Protein 4LTY (pdb70)

Solvent-accessible surface area: 54282 Å² total; per-residue (Å²): 170,92,44,3,29,0,0,0,0,0,0,2,5,1,16,19,80,7,97,58,48,58,1,61,84,10,1,50,36,5,4,73,38,0,30,108,8,0,59,76,48,44,0,11,0,0,0,0,1,0,0,0,6,29,70,26,88,8,50,34,65,0,29,31,1,7,16,82,5,0,21,64,0,46,91,10,38,1,18,1,0,1,1,0,0,21,20,5,33,40,57,11,2,40,13,15,105,64,3,0,68,100,1,52,4,22,4,2,3,41,24,54,66,63,16,37,52,0,41,47,74,114,52,58,52,1,0,0,0,2,0,2,1,16,4,58,45,92,77,24,39,76,106,128,116,71,57,60,82,4,51,58,15,0,29,72,17,3,87,98,18,42,56,60,0,42,163,73,56,50,112,72,107,11,4,1,0,2,0,1,3,4,15,2,88,77,22,56,107,10,122,30,14,128,89,21,19,141,77,44,18,145,25,0,34,9,167,45,18,4,97,4,38,0,0,0,0,0,2,0,3,88,27,36,75,6,63,72,54,117,48,1,20,0,0,1,0,2,9,6,4,10,11,52,1,24,91,84,67,5,51,0,2,6,0,11,2,17,94,17,130,40,99,41,30,73,75,28,98,5,75,93,62,19,55,25,31,51,14,141,36,67,88,77,49,14,56,78,91,55,83,151,139,103,52,56,42,13,10,9,6,86,73,136,103,64,82,51,49,31,23,63,66,22,63,77,75,39,72,118,51,116,33,50,56,30,69,87,90,89,3,72,0,0,0,0,0,0,2,3,1,16,20,115,6,101,99,51,57,2,69,84,10,1,74,37,3,5,67,40,0,32,101,13,0,39,24,20,123,0,9,0,0,0,0,1,0,0,0,6,29,72,24,94,8,53,86,68,0,80,64,8,10,69,96,5,1,84,64,2,72,88,5,44,1,20,3,0,2,1,0,0,19,20,4,33,36,72,16,2,48,116,23,105,89,114,6,70,176,44,74,3,23,5,2,3,37,24,56,68,64,15,39,55,0,37,69,89,108,53,57,54,2,0,0,0,2,0,3,1,16,5,27,43,180,71,31,24,85,61,93,100,62,48,112,78,176,85,80,84,71,114,2,54,38,3,0,31,74,25,2,92,104,20,33,46,59,0,40,83,76,59,45,151,76,102,11,4,0,0,1,0,1,3,4,20,2,90,78,21,56,107,10,119,29,12,132,86,22,22,140,90,59,19,146,18,0,24,14,148,38,21,7,96,4,21,0,0,0,0,0,1,0,2,62,21,36,74,7,70,68,59,98,52,0,17,0,1,1,1,1,10,7,5,10,11,65,7,25,89,64,59,5,48,0,3,6,0,6,1,32,102,10,139,48,95,37,27,74,75,24,86,5,74,95,61,16,35,28,20,64,8,60,28,50,68,78,44,11,85,70,60,28,68,123,17,161,85,53,92,66,158,60,42,4,13,0,17,5,31,21,66,72,119,103,72,39,90,45,23,36,65,72,20,75,80,54,23,69,110,21,26,17,57,48,30,48,36,46,114,145,133,99,98,69,4,60,0,0,0,0,0,0,3,4,1,9,16,33,5,66,13,26,54,1,62,83,11,0,45,38,6,5,78,44,0,22,117,11,0,78,89,55,111,0,11,0,0,0,0,1,0,0,0,5,5,10,3,40,10,46,37,60,0,31,34,1,9,19,87,3,0,27,45,1,40,157,14,46,2,25,1,0,2,0,0,0,1,1,0,25,44,53,12,3,38,12,16,101,62,2,0,71,100,0,74,4,20,7,3,3,45,24,52,67,64,16,39,58,0,42,47,85,108,53,54,60,4,0,0,0,1,0,2,2,2,3,12,36,96,72,32,36,85,69,70,73,25,91,49,64,71,80,33,30,117,60,4,45,49,18,0,30,90,25,2,90,103,20,30,39,50,0,42,129,75,55,51,147,68,102,15,3,0,0,1,0,0,2,5,13,2,87,76,21,49,101,10,87,10,12,55,41,19,18,16,56,38,19,97,28,2,20,6,147,42,20,8,95,4,28,0,0,0,0,0,2,0,2,71,28,38,81,4,63,72,51,76,51,0,25,0,0,1,0,1,8,6,2,8,11,61,2,33,88,104,70,6,48,0,2,9,0,12,1,20,74,8,138,52,104,50,30,82,69,18,97,6,75,90,64,15,41,27,20,51,9,134,23,67,70,71,40,0,52,70,61,2,76,135,20,116,90,64,105,55,98,59,50,4,12,0,3,0,30,3,100,50,162,55,78,66,77,45,7,67,67,37,2,63,70,60,16,85,87,18,22,14,54,49,25,7,14,84,93,147,66,65,75,40,3,33,0,0,0,0,0,0,4,5,0,13,16,110,6,101,92,52,58,2,64,55,8,0,41,23,6,4,53,22,0,2,31,10,0,4,8,12,14,0,12,0,0,0,0,1,0,0,0,6,31,71,24,93,9,51,88,67,0,85,58,1,10,73,95,4,0,90,14,1,66,76,8,48,0,30,1,0,2,1,0,0,32,37,1,30,42,75,15,2,43,113,22,103,93,109,6,70,180,46,73,3,24,7,3,4,40,23,55,67,63,17,34,57,0,40,50,60,51,53,34,56,4,0,0,0,2,1,2,2,14,4,27,40,182,72,31,60,80,101,48,109,90,48,67,59,84,46,40,29,111,61,3,24,45,17,0,29,91,26,3,89,103,21,32,43,50,0,39,129,74,70,46,147,62,103,22,3,1,0,2,0,1,3,4,12,2,46,64,20,51,111,11,104,13,14,130,99,21,21,138,86,51,15,92,28,0,25,6,148,45,19,7,94,5,34,0,0,0,0,0,2,0,2,64,17,21,47,4,60,73,51,124,52,0,16,0,0,1,0,1,8,5,2,8,11,57,2,27,85,83,59,7,49,0,3,8,0,14,1,19,73,8,136,51,102,45,32,61,64,16,95,6,50,88,48,23,39,26,19,46,1,136,20,46,72,76,50,0,54,69,71,4,54,127,20,157,57,94,103,46,74,49,52,4,12,0,6,0,13,8,94,65,105,54,91,91,71,52,8,40,66,40,2,46,70,54,19,146,86,17,29,17,61,47,22,46,33,93,100

B-factor: mean 34.87, std 19.03, range [9.54, 110.17]

Nearest PDB structures (foldseek):
  4m0v-assembly2_B  TM=9.772E-01  e=1.289E-63  Escherichia coli KO11FL
  4lu9-assembly1_C  TM=9.868E-01  e=5.102E-62  Escherichia coli KO11FL
  4lty-assembly1_C  TM=9.935E-01  e=1.156E-60  Escherichia coli KO11FL
  7z03-assembly1_B  TM=9.940E-01  e=5.836E-57  Escherichia coli
  6s6v-assembly1_A  TM=9.808E-01  e=9.115E-57  Escherichia coli

Sequence (1360 aa):
IEFMRILHTSDWHLGQNFYSKSREAEHQAFLDWLLETAQTHQVDAIIVAGDVFDTGSPPSYARTLYNRFVVNLQQTGCHLVVLAGNHDSVATLNESRDIMAFLNNTTVVASAGHAPQILPRRDGTPGAVLCPIPFLRPRDIITSQEKQQHLLAAITDYYQQHYADACKLRGDQPLPIIATGHLTTVGASKSDAVRDIYIGTLDAFPAQNFPPADYIALGHIHRAQIIGGMEHVRYCGSPIPLSFDECGKSKKYVHLVTFSNGKLESVENLNVPVTQPMAVLKGDLASITAQLEQQEPPVWLDIEIDEYLHDIQRKIQALTESLPVEVLLVEFMRILHTSDWHLGQNFYSKSREAEHQAFLDWLLETAQTHQVDAIIVAGDVFDTGSPPSYARTLYNRFVVNLQQTGCHLVVLAGNHDSVATLNESRDIMAFLNTTVVASAGHAPQILPRRDGTPGAVLCPIPFLRPRDIITSQAGLNGIEKQQHLLAAITDYYQQHYADACKLRGDQPLPIIATGHLTTVGASKSDAVRDIYIGTTLDAFPAQNFPPADYIALGHIHRAQIIGGMEHVRYCGSPIPLSFDECGKSKKYVVHLVTFSNGKLESVENLNVPVTQPMAVLKGDLASITAQLEQWRDVSQEPPVWLDIEITTDEYLHDIQRKIQALTESLPVEVLLVRRMDIEFMRILHTSDWHLGQNFYSKSREAEHQAFLDWLLLETAQTHQVDAIIVAGDVFDTTGSPPSYARTLYNRFVVNLQQTGCCHLVVLAGNHDSVATLLNESRDIMAFLNTTVVASAGHAPQILPRRDGTPGAVLCPIPFLRPRDIITSQAGLNGIEKQQHLLAAITDYYQQHYADACKLRGDQPLPIIATGHLTTVGASKSDAVRDIYIGTLDAFPAQNFPPADYIALGHIIHRAQIIIGGMEHVRYCGSPIPLSFDECCGKSKKYVVHLVTFSNGKLESVENLNVPVTQPMMAVLKGDLASITAQLEQWRDVSQEPPVWLDIEITTDEYLHDIQRKIQALTESLPVEVLLLVRRMDIIEFMRILHTSDWHLGQNFYSKSREAEHQAFLDWLLETAQTHQVDAIIVAGDVFDTTGSPPSYARTLYNRFVVNLQQTGCCHLVVLAGNHDSVATLLNESRDIMAFLLNTTVVASAGHHAPQILPRRDGTPGAVLCPIPFLRPRDIITSQAGLNGIEKQQQHLLAAITDYYQQHYADACKLRRGDDQPLPIIATGHLTTVGASKSDAVRDIYIGTLDAFPAQNFPPADYIALGHIIHRAQIIGGMEHVRYCGSPIPLSFDECGKSKKYVVHLVTFSNGKLESVENLNVPVTQPMMAVLKGDLASITAQLEQWRDVSQEPPVWLDIEITTDEYLHDIQRKIQALTESLPVEVLLLVRR

Structure (mmCIF, N/CA/C/O backbone):
data_4LTY
#
_entry.id   4LTY
#
_cell.length_a   62.138
_cell.length_b   69.359
_cell.length_c   95.023
_cell.angle_alpha   72.21
_cell.angle_beta   84.10
_cell.angle_gamma   83.77
#
_symmetry.space_group_name_H-M   'P 1'
#
loop_
_entity.id
_entity.type
_entity.pdbx_description
1 polymer 'Exonuclease subunit SbcD'
2 non-polymer GLYCEROL
3 water water
#
loop_
_atom_site.group_PDB
_atom_site.id
_atom_site.type_symbol
_atom_site.label_atom_id
_atom_site.label_alt_id
_atom_site.label_comp_id
_atom_site.label_asym_id
_atom_site.label_entity_id
_atom_site.label_seq_id
_atom_site.pdbx_PDB_ins_code
_atom_site.Cartn_x
_atom_site.Cartn_y
_atom_site.Cartn_z
_atom_site.occupancy
_atom_site.B_iso_or_equiv
_atom_site.auth_seq_id
_atom_site.auth_comp_id
_atom_site.auth_asym_id
_atom_site.auth_atom_id
_atom_site.pdbx_PDB_model_num
ATOM 1 N N . ILE A 1 12 ? 12.390 61.183 110.148 1.00 65.77 -2 ILE C N 1
ATOM 2 C CA . ILE A 1 12 ? 13.558 60.461 109.656 1.00 53.29 -2 ILE C CA 1
ATOM 3 C C . ILE A 1 12 ? 13.608 60.455 108.116 1.00 46.58 -2 ILE C C 1
ATOM 4 O O . ILE A 1 12 ? 14.689 60.440 107.528 1.00 59.01 -2 ILE C O 1
ATOM 9 N N . GLU A 1 13 ? 12.444 60.483 107.470 0.84 43.73 -1 GLU C N 1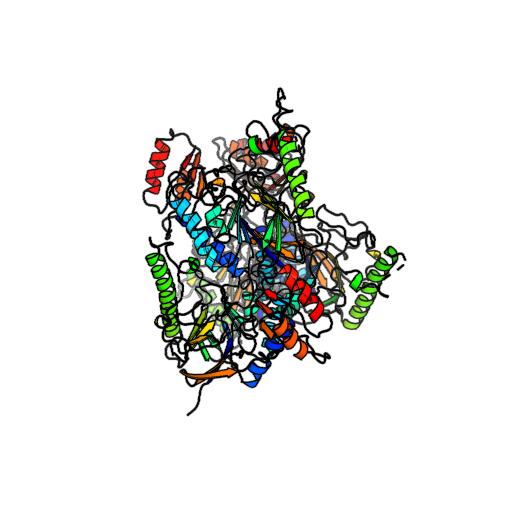
ATOM 10 C CA . GLU A 1 13 ? 12.374 60.634 106.014 0.84 40.16 -1 GLU C CA 1
ATOM 11 C C . GLU A 1 13 ? 12.057 62.078 105.645 0.84 41.71 -1 GLU C C 1
ATOM 12 O O . GLU A 1 13 ? 10.989 62.599 105.981 0.84 36.83 -1 GLU C O 1
ATOM 18 N N . PHE A 1 14 ? 12.985 62.719 104.944 1.00 36.00 0 PHE C N 1
ATOM 19 C CA . PHE A 1 14 ? 12.817 64.113 104.542 1.00 36.56 0 PHE C CA 1
ATOM 20 C C . PHE A 1 14 ? 12.566 64.249 103.052 1.00 37.47 0 PHE C C 1
ATOM 21 O O . PHE A 1 14 ? 12.965 63.400 102.258 1.00 35.99 0 PHE C O 1
ATOM 29 N N . MET A 1 15 ? 11.908 65.334 102.676 1.00 28.22 1 MET C N 1
ATOM 30 C CA . MET A 1 15 ? 11.805 65.713 101.280 1.00 25.54 1 MET C CA 1
ATOM 31 C C . MET A 1 15 ? 11.923 67.230 101.277 1.00 26.80 1 MET C C 1
ATOM 32 O O . MET A 1 15 ? 11.255 67.904 102.062 1.00 25.75 1 MET C O 1
ATOM 37 N N . ARG A 1 16 ? 12.791 67.769 100.427 1.00 23.31 2 ARG C N 1
ATOM 38 C CA . ARG A 1 16 ? 13.017 69.203 100.404 1.00 26.65 2 ARG C CA 1
ATOM 39 C C . ARG A 1 16 ? 12.822 69.696 98.986 1.00 21.93 2 ARG C C 1
ATOM 40 O O . ARG A 1 16 ? 13.366 69.122 98.033 1.00 22.02 2 ARG C O 1
ATOM 48 N N . ILE A 1 17 ? 12.024 70.741 98.842 1.00 20.27 3 ILE C N 1
ATOM 49 C CA . ILE A 1 17 ? 11.864 71.355 97.531 1.00 18.12 3 ILE C CA 1
ATOM 50 C C . ILE A 1 17 ? 12.147 72.853 97.618 1.00 19.60 3 ILE C C 1
ATOM 51 O O . ILE A 1 17 ? 11.993 73.473 98.681 1.00 21.20 3 ILE C O 1
ATOM 56 N N . LEU A 1 18 ? 12.548 73.431 96.495 1.00 17.42 4 LEU C N 1
ATOM 57 C CA . LEU A 1 18 ? 12.655 74.882 96.409 1.00 16.95 4 LEU C CA 1
ATOM 58 C C . LEU A 1 18 ? 11.496 75.367 95.556 1.00 19.64 4 LEU C C 1
ATOM 59 O O . LEU A 1 18 ? 11.226 74.799 94.492 1.00 19.13 4 LEU C O 1
ATOM 64 N N . HIS A 1 19 ? 10.862 76.439 96.016 1.00 20.77 5 HIS C N 1
ATOM 65 C CA . HIS A 1 19 ? 9.688 77.023 95.382 1.00 14.95 5 HIS C CA 1
ATOM 66 C C . HIS A 1 19 ? 10.082 78.408 94.857 1.00 20.29 5 HIS C C 1
ATOM 67 O O . HIS A 1 19 ? 10.417 79.316 95.627 1.00 20.88 5 HIS C O 1
ATOM 74 N N . THR A 1 20 ? 10.028 78.542 93.539 1.00 17.15 6 THR C N 1
ATOM 75 C CA . THR A 1 20 ? 10.309 79.816 92.889 1.00 17.85 6 THR C CA 1
ATOM 76 C C . THR A 1 20 ? 9.257 80.009 91.792 1.00 18.03 6 THR C C 1
ATOM 77 O O . THR A 1 20 ? 8.489 79.095 91.507 1.00 18.23 6 THR C O 1
ATOM 81 N N . SER A 1 21 ? 9.200 81.200 91.205 1.00 17.80 7 SER C N 1
ATOM 82 C CA . SER A 1 21 ? 8.211 81.466 90.164 1.00 20.06 7 SER C CA 1
ATOM 83 C C . SER A 1 21 ? 8.545 82.790 89.512 1.00 18.70 7 SER C C 1
ATOM 84 O O . SER A 1 21 ? 9.409 83.516 89.993 1.00 18.39 7 SER C O 1
ATOM 87 N N . ASP A 1 22 ? 7.838 83.107 88.436 1.00 16.24 8 ASP C N 1
ATOM 88 C CA . ASP A 1 22 ? 7.860 84.461 87.903 1.00 17.48 8 ASP C CA 1
ATOM 89 C C . ASP A 1 22 ? 9.278 84.949 87.611 1.00 17.25 8 ASP C C 1
ATOM 90 O O . ASP A 1 22 ? 9.691 86.046 88.011 1.00 20.37 8 ASP C O 1
ATOM 95 N N . TRP A 1 23 ? 10.016 84.115 86.886 1.00 18.28 9 TRP C N 1
ATOM 96 C CA . TRP A 1 23 ? 11.343 84.498 86.428 1.00 15.97 9 TRP C CA 1
ATOM 97 C C . TRP A 1 23 ? 11.257 85.599 85.379 1.00 20.02 9 TRP C C 1
ATOM 98 O O . TRP A 1 23 ? 12.050 86.542 85.405 1.00 22.98 9 TRP C O 1
ATOM 109 N N . HIS A 1 24 ? 10.269 85.483 84.492 1.00 17.95 10 HIS C N 1
ATOM 110 C CA . HIS A 1 24 ? 10.097 86.424 83.375 1.00 19.67 10 HIS C CA 1
ATOM 111 C C . HIS A 1 24 ? 11.402 86.594 82.612 1.00 19.94 10 HIS C C 1
ATOM 112 O O . HIS A 1 24 ? 11.827 87.718 82.300 1.00 21.21 10 HIS C O 1
ATOM 119 N N . LEU A 1 25 ? 12.038 85.467 82.316 1.00 19.18 11 LEU C N 1
ATOM 120 C CA . LEU A 1 25 ? 13.252 85.504 81.482 1.00 20.53 11 LEU C CA 1
ATOM 121 C C . LEU A 1 25 ? 12.981 86.233 80.170 1.00 22.20 11 LEU C C 1
ATOM 122 O O . LEU A 1 25 ? 11.960 86.014 79.515 1.00 23.06 11 LEU C O 1
ATOM 127 N N . GLY A 1 26 ? 13.906 87.105 79.785 1.00 23.48 12 GLY C N 1
ATOM 128 C CA . GLY A 1 26 ? 13.793 87.797 78.512 1.00 26.68 12 GLY C CA 1
ATOM 129 C C . GLY A 1 26 ? 13.050 89.119 78.624 1.00 26.82 12 GLY C C 1
ATOM 130 O O . GLY A 1 26 ? 12.847 89.804 77.624 1.00 29.08 12 GLY C O 1
ATOM 131 N N . GLN A 1 27 ? 12.645 89.477 79.840 1.00 25.57 13 GLN C N 1
ATOM 132 C CA . GLN A 1 27 ? 11.934 90.737 80.069 1.00 26.97 13 GLN C CA 1
ATOM 133 C C . GLN A 1 27 ? 12.668 91.948 79.498 1.00 32.58 13 GLN C C 1
ATOM 134 O O . GLN A 1 27 ? 13.854 92.119 79.731 1.00 30.67 13 GLN C O 1
ATOM 140 N N . ASN A 1 28 ? 11.949 92.783 78.760 1.00 31.43 14 ASN C N 1
ATOM 141 C CA . ASN A 1 28 ? 12.489 94.051 78.280 1.00 33.89 14 ASN C CA 1
ATOM 142 C C . ASN A 1 28 ? 12.122 95.104 79.305 1.00 35.02 14 ASN C C 1
ATOM 143 O O . ASN A 1 28 ? 10.960 95.494 79.406 1.00 39.60 14 ASN C O 1
ATOM 148 N N . PHE A 1 29 ? 13.106 95.540 80.076 1.00 34.55 15 PHE C N 1
ATOM 149 C CA . PHE A 1 29 ? 12.848 96.436 81.199 1.00 35.60 15 PHE C CA 1
ATOM 150 C C . PHE A 1 29 ? 13.308 97.854 80.854 1.00 38.88 15 PHE C C 1
ATOM 151 O O . PHE A 1 29 ? 14.449 98.223 81.123 1.00 40.09 15 PHE C O 1
ATOM 159 N N . TYR A 1 30 ? 12.416 98.628 80.245 1.00 41.23 16 TYR C N 1
ATOM 160 C CA . TYR A 1 30 ? 12.733 99.994 79.805 1.00 44.78 16 TYR C CA 1
ATOM 161 C C . TYR A 1 30 ? 13.978 100.034 78.915 1.00 52.16 16 TYR C C 1
ATOM 162 O O . TYR A 1 30 ? 14.821 100.924 79.058 1.00 49.38 16 TYR C O 1
ATOM 171 N N . SER A 1 31 ? 14.068 99.056 78.008 1.00 43.84 17 SER C N 1
ATOM 172 C CA . SER A 1 31 ? 15.199 98.861 77.082 1.00 44.56 17 SER C CA 1
ATOM 173 C C . SER A 1 31 ? 16.402 98.158 77.701 0.65 48.47 17 SER C C 1
ATOM 174 O O . SER A 1 31 ? 17.393 97.898 77.017 0.83 43.84 17 SER C O 1
ATOM 176 N N . LYS A 1 32 ? 16.328 97.861 78.990 1.00 40.87 18 LYS C N 1
ATOM 177 C CA . LYS A 1 32 ? 17.416 97.146 79.636 1.00 43.86 18 LYS C CA 1
ATOM 178 C C . LYS A 1 32 ? 17.160 95.649 79.572 0.65 49.09 18 LYS C C 1
ATOM 179 O O . LYS A 1 32 ? 16.010 95.210 79.580 1.00 41.78 18 LYS C O 1
ATOM 185 N N . SER A 1 33 ? 18.237 94.875 79.494 1.00 36.15 19 SER C N 1
ATOM 186 C CA . SER A 1 33 ? 18.144 93.426 79.588 1.00 39.17 19 SER C CA 1
ATOM 187 C C . SER A 1 33 ? 18.333 93.012 81.042 1.00 38.66 19 SER C C 1
ATOM 188 O O . SER A 1 33 ? 19.094 93.642 81.780 1.00 34.63 19 SER C O 1
ATOM 191 N N . ARG A 1 34 ? 17.639 91.956 81.448 1.00 29.38 20 ARG C N 1
ATOM 192 C CA . ARG A 1 34 ? 17.807 91.419 82.795 1.00 30.10 20 ARG C CA 1
ATOM 193 C C . ARG A 1 34 ? 18.753 90.231 82.777 1.00 31.54 20 ARG C C 1
ATOM 194 O O . ARG A 1 34 ? 18.883 89.535 83.777 1.00 29.52 20 ARG C O 1
ATOM 202 N N . GLU A 1 35 ? 19.411 89.994 81.645 1.00 33.28 21 GLU C N 1
ATOM 203 C CA . GLU A 1 35 ? 20.217 88.784 81.505 1.00 29.17 21 GLU C CA 1
ATOM 204 C C . GLU A 1 35 ? 21.259 88.587 82.609 1.00 33.50 21 GLU C C 1
ATOM 205 O O . GLU A 1 35 ? 21.385 87.495 83.143 1.00 32.85 21 GLU C O 1
ATOM 211 N N . ALA A 1 36 ? 22.018 89.636 82.925 1.00 32.00 22 ALA C N 1
ATOM 212 C CA . ALA A 1 36 ? 23.045 89.524 83.956 1.00 34.86 22 ALA C CA 1
ATOM 213 C C . ALA A 1 36 ? 22.433 89.124 85.310 1.00 33.26 22 ALA C C 1
ATOM 214 O O . ALA A 1 36 ? 22.952 88.246 86.001 1.00 31.82 22 ALA C O 1
ATOM 216 N N . GLU A 1 37 ? 21.322 89.760 85.672 1.00 30.59 23 GLU C N 1
ATOM 217 C CA . GLU A 1 37 ? 20.652 89.467 86.936 1.00 30.94 23 GLU C CA 1
ATOM 218 C C . GLU A 1 37 ? 20.114 88.046 86.950 1.00 30.82 23 GLU C C 1
ATOM 219 O O . GLU A 1 37 ? 20.224 87.347 87.949 1.00 27.15 23 GLU C O 1
ATOM 225 N N . HIS A 1 38 ? 19.527 87.619 85.839 1.00 27.77 24 HIS C N 1
ATOM 226 C CA . HIS A 1 38 ? 18.965 86.267 85.773 1.00 26.09 24 HIS C CA 1
ATOM 227 C C . HIS A 1 38 ? 20.089 85.229 85.790 1.00 26.67 24 HIS C C 1
ATOM 228 O O . HIS A 1 38 ? 19.981 84.206 86.459 1.00 28.06 24 HIS C O 1
ATOM 235 N N . GLN A 1 39 ? 21.188 85.508 85.090 1.00 33.18 25 GLN C N 1
ATOM 236 C CA . GLN A 1 39 ? 22.335 84.607 85.140 1.00 27.53 25 GLN C CA 1
ATOM 237 C C . GLN A 1 39 ? 22.828 84.432 86.580 1.00 31.78 25 GLN C C 1
ATOM 238 O O . GLN A 1 39 ? 23.073 83.311 87.022 1.00 30.32 25 GLN C O 1
ATOM 244 N N . ALA A 1 40 ? 22.933 85.541 87.311 1.00 29.34 26 ALA C N 1
ATOM 245 C CA . ALA A 1 40 ? 23.444 85.520 88.681 1.00 30.96 26 ALA C CA 1
ATOM 246 C C . ALA A 1 40 ? 22.471 84.765 89.565 1.00 28.41 26 ALA C C 1
ATOM 247 O O . ALA A 1 40 ? 22.865 83.963 90.403 1.00 32.30 26 ALA C O 1
ATOM 249 N N . PHE A 1 41 ? 21.193 85.034 89.369 1.00 25.78 27 PHE C N 1
ATOM 250 C CA . PHE A 1 41 ? 20.170 84.310 90.124 1.00 23.84 27 PHE C CA 1
ATOM 251 C C . PHE A 1 41 ? 20.218 82.806 89.876 1.00 24.28 27 PHE C C 1
ATOM 252 O O . PHE A 1 41 ? 20.157 82.009 90.829 1.00 26.14 27 PHE C O 1
ATOM 260 N N . LEU A 1 42 ? 20.287 82.411 88.611 1.00 26.14 28 LEU C N 1
ATOM 261 C CA . LEU A 1 42 ? 20.289 80.991 88.273 1.00 21.34 28 LEU C CA 1
ATOM 262 C C . LEU A 1 42 ? 21.541 80.287 88.807 1.00 28.35 28 LEU C C 1
ATOM 263 O O . LEU A 1 42 ? 21.464 79.144 89.256 1.00 29.32 28 LEU C O 1
ATOM 268 N N . ASP A 1 43 ? 22.684 80.969 88.766 1.00 27.67 29 ASP C N 1
ATOM 269 C CA . ASP A 1 43 ? 23.903 80.450 89.376 1.00 29.63 29 ASP C CA 1
ATOM 270 C C . ASP A 1 43 ? 23.726 80.263 90.900 1.00 34.59 29 ASP C C 1
ATOM 271 O O . ASP A 1 43 ? 24.150 79.262 91.476 1.00 34.39 29 ASP C O 1
ATOM 276 N N . TRP A 1 44 ? 23.092 81.234 91.544 1.00 35.16 30 TRP C N 1
ATOM 277 C CA . TRP A 1 44 ? 22.845 81.143 92.978 1.00 33.33 30 TRP C CA 1
ATOM 278 C C . TRP A 1 44 ? 21.839 80.040 93.278 1.00 28.66 30 TRP C C 1
ATOM 279 O O . TRP A 1 44 ? 21.933 79.363 94.304 1.00 28.94 30 TRP C O 1
ATOM 290 N N . LEU A 1 45 ? 20.876 79.863 92.382 1.00 23.80 31 LEU C N 1
ATOM 291 C CA . LEU A 1 45 ? 19.844 78.863 92.603 1.00 27.79 31 LEU C CA 1
ATOM 292 C C . LEU A 1 45 ? 20.480 77.477 92.572 1.00 24.63 31 LEU C C 1
ATOM 293 O O . LEU A 1 45 ? 20.145 76.610 93.385 1.00 23.18 31 LEU C O 1
ATOM 298 N N . LEU A 1 46 ? 21.426 77.300 91.656 1.00 27.63 32 LEU C N 1
ATOM 299 C CA . LEU A 1 46 ? 22.211 76.077 91.539 1.00 38.42 32 LEU C CA 1
ATOM 300 C C . LEU A 1 46 ? 22.993 75.753 92.820 1.00 34.31 32 LEU C C 1
ATOM 301 O O . LEU A 1 46 ? 22.932 74.632 93.338 1.00 34.96 32 LEU C O 1
ATOM 306 N N . GLU A 1 47 ? 23.731 76.726 93.337 1.00 31.08 33 GLU C N 1
ATOM 307 C CA . GLU A 1 47 ? 24.521 76.465 94.535 1.00 34.52 33 GLU C CA 1
ATOM 308 C C . GLU A 1 47 ? 23.604 76.226 95.738 1.00 33.25 33 GLU C C 1
ATOM 309 O O . GLU A 1 47 ? 23.923 75.431 96.624 1.00 36.68 33 GLU C O 1
ATOM 315 N N . THR A 1 48 ? 22.461 76.899 95.738 1.00 30.21 34 THR C N 1
ATOM 316 C CA . THR A 1 48 ? 21.473 76.770 96.805 1.00 32.06 34 THR C CA 1
ATOM 317 C C . THR A 1 48 ? 20.893 75.360 96.855 1.00 31.42 34 THR C C 1
ATOM 318 O O . THR A 1 48 ? 20.716 74.782 97.932 1.00 30.13 34 THR C O 1
ATOM 322 N N . ALA A 1 49 ? 20.622 74.805 95.680 1.00 26.09 35 ALA C N 1
ATOM 323 C CA . ALA A 1 49 ? 20.093 73.451 95.570 1.00 28.61 35 ALA C CA 1
ATOM 324 C C . ALA A 1 49 ? 21.090 72.454 96.142 1.00 30.33 35 ALA C C 1
ATOM 325 O O . ALA A 1 49 ? 20.706 71.468 96.770 1.00 29.27 35 ALA C O 1
ATOM 327 N N . GLN A 1 50 ? 22.372 72.719 95.924 1.00 30.85 36 GLN C N 1
ATOM 328 C CA . GLN A 1 50 ? 23.418 71.857 96.443 1.00 34.72 36 GLN C CA 1
ATOM 329 C C . GLN A 1 50 ? 23.586 72.019 97.952 1.00 42.62 36 GLN C C 1
ATOM 330 O O . GLN A 1 50 ? 23.748 71.041 98.682 1.00 39.13 36 GLN C O 1
ATOM 336 N N . THR A 1 51 ? 23.548 73.263 98.409 1.00 30.11 37 THR C N 1
ATOM 337 C CA . THR A 1 51 ? 23.744 73.554 99.828 1.00 32.33 37 THR C CA 1
ATOM 338 C C . THR A 1 51 ? 22.696 72.876 100.695 1.00 31.09 37 THR C C 1
ATOM 339 O O . THR A 1 51 ? 22.997 72.341 101.762 1.00 33.02 37 THR C O 1
ATOM 343 N N . HIS A 1 52 ? 21.458 72.901 100.233 1.00 28.13 38 HIS C N 1
ATOM 344 C CA . HIS A 1 52 ? 20.362 72.356 101.020 1.00 33.17 38 HIS C CA 1
ATOM 345 C C . HIS A 1 52 ? 19.943 70.954 100.586 1.00 36.98 38 HIS C C 1
ATOM 346 O O . HIS A 1 52 ? 18.937 70.430 101.063 1.00 31.19 38 HIS C O 1
ATOM 353 N N . GLN A 1 53 ? 20.732 70.348 99.700 1.00 26.88 39 GLN C N 1
ATOM 354 C CA . GLN A 1 53 ? 20.448 69.003 99.181 1.00 25.22 39 GLN C CA 1
ATOM 355 C C . GLN A 1 53 ? 18.984 68.843 98.766 1.00 25.23 39 GLN C C 1
ATOM 356 O O . GLN A 1 53 ? 18.295 67.894 99.148 1.00 25.71 39 GLN C O 1
ATOM 362 N N . VAL A 1 54 ? 18.530 69.795 97.966 1.00 23.35 40 VAL C N 1
ATOM 363 C CA . VAL A 1 54 ? 17.155 69.873 97.524 1.00 18.60 40 VAL C CA 1
ATOM 364 C C . VAL A 1 54 ? 16.807 68.720 96.569 1.00 26.64 40 VAL C C 1
ATOM 365 O O . VAL A 1 54 ? 17.595 68.368 95.701 1.00 23.70 40 VAL C O 1
ATOM 369 N N . ASP A 1 55 ? 15.635 68.124 96.754 1.00 18.55 41 ASP C N 1
ATOM 370 C CA . ASP A 1 55 ? 15.192 67.007 95.911 1.00 23.93 41 ASP C CA 1
ATOM 371 C C . ASP A 1 55 ? 14.498 67.472 94.632 1.00 26.20 41 ASP C C 1
ATOM 372 O O . ASP A 1 55 ? 14.558 66.803 93.589 1.00 21.65 41 ASP C O 1
ATOM 377 N N . ALA A 1 56 ? 13.808 68.600 94.707 1.00 21.51 42 ALA C N 1
ATOM 378 C CA . ALA A 1 56 ? 13.169 69.133 93.511 1.00 20.63 42 ALA C CA 1
ATOM 379 C C . ALA A 1 56 ? 13.056 70.641 93.593 1.00 21.17 42 ALA C C 1
ATOM 380 O O . ALA A 1 56 ? 12.893 71.210 94.673 1.00 20.79 42 ALA C O 1
ATOM 382 N N . ILE A 1 57 ? 13.175 71.282 92.442 1.00 18.17 43 ILE C N 1
ATOM 383 C CA . ILE A 1 57 ? 12.883 72.707 92.327 1.00 15.03 43 ILE C CA 1
ATOM 384 C C . ILE A 1 57 ? 11.593 72.809 91.530 1.00 18.32 43 ILE C C 1
ATOM 385 O O . ILE A 1 57 ? 11.439 72.171 90.485 1.00 17.26 43 ILE C O 1
ATOM 390 N N . ILE A 1 58 ? 10.656 73.603 92.021 1.00 16.48 44 ILE C N 1
ATOM 391 C CA . ILE A 1 58 ? 9.403 73.818 91.313 1.00 11.69 44 ILE C CA 1
ATOM 392 C C . ILE A 1 58 ? 9.360 75.264 90.874 1.00 15.89 44 ILE C C 1
ATOM 393 O O . ILE A 1 58 ? 9.518 76.159 91.711 1.00 16.72 44 ILE C O 1
ATOM 398 N N . VAL A 1 59 ? 9.153 75.493 89.577 1.00 15.92 45 VAL C N 1
ATOM 399 C CA . VAL A 1 59 ? 9.035 76.862 89.050 1.00 16.69 45 VAL C CA 1
ATOM 400 C C . VAL A 1 59 ? 7.581 77.101 88.683 1.00 14.38 45 VAL C C 1
ATOM 401 O O . VAL A 1 59 ? 7.100 76.594 87.660 1.00 16.52 45 VAL C O 1
ATOM 405 N N . ALA A 1 60 ? 6.880 77.853 89.538 1.00 15.74 46 ALA C N 1
ATOM 406 C CA . ALA A 1 60 ? 5.421 77.918 89.496 1.00 13.70 46 ALA C CA 1
ATOM 407 C C . ALA A 1 60 ? 4.886 78.935 88.490 1.00 14.24 46 ALA C C 1
ATOM 408 O O . ALA A 1 60 ? 4.051 79.773 88.814 1.00 18.26 46 ALA C O 1
ATOM 410 N N . GLY A 1 61 ? 5.375 78.850 87.257 1.00 15.34 47 GLY C N 1
ATOM 411 C CA . GLY A 1 61 ? 4.816 79.638 86.173 1.00 13.66 47 GLY C CA 1
ATOM 412 C C . GLY A 1 61 ? 5.533 80.942 85.869 1.00 18.66 47 GLY C C 1
ATOM 413 O O . GLY A 1 61 ? 6.220 81.495 86.720 1.00 20.61 47 GLY C O 1
ATOM 414 N N . ASP A 1 62 ? 5.315 81.433 84.650 1.00 17.60 48 ASP C N 1
ATOM 415 C CA . ASP A 1 62 ? 5.942 82.660 84.110 1.00 15.99 48 ASP C CA 1
ATOM 416 C C . ASP A 1 62 ? 7.443 82.486 84.042 1.00 18.76 48 ASP C C 1
ATOM 417 O O . ASP A 1 62 ? 8.218 83.272 84.585 1.00 18.28 48 ASP C O 1
ATOM 422 N N . VAL A 1 63 ? 7.852 81.426 83.351 1.00 14.46 49 VAL C N 1
ATOM 423 C CA . VAL A 1 63 ? 9.264 81.170 83.126 1.00 16.33 49 VAL C CA 1
ATOM 424 C C . VAL A 1 63 ? 9.849 82.268 82.227 1.00 17.46 49 VAL C C 1
ATOM 425 O O . VAL A 1 63 ? 10.896 82.835 82.525 1.00 17.16 49 VAL C O 1
ATOM 429 N N . PHE A 1 64 ? 9.156 82.531 81.127 1.00 16.90 50 PHE C N 1
ATOM 430 C CA . PHE A 1 64 ? 9.561 83.552 80.167 1.00 16.22 50 PHE C CA 1
ATOM 431 C C . PHE A 1 64 ? 8.588 84.709 80.210 1.00 17.70 50 PHE C C 1
ATOM 432 O O . PHE A 1 64 ? 7.413 84.513 80.485 1.00 19.57 50 PHE C O 1
ATOM 440 N N . ASP A 1 65 ? 9.066 85.905 79.869 1.00 18.67 51 ASP C N 1
ATOM 441 C CA . ASP A 1 65 ? 8.211 87.080 79.898 1.00 18.38 51 ASP C CA 1
ATOM 442 C C . ASP A 1 65 ? 7.212 87.087 78.750 1.00 19.60 51 ASP C C 1
ATOM 443 O O . ASP A 1 65 ? 6.161 87.720 78.852 1.00 20.62 51 ASP C O 1
ATOM 448 N N . THR A 1 66 ? 7.551 86.432 77.635 1.00 18.37 52 THR C N 1
ATOM 449 C CA . THR A 1 66 ? 6.603 86.303 76.523 1.00 19.25 52 THR C CA 1
ATOM 450 C C . THR A 1 66 ? 6.604 84.879 75.919 1.00 22.01 52 THR C C 1
ATOM 451 O O . THR A 1 66 ? 7.363 84.014 76.347 1.00 20.08 52 THR C O 1
ATOM 455 N N . GLY A 1 67 ? 5.753 84.654 74.921 1.00 21.52 53 GLY C N 1
ATOM 456 C CA . GLY A 1 67 ? 5.723 83.375 74.223 1.00 24.54 53 GLY C CA 1
ATOM 457 C C . GLY A 1 67 ? 6.842 83.203 73.215 1.00 24.51 53 GLY C C 1
ATOM 458 O O . GLY A 1 67 ? 7.036 82.110 72.669 1.00 23.49 53 GLY C O 1
ATOM 459 N N . SER A 1 68 ? 7.585 84.274 72.960 1.00 19.30 54 SER C N 1
ATOM 460 C CA . SER A 1 68 ? 8.698 84.199 72.015 1.00 28.31 54 SER C CA 1
ATOM 461 C C . SER A 1 68 ? 9.978 84.766 72.607 1.00 25.42 54 SER C C 1
ATOM 462 O O . SER A 1 68 ? 10.426 85.848 72.188 1.00 25.14 54 SER C O 1
ATOM 465 N N . PRO A 1 69 ? 10.586 84.045 73.557 1.00 21.62 55 PRO C N 1
ATOM 466 C CA . PRO A 1 69 ? 11.745 84.604 74.254 1.00 18.14 55 PRO C CA 1
ATOM 467 C C . PRO A 1 69 ? 12.951 84.735 73.329 1.00 21.19 55 PRO C C 1
ATOM 468 O O . PRO A 1 69 ? 13.087 83.967 72.352 1.00 22.11 55 PRO C O 1
ATOM 472 N N . PRO A 1 70 ? 13.810 85.723 73.608 1.00 23.70 56 PRO C N 1
ATOM 473 C CA . PRO A 1 70 ? 15.021 85.891 72.808 1.00 23.76 56 PRO C CA 1
ATOM 474 C C . PRO A 1 70 ? 15.952 84.722 73.063 1.00 24.75 56 PRO C C 1
ATOM 475 O O . PRO A 1 70 ? 15.827 84.018 74.073 1.00 19.98 56 PRO C O 1
ATOM 479 N N . SER A 1 71 ? 16.875 84.517 72.138 1.00 26.36 57 SER C N 1
ATOM 480 C CA . SER A 1 71 ? 17.830 83.440 72.255 1.00 23.21 57 SER C CA 1
ATOM 481 C C . SER A 1 71 ? 18.560 83.422 73.606 1.00 22.72 57 SER C C 1
ATOM 482 O O . SER A 1 71 ? 18.726 82.367 74.197 1.00 22.46 57 SER C O 1
ATOM 485 N N . TYR A 1 72 ? 18.997 84.577 74.106 1.00 24.78 58 TYR C N 1
ATOM 486 C CA . TYR A 1 72 ? 19.735 84.563 75.368 1.00 24.06 58 TYR C CA 1
ATOM 487 C C . TYR A 1 72 ? 18.889 84.040 76.540 1.00 21.34 58 TYR C C 1
ATOM 488 O O . TYR A 1 72 ? 19.421 83.439 77.469 1.00 27.79 58 TYR C O 1
ATOM 497 N N . ALA A 1 73 ? 17.576 84.253 76.487 1.00 20.00 59 ALA C N 1
ATOM 498 C CA . ALA A 1 73 ? 16.688 83.758 77.530 1.00 18.17 59 ALA C CA 1
ATOM 499 C C . ALA A 1 73 ? 16.496 82.243 77.409 1.00 19.42 59 ALA C C 1
ATOM 500 O O . ALA A 1 73 ? 16.508 81.531 78.410 1.00 19.36 59 ALA C O 1
ATOM 502 N N . ARG A 1 74 ? 16.328 81.764 76.184 1.00 19.39 60 ARG C N 1
ATOM 503 C CA . ARG A 1 74 ? 16.192 80.328 75.948 1.00 18.54 60 ARG C CA 1
ATOM 504 C C . ARG A 1 74 ? 17.473 79.636 76.406 1.00 21.92 60 ARG C C 1
ATOM 505 O O . ARG A 1 74 ? 17.440 78.531 76.947 1.00 21.69 60 ARG C O 1
ATOM 513 N N . THR A 1 75 ? 18.610 80.289 76.140 1.00 23.81 61 THR C N 1
ATOM 514 C CA . THR A 1 75 ? 19.903 79.766 76.553 1.00 22.90 61 THR C CA 1
ATOM 515 C C . THR A 1 75 ? 20.049 79.699 78.082 1.00 23.76 61 THR C C 1
ATOM 516 O O . THR A 1 75 ? 20.538 78.698 78.614 1.00 24.54 61 THR C O 1
ATOM 520 N N . LEU A 1 76 ? 19.631 80.760 78.770 1.00 21.29 62 LEU C N 1
ATOM 521 C CA . LEU A 1 76 ? 19.652 80.791 80.239 1.00 26.50 62 LEU C CA 1
ATOM 522 C C . LEU A 1 76 ? 18.878 79.606 80.792 1.00 26.61 62 LEU C C 1
ATOM 523 O O . LEU A 1 76 ? 19.330 78.913 81.707 1.00 24.41 62 LEU C O 1
ATOM 528 N N . TYR A 1 77 ? 17.702 79.382 80.221 1.00 17.59 63 TYR C N 1
ATOM 529 C CA . TYR A 1 77 ? 16.806 78.325 80.689 1.00 19.51 63 TYR C CA 1
ATOM 530 C C . TYR A 1 77 ? 17.423 76.955 80.430 1.00 18.64 63 TYR C C 1
ATOM 531 O O . TYR A 1 77 ? 17.515 76.125 81.337 1.00 21.13 63 TYR C O 1
ATOM 540 N N . ASN A 1 78 ? 17.852 76.718 79.197 1.00 20.02 64 ASN C N 1
ATOM 541 C CA . ASN A 1 78 ? 18.457 75.436 78.855 1.00 19.22 64 ASN C CA 1
ATOM 542 C C . ASN A 1 78 ? 19.700 75.140 79.679 1.00 25.91 64 ASN C C 1
ATOM 543 O O . ASN A 1 78 ? 19.886 74.018 80.133 1.00 27.55 64 ASN C O 1
ATOM 548 N N . ARG A 1 79 ? 20.548 76.143 79.856 1.00 26.03 65 ARG C N 1
ATOM 549 C CA . ARG A 1 79 ? 21.832 75.951 80.524 1.00 30.92 65 ARG C CA 1
ATOM 550 C C . ARG A 1 79 ? 21.606 75.651 82.001 1.00 32.75 65 ARG C C 1
ATOM 551 O O . ARG A 1 79 ? 22.363 74.894 82.617 1.00 27.85 65 ARG C O 1
ATOM 559 N N . PHE A 1 80 ? 20.567 76.242 82.578 1.00 26.47 66 PHE C N 1
ATOM 560 C CA . PHE A 1 80 ? 20.252 75.976 83.974 1.00 30.47 66 PHE C CA 1
ATOM 561 C C . PHE A 1 80 ? 19.852 74.522 84.142 1.00 23.53 66 PHE C C 1
ATOM 562 O O . PHE A 1 80 ? 20.337 73.836 85.032 1.00 22.26 66 PHE C O 1
ATOM 570 N N . VAL A 1 81 ? 18.961 74.058 83.276 1.00 23.61 67 VAL C N 1
ATOM 571 C CA . VAL A 1 81 ? 18.513 72.678 83.327 1.00 30.36 67 VAL C CA 1
ATOM 572 C C . VAL A 1 81 ? 19.695 71.731 83.174 1.00 40.72 67 VAL C C 1
ATOM 573 O O . VAL A 1 81 ? 19.752 70.690 83.817 1.00 29.71 67 VAL C O 1
ATOM 577 N N . VAL A 1 82 ? 20.638 72.102 82.317 1.00 28.72 68 VAL C N 1
ATOM 578 C CA . VAL A 1 82 ? 21.825 71.289 82.112 1.00 30.62 68 VAL C CA 1
ATOM 579 C C . VAL A 1 82 ? 22.694 71.275 83.364 1.00 34.20 68 VAL C C 1
ATOM 580 O O . VAL A 1 82 ? 23.122 70.221 83.816 1.00 36.68 68 VAL C O 1
ATOM 584 N N . ASN A 1 83 ? 22.950 72.453 83.916 1.00 29.58 69 ASN C N 1
ATOM 585 C CA . ASN A 1 83 ? 23.828 72.576 85.077 1.00 30.34 69 ASN C CA 1
ATOM 586 C C . ASN A 1 83 ? 23.223 71.918 86.289 1.00 31.44 69 ASN C C 1
ATOM 587 O O . ASN A 1 83 ? 23.945 71.413 87.144 1.00 33.47 69 ASN C O 1
ATOM 592 N N . LEU A 1 84 ? 21.894 71.902 86.369 1.00 29.36 70 LEU C N 1
ATOM 593 C CA . LEU A 1 84 ? 21.245 71.290 87.527 1.00 29.16 70 LEU C CA 1
ATOM 594 C C . LEU A 1 84 ? 21.484 69.771 87.550 1.00 42.04 70 LEU C C 1
ATOM 595 O O . LEU A 1 84 ? 21.328 69.129 88.582 1.00 33.67 70 LEU C O 1
ATOM 600 N N . GLN A 1 85 ? 21.918 69.204 86.428 1.00 48.02 71 GLN C N 1
ATOM 601 C CA . GLN A 1 85 ? 22.214 67.766 86.365 1.00 39.52 71 GLN C CA 1
ATOM 602 C C . GLN A 1 85 ? 23.350 67.341 87.284 1.00 47.06 71 GLN C C 1
ATOM 603 O O . GLN A 1 85 ? 23.377 66.213 87.769 0.68 59.83 71 GLN C O 1
ATOM 609 N N . GLN A 1 86 ? 24.278 68.255 87.536 0.78 38.57 72 GLN C N 1
ATOM 610 C CA . GLN A 1 86 ? 25.386 67.985 88.449 0.79 47.05 72 GLN C CA 1
ATOM 611 C C . GLN A 1 86 ? 24.931 67.831 89.898 0.65 48.55 72 GLN C C 1
ATOM 612 O O . GLN A 1 86 ? 25.754 67.620 90.788 0.55 45.75 72 GLN C O 1
ATOM 614 N N . THR A 1 87 ? 23.626 67.938 90.136 0.96 53.00 73 THR C N 1
ATOM 615 C CA . THR A 1 87 ? 23.098 67.865 91.493 0.95 52.87 73 THR C CA 1
ATOM 616 C C . THR A 1 87 ? 22.157 66.684 91.739 0.91 48.46 73 THR C C 1
ATOM 617 O O . THR A 1 87 ? 21.953 66.282 92.884 0.71 45.64 73 THR C O 1
ATOM 621 N N . GLY A 1 88 ? 21.564 66.146 90.679 1.00 40.27 74 GLY C N 1
ATOM 622 C CA . GLY A 1 88 ? 20.587 65.080 90.830 1.00 55.25 74 GLY C CA 1
ATOM 623 C C . GLY A 1 88 ? 19.232 65.595 91.292 1.00 57.05 74 GLY C C 1
ATOM 624 O O . GLY A 1 88 ? 18.295 64.825 91.514 1.00 42.98 74 GLY C O 1
ATOM 625 N N . CYS A 1 89 ? 19.132 66.910 91.440 1.00 35.77 75 CYS C N 1
ATOM 626 C CA . CYS A 1 89 ? 17.882 67.558 91.823 1.00 32.81 75 CYS C CA 1
ATOM 627 C C . CYS A 1 89 ? 16.920 67.546 90.631 1.00 38.42 75 CYS C C 1
ATOM 628 O O . CYS A 1 89 ? 17.331 67.805 89.502 1.00 36.26 75 CYS C O 1
ATOM 631 N N . HIS A 1 90 ? 15.652 67.223 90.878 1.00 27.62 76 HIS C N 1
ATOM 632 C CA . HIS A 1 90 ? 14.634 67.222 89.834 1.00 24.55 76 HIS C CA 1
ATOM 633 C C . HIS A 1 90 ? 14.105 68.637 89.617 1.00 24.23 76 HIS C C 1
ATOM 634 O O . HIS A 1 90 ? 14.103 69.445 90.533 1.00 28.05 76 HIS C O 1
ATOM 641 N N . LEU A 1 91 ? 13.647 68.920 88.405 1.00 19.60 77 LEU C N 1
ATOM 642 C CA . LEU A 1 91 ? 13.142 70.263 88.075 1.00 17.67 77 LEU C CA 1
ATOM 643 C C . LEU A 1 91 ? 11.751 70.128 87.515 1.00 21.62 77 LEU C C 1
ATOM 644 O O . LEU A 1 91 ? 11.517 69.320 86.609 1.00 22.39 77 LEU C O 1
ATOM 649 N N . VAL A 1 92 ? 10.816 70.885 88.078 1.00 15.89 78 VAL C N 1
ATOM 650 C CA . VAL A 1 92 ? 9.453 70.925 87.557 1.00 14.78 78 VAL C CA 1
ATOM 651 C C . VAL A 1 92 ? 9.175 72.327 87.055 1.00 19.55 78 VAL C C 1
ATOM 652 O O . VAL A 1 92 ? 9.237 73.272 87.832 1.00 20.13 78 VAL C O 1
ATOM 656 N N . VAL A 1 93 ? 8.886 72.460 85.759 1.00 13.98 79 VAL C N 1
ATOM 657 C CA . VAL A 1 93 ? 8.672 73.762 85.152 1.00 15.10 79 VAL C CA 1
ATOM 658 C C . VAL A 1 93 ? 7.222 73.860 84.733 1.00 20.38 79 VAL C C 1
ATOM 659 O O . VAL A 1 93 ? 6.735 73.051 83.944 1.00 20.04 79 VAL C O 1
ATOM 663 N N . LEU A 1 94 ? 6.514 74.832 85.295 1.00 14.00 80 LEU C N 1
ATOM 664 C CA . LEU A 1 94 ? 5.103 75.023 84.960 1.00 12.60 80 LEU C CA 1
ATOM 665 C C . LEU A 1 94 ? 4.899 76.297 84.161 1.00 14.51 80 LEU C C 1
ATOM 666 O O . LEU A 1 94 ? 5.602 77.277 84.383 1.00 20.37 80 LEU C O 1
ATOM 671 N N . ALA A 1 95 ? 3.930 76.284 83.245 1.00 16.99 81 ALA C N 1
ATOM 672 C CA . ALA A 1 95 ? 3.636 77.498 82.479 1.00 21.17 81 ALA C CA 1
ATOM 673 C C . ALA A 1 95 ? 2.854 78.515 83.304 1.00 20.02 81 ALA C C 1
ATOM 674 O O . ALA A 1 95 ? 1.983 78.153 84.102 1.00 20.25 81 ALA C O 1
ATOM 676 N N . GLY A 1 96 ? 3.177 79.794 83.108 1.00 16.35 82 GLY C N 1
ATOM 677 C CA . GLY A 1 96 ? 2.357 80.873 83.628 1.00 16.55 82 GLY C CA 1
ATOM 678 C C . GLY A 1 96 ? 1.510 81.472 82.523 1.00 16.49 82 GLY C C 1
ATOM 679 O O . GLY A 1 96 ? 1.458 80.948 81.413 1.00 18.98 82 GLY C O 1
ATOM 680 N N . ASN A 1 97 ? 0.828 82.570 82.827 1.00 18.79 83 ASN C N 1
ATOM 681 C CA . ASN A 1 97 ? 0.015 83.212 81.805 1.00 20.28 83 ASN C CA 1
ATOM 682 C C . ASN A 1 97 ? 0.869 83.931 80.755 1.00 20.32 83 ASN C C 1
ATOM 683 O O . ASN A 1 97 ? 0.391 84.190 79.652 1.00 22.01 83 ASN C O 1
ATOM 688 N N . HIS A 1 98 ? 2.121 84.223 81.089 1.00 19.87 84 HIS C N 1
ATOM 689 C CA . HIS A 1 98 ? 3.008 84.935 80.147 1.00 23.63 84 HIS C CA 1
ATOM 690 C C . HIS A 1 98 ? 3.639 83.958 79.171 1.00 23.11 84 HIS C C 1
ATOM 691 O O . HIS A 1 98 ? 4.105 84.336 78.090 1.00 21.17 84 HIS C O 1
ATOM 698 N N . ASP A 1 99 ? 3.685 82.701 79.577 1.00 18.67 85 ASP C N 1
ATOM 699 C CA . ASP A 1 99 ? 4.301 81.670 78.745 1.00 17.79 85 ASP C CA 1
ATOM 700 C C . ASP A 1 99 ? 3.387 81.279 77.610 1.00 24.08 85 ASP C C 1
ATOM 701 O O . ASP A 1 99 ? 2.163 81.379 77.727 1.00 25.13 85 ASP C O 1
ATOM 706 N N . SER A 1 100 ? 3.987 80.828 76.513 1.00 16.59 86 SER C N 1
ATOM 707 C CA . SER A 1 100 ? 3.252 80.138 75.484 1.00 20.47 86 SER C CA 1
ATOM 708 C C . SER A 1 100 ? 3.350 78.644 75.782 1.00 19.44 86 SER C C 1
ATOM 709 O O . SER A 1 100 ? 4.428 78.125 76.071 1.00 18.54 86 SER C O 1
ATOM 712 N N . VAL A 1 101 ? 2.216 77.969 75.713 1.00 19.02 87 VAL C N 1
ATOM 713 C CA . VAL A 1 101 ? 2.173 76.517 75.872 1.00 19.84 87 VAL C CA 1
ATOM 714 C C . VAL A 1 101 ? 3.022 75.837 74.796 1.00 20.92 87 VAL C C 1
ATOM 715 O O . VAL A 1 101 ? 3.843 74.972 75.112 1.00 20.53 87 VAL C O 1
ATOM 719 N N . ALA A 1 102 ? 2.850 76.243 73.538 1.00 21.64 88 ALA C N 1
ATOM 720 C CA . ALA A 1 102 ? 3.640 75.648 72.461 1.00 21.61 88 ALA C CA 1
ATOM 721 C C . ALA A 1 102 ? 5.130 75.861 72.718 1.00 22.19 88 ALA C C 1
ATOM 722 O O . ALA A 1 102 ? 5.940 74.960 72.486 1.00 21.20 88 ALA C O 1
ATOM 724 N N . THR A 1 103 ? 5.493 77.043 73.212 1.00 18.50 89 THR C N 1
ATOM 725 C CA . THR A 1 103 ? 6.904 77.337 73.433 1.00 20.32 89 THR C CA 1
ATOM 726 C C . THR A 1 103 ? 7.502 76.429 74.498 1.00 21.37 89 THR C C 1
ATOM 727 O O . THR A 1 103 ? 8.554 75.842 74.282 1.00 16.55 89 THR C O 1
ATOM 731 N N . LEU A 1 104 ? 6.833 76.277 75.640 1.00 17.19 90 LEU C N 1
ATOM 732 C CA . LEU A 1 104 ? 7.387 75.414 76.676 1.00 17.60 90 LEU C CA 1
ATOM 733 C C . LEU A 1 104 ? 7.318 73.949 76.243 1.00 17.04 90 LEU C C 1
ATOM 734 O O . LEU A 1 104 ? 8.175 73.141 76.607 1.00 18.43 90 LEU C O 1
ATOM 739 N N . ASN A 1 105 ? 6.313 73.597 75.457 1.00 15.15 91 ASN C N 1
ATOM 740 C CA . ASN A 1 105 ? 6.227 72.204 74.994 1.00 16.34 91 ASN C CA 1
ATOM 741 C C . ASN A 1 105 ? 7.251 71.842 73.932 1.00 23.32 91 ASN C C 1
ATOM 742 O O . ASN A 1 105 ? 7.426 70.660 73.631 1.00 23.70 91 ASN C O 1
ATOM 747 N N . GLU A 1 106 ? 7.926 72.845 73.362 1.00 16.86 92 GLU C N 1
ATOM 748 C CA . GLU A 1 106 ? 8.977 72.555 72.386 1.00 18.95 92 GLU C CA 1
ATOM 749 C C . GLU A 1 106 ? 9.987 71.575 72.926 1.00 18.89 92 GLU C C 1
ATOM 750 O O . GLU A 1 106 ? 10.454 70.703 72.202 1.00 22.29 92 GLU C O 1
ATOM 756 N N . SER A 1 107 ? 10.318 71.718 74.196 1.00 22.87 93 SER C N 1
ATOM 757 C CA . SER A 1 107 ? 11.399 70.932 74.771 1.00 23.11 93 SER C CA 1
ATOM 758 C C . SER A 1 107 ? 10.923 70.020 75.880 1.00 21.72 93 SER C C 1
ATOM 759 O O . SER A 1 107 ? 11.745 69.510 76.631 1.00 22.06 93 SER C O 1
ATOM 762 N N . ARG A 1 108 ? 9.611 69.820 75.986 1.00 19.08 94 ARG C N 1
ATOM 763 C CA . ARG A 1 108 ? 9.054 68.960 77.046 1.00 18.12 94 ARG C CA 1
ATOM 764 C C . ARG A 1 108 ? 9.702 67.575 77.027 1.00 20.13 94 ARG C C 1
ATOM 765 O O . ARG A 1 108 ? 10.189 67.076 78.043 1.00 18.98 94 ARG C O 1
ATOM 773 N N . ASP A 1 109 ? 9.708 66.940 75.871 1.00 20.29 95 ASP C N 1
ATOM 774 C CA . ASP A 1 109 ? 10.191 65.557 75.846 1.00 23.13 95 ASP C CA 1
ATOM 775 C C . ASP A 1 109 ? 11.709 65.475 75.944 1.00 31.41 95 ASP C C 1
ATOM 776 O O . ASP A 1 109 ? 12.255 64.484 76.444 1.00 25.12 95 ASP C O 1
ATOM 781 N N . ILE A 1 110 ? 12.398 66.505 75.457 1.00 22.38 96 ILE C N 1
ATOM 782 C CA . ILE A 1 110 ? 13.848 66.537 75.552 1.00 23.27 96 ILE C CA 1
ATOM 783 C C . ILE A 1 110 ? 14.251 66.718 77.016 1.00 21.50 96 ILE C C 1
ATOM 784 O O . ILE A 1 110 ? 15.195 66.085 77.502 1.00 24.96 96 ILE C O 1
ATOM 789 N N . MET A 1 111 ? 13.515 67.576 77.712 1.00 18.77 97 MET C N 1
ATOM 790 C CA . MET A 1 111 ? 13.804 67.893 79.106 1.00 17.99 97 MET C CA 1
ATOM 791 C C . MET A 1 111 ? 13.640 66.672 79.990 1.00 21.17 97 MET C C 1
ATOM 792 O O . MET A 1 111 ? 14.308 66.556 81.008 1.00 20.29 97 MET C O 1
ATOM 797 N N . ALA A 1 112 ? 12.761 65.761 79.582 1.00 20.48 98 ALA C N 1
ATOM 798 C CA . ALA A 1 112 ? 12.516 64.550 80.364 1.00 24.39 98 ALA C CA 1
ATOM 799 C C . ALA A 1 112 ? 13.773 63.696 80.510 1.00 28.84 98 ALA C C 1
ATOM 800 O O . ALA A 1 112 ? 13.909 62.971 81.490 1.00 34.73 98 ALA C O 1
ATOM 802 N N . PHE A 1 113 ? 14.680 63.768 79.534 1.00 25.36 99 PHE C N 1
ATOM 803 C CA . PHE A 1 113 ? 15.966 63.083 79.615 1.00 28.19 99 PHE C CA 1
ATOM 804 C C . PHE A 1 113 ? 16.889 63.710 80.650 1.00 31.32 99 PHE C C 1
ATOM 805 O O . PHE A 1 113 ? 17.870 63.093 81.065 1.00 36.78 99 PHE C O 1
ATOM 813 N N . LEU A 1 114 ? 16.582 64.944 81.035 1.00 27.14 100 LEU C N 1
ATOM 814 C CA . LEU A 1 114 ? 17.394 65.700 81.978 1.00 26.81 100 LEU C CA 1
ATOM 815 C C . LEU A 1 114 ? 16.664 65.895 83.313 1.00 33.52 100 LEU C C 1
ATOM 816 O O . LEU A 1 114 ? 16.790 66.952 83.949 1.00 26.36 100 LEU C O 1
ATOM 821 N N A ASN A 1 115 ? 15.880 64.900 83.715 0.49 23.62 101 ASN C N 1
ATOM 822 N N B ASN A 1 115 ? 15.905 64.885 83.733 0.51 23.68 101 ASN C N 1
ATOM 823 C CA A ASN A 1 115 ? 15.265 64.919 85.036 0.49 23.42 101 ASN C CA 1
ATOM 824 C CA B ASN A 1 115 ? 15.249 64.918 85.041 0.51 23.41 101 ASN C CA 1
ATOM 825 C C A ASN A 1 115 ? 14.415 66.171 85.237 0.49 26.86 101 ASN C C 1
ATOM 826 C C B ASN A 1 115 ? 14.413 66.174 85.236 0.51 26.97 101 ASN C C 1
ATOM 827 O O A ASN A 1 115 ? 14.359 66.729 86.331 0.49 25.75 101 ASN C O 1
ATOM 828 O O B ASN A 1 115 ? 14.365 66.738 86.327 0.51 24.43 101 ASN C O 1
ATOM 837 N N . THR A 1 116 ? 13.774 66.621 84.163 1.00 22.50 102 THR C N 1
ATOM 838 C CA . THR A 1 116 ? 12.974 67.829 84.202 1.00 18.87 102 THR C CA 1
ATOM 839 C C . THR A 1 116 ? 11.586 67.520 83.676 1.00 29.99 102 THR C C 1
ATOM 840 O O . THR A 1 116 ? 11.439 66.938 82.606 1.00 23.77 102 THR C O 1
ATOM 844 N N . THR A 1 117 ? 10.572 67.898 84.446 1.00 21.23 103 THR C N 1
ATOM 845 C CA . THR A 1 117 ? 9.188 67.739 84.029 1.00 16.30 103 THR C CA 1
ATOM 846 C C . THR A 1 117 ? 8.598 69.087 83.644 1.00 18.19 103 THR C C 1
ATOM 847 O O . THR A 1 117 ? 8.427 69.970 84.497 1.00 19.89 103 THR C O 1
ATOM 851 N N . VAL A 1 118 ? 8.243 69.223 82.370 1.00 17.33 104 VAL C N 1
ATOM 852 C CA . VAL A 1 118 ? 7.676 70.471 81.874 1.00 14.71 104 VAL C CA 1
ATOM 853 C C . VAL A 1 118 ? 6.186 70.279 81.713 1.00 21.28 104 VAL C C 1
ATOM 854 O O . VAL A 1 118 ? 5.720 69.372 81.001 1.00 18.04 104 VAL C O 1
ATOM 858 N N . VAL A 1 119 ? 5.433 71.127 82.407 1.00 16.34 105 VAL C N 1
ATOM 859 C CA . VAL A 1 119 ? 3.986 71.009 82.446 1.00 16.62 105 VAL C CA 1
ATOM 860 C C . VAL A 1 119 ? 3.385 72.339 81.992 1.00 24.24 105 VAL C C 1
ATOM 861 O O . VAL A 1 119 ? 3.345 73.306 82.755 1.00 19.08 105 VAL C O 1
ATOM 865 N N . ALA A 1 120 ? 2.901 72.383 80.758 1.00 20.55 106 ALA C N 1
ATOM 866 C CA . ALA A 1 120 ? 2.472 73.656 80.183 1.00 20.07 106 ALA C CA 1
ATOM 867 C C . ALA A 1 120 ? 0.960 73.834 80.176 1.00 17.73 106 ALA C C 1
ATOM 868 O O . ALA A 1 120 ? 0.451 74.951 80.248 1.00 26.80 106 ALA C O 1
ATOM 870 N N . SER A 1 121 ? 0.222 72.750 80.068 1.00 30.44 107 SER C N 1
ATOM 871 C CA . SER A 1 121 ? -1.215 72.912 80.055 1.00 50.41 107 SER C CA 1
ATOM 872 C C . SER A 1 121 ? -1.906 72.046 81.087 1.00 38.94 107 SER C C 1
ATOM 873 O O . SER A 1 121 ? -1.292 71.179 81.705 1.00 31.31 107 SER C O 1
ATOM 876 N N . ALA A 1 122 ? -3.192 72.310 81.276 1.00 35.32 108 ALA C N 1
ATOM 877 C CA . ALA A 1 122 ? -4.024 71.546 82.182 1.00 37.72 108 ALA C CA 1
ATOM 878 C C . ALA A 1 122 ? -4.092 70.084 81.769 1.00 37.02 108 ALA C C 1
ATOM 879 O O . ALA A 1 122 ? -3.952 69.746 80.593 1.00 35.23 108 ALA C O 1
ATOM 881 N N . GLY A 1 123 ? -4.306 69.217 82.746 1.00 26.77 109 GLY C N 1
ATOM 882 C CA . GLY A 1 123 ? -4.622 67.836 82.450 1.00 27.98 109 GLY C CA 1
ATOM 883 C C . GLY A 1 123 ? -3.554 66.840 82.837 1.00 33.38 109 GLY C C 1
ATOM 884 O O . GLY A 1 123 ? -3.760 65.636 82.728 1.00 35.90 109 GLY C O 1
ATOM 885 N N . HIS A 1 124 ? -2.412 67.336 83.295 1.00 24.84 110 HIS C N 1
ATOM 886 C CA . HIS A 1 124 ? -1.318 66.458 83.692 1.00 26.82 110 HIS C CA 1
ATOM 887 C C . HIS A 1 124 ? -1.669 65.704 84.968 1.00 27.56 110 HIS C C 1
ATOM 888 O O . HIS A 1 124 ? -2.083 66.298 85.972 1.00 28.62 110 HIS C O 1
ATOM 895 N N . ALA A 1 125 ? -1.513 64.384 84.931 1.00 22.71 111 ALA C N 1
ATOM 896 C CA . ALA A 1 125 ? -1.801 63.570 86.101 1.00 25.47 111 ALA C CA 1
ATOM 897 C C . ALA A 1 125 ? -0.805 63.842 87.231 1.00 24.31 111 ALA C C 1
ATOM 898 O O . ALA A 1 125 ? 0.324 64.278 86.984 1.00 26.23 111 ALA C O 1
ATOM 900 N N . PRO A 1 126 ? -1.222 63.584 88.482 1.00 26.51 112 PRO C N 1
ATOM 901 C CA . PRO A 1 126 ? -0.270 63.687 89.587 1.00 27.59 112 PRO C CA 1
ATOM 902 C C . PRO A 1 126 ? 0.900 62.754 89.375 1.00 27.76 112 PRO C C 1
ATOM 903 O O . PRO A 1 126 ? 0.772 61.705 88.730 1.00 32.18 112 PRO C O 1
ATOM 907 N N . GLN A 1 127 ? 2.056 63.135 89.891 1.00 21.96 113 GLN C N 1
ATOM 908 C CA . GLN A 1 127 ? 3.225 62.303 89.695 1.00 21.54 113 GLN C CA 1
ATOM 909 C C . GLN A 1 127 ? 4.043 62.195 90.967 1.00 25.84 113 GLN C C 1
ATOM 910 O O . GLN A 1 127 ? 4.036 63.088 91.812 1.00 24.08 113 GLN C O 1
ATOM 916 N N . ILE A 1 128 ? 4.727 61.073 91.121 1.00 29.12 114 ILE C N 1
ATOM 917 C CA . ILE A 1 128 ? 5.585 60.887 92.277 1.00 26.13 114 ILE C CA 1
ATOM 918 C C . ILE A 1 128 ? 6.880 61.630 92.022 1.00 29.35 114 ILE C C 1
ATOM 919 O O . ILE A 1 128 ? 7.534 61.396 91.016 1.00 32.18 114 ILE C O 1
ATOM 924 N N . LEU A 1 129 ? 7.235 62.533 92.926 1.00 25.23 115 LEU C N 1
ATOM 925 C CA . LEU A 1 129 ? 8.539 63.181 92.893 1.00 28.55 115 LEU C CA 1
ATOM 926 C C . LEU A 1 129 ? 9.488 62.330 93.696 1.00 38.47 115 LEU C C 1
ATOM 927 O O . LEU A 1 129 ? 9.248 62.069 94.879 1.00 31.20 115 LEU C O 1
ATOM 932 N N . PRO A 1 130 ? 10.578 61.892 93.069 1.00 34.10 116 PRO C N 1
ATOM 933 C CA . PRO A 1 130 ? 11.510 61.073 93.833 1.00 37.31 116 PRO C CA 1
ATOM 934 C C . PRO A 1 130 ? 12.402 61.951 94.684 1.00 39.87 116 PRO C C 1
ATOM 935 O O . PRO A 1 130 ? 12.569 63.127 94.394 1.00 33.16 116 PRO C O 1
ATOM 939 N N . ARG A 1 131 ? 12.952 61.375 95.740 1.00 35.35 117 ARG C N 1
ATOM 940 C CA . ARG A 1 131 ? 14.100 61.957 96.403 1.00 35.05 117 ARG C CA 1
ATOM 941 C C . ARG A 1 131 ? 15.303 61.693 95.493 1.00 33.87 117 ARG C C 1
ATOM 942 O O . ARG A 1 131 ? 15.184 60.987 94.498 1.00 42.91 117 ARG C O 1
ATOM 950 N N . ARG A 1 132 ? 16.450 62.272 95.817 1.00 37.84 118 ARG C N 1
ATOM 951 C CA . ARG A 1 132 ? 17.628 62.090 94.987 1.00 40.74 118 ARG C CA 1
ATOM 952 C C . ARG A 1 132 ? 17.984 60.620 94.815 0.64 42.90 118 ARG C C 1
ATOM 953 O O . ARG A 1 132 ? 18.408 60.221 93.740 0.64 39.54 118 ARG C O 1
ATOM 961 N N . ASP A 1 133 ? 17.771 59.822 95.861 0.83 50.75 119 ASP C N 1
ATOM 962 C CA . ASP A 1 133 ? 18.088 58.391 95.824 0.75 47.67 119 ASP C CA 1
ATOM 963 C C . ASP A 1 133 ? 17.065 57.562 95.031 0.80 41.12 119 ASP C C 1
ATOM 964 O O . ASP A 1 133 ? 17.178 56.337 94.932 0.83 43.11 119 ASP C O 1
ATOM 969 N N . GLY A 1 134 ? 16.059 58.236 94.482 0.88 45.19 120 GLY C N 1
ATOM 970 C CA . GLY A 1 134 ? 15.112 57.591 93.588 0.88 44.27 120 GLY C CA 1
ATOM 971 C C . GLY A 1 134 ? 13.816 57.107 94.218 0.88 44.25 120 GLY C C 1
ATOM 972 O O . GLY A 1 134 ? 12.861 56.811 93.500 0.94 36.45 120 GLY C O 1
ATOM 973 N N . THR A 1 135 ? 13.781 57.011 95.545 1.00 46.03 121 THR C N 1
ATOM 974 C CA . THR A 1 135 ? 12.586 56.545 96.259 1.00 50.31 121 THR C CA 1
ATOM 975 C C . THR A 1 135 ? 11.511 57.634 96.303 1.00 45.32 121 THR C C 1
ATOM 976 O O . THR A 1 135 ? 11.832 58.820 96.215 1.00 33.12 121 THR C O 1
ATOM 980 N N . PRO A 1 136 ? 10.230 57.234 96.420 1.00 31.51 122 PRO C N 1
ATOM 981 C CA . PRO A 1 136 ? 9.142 58.223 96.440 1.00 28.67 122 PRO C CA 1
ATOM 982 C C . PRO A 1 136 ? 9.310 59.253 97.550 1.00 27.87 122 PRO C C 1
ATOM 983 O O . PRO A 1 136 ? 9.527 58.883 98.699 1.00 34.44 122 PRO C O 1
ATOM 987 N N . GLY A 1 137 ? 9.225 60.532 97.189 1.00 25.78 123 GLY C N 1
ATOM 988 C CA . GLY A 1 137 ? 9.414 61.616 98.144 1.00 25.26 123 GLY C CA 1
ATOM 989 C C . GLY A 1 137 ? 8.168 62.449 98.390 1.00 24.73 123 GLY C C 1
ATOM 990 O O . GLY A 1 137 ? 7.941 62.926 99.511 1.00 27.46 123 GLY C O 1
ATOM 991 N N . ALA A 1 138 ? 7.371 62.647 97.347 1.00 23.89 124 ALA C N 1
ATOM 992 C CA . ALA A 1 138 ? 6.141 63.424 97.476 1.00 24.98 124 ALA C CA 1
ATOM 993 C C . ALA A 1 138 ? 5.253 63.087 96.311 1.00 23.38 124 ALA C C 1
ATOM 994 O O . ALA A 1 138 ? 5.714 62.508 95.341 1.00 23.55 124 ALA C O 1
ATOM 996 N N . VAL A 1 139 ? 3.976 63.439 96.396 1.00 19.57 125 VAL C N 1
ATOM 997 C CA . VAL A 1 139 ? 3.111 63.345 95.227 1.00 17.69 125 VAL C CA 1
ATOM 998 C C . VAL A 1 139 ? 2.820 64.767 94.801 1.00 18.25 125 VAL C C 1
ATOM 999 O O . VAL A 1 139 ? 2.372 65.570 95.604 1.00 23.30 125 VAL C O 1
ATOM 1003 N N . LEU A 1 140 ? 3.118 65.076 93.546 1.00 21.12 126 LEU C N 1
ATOM 1004 C CA . LEU A 1 140 ? 2.946 66.430 93.050 1.00 18.75 126 LEU C CA 1
ATOM 1005 C C . LEU A 1 140 ? 1.736 66.493 92.134 1.00 18.05 126 LEU C C 1
ATOM 1006 O O . LEU A 1 140 ? 1.563 65.629 91.265 1.00 21.22 126 LEU C O 1
ATOM 1011 N N . CYS A 1 141 ? 0.894 67.508 92.332 1.00 18.67 127 CYS C N 1
ATOM 1012 C CA . CYS A 1 141 ? -0.143 67.813 91.347 1.00 21.87 127 CYS C CA 1
ATOM 1013 C C . CYS A 1 141 ? 0.387 69.001 90.572 1.00 18.44 127 CYS C C 1
ATOM 1014 O O . CYS A 1 141 ? 0.365 70.120 91.100 1.00 23.36 127 CYS C O 1
ATOM 1017 N N . PRO A 1 142 ? 0.901 68.757 89.361 1.00 20.73 128 PRO C N 1
ATOM 1018 C CA . PRO A 1 142 ? 1.546 69.789 88.544 1.00 18.22 128 PRO C CA 1
ATOM 1019 C C . PRO A 1 142 ? 0.479 70.578 87.800 1.00 18.29 128 PRO C C 1
ATOM 1020 O O . PRO A 1 142 ? -0.004 70.168 86.748 1.00 23.22 128 PRO C O 1
ATOM 1024 N N . ILE A 1 143 ? 0.104 71.703 88.382 1.00 19.86 129 ILE C N 1
ATOM 1025 C CA . ILE A 1 143 ? -0.947 72.524 87.827 1.00 17.51 129 ILE C CA 1
ATOM 1026 C C . ILE A 1 143 ? -0.375 73.886 87.423 1.00 17.07 129 ILE C C 1
ATOM 1027 O O . ILE A 1 143 ? 0.035 74.673 88.289 1.00 20.15 129 ILE C O 1
ATOM 1032 N N . PRO A 1 144 ? -0.374 74.162 86.124 1.00 19.58 130 PRO C N 1
ATOM 1033 C CA . PRO A 1 144 ? 0.148 75.426 85.572 1.00 16.24 130 PRO C CA 1
ATOM 1034 C C . PRO A 1 144 ? -0.982 76.428 85.558 1.00 16.79 130 PRO C C 1
ATOM 1035 O O . PRO A 1 144 ? -2.048 76.142 86.092 1.00 16.50 130 PRO C O 1
ATOM 1039 N N . PHE A 1 145 ? -0.738 77.590 84.960 1.00 20.84 131 PHE C N 1
ATOM 1040 C CA . PHE A 1 145 ? -1.817 78.524 84.694 1.00 22.05 131 PHE C CA 1
ATOM 1041 C C . PHE A 1 145 ? -2.843 77.771 83.894 1.00 24.89 131 PHE C C 1
ATOM 1042 O O . PHE A 1 145 ? -2.496 77.118 82.899 1.00 21.18 131 PHE C O 1
ATOM 1050 N N . LEU A 1 146 ? -4.095 77.842 84.330 1.00 23.43 132 LEU C N 1
ATOM 1051 C CA . LEU A 1 146 ? -5.161 77.129 83.656 1.00 28.41 132 LEU C CA 1
ATOM 1052 C C . LEU A 1 146 ? -5.881 78.066 82.703 1.00 26.13 132 LEU C C 1
ATOM 1053 O O . LEU A 1 146 ? -6.557 79.005 83.144 1.00 29.52 132 LEU C O 1
ATOM 1058 N N . ARG A 1 147 ? -5.723 77.817 81.407 1.00 26.37 133 ARG C N 1
ATOM 1059 C CA . ARG A 1 147 ? -6.490 78.531 80.390 1.00 30.95 133 ARG C CA 1
ATOM 1060 C C . ARG A 1 147 ? -7.940 78.060 80.472 1.00 30.81 133 ARG C C 1
ATOM 1061 O O . ARG A 1 147 ? -8.204 76.858 80.525 1.00 37.04 133 ARG C O 1
ATOM 1069 N N . PRO A 1 148 ? -8.887 79.008 80.520 1.00 38.79 134 PRO C N 1
ATOM 1070 C CA . PRO A 1 148 ? -10.303 78.662 80.677 1.00 36.48 134 PRO C CA 1
ATOM 1071 C C . PRO A 1 148 ? -10.788 77.674 79.621 1.00 36.91 134 PRO C C 1
ATOM 1072 O O . PRO A 1 148 ? -11.490 76.724 79.960 1.00 43.54 134 PRO C O 1
ATOM 1076 N N . ARG A 1 149 ? -10.386 77.882 78.371 1.00 38.99 135 ARG C N 1
ATOM 1077 C CA . ARG A 1 149 ? -10.712 76.963 77.285 1.00 43.96 135 ARG C CA 1
ATOM 1078 C C . ARG A 1 149 ? -10.322 75.521 77.597 1.00 40.39 135 ARG C C 1
ATOM 1079 O O . ARG A 1 149 ? -10.947 74.579 77.108 1.00 53.20 135 ARG C O 1
ATOM 1081 N N . ASP A 1 150 ? -9.289 75.354 78.418 1.00 36.68 136 ASP C N 1
ATOM 1082 C CA . ASP A 1 150 ? -8.775 74.032 78.731 1.00 47.30 136 ASP C CA 1
ATOM 1083 C C . ASP A 1 150 ? -9.528 73.326 79.847 1.00 45.71 136 ASP C C 1
ATOM 1084 O O . ASP A 1 150 ? -9.400 72.110 80.001 1.00 45.29 136 ASP C O 1
ATOM 1089 N N . ILE A 1 151 ? -10.303 74.072 80.630 1.00 40.72 137 ILE C N 1
ATOM 1090 C CA . ILE A 1 151 ? -10.972 73.467 81.783 1.00 42.35 137 ILE C CA 1
ATOM 1091 C C . ILE A 1 151 ? -12.489 73.642 81.801 1.00 44.80 137 ILE C C 1
ATOM 1092 O O . ILE A 1 151 ? -13.179 72.916 82.516 1.00 55.75 137 ILE C O 1
ATOM 1097 N N . ILE A 1 152 ? -13.006 74.593 81.020 1.00 38.44 138 ILE C N 1
ATOM 1098 C CA . ILE A 1 152 ? -14.443 74.865 81.014 1.00 41.80 138 ILE C CA 1
ATOM 1099 C C . ILE A 1 152 ? -15.237 73.678 80.485 0.40 54.63 138 ILE C C 1
ATOM 1100 O O . ILE A 1 152 ? -15.315 73.453 79.272 0.94 60.58 138 ILE C O 1
ATOM 1105 N N . THR A 1 153 ? -15.805 72.917 81.418 0.62 72.18 139 THR C N 1
ATOM 1106 C CA . THR A 1 153 ? -16.672 71.793 81.091 0.62 64.85 139 THR C CA 1
ATOM 1107 C C . THR A 1 153 ? -17.942 72.314 80.436 0.62 61.65 139 THR C C 1
ATOM 1108 O O . THR A 1 153 ? -18.549 73.270 80.925 0.62 70.37 139 THR C O 1
ATOM 1110 N N . SER A 1 154 ? -18.329 71.670 79.336 0.63 68.30 140 SER C N 1
ATOM 1111 C CA . SER A 1 154 ? -19.407 72.129 78.457 0.63 77.65 140 SER C CA 1
ATOM 1112 C C . SER A 1 154 ? -19.012 73.415 77.731 0.63 83.25 140 SER C C 1
ATOM 1113 O O . SER A 1 154 ? -19.703 74.433 77.822 0.63 75.82 140 SER C O 1
ATOM 1115 N N . GLN A 1 155 ? -17.893 73.347 77.011 0.72 76.44 141 GLN C N 1
ATOM 1116 C CA . GLN A 1 155 ? -17.379 74.472 76.234 0.72 75.46 141 GLN C CA 1
ATOM 1117 C C . GLN A 1 155 ? -18.426 75.033 75.271 0.72 71.45 141 GLN C C 1
ATOM 1118 O O . GLN A 1 155 ? -18.223 76.081 74.655 0.72 83.85 141 GLN C O 1
ATOM 1120 N N . GLU A 1 162 ? -23.914 82.576 84.387 0.68 75.17 148 GLU C N 1
ATOM 1121 C CA . GLU A 1 162 ? -22.831 83.118 85.202 0.68 70.96 148 GLU C CA 1
ATOM 1122 C C . GLU A 1 162 ? -21.469 82.597 84.755 0.68 69.08 148 GLU C C 1
ATOM 1123 O O . GLU A 1 162 ? -21.050 81.510 85.151 0.68 63.18 148 GLU C O 1
ATOM 1125 N N . LYS A 1 163 ? -20.781 83.383 83.934 0.64 65.54 149 LYS C N 1
ATOM 1126 C CA . LYS A 1 163 ? -19.454 83.021 83.451 0.64 54.66 149 LYS C CA 1
ATOM 1127 C C . LYS A 1 163 ? -18.420 83.130 84.567 0.64 56.01 149 LYS C C 1
ATOM 1128 O O . LYS A 1 163 ? -17.466 82.346 84.628 0.64 54.44 149 LYS C O 1
ATOM 1130 N N . GLN A 1 164 ? -18.611 84.109 85.446 0.58 50.96 150 GLN C N 1
ATOM 1131 C CA . GLN A 1 164 ? -17.696 84.312 86.561 0.65 52.16 150 GLN C CA 1
ATOM 1132 C C . GLN A 1 164 ? -17.778 83.136 87.527 0.51 45.61 150 GLN C C 1
ATOM 1133 O O . GLN A 1 164 ? -16.752 82.606 87.970 0.84 55.05 150 GLN C O 1
ATOM 1135 N N . GLN A 1 165 ? -19.007 82.721 87.825 0.53 50.27 151 GLN C N 1
ATOM 1136 C CA . GLN A 1 165 ? -19.247 81.580 88.700 0.79 48.00 151 GLN C CA 1
ATOM 1137 C C . GLN A 1 165 ? -18.768 80.274 88.064 0.56 46.04 151 GLN C C 1
ATOM 1138 O O . GLN A 1 165 ? -18.326 79.356 88.758 0.70 43.84 151 GLN C O 1
ATOM 1140 N N . HIS A 1 166 ? -18.853 80.201 86.740 0.82 50.05 152 HIS C N 1
ATOM 1141 C CA . HIS A 1 166 ? -18.464 78.998 86.013 1.00 46.17 152 HIS C CA 1
ATOM 1142 C C . HIS A 1 166 ? -16.961 78.726 86.131 0.87 41.56 152 HIS C C 1
ATOM 1143 O O . HIS A 1 166 ? -16.552 77.600 86.413 0.75 39.82 152 HIS C O 1
ATOM 1150 N N . LEU A 1 167 ? -16.142 79.753 85.926 1.00 39.98 153 LEU C N 1
ATOM 1151 C CA . LEU A 1 167 ? -14.691 79.576 85.961 1.00 36.18 153 LEU C CA 1
ATOM 1152 C C . LEU A 1 167 ? -14.216 79.217 87.365 1.00 35.38 153 LEU C C 1
ATOM 1153 O O . LEU A 1 167 ? -13.389 78.320 87.542 1.00 31.21 153 LEU C O 1
ATOM 1158 N N . LEU A 1 168 ? -14.756 79.904 88.366 1.00 46.77 154 LEU C N 1
ATOM 1159 C CA . LEU A 1 168 ? -14.424 79.585 89.750 1.00 34.73 154 LEU C CA 1
ATOM 1160 C C . LEU A 1 168 ? -14.722 78.115 90.040 1.00 32.94 154 LEU C C 1
ATOM 1161 O O . LEU A 1 168 ? -13.876 77.393 90.568 1.00 31.62 154 LEU C O 1
ATOM 1166 N N . ALA A 1 169 ? -15.928 77.677 89.692 1.00 36.00 155 ALA C N 1
ATOM 1167 C CA . ALA A 1 169 ? -16.308 76.283 89.910 1.00 39.04 155 ALA C CA 1
ATOM 1168 C C . ALA A 1 169 ? -15.388 75.337 89.124 1.00 34.49 155 ALA C C 1
ATOM 1169 O O . ALA A 1 169 ? -14.950 74.308 89.637 1.00 33.18 155 ALA C O 1
ATOM 1171 N N . ALA A 1 170 ? -15.091 75.701 87.880 1.00 34.48 156 ALA C N 1
ATOM 1172 C CA . ALA A 1 170 ? -14.204 74.900 87.035 1.00 32.94 156 ALA C CA 1
ATOM 1173 C C . ALA A 1 170 ? -12.797 74.727 87.625 1.00 37.18 156 ALA C C 1
ATOM 1174 O O . ALA A 1 170 ? -12.238 73.627 87.608 1.00 28.12 156 ALA C O 1
ATOM 1176 N N . ILE A 1 171 ? -12.223 75.805 88.146 1.00 27.62 157 ILE C N 1
ATOM 1177 C CA . ILE A 1 171 ? -10.897 75.713 88.746 1.00 25.71 157 ILE C CA 1
ATOM 1178 C C . ILE A 1 171 ? -10.950 74.875 90.025 1.00 24.03 157 ILE C C 1
ATOM 1179 O O . ILE A 1 171 ? -10.104 73.998 90.236 1.00 22.40 157 ILE C O 1
ATOM 1184 N N . THR A 1 172 ? -11.952 75.149 90.857 1.00 27.21 158 THR C N 1
ATOM 1185 C CA . THR A 1 172 ? -12.137 74.428 92.117 1.00 27.70 158 THR C CA 1
ATOM 1186 C C . THR A 1 172 ? -12.292 72.932 91.874 1.00 26.98 158 THR C C 1
ATOM 1187 O O . THR A 1 172 ? -11.625 72.116 92.509 1.00 25.35 158 THR C O 1
ATOM 1191 N N . ASP A 1 173 ? -13.153 72.592 90.921 1.00 29.26 159 ASP C N 1
ATOM 1192 C CA . ASP A 1 173 ? -13.362 71.207 90.528 1.00 30.12 159 ASP C CA 1
ATOM 1193 C C . ASP A 1 173 ? -12.099 70.565 89.982 1.00 33.11 159 ASP C C 1
ATOM 1194 O O . ASP A 1 173 ? -11.852 69.390 90.224 1.00 27.72 159 ASP C O 1
ATOM 1199 N N . TYR A 1 174 ? -11.308 71.324 89.230 1.00 25.83 160 TYR C N 1
ATOM 1200 C CA . TYR A 1 174 ? -10.071 70.793 88.687 1.00 25.04 160 TYR C CA 1
ATOM 1201 C C . TYR A 1 174 ? -9.139 70.378 89.820 1.00 22.43 160 TYR C C 1
ATOM 1202 O O . TYR A 1 174 ? -8.555 69.286 89.802 1.00 21.80 160 TYR C O 1
ATOM 1211 N N . TYR A 1 175 ? -8.991 71.255 90.806 1.00 22.49 161 TYR C N 1
ATOM 1212 C CA . TYR A 1 175 ? -8.126 70.946 91.932 1.00 21.81 161 TYR C CA 1
ATOM 1213 C C . TYR A 1 175 ? -8.658 69.756 92.724 1.00 23.58 161 TYR C C 1
ATOM 1214 O O . TYR A 1 175 ? -7.880 68.949 93.215 1.00 26.30 161 TYR C O 1
ATOM 1223 N N . GLN A 1 176 ? -9.978 69.648 92.826 1.00 23.23 162 GLN C N 1
ATOM 1224 C CA . GLN A 1 176 ? -10.590 68.522 93.528 1.00 25.23 162 GLN C CA 1
ATOM 1225 C C . GLN A 1 176 ? -10.312 67.179 92.840 1.00 33.71 162 GLN C C 1
ATOM 1226 O O . GLN A 1 176 ? -9.988 66.185 93.507 1.00 29.43 162 GLN C O 1
ATOM 1232 N N . GLN A 1 177 ? -10.464 67.140 91.516 1.00 26.21 163 GLN C N 1
ATOM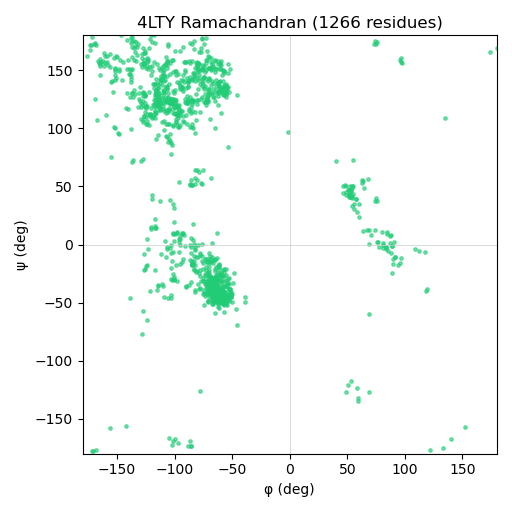 1233 C CA . GLN A 1 177 ? -10.215 65.909 90.756 1.00 29.34 163 GLN C CA 1
ATOM 1234 C C . GLN A 1 177 ? -8.756 65.495 90.911 1.00 24.89 163 GLN C C 1
ATOM 1235 O O . GLN A 1 177 ? -8.441 64.332 91.159 1.00 28.89 163 GLN C O 1
ATOM 1241 N N . HIS A 1 178 ? -7.856 66.457 90.767 1.00 25.52 164 HIS C N 1
ATOM 1242 C CA . HIS A 1 178 ? -6.440 66.137 90.830 1.00 26.12 164 HIS C CA 1
ATOM 1243 C C . HIS A 1 178 ? -5.957 65.810 92.239 1.00 27.90 164 HIS C C 1
ATOM 1244 O O . HIS A 1 178 ? -5.132 64.913 92.429 1.00 23.42 164 HIS C O 1
ATOM 1251 N N . TYR A 1 179 ? -6.484 66.514 93.232 1.00 20.43 165 TYR C N 1
ATOM 1252 C CA . TYR A 1 179 ? -6.214 66.118 94.617 1.00 24.68 165 TYR C CA 1
ATOM 1253 C C . TYR A 1 179 ? -6.689 64.684 94.905 1.00 25.75 165 TYR C C 1
ATOM 1254 O O . TYR A 1 179 ? -6.014 63.902 95.583 1.00 27.02 165 TYR C O 1
ATOM 1263 N N . ALA A 1 180 ? -7.856 64.335 94.390 1.00 24.96 166 ALA C N 1
ATOM 1264 C CA . ALA A 1 180 ? -8.372 62.982 94.582 1.00 33.11 166 ALA C CA 1
ATOM 1265 C C . ALA A 1 180 ? -7.444 61.937 93.957 1.00 27.76 166 ALA C C 1
ATOM 1266 O O . ALA A 1 180 ? -7.179 60.887 94.559 1.00 29.45 166 ALA C O 1
ATOM 1268 N N . ASP A 1 181 ? -6.956 62.230 92.752 1.00 31.66 167 ASP C N 1
ATOM 1269 C CA . ASP A 1 181 ? -6.039 61.336 92.048 1.00 29.66 167 ASP C CA 1
ATOM 1270 C C . ASP A 1 181 ? -4.691 61.244 92.749 1.00 26.73 167 ASP C C 1
ATOM 1271 O O . ASP A 1 181 ? -4.055 60.192 92.752 1.00 27.50 167 ASP C O 1
ATOM 1276 N N . ALA A 1 182 ? -4.246 62.358 93.320 1.00 23.45 168 ALA C N 1
ATOM 1277 C CA . ALA A 1 182 ? -3.014 62.375 94.101 1.00 23.99 168 ALA C CA 1
ATOM 1278 C C . ALA A 1 182 ? -3.122 61.464 95.311 1.00 24.58 168 ALA C C 1
ATOM 1279 O O . ALA A 1 182 ? -2.183 60.737 95.639 1.00 28.25 168 ALA C O 1
ATOM 1281 N N . CYS A 1 183 ? -4.260 61.520 95.991 1.00 24.08 169 CYS C N 1
ATOM 1282 C CA . CYS A 1 183 ? -4.472 60.657 97.154 1.00 26.61 169 CYS C CA 1
ATOM 1283 C C . CYS A 1 183 ? -4.463 59.176 96.769 1.00 32.31 169 CYS C C 1
ATOM 1284 O O . CYS A 1 183 ? -3.897 58.344 97.480 1.00 34.33 169 CYS C O 1
ATOM 1287 N N . LYS A 1 184 ? -5.095 58.859 95.645 1.00 31.42 170 LYS C N 1
ATOM 1288 C CA . LYS A 1 184 ? -5.132 57.489 95.144 1.00 35.80 170 LYS C CA 1
ATOM 1289 C C . LYS A 1 184 ? -3.729 57.003 94.774 1.00 35.89 170 LYS C C 1
ATOM 1290 O O . LYS A 1 184 ? -3.347 55.876 95.097 1.00 35.49 170 LYS C O 1
ATOM 1296 N N . LEU A 1 185 ? -2.971 57.860 94.097 1.00 32.92 171 LEU C N 1
ATOM 1297 C CA . LEU A 1 185 ? -1.603 57.540 93.705 1.00 38.98 171 LEU C CA 1
ATOM 1298 C C . LEU A 1 185 ? -0.722 57.321 94.926 1.00 37.36 171 LEU C C 1
ATOM 1299 O O . LEU A 1 185 ? 0.100 56.407 94.950 1.00 36.46 171 LEU C O 1
ATOM 1304 N N . ARG A 1 186 ? -0.902 58.155 95.945 1.00 29.98 172 ARG C N 1
ATOM 1305 C CA . ARG A 1 186 ? -0.141 58.006 97.170 1.00 27.30 172 ARG C CA 1
ATOM 1306 C C . ARG A 1 186 ? -0.448 56.669 97.854 1.00 38.00 172 ARG C C 1
ATOM 1307 O O . ARG A 1 186 ? 0.442 56.040 98.414 1.00 36.36 172 ARG C O 1
ATOM 1315 N N . GLY A 1 187 ? -1.707 56.242 97.806 1.00 32.28 173 GLY C N 1
ATOM 1316 C CA . GLY A 1 187 ? -2.120 55.038 98.512 1.00 42.88 173 GLY C CA 1
ATOM 1317 C C . GLY A 1 187 ? -1.853 55.169 100.001 1.00 52.82 173 GLY C C 1
ATOM 1318 O O . GLY A 1 187 ? -2.137 56.209 100.601 1.00 48.62 173 GLY C O 1
ATOM 1319 N N . ASP A 1 188 ? -1.277 54.121 100.586 1.00 44.51 174 ASP C N 1
ATOM 1320 C CA . ASP A 1 188 ? -0.953 54.097 102.009 1.00 52.79 174 ASP C CA 1
ATOM 1321 C C . ASP A 1 188 ? 0.406 54.722 102.345 1.00 56.49 174 ASP C C 1
ATOM 1322 O O . ASP A 1 188 ? 0.784 54.792 103.513 1.00 68.25 174 ASP C O 1
ATOM 1324 N N . GLN A 1 189 ? 1.140 55.172 101.330 1.00 44.01 175 GLN C N 1
ATOM 1325 C CA . GLN A 1 189 ? 2.472 55.730 101.548 1.00 46.91 175 GLN C CA 1
ATOM 1326 C C . GLN A 1 189 ? 2.414 57.037 102.331 1.00 40.35 175 GLN C C 1
ATOM 1327 O O . GLN A 1 189 ? 1.556 57.877 102.078 1.00 42.94 175 GLN C O 1
ATOM 1333 N N . PRO A 1 190 ? 3.343 57.222 103.277 1.00 47.36 176 PRO C N 1
ATOM 1334 C CA . PRO A 1 190 ? 3.417 58.469 104.052 1.00 40.67 176 PRO C CA 1
ATOM 1335 C C . PRO A 1 190 ? 4.088 59.611 103.281 1.00 33.09 176 PRO C C 1
ATOM 1336 O O . PRO A 1 190 ? 5.132 60.107 103.705 1.00 40.71 176 PRO C O 1
ATOM 1340 N N . LEU A 1 191 ? 3.493 60.021 102.166 1.00 28.95 177 LEU C N 1
ATOM 1341 C CA . LEU A 1 191 ? 4.096 61.049 101.318 1.00 25.94 177 LEU C CA 1
ATOM 1342 C C . LEU A 1 191 ? 3.309 62.343 101.436 1.00 28.60 177 LEU C C 1
ATOM 1343 O O . LEU A 1 191 ? 2.087 62.313 101.487 1.00 26.36 177 LEU C O 1
ATOM 1348 N N . PRO A 1 192 ? 4.003 63.488 101.452 1.00 26.28 178 PRO C N 1
ATOM 1349 C CA . PRO A 1 192 ? 3.238 64.742 101.368 1.00 23.60 178 PRO C CA 1
ATOM 1350 C C . PRO A 1 192 ? 2.646 64.943 99.968 1.00 26.54 178 PRO C C 1
ATOM 1351 O O . PRO A 1 192 ? 3.192 64.432 98.981 1.00 25.65 178 PRO C O 1
ATOM 1355 N N . ILE A 1 193 ? 1.524 65.655 99.887 1.00 19.32 179 ILE C N 1
ATOM 1356 C CA . ILE A 1 193 ? 0.965 66.040 98.606 1.00 17.45 179 ILE C CA 1
ATOM 1357 C C . ILE A 1 193 ? 1.235 67.527 98.408 1.00 24.17 179 ILE C C 1
ATOM 1358 O O . ILE A 1 193 ? 0.957 68.346 99.286 1.00 22.31 179 ILE C O 1
ATOM 1363 N N . ILE A 1 194 ? 1.828 67.855 97.272 1.00 19.04 180 ILE C N 1
ATOM 1364 C CA . ILE A 1 194 ? 2.131 69.244 96.940 1.00 21.16 180 ILE C CA 1
ATOM 1365 C C . ILE A 1 194 ? 1.320 69.605 95.699 1.00 20.53 180 ILE C C 1
ATOM 1366 O O . ILE A 1 194 ? 1.325 68.867 94.726 1.00 23.22 180 ILE C O 1
ATOM 1371 N N . ALA A 1 195 ? 0.597 70.720 95.740 1.00 18.18 181 ALA C N 1
ATOM 1372 C CA . ALA A 1 195 ? -0.083 71.188 94.537 1.00 17.45 181 ALA C CA 1
ATOM 1373 C C . ALA A 1 195 ? 0.538 72.523 94.145 1.00 19.60 181 ALA C C 1
ATOM 1374 O O . ALA A 1 195 ? 1.102 73.218 94.982 1.00 21.55 181 ALA C O 1
ATOM 1376 N N . THR A 1 196 ? 0.451 72.867 92.871 1.00 19.77 182 THR C N 1
ATOM 1377 C CA . THR A 1 196 ? 0.947 74.171 92.419 1.00 16.77 182 THR C CA 1
ATOM 1378 C C . THR A 1 196 ? -0.201 74.995 91.853 1.00 20.60 182 THR C C 1
ATOM 1379 O O . THR A 1 196 ? -1.330 74.538 91.783 1.00 19.89 182 THR C O 1
ATOM 1383 N N . GLY A 1 197 ? 0.084 76.210 91.399 1.00 18.06 183 GLY C N 1
ATOM 1384 C CA . GLY A 1 197 ? -0.983 77.003 90.839 1.00 18.42 183 GLY C CA 1
ATOM 1385 C C . GLY A 1 197 ? -0.348 78.265 90.328 1.00 18.10 183 GLY C C 1
ATOM 1386 O O . GLY A 1 197 ? 0.793 78.576 90.690 1.00 19.62 183 GLY C O 1
ATOM 1387 N N . HIS A 1 198 ? -1.067 78.966 89.463 1.00 22.19 184 HIS C N 1
ATOM 1388 C CA . HIS A 1 198 ? -0.557 80.216 88.923 1.00 16.51 184 HIS C CA 1
ATOM 1389 C C . HIS A 1 198 ? -1.780 81.074 88.677 1.00 17.73 184 HIS C C 1
ATOM 1390 O O . HIS A 1 198 ? -2.434 80.958 87.653 1.00 23.28 184 HIS C O 1
ATOM 1397 N N . LEU A 1 199 ? -2.108 81.914 89.645 1.00 18.32 185 LEU C N 1
ATOM 1398 C CA . LEU A 1 199 ? -3.278 82.761 89.523 1.00 21.65 185 LEU C CA 1
ATOM 1399 C C . LEU A 1 199 ? -3.222 83.791 90.620 1.00 21.86 185 LEU C C 1
ATOM 1400 O O . LEU A 1 199 ? -2.250 83.841 91.375 1.00 23.16 185 LEU C O 1
ATOM 1405 N N . THR A 1 200 ? -4.259 84.608 90.697 1.00 22.58 186 THR C N 1
ATOM 1406 C CA . THR A 1 200 ? -4.339 85.628 91.730 1.00 24.15 186 THR C CA 1
ATOM 1407 C C . THR A 1 200 ? -5.383 85.228 92.759 1.00 25.58 186 THR C C 1
ATOM 1408 O O . THR A 1 200 ? -6.540 84.990 92.421 1.00 25.81 186 THR C O 1
ATOM 1412 N N . THR A 1 201 ? -4.963 85.150 94.015 1.00 24.37 187 THR C N 1
ATOM 1413 C CA . THR A 1 201 ? -5.890 84.803 95.097 1.00 28.93 187 THR C CA 1
ATOM 1414 C C . THR A 1 201 ? -6.568 86.020 95.738 1.00 30.20 187 THR C C 1
ATOM 1415 O O . THR A 1 201 ? -6.067 87.154 95.678 1.00 30.87 187 THR C O 1
ATOM 1419 N N . VAL A 1 202 ? -7.722 85.786 96.361 1.00 29.51 188 VAL C N 1
ATOM 1420 C CA . VAL A 1 202 ? -8.408 86.865 97.058 1.00 32.78 188 VAL C CA 1
ATOM 1421 C C . VAL A 1 202 ? -7.520 87.365 98.186 1.00 33.83 188 VAL C C 1
ATOM 1422 O O . VAL A 1 202 ? -6.968 86.570 98.946 1.00 37.29 188 VAL C O 1
ATOM 1426 N N . GLY A 1 203 ? -7.353 88.682 98.265 1.00 36.28 189 GLY C N 1
ATOM 1427 C CA . GLY A 1 203 ? -6.549 89.277 99.311 1.00 46.59 189 GLY C CA 1
ATOM 1428 C C . GLY A 1 203 ? -5.085 89.479 98.973 1.00 46.60 189 GLY C C 1
ATOM 1429 O O . GLY A 1 203 ? -4.374 90.146 99.723 1.00 48.05 189 GLY C O 1
ATOM 1430 N N . ALA A 1 204 ? -4.629 88.910 97.856 1.00 39.08 190 ALA C N 1
ATOM 1431 C CA . ALA A 1 204 ? -3.222 89.005 97.468 1.00 33.32 190 ALA C CA 1
ATOM 1432 C C . ALA A 1 204 ? -2.781 90.454 97.263 1.00 35.95 190 ALA C C 1
ATOM 1433 O O . ALA A 1 204 ? -3.540 91.271 96.742 1.00 41.78 190 ALA C O 1
ATOM 1435 N N . SER A 1 205 ? -1.567 90.778 97.697 1.00 36.97 191 SER C N 1
ATOM 1436 C CA . SER A 1 205 ? -1.012 92.105 97.425 1.00 40.22 191 SER C CA 1
ATOM 1437 C C . SER A 1 205 ? -0.239 92.054 96.114 0.61 43.92 191 SER C C 1
ATOM 1438 O O . SER A 1 205 ? 0.647 91.219 95.949 1.00 45.33 191 SER C O 1
ATOM 1441 N N . LYS A 1 206 ? -0.584 92.943 95.187 1.00 40.18 192 LYS C N 1
ATOM 1442 C CA . LYS A 1 206 ? -0.028 92.894 93.838 0.96 49.86 192 LYS C CA 1
ATOM 1443 C C . LYS A 1 206 ? 0.858 94.098 93.517 0.98 42.76 192 LYS C C 1
ATOM 1444 O O . LYS A 1 206 ? 0.664 95.182 94.063 0.54 46.11 192 LYS C O 1
ATOM 1450 N N . SER A 1 207 ? 1.825 93.898 92.623 0.64 42.31 193 SER C N 1
ATOM 1451 C CA . SER A 1 207 ? 2.689 94.979 92.141 1.00 45.85 193 SER C CA 1
ATOM 1452 C C . SER A 1 207 ? 2.294 95.381 90.724 0.66 46.63 193 SER C C 1
ATOM 1453 O O . SER A 1 207 ? 1.487 94.710 90.081 0.87 44.47 193 SER C O 1
ATOM 1456 N N . ASP A 1 208 ? 2.872 96.477 90.242 1.00 50.43 194 ASP C N 1
ATOM 1457 C CA . ASP A 1 208 ? 2.586 96.986 88.903 0.53 52.08 194 ASP C CA 1
ATOM 1458 C C . ASP A 1 208 ? 2.825 95.962 87.795 0.60 53.42 194 ASP C C 1
ATOM 1459 O O . ASP A 1 208 ? 2.096 95.929 86.806 0.90 49.47 194 ASP C O 1
ATOM 1464 N N . ALA A 1 209 ? 3.847 95.130 87.960 1.00 47.76 195 ALA C N 1
ATOM 1465 C CA . ALA A 1 209 ? 4.248 94.214 86.897 1.00 46.08 195 ALA C CA 1
ATOM 1466 C C . ALA A 1 209 ? 3.365 92.978 86.835 0.61 51.17 195 ALA C C 1
ATOM 1467 O O . ALA A 1 209 ? 3.567 92.105 85.992 0.98 43.37 195 ALA C O 1
ATOM 1469 N N . VAL A 1 210 ? 2.387 92.902 87.730 1.00 41.52 196 VAL C N 1
ATOM 1470 C CA . VAL A 1 210 ? 1.458 91.781 87.715 1.00 37.18 196 VAL C CA 1
ATOM 1471 C C . VAL A 1 210 ? 0.234 92.056 86.846 1.00 50.73 196 VAL C C 1
ATOM 1472 O O . VAL A 1 210 ? -0.624 92.876 87.187 1.00 41.90 196 VAL C O 1
ATOM 1476 N N . ARG A 1 211 ? 0.153 91.340 85.731 1.00 37.12 197 ARG C N 1
ATOM 1477 C CA . ARG A 1 211 ? -0.882 91.560 84.731 0.73 44.08 197 ARG C CA 1
ATOM 1478 C C . ARG A 1 211 ? -2.199 90.912 85.152 1.00 39.53 197 ARG C C 1
ATOM 1479 O O . ARG A 1 211 ? -2.219 89.825 85.753 1.00 35.19 197 ARG C O 1
ATOM 1487 N N . ASP A 1 212 ? -3.303 91.594 84.860 1.00 40.49 198 ASP C N 1
ATOM 1488 C CA . ASP A 1 212 ? -4.627 91.039 85.130 1.00 49.93 198 ASP C CA 1
ATOM 1489 C C . ASP A 1 212 ? -4.827 89.773 84.310 1.00 36.08 198 ASP C C 1
ATOM 1490 O O . ASP A 1 212 ? -4.429 89.709 83.151 1.00 39.38 198 ASP C O 1
ATOM 1495 N N . ILE A 1 213 ? -5.431 88.762 84.923 1.00 33.82 199 ILE C N 1
ATOM 1496 C CA . ILE A 1 213 ? -5.759 87.517 84.236 1.00 36.98 199 ILE C CA 1
ATOM 1497 C C . ILE A 1 213 ? -7.229 87.199 84.463 1.00 41.07 199 ILE C C 1
ATOM 1498 O O . ILE A 1 213 ? -7.838 87.720 85.401 1.00 39.19 199 ILE C O 1
ATOM 1503 N N . TYR A 1 214 ? -7.789 86.344 83.608 1.00 36.76 200 TYR C N 1
ATOM 1504 C CA . TYR A 1 214 ? -9.214 86.013 83.648 1.00 37.93 200 TYR C CA 1
ATOM 1505 C C . TYR A 1 214 ? -10.028 87.292 83.625 1.00 57.10 200 TYR C C 1
ATOM 1506 O O . TYR A 1 214 ? -10.978 87.446 84.398 1.00 49.53 200 TYR C O 1
ATOM 1515 N N . ILE A 1 215 ? -9.635 88.220 82.761 1.00 40.04 201 ILE C N 1
ATOM 1516 C CA . ILE A 1 215 ? -10.278 89.529 82.723 1.00 43.39 201 ILE C CA 1
ATOM 1517 C C . ILE A 1 215 ? -11.770 89.400 82.424 1.00 46.74 201 ILE C C 1
ATOM 1518 O O . ILE A 1 215 ? -12.163 88.949 81.351 1.00 49.86 201 ILE C O 1
ATOM 1523 N N . GLY A 1 216 ? -12.590 89.755 83.410 0.82 49.10 202 GLY C N 1
ATOM 1524 C CA . GLY A 1 216 ? -14.034 89.692 83.276 1.00 50.86 202 GLY C CA 1
ATOM 1525 C C . GLY A 1 216 ? -14.652 88.349 83.627 0.67 60.27 202 GLY C C 1
ATOM 1526 O O . GLY A 1 216 ? -15.868 88.188 83.534 0.62 61.58 202 GLY C O 1
ATOM 1527 N N . THR A 1 217 ? -13.829 87.387 84.036 0.90 51.75 203 THR C N 1
ATOM 1528 C CA . THR A 1 217 ? -14.328 86.037 84.316 0.90 51.72 203 THR C CA 1
ATOM 1529 C C . THR A 1 217 ? -14.007 85.521 85.720 0.90 46.95 203 THR C C 1
ATOM 1530 O O . THR A 1 217 ? -14.627 84.565 86.189 0.90 58.38 203 THR C O 1
ATOM 1534 N N . LEU A 1 218 ? -13.030 86.136 86.378 1.00 52.81 204 LEU C N 1
ATOM 1535 C CA . LEU A 1 218 ? -12.690 85.797 87.761 1.00 42.52 204 LEU C CA 1
ATOM 1536 C C . LEU A 1 218 ? -11.768 86.863 88.330 1.00 46.35 204 LEU C C 1
ATOM 1537 O O . LEU A 1 218 ? -10.596 86.939 87.961 1.00 40.37 204 LEU C O 1
ATOM 1542 N N . ASP A 1 219 ? -12.297 87.691 89.225 1.00 43.93 205 ASP C N 1
ATOM 1543 C CA . ASP A 1 219 ? -11.508 88.763 89.817 1.00 40.16 205 ASP C CA 1
ATOM 1544 C C . ASP A 1 219 ? -10.364 88.176 90.642 1.00 40.42 205 ASP C C 1
ATOM 1545 O O . ASP A 1 219 ? -9.223 88.642 90.575 1.00 49.95 205 ASP C O 1
ATOM 1550 N N . ALA A 1 220 ? -10.670 87.138 91.413 1.00 34.51 206 ALA C N 1
ATOM 1551 C CA . ALA A 1 220 ? -9.670 86.518 92.267 1.00 31.14 206 ALA C CA 1
ATOM 1552 C C . ALA A 1 220 ? -10.165 85.159 92.753 1.00 30.41 206 ALA C C 1
ATOM 1553 O O . ALA A 1 220 ? -11.362 84.921 92.832 1.00 33.84 206 ALA C O 1
ATOM 1555 N N . PHE A 1 221 ? -9.231 84.277 93.066 1.00 27.02 207 PHE C N 1
ATOM 1556 C CA . PHE A 1 221 ? -9.569 82.927 93.501 1.00 26.54 207 PHE C CA 1
ATOM 1557 C C . PHE A 1 221 ? -9.508 82.807 95.023 1.00 25.67 207 PHE C C 1
ATOM 1558 O O . PHE A 1 221 ? -8.490 83.113 95.629 1.00 26.86 207 PHE C O 1
ATOM 1566 N N . PRO A 1 222 ? -10.611 82.366 95.650 1.00 27.42 208 PRO C N 1
ATOM 1567 C CA . PRO A 1 222 ? -10.574 82.244 97.115 1.00 27.57 208 PRO C CA 1
ATOM 1568 C C . PRO A 1 222 ? -9.711 81.061 97.519 1.00 27.48 208 PRO C C 1
ATOM 1569 O O . PRO A 1 222 ? -10.013 79.943 97.124 1.00 28.86 208 PRO C O 1
ATOM 1573 N N . ALA A 1 223 ? -8.652 81.297 98.282 1.00 27.93 209 ALA C N 1
ATOM 1574 C CA . ALA A 1 223 ? -7.730 80.207 98.641 1.00 27.58 209 ALA C CA 1
ATOM 1575 C C . ALA A 1 223 ? -8.384 79.129 99.503 1.00 23.28 209 ALA C C 1
ATOM 1576 O O . ALA A 1 223 ? -7.880 78.007 99.568 1.00 25.60 209 ALA C O 1
ATOM 1578 N N . GLN A 1 224 ? -9.499 79.456 100.148 1.00 25.24 210 GLN C N 1
ATOM 1579 C CA . GLN A 1 224 ? -10.249 78.429 100.881 1.00 26.69 210 GLN C CA 1
ATOM 1580 C C . GLN A 1 224 ? -10.756 77.297 99.969 1.00 33.32 210 GLN C C 1
ATOM 1581 O O . GLN A 1 224 ? -11.111 76.218 100.451 1.00 27.57 210 GLN C O 1
ATOM 1587 N N . ASN A 1 225 ? -10.779 77.543 98.656 1.00 29.23 211 ASN C N 1
ATOM 1588 C CA . ASN A 1 225 ? -11.239 76.547 97.686 1.00 27.04 211 ASN C CA 1
ATOM 1589 C C . ASN A 1 225 ? -10.130 75.576 97.256 1.00 23.84 211 ASN C C 1
ATOM 1590 O O . ASN A 1 225 ? -10.390 74.627 96.525 1.00 30.01 211 ASN C O 1
ATOM 1595 N N . PHE A 1 226 ? -8.896 75.837 97.676 1.00 21.34 212 PHE C N 1
ATOM 1596 C CA . PHE A 1 226 ? -7.790 74.918 97.403 1.00 19.41 212 PHE C CA 1
ATOM 1597 C C . PHE A 1 226 ? -7.990 73.662 98.231 1.00 24.08 212 PHE C C 1
ATOM 1598 O O . PHE A 1 226 ? -8.445 73.730 99.388 1.00 23.04 212 PHE C O 1
ATOM 1606 N N . PRO A 1 227 ? -7.638 72.505 97.661 1.00 20.41 213 PRO C N 1
ATOM 1607 C CA . PRO A 1 227 ? -7.743 71.256 98.425 1.00 24.25 213 PRO C CA 1
ATOM 1608 C C . PRO A 1 227 ? -6.654 71.222 99.490 1.00 19.97 213 PRO C C 1
ATOM 1609 O O . PRO A 1 227 ? -5.718 72.035 99.456 1.00 19.96 213 PRO C O 1
ATOM 1613 N N . PRO A 1 228 ? -6.767 70.293 100.443 1.00 21.41 214 PRO C N 1
ATOM 1614 C CA . PRO A 1 228 ? -5.856 70.300 101.594 1.00 21.35 214 PRO C CA 1
ATOM 1615 C C . PRO A 1 228 ? -4.540 69.566 101.344 1.00 23.72 214 PRO C C 1
ATOM 1616 O O . PRO A 1 228 ? -4.171 68.649 102.073 1.00 25.70 214 PRO C O 1
ATOM 1620 N N . ALA A 1 229 ? -3.846 69.990 100.299 1.00 21.71 215 ALA C N 1
ATOM 1621 C CA . ALA A 1 229 ? -2.481 69.578 100.063 1.00 17.21 215 ALA C CA 1
ATOM 1622 C C . ALA A 1 229 ? -1.611 70.058 101.230 1.00 22.88 215 ALA C C 1
ATOM 1623 O O . ALA A 1 229 ? -1.961 71.014 101.937 1.00 21.81 215 ALA C O 1
ATOM 1625 N N . ASP A 1 230 ? -0.493 69.380 101.452 1.00 18.43 216 ASP C N 1
ATOM 1626 C CA . ASP A 1 230 ? 0.453 69.792 102.480 1.00 18.50 216 ASP C CA 1
ATOM 1627 C C . ASP A 1 230 ? 1.205 71.078 102.137 1.00 17.68 216 ASP C C 1
ATOM 1628 O O . ASP A 1 230 ? 1.733 71.761 103.016 1.00 20.74 216 ASP C O 1
ATOM 1633 N N . TYR A 1 231 ? 1.265 71.384 100.854 1.00 18.77 217 TYR C N 1
ATOM 1634 C CA . TYR A 1 231 ? 1.838 72.652 100.429 1.00 18.34 217 TYR C CA 1
ATOM 1635 C C . TYR A 1 231 ? 1.244 73.018 99.105 1.00 20.84 217 TYR C C 1
ATOM 1636 O O . TYR A 1 231 ? 1.029 72.164 98.247 1.00 19.19 217 TYR C O 1
ATOM 1645 N N . ILE A 1 232 ? 0.963 74.305 98.947 1.00 16.51 218 ILE C N 1
ATOM 1646 C CA . ILE A 1 232 ? 0.479 74.824 97.692 1.00 14.44 218 ILE C CA 1
ATOM 1647 C C . ILE A 1 232 ? 1.444 75.895 97.215 1.00 18.41 218 ILE C C 1
ATOM 1648 O O . ILE A 1 232 ? 1.574 76.942 97.835 1.00 18.38 218 ILE C O 1
ATOM 1653 N N . ALA A 1 233 ? 2.141 75.599 96.126 1.00 17.49 219 ALA C N 1
ATOM 1654 C CA . ALA A 1 233 ? 3.182 76.479 95.618 1.00 22.14 219 ALA C CA 1
ATOM 1655 C C . ALA A 1 233 ? 2.591 77.303 94.488 1.00 16.64 219 ALA C C 1
ATOM 1656 O O . ALA A 1 233 ? 2.350 76.777 93.400 1.00 16.29 219 ALA C O 1
ATOM 1658 N N . LEU A 1 234 ? 2.371 78.596 94.730 1.00 15.72 220 LEU C N 1
ATOM 1659 C CA . LEU A 1 234 ? 1.735 79.428 93.723 1.00 17.55 220 LEU C CA 1
ATOM 1660 C C . LEU A 1 234 ? 2.742 80.356 93.079 1.00 12.95 220 LEU C C 1
ATOM 1661 O O . LEU A 1 234 ? 3.788 80.659 93.660 1.00 19.33 220 LEU C O 1
ATOM 1666 N N . GLY A 1 235 ? 2.386 80.792 91.882 1.00 13.89 221 GLY C N 1
ATOM 1667 C CA . GLY A 1 235 ? 3.089 81.852 91.161 1.00 17.02 221 GLY C CA 1
ATOM 1668 C C . GLY A 1 235 ? 2.076 82.851 90.637 1.00 17.70 221 GLY C C 1
ATOM 1669 O O . GLY A 1 235 ? 0.864 82.622 90.769 1.00 19.58 221 GLY C O 1
ATOM 1670 N N . HIS A 1 236 ? 2.608 83.955 90.092 1.00 18.53 222 HIS C N 1
ATOM 1671 C CA . HIS A 1 236 ? 1.936 85.050 89.367 1.00 22.07 222 HIS C CA 1
ATOM 1672 C C . HIS A 1 236 ? 2.130 86.375 90.096 1.00 21.82 222 HIS C C 1
ATOM 1673 O O . HIS A 1 236 ? 2.368 87.411 89.473 1.00 22.05 222 HIS C O 1
ATOM 1680 N N . ILE A 1 237 ? 2.048 86.318 91.418 1.00 21.86 223 ILE C N 1
ATOM 1681 C CA . ILE A 1 237 ? 2.245 87.496 92.254 1.00 20.80 223 ILE C CA 1
ATOM 1682 C C . ILE A 1 237 ? 3.733 87.642 92.576 1.00 22.87 223 ILE C C 1
ATOM 1683 O O . ILE A 1 237 ? 4.418 86.656 92.806 1.00 24.08 223 ILE C O 1
ATOM 1688 N N . HIS A 1 238 ? 4.246 88.869 92.563 1.00 23.47 224 HIS C N 1
ATOM 1689 C CA . HIS A 1 238 ? 5.692 89.060 92.615 1.00 24.39 224 HIS C CA 1
ATOM 1690 C C . HIS A 1 238 ? 6.261 89.256 94.022 1.00 25.43 224 HIS C C 1
ATOM 1691 O O . HIS A 1 238 ? 7.475 89.214 94.210 1.00 28.09 224 HIS C O 1
ATOM 1698 N N . ARG A 1 239 ? 5.392 89.487 95.000 1.00 26.43 225 ARG C N 1
ATOM 1699 C CA . ARG A 1 239 ? 5.842 89.654 96.379 1.00 27.35 225 ARG C CA 1
ATOM 1700 C C . ARG A 1 239 ? 5.505 88.407 97.190 1.00 28.80 225 ARG C C 1
ATOM 1701 O O . ARG A 1 239 ? 4.351 87.975 97.218 1.00 30.45 225 ARG C O 1
ATOM 1709 N N . ALA A 1 240 ? 6.516 87.832 97.836 1.00 26.26 226 ALA C N 1
ATOM 1710 C CA . ALA A 1 240 ? 6.323 86.624 98.627 1.00 24.08 226 ALA C CA 1
ATOM 1711 C C . ALA A 1 240 ? 5.323 86.958 99.711 1.00 25.32 226 ALA C C 1
ATOM 1712 O O . ALA A 1 240 ? 5.407 88.018 100.328 1.00 28.18 226 ALA C O 1
ATOM 1714 N N . GLN A 1 241 ? 4.353 86.078 99.906 1.00 24.38 227 GLN C N 1
ATOM 1715 C CA . GLN A 1 241 ? 3.385 86.288 100.976 1.00 30.78 227 GLN C CA 1
ATOM 1716 C C . GLN A 1 241 ? 2.671 84.992 101.285 1.00 23.21 227 GLN C C 1
ATOM 1717 O O . GLN A 1 241 ? 2.629 84.068 100.465 1.00 24.59 227 GLN C O 1
ATOM 1723 N N . ILE A 1 242 ? 2.132 84.937 102.492 1.00 25.93 228 ILE C N 1
ATOM 1724 C CA . ILE A 1 242 ? 1.317 83.831 102.936 1.00 31.77 228 ILE C CA 1
ATOM 1725 C C . ILE A 1 242 ? -0.112 84.161 102.540 1.00 31.31 228 ILE C C 1
ATOM 1726 O O . ILE A 1 242 ? -0.543 85.313 102.631 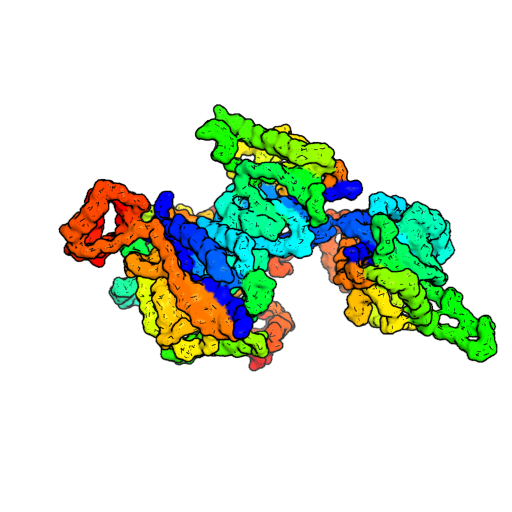1.00 30.82 228 ILE C O 1
ATOM 1731 N N . ILE A 1 243 ? -0.849 83.155 102.098 1.00 25.62 229 ILE C N 1
ATOM 1732 C CA . ILE A 1 243 ? -2.184 83.382 101.573 1.00 23.53 229 ILE C CA 1
ATOM 1733 C C . ILE A 1 243 ? -3.275 82.861 102.497 1.00 32.42 229 ILE C C 1
ATOM 1734 O O . ILE A 1 243 ? -3.230 81.717 102.946 1.00 26.19 229 ILE C O 1
ATOM 1739 N N . GLY A 1 244 ? -4.253 83.715 102.776 1.00 32.43 230 GLY C N 1
ATOM 1740 C CA . GLY A 1 244 ? -5.391 83.356 103.610 1.00 29.35 230 GLY C CA 1
ATOM 1741 C C . GLY A 1 244 ? -5.018 82.903 105.004 1.00 32.83 230 GLY C C 1
ATOM 1742 O O . GLY A 1 244 ? -5.731 82.120 105.636 1.00 35.94 230 GLY C O 1
ATOM 1743 N N . GLY A 1 245 ? -3.893 83.405 105.491 1.00 32.17 231 GLY C N 1
ATOM 1744 C CA . GLY A 1 245 ? -3.414 83.068 106.814 1.00 32.08 231 GLY C CA 1
ATOM 1745 C C . GLY A 1 245 ? -2.941 81.634 106.948 1.00 30.41 231 GLY C C 1
ATOM 1746 O O . GLY A 1 245 ? -2.722 81.174 108.065 1.00 37.40 231 GLY C O 1
ATOM 1747 N N . MET A 1 246 ? -2.780 80.940 105.821 1.00 27.15 232 MET C N 1
ATOM 1748 C CA . MET A 1 246 ? -2.310 79.561 105.812 1.00 26.76 232 MET C CA 1
ATOM 1749 C C . MET A 1 246 ? -0.822 79.473 105.440 1.00 29.60 232 MET C C 1
ATOM 1750 O O . MET A 1 246 ? -0.446 79.772 104.306 1.00 27.47 232 MET C O 1
ATOM 1755 N N . GLU A 1 247 ? 0.014 79.057 106.392 1.00 31.32 233 GLU C N 1
ATOM 1756 C CA . GLU A 1 247 ? 1.462 78.999 106.159 1.00 28.73 233 GLU C CA 1
ATOM 1757 C C . GLU A 1 247 ? 1.860 78.037 105.033 1.00 28.65 233 GLU C C 1
ATOM 1758 O O . GLU A 1 247 ? 2.962 78.131 104.483 1.00 28.53 233 GLU C O 1
ATOM 1764 N N . HIS A 1 248 ? 0.951 77.141 104.663 1.00 22.37 234 HIS C N 1
ATOM 1765 C CA . HIS A 1 248 ? 1.249 76.137 103.629 1.00 18.95 234 HIS C CA 1
ATOM 1766 C C . HIS A 1 248 ? 0.797 76.552 102.231 1.00 19.44 234 HIS C C 1
ATOM 1767 O O . HIS A 1 248 ? 0.995 75.821 101.264 1.00 20.31 234 HIS C O 1
ATOM 1774 N N . VAL A 1 249 ? 0.197 77.737 102.126 1.00 20.18 235 VAL C N 1
ATOM 1775 C CA . VAL A 1 249 ? -0.232 78.261 100.839 1.00 18.35 235 VAL C CA 1
ATOM 1776 C C . VAL A 1 249 ? 0.515 79.558 100.591 1.00 23.21 235 VAL C C 1
ATOM 1777 O O . VAL A 1 249 ? 0.257 80.547 101.269 1.00 19.81 235 VAL C O 1
ATOM 1781 N N . ARG A 1 250 ? 1.448 79.558 99.634 1.00 19.55 236 ARG C N 1
ATOM 1782 C CA . ARG A 1 250 ? 2.359 80.697 99.499 1.00 21.38 236 ARG C CA 1
ATOM 1783 C C . ARG A 1 250 ? 2.660 81.129 98.069 1.00 21.20 236 ARG C C 1
ATOM 1784 O O . ARG A 1 250 ? 2.719 80.307 97.154 1.00 20.24 236 ARG C O 1
ATOM 1792 N N . TYR A 1 251 ? 2.856 82.434 97.882 1.00 19.34 237 TYR C N 1
ATOM 1793 C CA . TYR A 1 251 ? 3.570 82.903 96.693 1.00 17.70 237 TYR C CA 1
ATOM 1794 C C . TYR A 1 251 ? 4.996 83.081 97.136 1.00 17.58 237 TYR C C 1
ATOM 1795 O O . TYR A 1 251 ? 5.247 83.642 98.208 1.00 22.21 237 TYR C O 1
ATOM 1804 N N . CYS A 1 252 ? 5.940 82.645 96.311 1.00 19.55 238 CYS C N 1
ATOM 1805 C CA . CYS A 1 252 ? 7.350 82.881 96.600 1.00 19.30 238 CYS C CA 1
ATOM 1806 C C . CYS A 1 252 ? 7.787 84.253 96.120 1.00 19.54 238 CYS C C 1
ATOM 1807 O O . CYS A 1 252 ? 8.842 84.740 96.506 1.00 21.69 238 CYS C O 1
ATOM 1810 N N . GLY A 1 253 ? 6.981 84.843 95.241 1.00 21.97 239 GLY C N 1
ATOM 1811 C CA . GLY A 1 253 ? 7.334 86.080 94.586 1.00 20.76 239 GLY C CA 1
ATOM 1812 C C . GLY A 1 253 ? 8.417 85.863 93.532 1.00 24.46 239 GLY C C 1
ATOM 1813 O O . GLY A 1 253 ? 8.975 84.776 93.410 1.00 25.04 239 GLY C O 1
ATOM 1814 N N . SER A 1 254 ? 8.707 86.905 92.768 1.00 23.63 240 SER C N 1
ATOM 1815 C CA . SER A 1 254 ? 9.720 86.823 91.729 1.00 23.53 240 SER C CA 1
ATOM 1816 C C . SER A 1 254 ? 11.111 86.876 92.353 1.00 25.94 240 SER C C 1
ATOM 1817 O O . SER A 1 254 ? 11.291 87.500 93.397 1.00 28.60 240 SER C O 1
ATOM 1820 N N . PRO A 1 255 ? 12.106 86.244 91.708 1.00 23.97 241 PRO C N 1
ATOM 1821 C CA . PRO A 1 255 ? 13.474 86.211 92.241 1.00 29.52 241 PRO C CA 1
ATOM 1822 C C . PRO A 1 255 ? 14.266 87.501 92.020 1.00 29.32 241 PRO C C 1
ATOM 1823 O O . PRO A 1 255 ? 15.164 87.786 92.808 1.00 30.66 241 PRO C O 1
ATOM 1827 N N . ILE A 1 256 ? 13.947 88.261 90.978 1.00 27.54 242 ILE C N 1
ATOM 1828 C CA . ILE A 1 256 ? 14.543 89.582 90.796 1.00 29.65 242 ILE C CA 1
ATOM 1829 C C . ILE A 1 256 ? 13.404 90.599 90.714 1.00 33.50 242 ILE C C 1
ATOM 1830 O O . ILE A 1 256 ? 12.262 90.224 90.422 1.00 30.92 242 ILE C O 1
ATOM 1835 N N . PRO A 1 257 ? 13.691 91.883 90.998 1.00 33.14 243 PRO C N 1
ATOM 1836 C CA . PRO A 1 257 ? 12.614 92.877 90.897 1.00 34.59 243 PRO C CA 1
ATOM 1837 C C . PRO A 1 257 ? 12.183 93.059 89.440 1.00 37.24 243 PRO C C 1
ATOM 1838 O O . PRO A 1 257 ? 13.026 93.237 88.559 1.00 42.86 243 PRO C O 1
ATOM 1842 N N . LEU A 1 258 ? 10.880 92.997 89.197 1.00 30.75 244 LEU C N 1
ATOM 1843 C CA . LEU A 1 258 ? 10.341 93.084 87.847 1.00 30.67 244 LEU C CA 1
ATOM 1844 C C . LEU A 1 258 ? 9.675 94.422 87.589 1.00 32.07 244 LEU C C 1
ATOM 1845 O O . LEU A 1 258 ? 9.217 94.690 86.483 1.00 32.52 244 LEU C O 1
ATOM 1850 N N . SER A 1 259 ? 9.614 95.251 88.622 1.00 33.01 245 SER C N 1
ATOM 1851 C CA . SER A 1 259 ? 9.075 96.596 88.501 1.00 34.67 245 SER C CA 1
ATOM 1852 C C . SER A 1 259 ? 9.728 97.484 89.547 1.00 36.26 245 SER C C 1
ATOM 1853 O O . SER A 1 259 ? 10.290 96.994 90.518 1.00 42.49 245 SER C O 1
ATOM 1856 N N . PHE A 1 260 ? 9.671 98.791 89.338 1.00 38.09 246 PHE C N 1
ATOM 1857 C CA . PHE A 1 260 ? 10.344 99.715 90.239 0.75 40.08 246 PHE C CA 1
ATOM 1858 C C . PHE A 1 260 ? 9.706 99.749 91.619 0.83 40.75 246 PHE C C 1
ATOM 1859 O O . PHE A 1 260 ? 10.376 100.015 92.611 0.85 42.08 246 PHE C O 1
ATOM 1867 N N . ASP A 1 261 ? 8.412 99.466 91.677 0.73 42.92 247 ASP C N 1
ATOM 1868 C CA . ASP A 1 261 ? 7.696 99.477 92.942 0.80 45.46 247 ASP C CA 1
ATOM 1869 C C . ASP A 1 261 ? 8.105 98.322 93.854 0.65 39.84 247 ASP C C 1
ATOM 1870 O O . ASP A 1 261 ? 7.701 98.274 95.014 0.55 41.08 247 ASP C O 1
ATOM 1875 N N . GLU A 1 262 ? 8.913 97.400 93.336 0.87 47.03 248 GLU C N 1
ATOM 1876 C CA . GLU A 1 262 ? 9.396 96.275 94.140 1.00 40.83 248 GLU C CA 1
ATOM 1877 C C . GLU A 1 262 ? 10.876 96.353 94.515 0.68 40.01 248 GLU C C 1
ATOM 1878 O O . GLU A 1 262 ? 11.406 95.424 95.123 0.59 42.49 248 GLU C O 1
ATOM 1884 N N . CYS A 1 263 ? 11.557 97.435 94.148 0.67 54.16 249 CYS C N 1
ATOM 1885 C CA . CYS A 1 263 ? 12.952 97.573 94.561 0.70 54.97 249 CYS C CA 1
ATOM 1886 C C . CYS A 1 263 ? 13.043 98.045 96.016 0.73 45.32 249 CYS C C 1
ATOM 1887 O O . CYS A 1 263 ? 12.163 98.752 96.518 0.85 54.83 249 CYS C O 1
ATOM 1890 N N . GLY A 1 264 ? 14.104 97.631 96.699 0.88 51.97 250 GLY C N 1
ATOM 1891 C CA . GLY A 1 264 ? 14.203 97.830 98.129 0.88 51.29 250 GLY C CA 1
ATOM 1892 C C . GLY A 1 264 ? 13.586 96.668 98.893 0.88 60.16 250 GLY C C 1
ATOM 1893 O O . GLY A 1 264 ? 13.953 96.405 100.036 0.88 63.66 250 GLY C O 1
ATOM 1894 N N . LYS A 1 265 ? 12.658 95.961 98.251 1.00 47.19 251 LYS C N 1
ATOM 1895 C CA . LYS A 1 265 ? 11.937 94.866 98.901 1.00 42.63 251 LYS C CA 1
ATOM 1896 C C . LYS A 1 265 ? 12.628 93.529 98.670 0.72 40.59 251 LYS C C 1
ATOM 1897 O O . LYS A 1 265 ? 13.121 93.261 97.580 0.73 47.08 251 LYS C O 1
ATOM 1903 N N . SER A 1 266 ? 12.660 92.699 99.707 1.00 47.08 252 SER C N 1
ATOM 1904 C CA . SER A 1 266 ? 13.390 91.439 99.664 1.00 48.44 252 SER C CA 1
ATOM 1905 C C . SER A 1 266 ? 12.851 90.484 98.610 1.00 36.05 252 SER C C 1
ATOM 1906 O O . SER A 1 266 ? 11.657 90.453 98.326 1.00 40.92 252 SER C O 1
ATOM 1909 N N A LYS A 1 267 ? 13.755 89.713 98.020 0.46 34.82 253 LYS C N 1
ATOM 1910 N N B LYS A 1 267 ? 13.757 89.710 98.027 0.54 34.83 253 LYS C N 1
ATOM 1911 C CA A LYS A 1 267 ? 13.386 88.718 97.027 0.46 31.83 253 LYS C CA 1
ATOM 1912 C CA B LYS A 1 267 ? 13.402 88.718 97.025 0.54 31.84 253 LYS C CA 1
ATOM 1913 C C A LYS A 1 267 ? 13.730 87.350 97.592 0.46 32.39 253 LYS C C 1
ATOM 1914 C C B LYS A 1 267 ? 13.719 87.354 97.616 0.54 35.12 253 LYS C C 1
ATOM 1915 O O A LYS A 1 267 ? 14.762 87.192 98.253 0.46 32.62 253 LYS C O 1
ATOM 1916 O O B LYS A 1 267 ? 14.725 87.201 98.317 0.54 33.92 253 LYS C O 1
ATOM 1927 N N . TYR A 1 268 ? 12.865 86.370 97.342 1.00 29.75 254 TYR C N 1
ATOM 1928 C CA . TYR A 1 268 ? 12.995 85.057 97.964 1.00 27.95 254 TYR C CA 1
ATOM 1929 C C . TYR A 1 268 ? 12.776 83.899 97.031 1.00 25.32 254 TYR C C 1
ATOM 1930 O O . TYR A 1 268 ? 12.093 84.025 96.018 1.00 24.01 254 TYR C O 1
ATOM 1939 N N . VAL A 1 269 ? 13.361 82.762 97.392 1.00 24.83 255 VAL C N 1
ATOM 1940 C CA . VAL A 1 269 ? 12.829 81.465 96.988 1.00 22.59 255 VAL C CA 1
ATOM 1941 C C . VAL A 1 269 ? 12.506 80.755 98.302 1.00 24.64 255 VAL C C 1
ATOM 1942 O O . VAL A 1 269 ? 13.112 81.054 99.332 1.00 29.91 255 VAL C O 1
ATOM 1946 N N . HIS A 1 270 ? 11.549 79.834 98.286 1.00 24.58 256 HIS C N 1
ATOM 1947 C CA . HIS A 1 270 ? 11.192 79.163 99.535 1.00 23.79 256 HIS C CA 1
ATOM 1948 C C . HIS A 1 270 ? 11.844 77.794 99.579 1.00 21.15 256 HIS C C 1
ATOM 1949 O O . HIS A 1 270 ? 11.747 77.030 98.630 1.00 19.19 256 HIS C O 1
ATOM 1956 N N . LEU A 1 271 ? 12.507 77.488 100.687 1.00 23.12 257 LEU C N 1
ATOM 1957 C CA . LEU A 1 271 ? 12.992 76.142 100.937 1.00 22.07 257 LEU C CA 1
ATOM 1958 C C . LEU A 1 271 ? 11.923 75.471 101.805 1.00 22.12 257 LEU C C 1
ATOM 1959 O O . LEU A 1 271 ? 11.677 75.897 102.929 1.00 24.66 257 LEU C O 1
ATOM 1964 N N . VAL A 1 272 ? 11.303 74.427 101.275 1.00 20.01 258 VAL C N 1
ATOM 1965 C CA . VAL A 1 272 ? 10.163 73.794 101.937 1.00 20.08 258 VAL C CA 1
ATOM 1966 C C . VAL A 1 272 ? 10.564 72.376 102.288 1.00 19.94 258 VAL C C 1
ATOM 1967 O O . VAL A 1 272 ? 10.945 71.596 101.406 1.00 20.23 258 VAL C O 1
ATOM 1971 N N . THR A 1 273 ? 10.480 72.043 103.572 1.00 23.63 259 THR C N 1
ATOM 1972 C CA . THR A 1 273 ? 10.913 70.745 104.048 1.00 26.06 259 THR C CA 1
ATOM 1973 C C . THR A 1 273 ? 9.728 69.955 104.558 1.00 30.12 259 THR C C 1
ATOM 1974 O O . THR A 1 273 ? 8.882 70.490 105.275 1.00 25.77 259 THR C O 1
ATOM 1978 N N . PHE A 1 274 ? 9.668 68.684 104.168 1.00 23.28 260 PHE C N 1
ATOM 1979 C CA . PHE A 1 274 ? 8.636 67.773 104.646 1.00 24.33 260 PHE C CA 1
ATOM 1980 C C . PHE A 1 274 ? 9.300 66.671 105.459 1.00 30.11 260 PHE C C 1
ATOM 1981 O O . PHE A 1 274 ? 10.368 66.186 105.091 1.00 27.49 260 PHE C O 1
ATOM 1989 N N . SER A 1 275 ? 8.668 66.295 106.569 1.00 29.70 261 SER C N 1
ATOM 1990 C CA . SER A 1 275 ? 9.165 65.227 107.422 1.00 24.91 261 SER C CA 1
ATOM 1991 C C . SER A 1 275 ? 8.004 64.278 107.695 1.00 26.87 261 SER C C 1
ATOM 1992 O O . SER A 1 275 ? 6.911 64.716 108.054 1.00 31.28 261 SER C O 1
ATOM 1995 N N . ASN A 1 276 ? 8.247 62.986 107.493 1.00 44.99 262 ASN C N 1
ATOM 1996 C CA . ASN A 1 276 ? 7.224 61.955 107.661 1.00 47.54 262 ASN C CA 1
ATOM 1997 C C . ASN A 1 276 ? 5.886 62.286 107.010 1.00 49.65 262 ASN C C 1
ATOM 1998 O O . ASN A 1 276 ? 4.831 62.097 107.604 1.00 51.62 262 ASN C O 1
ATOM 2003 N N . GLY A 1 277 ? 5.946 62.798 105.785 1.00 53.16 263 GLY C N 1
ATOM 2004 C CA . GLY A 1 277 ? 4.748 63.013 104.999 1.00 36.50 263 GLY C CA 1
ATOM 2005 C C . GLY A 1 277 ? 3.981 64.269 105.343 1.00 53.31 263 GLY C C 1
ATOM 2006 O O . GLY A 1 277 ? 2.851 64.447 104.895 1.00 39.60 263 GLY C O 1
ATOM 2007 N N . LYS A 1 278 ? 4.578 65.142 106.145 1.00 28.36 264 LYS C N 1
ATOM 2008 C CA . LYS A 1 278 ? 3.894 66.381 106.493 1.00 25.63 264 LYS C CA 1
ATOM 2009 C C . LYS A 1 278 ? 4.834 67.565 106.389 1.00 27.16 264 LYS C C 1
ATOM 2010 O O . LYS A 1 278 ? 6.050 67.419 106.465 1.00 29.44 264 LYS C O 1
ATOM 2016 N N . LEU A 1 279 ? 4.249 68.743 106.242 1.00 24.96 265 LEU C N 1
ATOM 2017 C CA . LEU A 1 279 ? 5.032 69.958 106.136 1.00 23.02 265 LEU C CA 1
ATOM 2018 C C . LEU A 1 279 ? 5.742 70.222 107.452 1.00 24.41 265 LEU C C 1
ATOM 2019 O O . LEU A 1 279 ? 5.123 70.234 108.527 1.00 26.11 265 LEU C O 1
ATOM 2024 N N . GLU A 1 280 ? 7.050 70.414 107.382 1.00 25.81 266 GLU C N 1
ATOM 2025 C CA . GLU A 1 280 ? 7.812 70.697 108.590 1.00 28.32 266 GLU C CA 1
ATOM 2026 C C . GLU A 1 280 ? 8.180 72.176 108.731 1.00 31.91 266 GLU C C 1
ATOM 2027 O O . GLU A 1 280 ? 8.082 72.754 109.826 1.00 30.33 266 GLU C O 1
ATOM 2033 N N . SER A 1 281 ? 8.623 72.777 107.631 1.00 28.61 267 SER C N 1
ATOM 2034 C CA . SER A 1 281 ? 9.043 74.168 107.650 1.00 29.50 267 SER C CA 1
ATOM 2035 C C . SER A 1 281 ? 9.077 74.762 106.257 1.00 35.30 267 SER C C 1
ATOM 2036 O O . SER A 1 281 ? 9.247 74.053 105.254 1.00 27.51 267 SER C O 1
ATOM 2039 N N . VAL A 1 282 ? 8.901 76.077 106.219 1.00 28.05 268 VAL C N 1
ATOM 2040 C CA . VAL A 1 282 ? 9.096 76.854 105.004 1.00 27.42 268 VAL C CA 1
ATOM 2041 C C . VAL A 1 282 ? 10.076 77.947 105.373 1.00 29.68 268 VAL C C 1
ATOM 2042 O O . VAL A 1 282 ? 9.794 78.766 106.246 1.00 31.77 268 VAL C O 1
ATOM 2046 N N . GLU A 1 283 ? 11.236 77.965 104.721 1.00 30.70 269 GLU C N 1
ATOM 2047 C CA . GLU A 1 283 ? 12.233 78.984 105.016 1.00 32.94 269 GLU C CA 1
ATOM 2048 C C . GLU A 1 283 ? 12.343 79.938 103.846 1.00 32.13 269 GLU C C 1
ATOM 2049 O O . GLU A 1 283 ? 12.207 79.539 102.701 1.00 31.26 269 GLU C O 1
ATOM 2055 N N . ASN A 1 284 ? 12.593 81.206 104.147 1.00 33.59 270 ASN C N 1
ATOM 2056 C CA . ASN A 1 284 ? 12.728 82.201 103.102 1.00 35.73 270 ASN C CA 1
ATOM 2057 C C . ASN A 1 284 ? 14.198 82.445 102.812 1.00 39.50 270 ASN C C 1
ATOM 2058 O O . ASN A 1 284 ? 14.924 82.983 103.650 1.00 44.89 270 ASN C O 1
ATOM 2063 N N . LEU A 1 285 ? 14.635 82.041 101.626 1.00 33.67 271 LEU C N 1
ATOM 2064 C CA . LEU A 1 285 ? 16.026 82.224 101.229 1.00 35.13 271 LEU C CA 1
ATOM 2065 C C . LEU A 1 285 ? 16.184 83.509 100.422 1.00 34.95 271 LEU C C 1
ATOM 2066 O O . LEU A 1 285 ? 15.652 83.628 99.320 1.00 40.51 271 LEU C O 1
ATOM 2071 N N . ASN A 1 286 ? 16.914 84.471 100.978 1.00 39.46 272 ASN C N 1
ATOM 2072 C CA . ASN A 1 286 ? 17.152 85.736 100.288 1.00 37.26 272 ASN C CA 1
ATOM 2073 C C . ASN A 1 286 ? 17.968 85.588 99.022 1.00 37.24 272 ASN C C 1
ATOM 2074 O O . ASN A 1 286 ? 19.098 85.093 99.049 1.00 42.51 272 ASN C O 1
ATOM 2079 N N . VAL A 1 287 ? 17.402 86.050 97.914 1.00 38.20 273 VAL C N 1
ATOM 2080 C CA . VAL A 1 287 ? 18.101 86.049 96.645 1.00 36.07 273 VAL C CA 1
ATOM 2081 C C . VAL A 1 287 ? 18.959 87.306 96.567 1.00 49.12 273 VAL C C 1
ATOM 2082 O O . VAL A 1 287 ? 18.429 88.419 96.647 1.00 36.30 273 VAL C O 1
ATOM 2086 N N . PRO A 1 288 ? 20.284 87.136 96.418 1.00 39.74 274 PRO C N 1
ATOM 2087 C CA . PRO A 1 288 ? 21.176 88.300 96.355 1.00 49.58 274 PRO C CA 1
ATOM 2088 C C . PRO A 1 288 ? 20.742 89.256 95.251 1.00 46.01 274 PRO C C 1
ATOM 2089 O O . PRO A 1 288 ? 20.366 88.809 94.171 1.00 45.41 274 PRO C O 1
ATOM 2093 N N . VAL A 1 289 ? 20.774 90.554 95.526 1.00 41.49 275 VAL C N 1
ATOM 2094 C CA . VAL A 1 289 ? 20.348 91.535 94.538 1.00 44.00 275 VAL C CA 1
ATOM 2095 C C . VAL A 1 289 ? 21.594 92.105 93.877 1.00 52.45 275 VAL C C 1
ATOM 2096 O O . VAL A 1 289 ? 22.490 92.598 94.554 1.00 45.74 275 VAL C O 1
ATOM 2100 N N . THR A 1 290 ? 21.661 92.010 92.554 1.00 39.48 276 THR C N 1
ATOM 2101 C CA . THR A 1 290 ? 22.906 92.310 91.851 1.00 46.96 276 THR C CA 1
ATOM 2102 C C . THR A 1 290 ? 22.869 93.576 90.992 1.00 58.48 276 THR C C 1
ATOM 2103 O O . THR A 1 290 ? 23.898 94.015 90.476 1.00 48.27 276 THR C O 1
ATOM 2107 N N . GLN A 1 291 ? 21.688 94.157 90.839 1.00 42.59 277 GLN C N 1
ATOM 2108 C CA . GLN A 1 291 ? 21.533 95.372 90.051 1.00 41.85 277 GLN C CA 1
ATOM 2109 C C . GLN A 1 291 ? 20.818 96.452 90.857 1.00 50.10 277 GLN C C 1
ATOM 2110 O O . GLN A 1 291 ? 19.612 96.377 91.071 1.00 43.99 277 GLN C O 1
ATOM 2116 N N . PRO A 1 292 ? 21.568 97.461 91.314 0.97 59.61 278 PRO C N 1
ATOM 2117 C CA . PRO A 1 292 ? 20.970 98.543 92.102 0.97 54.07 278 PRO C CA 1
ATOM 2118 C C . PRO A 1 292 ? 19.907 99.312 91.326 0.97 47.53 278 PRO C C 1
ATOM 2119 O O . PRO A 1 292 ? 20.122 99.720 90.181 0.97 50.22 278 PRO C O 1
ATOM 2123 N N . MET A 1 293 ? 18.752 99.483 91.956 1.00 63.90 279 MET C N 1
ATOM 2124 C CA . MET A 1 293 ? 17.674 100.289 91.402 1.00 58.04 279 MET C CA 1
ATOM 2125 C C . MET A 1 293 ? 17.251 101.325 92.438 1.00 64.90 279 MET C C 1
ATOM 2126 O O . MET A 1 293 ? 17.459 101.133 93.632 1.00 56.23 279 MET C O 1
ATOM 2131 N N . ALA A 1 294 ? 16.663 102.424 91.983 0.84 65.10 280 ALA C N 1
ATOM 2132 C CA . ALA A 1 294 ? 16.131 103.415 92.908 0.84 68.28 280 ALA C CA 1
ATOM 2133 C C . ALA A 1 294 ? 14.971 104.190 92.304 0.84 63.64 280 ALA C C 1
ATOM 2134 O O . ALA A 1 294 ? 14.901 104.387 91.086 0.84 62.95 280 ALA C O 1
ATOM 2136 N N . VAL A 1 295 ? 14.054 104.604 93.171 0.91 64.69 281 VAL C N 1
ATOM 2137 C CA . VAL A 1 295 ? 12.935 105.447 92.783 0.91 65.25 281 VAL C CA 1
ATOM 2138 C C . VAL A 1 295 ? 13.062 106.783 93.508 0.91 67.38 281 VAL C C 1
ATOM 2139 O O . VAL A 1 295 ? 13.245 106.818 94.721 0.91 68.52 281 VAL C O 1
ATOM 2143 N N . LEU A 1 296 ? 12.985 107.877 92.758 1.00 68.07 282 LEU C N 1
ATOM 2144 C CA . LEU A 1 296 ? 13.088 109.212 93.346 1.00 70.20 282 LEU C CA 1
ATOM 2145 C C . LEU A 1 296 ? 11.780 109.977 93.201 1.00 71.05 282 LEU C C 1
ATOM 2146 O O . LEU A 1 296 ? 11.243 110.101 92.101 1.00 70.46 282 LEU C O 1
ATOM 2151 N N . LYS A 1 297 ? 11.271 110.493 94.313 0.94 79.62 283 LYS C N 1
ATOM 2152 C CA . LYS A 1 297 ? 10.078 111.330 94.291 0.94 77.79 283 LYS C CA 1
ATOM 2153 C C . LYS A 1 297 ? 10.394 112.738 94.798 0.94 76.11 283 LYS C C 1
ATOM 2154 O O . LYS A 1 297 ? 11.137 112.901 95.766 0.94 77.14 283 LYS C O 1
ATOM 2160 N N . GLY A 1 298 ? 9.839 113.750 94.132 0.78 82.94 284 GLY C N 1
ATOM 2161 C CA . GLY A 1 298 ? 10.030 115.134 94.542 0.78 79.31 284 GLY C CA 1
ATOM 2162 C C . GLY A 1 298 ? 9.946 116.146 93.411 0.78 91.84 284 GLY C C 1
ATOM 2163 O O . GLY A 1 298 ? 9.332 115.885 92.375 0.78 79.03 284 GLY C O 1
ATOM 2164 N N . ASP A 1 299 ? 10.554 117.312 93.624 1.00 81.87 285 ASP C N 1
ATOM 2165 C CA . ASP A 1 299 ? 10.655 118.356 92.607 1.00 82.88 285 ASP C CA 1
ATOM 2166 C C . ASP A 1 299 ? 12.129 118.593 92.281 1.00 83.12 285 ASP C C 1
ATOM 2167 O O . ASP A 1 299 ? 12.998 118.043 92.951 1.00 82.72 285 ASP C O 1
ATOM 2169 N N . LEU A 1 300 ? 12.396 119.420 91.269 1.00 84.04 286 LEU C N 1
ATOM 2170 C CA . LEU A 1 300 ? 13.751 119.642 90.745 1.00 84.45 286 LEU C CA 1
ATOM 2171 C C . LEU A 1 300 ? 14.863 119.711 91.795 1.00 96.08 286 LEU C C 1
ATOM 2172 O O . LEU A 1 300 ? 15.917 119.104 91.618 1.00 84.68 286 LEU C O 1
ATOM 2174 N N . ALA A 1 301 ? 14.622 120.442 92.882 0.98 87.19 287 ALA C N 1
ATOM 2175 C CA . ALA A 1 301 ? 15.587 120.529 93.975 0.98 97.46 287 ALA C CA 1
ATOM 2176 C C . ALA A 1 301 ? 15.480 119.329 94.915 0.98 86.97 287 ALA C C 1
ATOM 2177 O O . ALA A 1 301 ? 16.498 118.811 95.380 0.98 86.94 287 ALA C O 1
ATOM 2179 N N . SER A 1 302 ? 14.252 118.902 95.204 1.00 86.04 288 SER C N 1
ATOM 2180 C CA . SER A 1 302 ? 14.046 117.663 95.950 1.00 86.24 288 SER C CA 1
ATOM 2181 C C . SER A 1 302 ? 14.729 116.542 95.181 1.00 82.37 288 SER C C 1
ATOM 2182 O O . SER A 1 302 ? 15.483 115.752 95.746 1.00 81.91 288 SER C O 1
ATOM 2184 N N . ILE A 1 303 ? 14.474 116.503 93.877 1.00 84.40 289 ILE C N 1
ATOM 2185 C CA . ILE A 1 303 ? 15.178 115.596 92.981 1.00 79.37 289 ILE C CA 1
ATOM 2186 C C . ILE A 1 303 ? 16.688 115.817 93.066 1.00 101.13 289 ILE C C 1
ATOM 2187 O O . ILE A 1 303 ? 17.420 114.884 93.395 1.00 81.59 289 ILE C O 1
ATOM 2189 N N . THR A 1 304 ? 17.136 117.048 92.793 0.96 90.19 290 THR C N 1
ATOM 2190 C CA . THR A 1 304 ? 18.568 117.381 92.744 0.96 83.84 290 THR C CA 1
ATOM 2191 C C . THR A 1 304 ? 19.327 116.940 93.992 0.96 89.60 290 THR C C 1
ATOM 2192 O O . THR A 1 304 ? 20.451 116.438 93.906 0.96 84.48 290 THR C O 1
ATOM 2194 N N . ALA A 1 305 ? 18.703 117.126 95.148 1.00 98.89 291 ALA C N 1
ATOM 2195 C CA . ALA A 1 305 ? 19.316 116.734 96.405 1.00 86.19 291 ALA C CA 1
ATOM 2196 C C . ALA A 1 305 ? 19.315 115.220 96.519 1.00 83.91 291 ALA C C 1
ATOM 2197 O O . ALA A 1 305 ? 20.310 114.625 96.933 1.00 93.11 291 ALA C O 1
ATOM 2199 N N . GLN A 1 306 ? 18.199 114.606 96.130 1.00 81.85 292 GLN C N 1
ATOM 2200 C CA . GLN A 1 306 ? 18.028 113.154 96.217 1.00 79.68 292 GLN C CA 1
ATOM 2201 C C . GLN A 1 306 ? 19.161 112.376 95.538 1.00 82.15 292 GLN C C 1
ATOM 2202 O O . GLN A 1 306 ? 19.672 111.402 96.099 1.00 97.69 292 GLN C O 1
ATOM 2208 N N . LEU A 1 307 ? 19.560 112.818 94.345 1.00 78.43 293 LEU C N 1
ATOM 2209 C CA . LEU A 1 307 ? 20.493 112.051 93.510 1.00 82.37 293 LEU C CA 1
ATOM 2210 C C . LEU A 1 307 ? 21.920 112.594 93.526 1.00 87.20 293 LEU C C 1
ATOM 2211 O O . LEU A 1 307 ? 22.371 113.255 92.588 1.00 93.28 293 LEU C O 1
ATOM 2216 N N . GLU A 1 308 ? 22.641 112.292 94.599 1.00 102.37 294 GLU C N 1
ATOM 2217 C CA . GLU A 1 308 ? 23.959 112.885 94.793 1.00 91.29 294 GLU C CA 1
ATOM 2218 C C . GLU A 1 308 ? 25.158 111.996 95.093 1.00 106.21 294 GLU C C 1
ATOM 2219 O O . GLU A 1 308 ? 25.988 111.732 94.216 1.00 96.80 294 GLU C O 1
ATOM 2221 N N . GLN A 1 309 ? 25.244 111.543 96.338 0.72 92.27 295 GLN C N 1
ATOM 2222 C CA . GLN A 1 309 ? 26.211 110.527 96.726 0.72 98.04 295 GLN C CA 1
ATOM 2223 C C . GLN A 1 309 ? 25.657 109.600 97.802 0.72 96.45 295 GLN C C 1
ATOM 2224 O O . GLN A 1 309 ? 24.471 109.662 98.150 0.72 89.04 295 GLN C O 1
ATOM 2226 N N . GLN A 1 315 ? 30.516 101.774 93.111 0.93 81.46 301 GLN C N 1
ATOM 2227 C CA . GLN A 1 315 ? 29.398 100.944 92.668 0.93 73.26 301 GLN C CA 1
ATOM 2228 C C . GLN A 1 315 ? 29.584 100.476 91.224 0.93 85.12 301 GLN C C 1
ATOM 2229 O O . GLN A 1 315 ? 29.468 101.270 90.289 0.93 78.79 301 GLN C O 1
ATOM 2231 N N . GLU A 1 316 ? 29.858 99.184 91.049 0.61 69.07 302 GLU C N 1
ATOM 2232 C CA . GLU A 1 316 ? 30.218 98.646 89.736 0.61 67.99 302 GLU C CA 1
ATOM 2233 C C . GLU A 1 316 ? 29.100 98.731 88.677 0.61 81.07 302 GLU C C 1
ATOM 2234 O O . GLU A 1 316 ? 29.304 99.340 87.625 0.61 82.92 302 GLU C O 1
ATOM 2236 N N . PRO A 1 317 ? 27.924 98.117 88.929 0.79 76.65 303 PRO C N 1
ATOM 2237 C CA . PRO A 1 317 ? 26.887 98.459 87.951 0.79 73.45 303 PRO C CA 1
ATOM 2238 C C . PRO A 1 317 ? 26.240 99.790 88.315 0.79 71.30 303 PRO C C 1
ATOM 2239 O O . PRO A 1 317 ? 26.032 100.061 89.496 0.79 79.91 303 PRO C O 1
ATOM 2243 N N . PRO A 1 318 ? 25.943 100.621 87.308 0.86 63.31 304 PRO C N 1
ATOM 2244 C CA . PRO A 1 318 ? 25.286 101.913 87.525 0.86 67.69 304 PRO C CA 1
ATOM 2245 C C . PRO A 1 318 ? 23.816 101.744 87.910 0.86 66.98 304 PRO C C 1
ATOM 2246 O O . PRO A 1 318 ? 23.055 101.117 87.172 0.86 85.97 304 PRO C O 1
ATOM 2250 N N . VAL A 1 319 ? 23.436 102.294 89.060 1.00 63.71 305 VAL C N 1
ATOM 2251 C CA . VAL A 1 319 ? 22.061 102.221 89.542 1.00 64.34 305 VAL C CA 1
ATOM 2252 C C . VAL A 1 319 ? 21.053 102.720 88.496 1.00 76.60 305 VAL C C 1
ATOM 2253 O O . VAL A 1 319 ? 21.277 103.731 87.819 1.00 70.36 305 VAL C O 1
ATOM 2257 N N . TRP A 1 320 ? 19.966 101.966 88.353 0.97 60.40 306 TRP C N 1
ATOM 2258 C CA . TRP A 1 320 ? 18.889 102.283 87.424 0.97 60.11 306 TRP C CA 1
ATOM 2259 C C . TRP A 1 320 ? 17.859 103.140 88.145 0.97 60.64 306 TRP C C 1
ATOM 2260 O O . TRP A 1 320 ? 17.467 102.828 89.273 0.97 60.72 306 TRP C O 1
ATOM 2271 N N . LEU A 1 321 ? 17.401 104.206 87.494 0.95 70.35 307 LEU C N 1
ATOM 2272 C CA . LEU A 1 321 ? 16.566 105.194 88.175 0.95 64.48 307 LEU C CA 1
ATOM 2273 C C . LEU A 1 321 ? 15.164 105.384 87.602 0.95 62.31 307 LEU C C 1
ATOM 2274 O O . LEU A 1 321 ? 14.970 105.444 86.386 0.95 61.96 307 LEU C O 1
ATOM 2279 N N . ASP A 1 322 ? 14.202 105.500 88.509 0.96 62.70 308 ASP C N 1
ATOM 2280 C CA . ASP A 1 322 ? 12.822 105.838 88.193 0.92 62.93 308 ASP C CA 1
ATOM 2281 C C . ASP A 1 322 ? 12.534 107.195 88.820 0.93 64.87 308 ASP C C 1
ATOM 2282 O O . ASP A 1 322 ? 12.197 107.285 90.000 1.00 65.57 308 ASP C O 1
ATOM 2287 N N . ILE A 1 323 ? 12.691 108.254 88.036 0.89 65.89 309 ILE C N 1
ATOM 2288 C CA . ILE A 1 323 ? 12.483 109.601 88.562 0.89 72.56 309 ILE C CA 1
ATOM 2289 C C . ILE A 1 323 ? 11.007 109.980 88.507 0.89 68.48 309 ILE C C 1
ATOM 2290 O O . ILE A 1 323 ? 10.467 110.291 87.443 0.89 69.75 309 ILE C O 1
ATOM 2295 N N . GLU A 1 324 ? 10.360 109.932 89.665 0.89 75.55 310 GLU C N 1
ATOM 2296 C CA . GLU A 1 324 ? 8.950 110.265 89.785 0.89 74.90 310 GLU C CA 1
ATOM 2297 C C . GLU A 1 324 ? 8.804 111.720 90.224 0.89 90.37 310 GLU C C 1
ATOM 2298 O O . GLU A 1 324 ? 8.144 112.021 91.223 0.89 73.16 310 GLU C O 1
ATOM 2304 N N . ILE A 1 325 ? 9.439 112.620 89.479 0.79 78.54 311 ILE C N 1
ATOM 2305 C CA . ILE A 1 325 ? 9.398 114.041 89.804 0.79 78.22 311 ILE C CA 1
ATOM 2306 C C . ILE A 1 325 ? 8.079 114.664 89.365 0.79 77.93 311 ILE C C 1
ATOM 2307 O O . ILE A 1 325 ? 7.809 114.791 88.172 0.79 72.39 311 ILE C O 1
ATOM 2309 N N . ASP A 1 328 ? 7.824 122.863 83.300 1.00 74.68 314 ASP C N 1
ATOM 2310 C CA . ASP A 1 328 ? 7.724 122.472 84.701 1.00 84.34 314 ASP C CA 1
ATOM 2311 C C . ASP A 1 328 ? 6.398 121.771 84.981 1.00 93.70 314 ASP C C 1
ATOM 2312 O O . ASP A 1 328 ? 6.213 121.168 86.043 1.00 85.52 314 ASP C O 1
ATOM 2314 N N . GLU A 1 329 ? 5.478 121.861 84.025 0.81 84.21 315 GLU C N 1
ATOM 2315 C CA . GLU A 1 329 ? 4.186 121.193 84.133 0.81 80.25 315 GLU C CA 1
ATOM 2316 C C . GLU A 1 329 ? 3.993 120.240 82.963 0.81 78.34 315 GLU C C 1
ATOM 2317 O O . GLU A 1 329 ? 3.474 119.137 83.130 0.81 79.38 315 GLU C O 1
ATOM 2319 N N . TYR A 1 330 ? 4.412 120.671 81.778 0.84 76.84 316 TYR C N 1
ATOM 2320 C CA . TYR A 1 330 ? 4.385 119.805 80.609 0.84 92.60 316 TYR C CA 1
ATOM 2321 C C . TYR A 1 330 ? 5.426 118.703 80.774 0.84 85.05 316 TYR C C 1
ATOM 2322 O O . TYR A 1 330 ? 6.629 118.956 80.683 0.84 86.22 316 TYR C O 1
ATOM 2324 N N . LEU A 1 331 ? 4.949 117.485 81.021 0.80 83.39 317 LEU C N 1
ATOM 2325 C CA . LEU A 1 331 ? 5.805 116.317 81.240 0.80 80.57 317 LEU C CA 1
ATOM 2326 C C . LEU A 1 331 ? 6.912 116.152 80.190 0.80 81.92 317 LEU C C 1
ATOM 2327 O O . LEU A 1 331 ? 7.939 115.526 80.456 0.80 80.98 317 LEU C O 1
ATOM 2329 N N . HIS A 1 332 ? 6.696 116.712 79.002 0.94 79.47 318 HIS C N 1
ATOM 2330 C CA . HIS A 1 332 ? 7.725 116.753 77.967 0.94 89.37 318 HIS C CA 1
ATOM 2331 C C . HIS A 1 332 ? 8.881 117.664 78.385 0.94 86.67 318 HIS C C 1
ATOM 2332 O O . HIS A 1 332 ? 10.049 117.293 78.260 0.94 85.14 318 HIS C O 1
ATOM 2334 N N . ASP A 1 333 ? 8.546 118.856 78.879 0.89 89.76 319 ASP C N 1
ATOM 2335 C CA . ASP A 1 333 ? 9.546 119.804 79.371 0.89 84.83 319 ASP C CA 1
ATOM 2336 C C . ASP A 1 333 ? 10.274 119.265 80.603 0.89 77.23 319 ASP C C 1
ATOM 2337 O O . ASP A 1 333 ? 11.484 119.441 80.747 0.89 77.56 319 ASP C O 1
ATOM 2339 N N . ILE A 1 334 ? 9.524 118.614 81.488 0.76 76.19 320 ILE C N 1
ATOM 2340 C CA . ILE A 1 334 ? 10.099 117.975 82.668 0.76 83.67 320 ILE C CA 1
ATOM 2341 C C . ILE A 1 334 ? 11.186 116.969 82.284 0.76 86.88 320 ILE C C 1
ATOM 2342 O O . ILE A 1 334 ? 12.230 116.891 82.935 0.76 76.65 320 ILE C O 1
ATOM 2344 N N . GLN A 1 335 ? 10.934 116.206 81.223 0.96 77.76 321 GLN C N 1
ATOM 2345 C CA . GLN A 1 335 ? 11.894 115.215 80.743 0.96 95.22 321 GLN C CA 1
ATOM 2346 C C . GLN A 1 335 ? 13.207 115.879 80.326 0.96 80.01 321 GLN C C 1
ATOM 2347 O O . GLN A 1 335 ? 14.280 115.507 80.806 0.96 80.33 321 GLN C O 1
ATOM 2349 N N . ARG A 1 336 ? 13.112 116.863 79.439 1.00 80.63 322 ARG C N 1
ATOM 2350 C CA . ARG A 1 336 ? 14.284 117.608 78.994 1.00 88.68 322 ARG C CA 1
ATOM 2351 C C . ARG A 1 336 ? 14.997 118.246 80.185 1.00 83.33 322 ARG C C 1
ATOM 2352 O O . ARG A 1 336 ? 16.226 118.241 80.264 1.00 82.63 322 ARG C O 1
ATOM 2354 N N . LYS A 1 337 ? 14.213 118.785 81.113 0.83 78.94 323 LYS C N 1
ATOM 2355 C CA . LYS A 1 337 ? 14.765 119.368 82.330 0.83 92.66 323 LYS C CA 1
ATOM 2356 C C . LYS A 1 337 ? 15.578 118.337 83.111 0.83 78.14 323 LYS C C 1
ATOM 2357 O O . LYS A 1 337 ? 16.729 118.588 83.472 0.83 78.75 323 LYS C O 1
ATOM 2359 N N . ILE A 1 338 ? 14.984 117.173 83.356 1.00 77.79 324 ILE C N 1
ATOM 2360 C CA . ILE A 1 338 ? 15.666 116.129 84.112 1.00 83.37 324 ILE C CA 1
ATOM 2361 C C . ILE A 1 338 ? 16.850 115.572 83.327 1.00 96.33 324 ILE C C 1
ATOM 2362 O O . ILE A 1 338 ? 17.870 115.208 83.912 1.00 92.63 324 ILE C O 1
ATOM 2364 N N . GLN A 1 339 ? 16.711 115.518 82.004 0.95 91.24 325 GLN C N 1
ATOM 2365 C CA . GLN A 1 339 ? 17.776 115.016 81.138 0.95 83.12 325 GLN C CA 1
ATOM 2366 C C . GLN A 1 339 ? 19.025 115.892 81.231 0.95 92.55 325 GLN C C 1
ATOM 2367 O O . GLN A 1 339 ? 20.143 115.424 81.014 0.95 101.70 325 GLN C O 1
ATOM 2369 N N . ALA A 1 340 ? 18.827 117.164 81.559 0.84 83.06 326 ALA C N 1
ATOM 2370 C CA . ALA A 1 340 ? 19.944 118.065 81.808 0.84 92.52 326 ALA C CA 1
ATOM 2371 C C . ALA A 1 340 ? 20.584 117.773 83.164 0.84 95.92 326 ALA C C 1
ATOM 2372 O O . ALA A 1 340 ? 21.797 117.567 83.257 0.84 88.83 326 ALA C O 1
ATOM 2374 N N . LEU A 1 341 ? 19.760 117.743 84.210 1.00 81.53 327 LEU C N 1
ATOM 2375 C CA . LEU A 1 341 ? 20.247 117.522 85.571 1.00 91.20 327 LEU C CA 1
ATOM 2376 C C . LEU A 1 341 ? 20.849 116.134 85.724 1.00 95.24 327 LEU C C 1
ATOM 2377 O O . LEU A 1 341 ? 21.662 115.892 86.618 1.00 91.91 327 LEU C O 1
ATOM 2379 N N . THR A 1 342 ? 20.435 115.227 84.844 0.96 82.68 328 THR C N 1
ATOM 2380 C CA . THR A 1 342 ? 20.995 113.890 84.790 0.96 83.98 328 THR C CA 1
ATOM 2381 C C . THR A 1 342 ? 21.920 113.769 83.585 0.96 98.02 328 THR C C 1
ATOM 2382 O O . THR A 1 342 ? 21.487 113.423 82.486 0.96 104.52 328 THR C O 1
ATOM 2386 N N . GLU A 1 343 ? 23.195 114.072 83.796 0.87 93.29 329 GLU C N 1
ATOM 2387 C CA . GLU A 1 343 ? 24.200 113.921 82.754 0.87 91.33 329 GLU C CA 1
ATOM 2388 C C . GLU A 1 343 ? 25.569 113.695 83.383 0.87 94.64 329 GLU C C 1
ATOM 2389 O O . GLU A 1 343 ? 25.968 114.424 84.292 0.87 100.38 329 GLU C O 1
ATOM 2391 N N . SER A 1 344 ? 26.271 112.672 82.900 0.66 78.81 330 SER C N 1
ATOM 2392 C CA . SER A 1 344 ? 27.577 112.278 83.434 0.66 81.10 330 SER C CA 1
ATOM 2393 C C . SER A 1 344 ? 27.525 111.889 84.912 0.66 80.03 330 SER C C 1
ATOM 2394 O O . SER A 1 344 ? 28.532 111.949 85.618 0.66 79.15 330 SER C O 1
ATOM 2396 N N . LEU A 1 345 ? 26.345 111.490 85.374 0.78 77.24 331 LEU C N 1
ATOM 2397 C CA . LEU A 1 345 ? 26.181 110.992 86.734 0.78 68.60 331 LEU C CA 1
ATOM 2398 C C . LEU A 1 345 ? 26.213 109.460 86.718 0.78 68.05 331 LEU C C 1
ATOM 2399 O O . LEU A 1 345 ? 25.768 108.842 85.749 0.78 67.34 331 LEU C O 1
ATOM 2401 N N . PRO A 1 346 ? 26.744 108.839 87.788 0.89 72.75 332 PRO C N 1
ATOM 2402 C CA . PRO A 1 346 ? 26.901 107.377 87.860 0.89 81.67 332 PRO C CA 1
ATOM 2403 C C . PRO A 1 346 ? 25.586 106.583 87.820 0.89 82.54 332 PRO C C 1
ATOM 2404 O O . PRO A 1 346 ? 25.588 105.370 88.049 0.89 66.78 332 PRO C O 1
ATOM 2408 N N . VAL A 1 347 ? 24.480 107.258 87.531 0.86 83.77 333 VAL C N 1
ATOM 2409 C CA . VAL A 1 347 ? 23.182 106.607 87.485 0.86 72.71 333 VAL C CA 1
ATOM 2410 C C . VAL A 1 347 ? 22.763 106.295 86.049 0.86 89.39 333 VAL C C 1
ATOM 2411 O O . VAL A 1 347 ? 23.573 106.371 85.122 0.86 79.27 333 VAL C O 1
ATOM 2413 N N . GLU A 1 348 ? 21.492 105.937 85.882 0.91 81.59 334 GLU C N 1
ATOM 2414 C CA . GLU A 1 348 ? 20.908 105.676 84.572 0.91 60.25 334 GLU C CA 1
ATOM 2415 C C . GLU A 1 348 ? 19.389 105.799 84.667 0.91 69.08 334 GLU C C 1
ATOM 2416 O O . GLU A 1 348 ? 18.739 104.971 85.301 0.91 69.01 334 GLU C O 1
ATOM 2422 N N . VAL A 1 349 ? 18.818 106.819 84.034 1.00 60.93 335 VAL C N 1
ATOM 2423 C CA . VAL A 1 349 ? 17.379 107.076 84.152 0.67 69.28 335 VAL C CA 1
ATOM 2424 C C . VAL A 1 349 ? 16.557 106.274 83.144 0.80 56.44 335 VAL C C 1
ATOM 2425 O O . VAL A 1 349 ? 16.796 106.357 81.934 0.81 56.84 335 VAL C O 1
ATOM 2427 N N . LEU A 1 350 ? 15.586 105.504 83.640 1.00 55.41 336 LEU C N 1
ATOM 2428 C CA . LEU A 1 350 ? 14.799 104.605 82.784 0.99 54.51 336 LEU C CA 1
ATOM 2429 C C . LEU A 1 350 ? 13.340 105.050 82.603 0.71 55.89 336 LEU C C 1
ATOM 2430 O O . LEU A 1 350 ? 12.764 104.858 81.531 0.83 55.65 336 LEU C O 1
ATOM 2435 N N . LEU A 1 351 ? 12.746 105.613 83.657 0.83 62.82 337 LEU C N 1
ATOM 2436 C CA . LEU A 1 351 ? 11.324 105.986 83.665 0.83 53.95 337 LEU C CA 1
ATOM 2437 C C . LEU A 1 351 ? 11.093 107.357 84.315 0.83 66.66 337 LEU C C 1
ATOM 2438 O O . LEU A 1 351 ? 11.719 107.678 85.320 0.83 55.63 337 LEU C O 1
ATOM 2443 N N . VAL A 1 352 ? 10.195 108.159 83.737 0.96 58.08 338 VAL C N 1
ATOM 2444 C CA . VAL A 1 352 ? 9.907 109.508 84.241 0.96 77.71 338 VAL C CA 1
ATOM 2445 C C . VAL A 1 352 ? 8.418 109.859 84.192 0.96 57.65 338 VAL C C 1
ATOM 2446 O O . VAL A 1 352 ? 7.745 109.926 85.228 0.96 58.34 338 VAL C O 1
ATOM 2450 N N . GLU B 1 13 ? 29.725 52.703 97.747 1.00 47.97 -1 GLU B N 1
ATOM 2451 C CA . GLU B 1 13 ? 30.151 52.722 99.149 1.00 42.98 -1 GLU B CA 1
ATOM 2452 C C . GLU B 1 13 ? 30.755 54.070 99.567 1.00 62.44 -1 GLU B C 1
ATOM 2453 O O . GLU B 1 13 ? 31.941 54.323 99.341 1.00 40.82 -1 GLU B O 1
ATOM 2455 N N . PHE B 1 14 ? 29.936 54.917 100.192 1.00 42.65 0 PHE B N 1
ATOM 2456 C CA . PHE B 1 14 ? 30.347 56.267 100.594 1.00 39.60 0 PHE B CA 1
ATOM 2457 C C . PHE B 1 14 ? 30.563 56.389 102.092 1.00 44.30 0 PHE B C 1
ATOM 2458 O O . PHE B 1 14 ? 29.944 55.675 102.879 1.00 40.93 0 PHE B O 1
ATOM 2466 N N . MET B 1 15 ? 31.445 57.301 102.486 1.00 29.22 1 MET B N 1
ATOM 2467 C CA . MET B 1 15 ? 31.590 57.678 103.882 1.00 26.54 1 MET B CA 1
ATOM 2468 C C . MET B 1 15 ? 31.712 59.192 103.873 1.00 33.37 1 MET B C 1
ATOM 2469 O O . MET B 1 15 ? 32.495 59.732 103.097 1.00 29.83 1 MET B O 1
ATOM 2474 N N . ARG B 1 16 ? 30.933 59.880 104.703 1.00 23.67 2 ARG B N 1
ATOM 2475 C CA . ARG B 1 16 ? 30.956 61.338 104.709 1.00 27.40 2 ARG B CA 1
ATOM 2476 C C . ARG B 1 16 ? 31.176 61.820 106.116 1.00 43.06 2 ARG B C 1
ATOM 2477 O O . ARG B 1 16 ? 30.509 61.366 107.043 1.00 24.71 2 ARG B O 1
ATOM 2485 N N . ILE B 1 17 ? 32.117 62.737 106.283 1.00 19.22 3 ILE B N 1
ATOM 2486 C CA . ILE B 1 17 ? 32.373 63.291 107.609 1.00 17.75 3 ILE B CA 1
ATOM 2487 C C . ILE B 1 17 ? 32.338 64.821 107.551 1.00 20.06 3 ILE B C 1
ATOM 2488 O O . ILE B 1 17 ? 32.578 65.419 106.511 1.00 20.32 3 ILE B O 1
ATOM 2493 N N . LEU B 1 18 ? 32.002 65.457 108.663 1.00 19.70 4 LEU B N 1
ATOM 2494 C CA . LEU B 1 18 ? 32.169 66.902 108.746 1.00 16.79 4 LEU B CA 1
ATOM 2495 C C . LEU B 1 18 ? 33.389 67.158 109.620 1.00 20.13 4 LEU B C 1
ATOM 2496 O O . LEU B 1 18 ? 33.582 66.499 110.641 1.00 20.81 4 LEU B O 1
ATOM 2501 N N . HIS B 1 19 ? 34.206 68.115 109.198 1.00 18.42 5 HIS B N 1
ATOM 2502 C CA . HIS B 1 19 ? 35.468 68.428 109.850 1.00 17.69 5 HIS B CA 1
ATOM 2503 C C . HIS B 1 19 ? 35.359 69.862 110.364 1.00 18.20 5 HIS B C 1
ATOM 2504 O O . HIS B 1 19 ? 35.227 70.814 109.588 1.00 16.55 5 HIS B O 1
ATOM 2511 N N . THR B 1 20 ? 35.394 70.000 111.687 1.00 15.96 6 THR B N 1
ATOM 2512 C CA . THR B 1 20 ? 35.332 71.322 112.321 1.00 16.49 6 THR B CA 1
ATOM 2513 C C . THR B 1 20 ? 36.401 71.316 113.416 1.00 20.38 6 THR B C 1
ATOM 2514 O O . THR B 1 20 ? 37.004 70.267 113.682 1.00 16.44 6 THR B O 1
ATOM 2518 N N . SER B 1 21 ? 36.698 72.481 113.989 1.00 17.17 7 SER B N 1
ATOM 2519 C CA . SER B 1 21 ? 37.708 72.588 115.046 1.00 21.30 7 SER B CA 1
ATOM 2520 C C . SER B 1 21 ? 37.603 73.970 115.676 1.00 21.08 7 SER B C 1
ATOM 2521 O O . SER B 1 21 ? 36.873 74.816 115.173 1.00 15.80 7 SER B O 1
ATOM 2524 N N . ASP B 1 22 ? 38.336 74.185 116.765 1.00 14.54 8 ASP B N 1
ATOM 2525 C CA . ASP B 1 22 ? 38.535 75.532 117.311 1.00 13.73 8 ASP B CA 1
ATOM 2526 C C . ASP B 1 22 ? 37.225 76.264 117.582 1.00 16.95 8 ASP B C 1
ATOM 2527 O O . ASP B 1 22 ? 37.030 77.421 117.164 1.00 18.14 8 ASP B O 1
ATOM 2532 N N . TRP B 1 23 ? 36.337 75.580 118.297 1.00 16.90 9 TRP B N 1
ATOM 2533 C CA . TRP B 1 23 ? 35.098 76.196 118.735 1.00 13.80 9 TRP B CA 1
ATOM 2534 C C . TRP B 1 23 ? 35.411 77.271 119.774 1.00 12.83 9 TRP B C 1
ATOM 2535 O O . TRP B 1 23 ? 34.817 78.358 119.764 1.00 18.74 9 TRP B O 1
ATOM 2546 N N . HIS B 1 24 ? 36.339 76.943 120.673 1.00 16.40 10 HIS B N 1
ATOM 2547 C CA . HIS B 1 24 ? 36.631 77.801 121.825 1.00 15.59 10 HIS B CA 1
ATOM 2548 C C . HIS B 1 24 ? 35.374 78.220 122.555 1.00 19.60 10 HIS B C 1
ATOM 2549 O O . HIS B 1 24 ? 35.160 79.412 122.821 1.00 17.88 10 HIS B O 1
ATOM 2556 N N . LEU B 1 25 ? 34.537 77.242 122.880 1.00 14.78 11 LEU B N 1
ATOM 2557 C CA . LEU B 1 25 ? 33.330 77.529 123.662 1.00 14.72 11 LEU B CA 1
ATOM 2558 C C . LEU B 1 25 ? 33.704 78.224 124.958 1.00 14.42 11 LEU B C 1
ATOM 2559 O O . LEU B 1 25 ? 34.665 77.812 125.635 1.00 16.96 11 LEU B O 1
ATOM 2564 N N . GLY B 1 26 ? 32.937 79.254 125.305 1.00 16.80 12 GLY B N 1
ATOM 2565 C CA . GLY B 1 26 ? 33.152 80.002 126.534 1.00 20.16 12 GLY B CA 1
ATOM 2566 C C . GLY B 1 26 ? 34.191 81.109 126.416 1.00 25.90 12 GLY B C 1
ATOM 2567 O O . GLY B 1 26 ? 34.596 81.695 127.423 1.00 20.95 12 GLY B O 1
ATOM 2568 N N . GLN B 1 27 ? 34.633 81.397 125.195 1.00 17.58 13 GLN B N 1
ATOM 2569 C CA . GLN B 1 27 ? 35.598 82.481 124.995 1.00 18.27 13 GLN B CA 1
ATOM 2570 C C . GLN B 1 27 ? 35.085 83.810 125.587 1.00 22.63 13 GLN B C 1
ATOM 2571 O O . GLN B 1 27 ? 33.944 84.202 125.356 1.00 24.25 13 GLN B O 1
ATOM 2577 N N . ASN B 1 28 ? 35.934 84.502 126.340 1.00 22.66 14 ASN B N 1
ATOM 2578 C CA . ASN B 1 28 ? 35.626 85.866 126.763 1.00 23.32 14 ASN B CA 1
ATOM 2579 C C . ASN B 1 28 ? 36.205 86.811 125.717 1.00 30.68 14 ASN B C 1
ATOM 2580 O O . ASN B 1 28 ? 37.420 87.003 125.643 1.00 33.29 14 ASN B O 1
ATOM 2585 N N . PHE B 1 29 ? 35.329 87.374 124.893 1.00 30.73 15 PHE B N 1
ATOM 2586 C CA . PHE B 1 29 ? 35.740 88.220 123.777 1.00 27.72 15 PHE B CA 1
ATOM 2587 C C . PHE B 1 29 ? 35.518 89.696 124.130 1.00 33.75 15 PHE B C 1
ATOM 2588 O O . PHE B 1 29 ? 34.461 90.256 123.839 1.00 37.12 15 PHE B O 1
ATOM 2596 N N . TYR B 1 30 ? 36.512 90.311 124.764 1.00 32.13 16 TYR B N 1
ATOM 2597 C CA . TYR B 1 30 ? 36.421 91.717 125.190 1.00 35.37 16 TYR B CA 1
ATOM 2598 C C . TYR B 1 30 ? 35.184 92.012 126.039 1.00 44.77 16 TYR B C 1
ATOM 2599 O O . TYR B 1 30 ? 34.485 93.011 125.804 1.00 43.57 16 TYR B O 1
ATOM 2608 N N . SER B 1 31 ? 34.957 91.137 127.020 1.00 41.19 17 SER B N 1
ATOM 2609 C CA . SER B 1 31 ? 33.801 91.132 127.928 1.00 39.03 17 SER B CA 1
ATOM 2610 C C . SER B 1 31 ? 32.526 90.581 127.300 1.00 33.88 17 SER B C 1
ATOM 2611 O O . SER B 1 31 ? 31.504 90.489 127.971 1.00 47.24 17 SER B O 1
ATOM 2614 N N . LYS B 1 32 ? 32.579 90.213 126.025 1.00 32.04 18 LYS B N 1
ATOM 2615 C CA . LYS B 1 32 ? 31.389 89.698 125.362 1.00 36.19 18 LYS B CA 1
ATOM 2616 C C . LYS B 1 32 ? 31.364 88.179 125.361 1.00 39.80 18 LYS B C 1
ATOM 2617 O O . LYS B 1 32 ? 32.389 87.531 125.133 1.00 32.75 18 LYS B O 1
ATOM 2623 N N . SER B 1 33 ? 30.183 87.621 125.599 1.00 27.88 19 SER B N 1
ATOM 2624 C CA . SER B 1 33 ? 29.975 86.182 125.458 1.00 25.23 19 SER B CA 1
ATOM 2625 C C . SER B 1 33 ? 29.706 85.836 124.003 1.00 24.77 19 SER B C 1
ATOM 2626 O O . SER B 1 33 ? 29.147 86.643 123.259 1.00 33.64 19 SER B O 1
ATOM 2629 N N . ARG B 1 34 ? 30.137 84.653 123.596 1.00 22.59 20 ARG B N 1
ATOM 2630 C CA . ARG B 1 34 ? 29.891 84.161 122.245 1.00 24.54 20 ARG B CA 1
ATOM 2631 C C . ARG B 1 34 ? 28.733 83.160 122.246 1.00 24.73 20 ARG B C 1
ATOM 2632 O O . ARG B 1 34 ? 28.500 82.480 121.248 1.00 23.22 20 ARG B O 1
ATOM 2640 N N . GLU B 1 35 ? 28.014 83.054 123.366 1.00 25.18 21 GLU B N 1
ATOM 2641 C CA . GLU B 1 35 ? 27.018 81.990 123.488 1.00 25.71 21 GLU B CA 1
ATOM 2642 C C . GLU B 1 35 ? 25.999 81.979 122.349 1.00 22.34 21 GLU B C 1
ATOM 2643 O O . GLU B 1 35 ? 25.730 80.932 121.774 1.00 25.82 21 GLU B O 1
ATOM 2649 N N . ALA B 1 36 ? 25.422 83.143 122.035 1.00 24.55 22 ALA B N 1
ATOM 2650 C CA . ALA B 1 36 ? 24.405 83.196 121.001 1.00 25.99 22 ALA B CA 1
ATOM 2651 C C . ALA B 1 36 ? 24.950 82.705 119.658 1.00 28.86 22 ALA B C 1
ATOM 2652 O O . ALA B 1 36 ? 24.259 82.001 118.919 1.00 26.51 22 ALA B O 1
ATOM 2654 N N . GLU B 1 37 ? 26.191 83.076 119.358 1.00 26.95 23 GLU B N 1
ATOM 2655 C CA . GLU B 1 37 ? 26.833 82.691 118.097 1.00 27.65 23 GLU B CA 1
ATOM 2656 C C . GLU B 1 37 ? 27.098 81.202 118.064 1.00 22.13 23 GLU B C 1
ATOM 2657 O O . GLU B 1 37 ? 26.900 80.554 117.038 1.00 23.56 23 GLU B O 1
ATOM 2663 N N . HIS B 1 38 ? 27.577 80.671 119.184 1.00 22.50 24 HIS B N 1
ATOM 2664 C CA . HIS B 1 38 ? 27.882 79.252 119.260 1.00 20.28 24 HIS B CA 1
ATOM 2665 C C . HIS B 1 38 ? 26.605 78.431 119.227 1.00 18.33 24 HIS B C 1
ATOM 2666 O O . HIS B 1 38 ? 26.558 77.375 118.593 1.00 22.46 24 HIS B O 1
ATOM 2673 N N . GLN B 1 39 ? 25.575 78.917 119.915 1.00 20.70 25 GLN B N 1
ATOM 2674 C CA . GLN B 1 39 ? 24.285 78.258 119.866 1.00 32.71 25 GLN B CA 1
ATOM 2675 C C . GLN B 1 39 ? 23.784 78.188 118.423 1.00 29.44 25 GLN B C 1
ATOM 2676 O O . GLN B 1 39 ? 23.389 77.118 117.961 1.00 24.68 25 GLN B O 1
ATOM 2682 N N . ALA B 1 40 ? 23.811 79.320 117.712 1.00 23.75 26 ALA B N 1
ATOM 2683 C CA . ALA B 1 40 ? 23.394 79.329 116.318 1.00 25.50 26 ALA B CA 1
ATOM 2684 C C . ALA B 1 40 ? 24.249 78.391 115.471 1.00 22.24 26 ALA B C 1
ATOM 2685 O O . ALA B 1 40 ? 23.731 77.660 114.632 1.00 24.92 26 ALA B O 1
ATOM 2687 N N . PHE B 1 41 ? 25.561 78.408 115.698 1.00 20.81 27 PHE B N 1
ATOM 2688 C CA . PHE B 1 41 ? 26.457 77.521 114.970 1.00 22.10 27 PHE B CA 1
ATOM 2689 C C . PHE B 1 41 ? 26.164 76.053 115.224 1.00 24.05 27 PHE B C 1
ATOM 2690 O O . PHE B 1 41 ? 26.068 75.263 114.287 1.00 20.17 27 PHE B O 1
ATOM 2698 N N . LEU B 1 42 ? 26.011 75.676 116.488 1.00 18.88 28 LEU B N 1
ATOM 2699 C CA . LEU B 1 42 ? 25.761 74.280 116.792 1.00 21.34 28 LEU B CA 1
ATOM 2700 C C . LEU B 1 42 ? 24.412 73.785 116.225 1.00 21.74 28 LEU B C 1
ATOM 2701 O O . LEU B 1 42 ? 24.315 72.650 115.751 1.00 25.45 28 LEU B O 1
ATOM 2706 N N . ASP B 1 43 ? 23.386 74.629 116.262 1.00 21.64 29 ASP B N 1
ATOM 2707 C CA . ASP B 1 43 ? 22.108 74.276 115.639 1.00 23.82 29 ASP B CA 1
ATOM 2708 C C . ASP B 1 43 ? 22.272 74.103 114.130 1.00 25.12 29 ASP B C 1
ATOM 2709 O O . ASP B 1 43 ? 21.711 73.172 113.534 1.00 27.17 29 ASP B O 1
ATOM 2714 N N . TRP B 1 44 ? 23.044 74.999 113.520 1.00 25.30 30 TRP B N 1
ATOM 2715 C CA . TRP B 1 44 ? 23.327 74.905 112.086 1.00 28.73 30 TRP B CA 1
ATOM 2716 C C . TRP B 1 44 ? 24.108 73.623 111.758 1.00 23.33 30 TRP B C 1
ATOM 2717 O O . TRP B 1 44 ? 23.838 72.954 110.748 1.00 25.22 30 TRP B O 1
ATOM 2728 N N . LEU B 1 45 ? 25.066 73.282 112.613 1.00 19.71 31 LEU B N 1
ATOM 2729 C CA . LEU B 1 45 ? 25.915 72.112 112.376 1.00 22.03 31 LEU B CA 1
ATOM 2730 C C . LEU B 1 45 ? 25.063 70.846 112.407 1.00 22.66 31 LEU B C 1
ATOM 2731 O O . LEU B 1 45 ? 25.228 69.951 111.585 1.00 22.89 31 LEU B O 1
ATOM 2736 N N . LEU B 1 46 ? 24.143 70.785 113.364 1.00 23.33 32 LEU B N 1
ATOM 2737 C CA . LEU B 1 46 ? 23.199 69.668 113.448 1.00 27.75 32 LEU B CA 1
ATOM 2738 C C . LEU B 1 46 ? 22.331 69.541 112.207 1.00 25.75 32 LEU B C 1
ATOM 2739 O O . LEU B 1 46 ? 22.146 68.436 111.670 1.00 27.39 32 LEU B O 1
ATOM 2744 N N . GLU B 1 47 ? 21.760 70.651 111.754 1.00 26.37 33 GLU B N 1
ATOM 2745 C CA . GLU B 1 47 ? 20.905 70.554 110.574 1.00 29.10 33 GLU B CA 1
ATOM 2746 C C . GLU B 1 47 ? 21.726 70.177 109.349 1.00 25.47 33 GLU B C 1
ATOM 2747 O O . GLU B 1 47 ? 21.240 69.477 108.465 1.00 27.71 33 GLU B O 1
ATOM 2753 N N . THR B 1 48 ? 22.976 70.623 109.321 1.00 23.54 34 THR B N 1
ATOM 2754 C CA . THR B 1 48 ? 23.858 70.367 108.180 1.00 23.06 34 THR B CA 1
ATOM 2755 C C . THR B 1 48 ? 24.237 68.888 108.140 1.00 26.74 34 THR B C 1
ATOM 2756 O O . THR B 1 48 ? 24.243 68.260 107.083 1.00 23.78 34 THR B O 1
ATOM 2760 N N . ALA B 1 49 ? 24.532 68.325 109.310 1.00 22.39 35 ALA B N 1
ATOM 2761 C CA . ALA B 1 49 ? 24.807 66.894 109.415 1.00 27.99 35 ALA B CA 1
ATOM 2762 C C . ALA B 1 49 ? 23.613 66.080 108.919 1.00 30.20 35 ALA B C 1
ATOM 2763 O O . ALA B 1 49 ? 23.774 65.059 108.253 1.00 27.35 35 ALA B O 1
ATOM 2765 N N . GLN B 1 50 ? 22.413 66.539 109.255 1.00 25.72 36 GLN B N 1
ATOM 2766 C CA . GLN B 1 50 ? 21.192 65.906 108.800 1.00 35.18 36 GLN B CA 1
ATOM 2767 C C . GLN B 1 50 ? 21.009 66.058 107.294 1.00 50.36 36 GLN B C 1
ATOM 2768 O O . GLN B 1 50 ? 20.758 65.089 106.578 1.00 31.43 36 GLN B O 1
ATOM 2774 N N . THR B 1 51 ? 21.115 67.295 106.829 1.00 28.71 37 THR B N 1
ATOM 2775 C CA . THR B 1 51 ? 20.950 67.618 105.417 1.00 31.28 37 THR B CA 1
ATOM 2776 C C . THR B 1 51 ? 21.836 66.774 104.511 1.00 29.61 37 THR B C 1
ATOM 2777 O O . THR B 1 51 ? 21.385 66.281 103.479 1.00 32.10 37 THR B O 1
ATOM 2781 N N . HIS B 1 52 ? 23.093 66.606 104.907 1.00 27.30 38 HIS B N 1
ATOM 2782 C CA . HIS B 1 52 ? 24.059 65.891 104.079 1.00 29.17 38 HIS B CA 1
ATOM 2783 C C . HIS B 1 52 ? 24.200 64.413 104.446 1.00 34.40 38 HIS B C 1
ATOM 2784 O O . HIS B 1 52 ? 25.070 63.726 103.907 1.00 31.69 38 HIS B O 1
ATOM 2791 N N . GLN B 1 53 ? 23.329 63.937 105.341 1.00 29.71 39 GLN B N 1
ATOM 2792 C CA . GLN B 1 53 ? 23.325 62.537 105.787 1.00 38.32 39 GLN B CA 1
ATOM 2793 C C . GLN B 1 53 ? 24.735 62.096 106.158 1.00 26.54 39 GLN B C 1
ATOM 2794 O O . GLN B 1 53 ? 25.249 61.079 105.690 1.00 34.89 39 GLN B O 1
ATOM 2800 N N . VAL B 1 54 ? 25.356 62.901 106.997 1.00 24.46 40 VAL B N 1
ATOM 2801 C CA . VAL B 1 54 ? 26.742 62.722 107.373 1.00 24.04 40 VAL B CA 1
ATOM 2802 C C . VAL B 1 54 ? 26.870 61.546 108.346 1.00 27.95 40 VAL B C 1
ATOM 2803 O O . VAL B 1 54 ? 25.976 61.319 109.162 1.00 25.34 40 VAL B O 1
ATOM 2807 N N . ASP B 1 55 ? 27.966 60.796 108.233 1.00 25.07 41 ASP B N 1
ATOM 2808 C CA . ASP B 1 55 ? 28.220 59.635 109.096 1.00 24.14 41 ASP B CA 1
ATOM 2809 C C . ASP B 1 55 ? 28.923 59.992 110.393 1.00 26.74 41 ASP B C 1
ATOM 2810 O O . ASP B 1 55 ? 28.679 59.371 111.434 1.00 24.67 41 ASP B O 1
ATOM 2815 N N . ALA B 1 56 ? 29.807 60.986 110.338 1.00 22.44 42 ALA B N 1
ATOM 2816 C CA . ALA B 1 56 ? 30.504 61.419 111.538 1.00 21.85 42 ALA B CA 1
ATOM 2817 C C . ALA B 1 56 ? 30.901 62.878 111.489 1.00 24.99 42 ALA B C 1
ATOM 2818 O O . ALA B 1 56 ? 31.140 63.450 110.423 1.00 19.97 42 ALA B O 1
ATOM 2820 N N . ILE B 1 57 ? 30.972 63.472 112.668 1.00 18.65 43 ILE B N 1
ATOM 2821 C CA . ILE B 1 57 ? 31.497 64.821 112.830 1.00 18.41 43 ILE B CA 1
ATOM 2822 C C . ILE B 1 57 ? 32.774 64.689 113.634 1.00 19.71 43 ILE B C 1
ATOM 2823 O O . ILE B 1 57 ? 32.796 64.031 114.670 1.00 19.51 43 ILE B O 1
ATOM 2828 N N . ILE B 1 58 ? 33.844 65.302 113.152 1.00 14.53 44 ILE B N 1
ATOM 2829 C CA . ILE B 1 58 ? 35.108 65.278 113.865 1.00 17.17 44 ILE B CA 1
ATOM 2830 C C . ILE B 1 58 ? 35.428 66.688 114.322 1.00 19.57 44 ILE B C 1
ATOM 2831 O O . ILE B 1 58 ? 35.474 67.609 113.497 1.00 20.51 44 ILE B O 1
ATOM 2836 N N . VAL B 1 59 ? 35.634 66.863 115.625 1.00 15.40 45 VAL B N 1
ATOM 2837 C CA . VAL B 1 59 ? 36.017 68.167 116.165 1.00 17.63 45 VAL B CA 1
ATOM 2838 C C . VAL B 1 59 ? 37.499 68.130 116.548 1.00 18.54 45 VAL B C 1
ATOM 2839 O O . VAL B 1 59 ? 37.867 67.536 117.564 1.00 17.50 45 VAL B O 1
ATOM 2843 N N . ALA B 1 60 ? 38.351 68.741 115.716 1.00 15.75 46 ALA B N 1
ATOM 2844 C CA . ALA B 1 60 ? 39.794 68.524 115.817 1.00 12.54 46 ALA B CA 1
ATOM 2845 C C . ALA B 1 60 ? 40.467 69.473 116.819 1.00 19.25 46 ALA B C 1
ATOM 2846 O O . ALA B 1 60 ? 41.443 70.151 116.491 1.00 17.92 46 ALA B O 1
ATOM 2848 N N . GLY B 1 61 ? 39.934 69.514 118.034 1.00 15.85 47 GLY B N 1
ATOM 2849 C CA . GLY B 1 61 ? 40.584 70.187 119.151 1.00 15.54 47 GLY B CA 1
ATOM 2850 C C . GLY B 1 61 ? 40.111 71.608 119.425 1.00 20.28 47 GLY B C 1
ATOM 2851 O O . GLY B 1 61 ? 39.548 72.262 118.550 1.00 20.39 47 GLY B O 1
ATOM 2852 N N . ASP B 1 62 ? 40.383 72.066 120.642 1.00 17.38 48 ASP B N 1
ATOM 2853 C CA . ASP B 1 62 ? 39.998 73.388 121.152 1.00 15.40 48 ASP B CA 1
ATOM 2854 C C . ASP B 1 62 ? 38.493 73.500 121.207 1.00 16.87 48 ASP B C 1
ATOM 2855 O O . ASP B 1 62 ? 37.878 74.413 120.649 1.00 15.83 48 ASP B O 1
ATOM 2860 N N . VAL B 1 63 ? 37.889 72.537 121.895 1.00 12.24 49 VAL B N 1
ATOM 2861 C CA . VAL B 1 63 ? 36.458 72.544 122.102 1.00 14.75 49 VAL B CA 1
ATOM 2862 C C . VAL B 1 63 ? 36.088 73.733 122.993 1.00 16.55 49 VAL B C 1
ATOM 2863 O O . VAL B 1 63 ? 35.191 74.506 122.660 1.00 16.18 49 VAL B O 1
ATOM 2867 N N . PHE B 1 64 ? 36.804 73.865 124.108 1.00 15.79 50 PHE B N 1
ATOM 2868 C CA . PHE B 1 64 ? 36.592 74.943 125.072 1.00 17.98 50 PHE B CA 1
ATOM 2869 C C . PHE B 1 64 ? 37.739 75.918 125.020 1.00 16.88 50 PHE B C 1
ATOM 2870 O O . PHE B 1 64 ? 38.861 75.530 124.705 1.00 20.31 50 PHE B O 1
ATOM 2878 N N . ASP B 1 65 ? 37.475 77.185 125.322 1.00 14.99 51 ASP B N 1
ATOM 2879 C CA . ASP B 1 65 ? 38.540 78.176 125.274 1.00 15.85 51 ASP B CA 1
ATOM 2880 C C . ASP B 1 65 ? 39.530 77.997 126.417 1.00 18.39 51 ASP B C 1
ATOM 2881 O O . ASP B 1 65 ? 40.673 78.438 126.323 1.00 20.69 51 ASP B O 1
ATOM 2886 N N . THR B 1 66 ? 39.074 77.394 127.524 1.00 16.86 52 THR B N 1
ATOM 2887 C CA . THR B 1 66 ? 39.959 77.119 128.657 1.00 14.66 52 THR B CA 1
ATOM 2888 C C . THR B 1 66 ? 39.656 75.752 129.303 1.00 19.95 52 THR B C 1
ATOM 2889 O O . THR B 1 66 ? 38.738 75.044 128.892 1.00 18.80 52 THR B O 1
ATOM 2893 N N . GLY B 1 67 ? 40.472 75.395 130.288 1.00 19.21 53 GLY B N 1
ATOM 2894 C CA . GLY B 1 67 ? 40.329 74.139 131.006 1.00 17.67 53 GLY B CA 1
ATOM 2895 C C . GLY B 1 67 ? 39.186 74.156 131.999 1.00 22.59 53 GLY B C 1
ATOM 2896 O O . GLY B 1 67 ? 38.771 73.104 132.495 1.00 24.98 53 GLY B O 1
ATOM 2897 N N . SER B 1 68 ? 38.668 75.341 132.304 1.00 18.08 54 SER B N 1
ATOM 2898 C CA . SER B 1 68 ? 37.538 75.427 133.234 1.00 19.57 54 SER B CA 1
ATOM 2899 C C . SER B 1 68 ? 36.381 76.231 132.633 1.00 23.16 54 SER B C 1
ATOM 2900 O O . SER B 1 68 ? 36.156 77.383 133.016 1.00 24.91 54 SER B O 1
ATOM 2903 N N . PRO B 1 69 ? 35.657 75.640 131.675 1.00 19.90 55 PRO B N 1
ATOM 2904 C CA . PRO B 1 69 ? 34.640 76.429 130.967 1.00 17.19 55 PRO B CA 1
ATOM 2905 C C . PRO B 1 69 ? 33.455 76.759 131.862 1.00 19.48 55 PRO B C 1
ATOM 2906 O O . PRO B 1 69 ? 33.147 75.996 132.796 1.00 20.96 55 PRO B O 1
ATOM 2910 N N . PRO B 1 70 ? 32.786 77.881 131.573 1.00 19.93 56 PRO B N 1
ATOM 2911 C CA . PRO B 1 70 ? 31.610 78.289 132.338 1.00 20.98 56 PRO B CA 1
ATOM 2912 C C . PRO B 1 70 ? 30.487 77.305 132.063 1.00 17.79 56 PRO B C 1
ATOM 2913 O O . PRO B 1 70 ? 30.506 76.603 131.041 1.00 19.91 56 PRO B O 1
ATOM 2917 N N . SER B 1 71 ? 29.552 77.238 132.999 1.00 18.51 57 SER B N 1
ATOM 2918 C CA . SER B 1 71 ? 28.387 76.397 132.867 1.00 18.42 57 SER B CA 1
ATOM 2919 C C . SER B 1 71 ? 27.644 76.554 131.532 1.00 22.55 57 SER B C 1
ATOM 2920 O O . SER B 1 71 ? 27.227 75.570 130.939 1.00 19.22 57 SER B O 1
ATOM 2923 N N . TYR B 1 72 ? 27.468 77.775 131.037 1.00 19.81 58 TYR B N 1
ATOM 2924 C CA . TYR B 1 72 ? 26.737 77.886 129.776 1.00 18.93 58 TYR B CA 1
ATOM 2925 C C . TYR B 1 72 ? 27.473 77.218 128.606 1.00 17.30 58 TYR B C 1
ATOM 2926 O O . TYR B 1 72 ? 26.840 76.739 127.668 1.00 20.17 58 TYR B O 1
ATOM 2935 N N . ALA B 1 73 ? 28.800 77.208 128.652 1.00 17.74 59 ALA B N 1
ATOM 2936 C CA . ALA B 1 73 ? 29.603 76.562 127.604 1.00 19.48 59 ALA B CA 1
ATOM 2937 C C . ALA B 1 73 ? 29.519 75.034 127.721 1.00 16.85 59 ALA B C 1
ATOM 2938 O O . ALA B 1 73 ? 29.402 74.318 126.709 1.00 16.27 59 ALA B O 1
ATOM 2940 N N . ARG B 1 74 ? 29.634 74.547 128.947 1.00 16.19 60 ARG B N 1
ATOM 2941 C CA . ARG B 1 74 ? 29.462 73.123 129.203 1.00 17.14 60 ARG B CA 1
ATOM 2942 C C . ARG B 1 74 ? 28.084 72.688 128.726 1.00 20.20 60 ARG B C 1
ATOM 2943 O O . ARG B 1 74 ? 27.940 71.622 128.150 1.00 19.39 60 ARG B O 1
ATOM 2951 N N . THR B 1 75 ? 27.066 73.509 128.989 1.00 16.86 61 THR B N 1
ATOM 2952 C CA . THR B 1 75 ? 25.710 73.185 128.562 1.00 21.78 61 THR B CA 1
ATOM 2953 C C . THR B 1 75 ? 25.577 73.159 127.033 1.00 24.15 61 THR B C 1
ATOM 2954 O O . THR B 1 75 ? 24.911 72.277 126.500 1.00 20.96 61 THR B O 1
ATOM 2958 N N . LEU B 1 76 ? 26.202 74.110 126.332 1.00 18.18 62 LEU B N 1
ATOM 2959 C CA . LEU B 1 76 ? 26.184 74.103 124.866 1.00 21.09 62 LEU B CA 1
ATOM 2960 C C . LEU B 1 76 ? 26.723 72.780 124.313 1.00 19.17 62 LEU B C 1
ATOM 2961 O O . LEU B 1 76 ? 26.146 72.158 123.420 1.00 22.54 62 LEU B O 1
ATOM 2966 N N . TYR B 1 77 ? 27.847 72.376 124.869 1.00 14.44 63 TYR B N 1
ATOM 2967 C CA . TYR B 1 77 ? 28.517 71.145 124.454 1.00 17.04 63 TYR B CA 1
ATOM 2968 C C . TYR B 1 77 ? 27.621 69.934 124.716 1.00 19.42 63 TYR B C 1
ATOM 2969 O O . TYR B 1 77 ? 27.356 69.139 123.812 1.00 20.58 63 TYR B O 1
ATOM 2978 N N . ASN B 1 78 ? 27.147 69.804 125.952 1.00 18.23 64 ASN B N 1
ATOM 2979 C CA . ASN B 1 78 ? 26.328 68.651 126.336 1.00 20.29 64 ASN B CA 1
ATOM 2980 C C . ASN B 1 78 ? 25.053 68.566 125.507 1.00 25.57 64 ASN B C 1
ATOM 2981 O O . ASN B 1 78 ? 24.667 67.497 125.059 1.00 23.04 64 ASN B O 1
ATOM 2986 N N . ARG B 1 79 ? 24.408 69.701 125.274 1.00 21.64 65 ARG B N 1
ATOM 2987 C CA . ARG B 1 79 ? 23.149 69.684 124.537 1.00 28.92 65 ARG B CA 1
ATOM 2988 C C . ARG B 1 79 ? 23.344 69.391 123.047 1.00 24.60 65 ARG B C 1
ATOM 2989 O O . ARG B 1 79 ? 22.474 68.805 122.406 1.00 25.44 65 ARG B O 1
ATOM 2994 N N . PHE B 1 80 ? 24.478 69.808 122.511 1.00 25.29 66 PHE B N 1
ATOM 2995 C CA . PHE B 1 80 ? 24.796 69.461 121.137 1.00 20.88 66 PHE B CA 1
ATOM 2996 C C . PHE B 1 80 ? 24.878 67.949 121.013 1.00 26.52 66 PHE B C 1
ATOM 2997 O O . PHE B 1 80 ? 24.281 67.353 120.122 1.00 25.28 66 PHE B O 1
ATOM 3005 N N . VAL B 1 81 ? 25.602 67.327 121.935 1.00 23.17 67 VAL B N 1
ATOM 3006 C CA . VAL B 1 81 ? 25.738 65.877 121.917 1.00 26.88 67 VAL B CA 1
ATOM 3007 C C . VAL B 1 81 ? 24.391 65.151 122.034 1.00 29.28 67 VAL B C 1
ATOM 3008 O O . VAL B 1 81 ? 24.158 64.149 121.355 1.00 28.97 67 VAL B O 1
ATOM 3010 N N . VAL B 1 82 ? 23.501 65.677 122.874 1.00 22.77 68 VAL B N 1
ATOM 3011 C CA . VAL B 1 82 ? 22.166 65.133 123.047 1.00 25.54 68 VAL B CA 1
ATOM 3012 C C . VAL B 1 82 ? 21.384 65.313 121.753 1.00 35.42 68 VAL B C 1
ATOM 3013 O O . VAL B 1 82 ? 20.695 64.398 121.282 1.00 28.50 68 VAL B O 1
ATOM 3017 N N . ASN B 1 83 ? 21.477 66.511 121.192 1.00 23.27 69 ASN B N 1
ATOM 3018 C CA . ASN B 1 83 ? 20.665 66.850 120.018 1.00 26.40 69 ASN B CA 1
ATOM 3019 C C . ASN B 1 83 ? 21.118 66.051 118.796 1.00 25.19 69 ASN B C 1
ATOM 3020 O O . ASN B 1 83 ? 20.319 65.750 117.912 1.00 32.54 69 ASN B O 1
ATOM 3025 N N . LEU B 1 84 ? 22.393 65.681 118.778 1.00 24.51 70 LEU B N 1
ATOM 3026 C CA . LEU B 1 84 ? 22.947 64.934 117.650 1.00 27.19 70 LEU B CA 1
ATOM 3027 C C . LEU B 1 84 ? 22.451 63.489 117.614 1.00 41.16 70 LEU B C 1
ATOM 3028 O O . LEU B 1 84 ? 22.558 62.811 116.595 1.00 33.19 70 LEU B O 1
ATOM 3033 N N . GLN B 1 85 ? 21.871 63.030 118.717 1.00 30.09 71 GLN B N 1
ATOM 3034 C CA . GLN B 1 85 ? 21.300 61.678 118.758 1.00 29.02 71 GLN B CA 1
ATOM 3035 C C . GLN B 1 85 ? 20.211 61.479 117.709 1.00 46.53 71 GLN B C 1
ATOM 3036 O O . GLN B 1 85 ? 20.083 60.399 117.129 1.00 53.41 71 GLN B O 1
ATOM 3042 N N . GLN B 1 86 ? 19.443 62.535 117.457 1.00 47.63 72 GLN B N 1
ATOM 3043 C CA . GLN B 1 86 ? 18.324 62.473 116.521 1.00 50.74 72 GLN B CA 1
ATOM 3044 C C . GLN B 1 86 ? 18.784 62.202 115.091 1.00 54.15 72 GLN B C 1
ATOM 3045 O O . GLN B 1 86 ? 17.976 61.883 114.218 1.00 55.58 72 GLN B O 1
ATOM 3047 N N . THR B 1 87 ? 20.088 62.311 114.861 1.00 43.66 73 THR B N 1
ATOM 3048 C CA . THR B 1 87 ? 20.628 62.236 113.510 1.00 52.49 73 THR B CA 1
ATOM 3049 C C . THR B 1 87 ? 21.290 60.900 113.161 1.00 50.55 73 THR B C 1
ATOM 3050 O O . THR B 1 87 ? 21.448 60.578 111.984 1.00 52.89 73 THR B O 1
ATOM 3054 N N . GLY B 1 88 ? 21.683 60.129 114.170 1.00 44.10 74 GLY B N 1
ATOM 3055 C CA . GLY B 1 88 ? 22.410 58.888 113.938 1.00 51.05 74 GLY B CA 1
ATOM 3056 C C . GLY B 1 88 ? 23.873 59.109 113.561 1.00 49.33 74 GLY B C 1
ATOM 3057 O O . GLY B 1 88 ? 24.621 58.170 113.297 1.00 40.64 74 GLY B O 1
ATOM 3058 N N . CYS B 1 89 ? 24.280 60.369 113.536 1.00 28.39 75 CYS B N 1
ATOM 3059 C CA . CYS B 1 89 ? 25.651 60.741 113.216 1.00 24.00 75 CYS B CA 1
ATOM 3060 C C . CYS B 1 89 ? 26.579 60.468 114.409 1.00 34.69 75 CYS B C 1
ATOM 3061 O O . CYS B 1 89 ? 26.228 60.765 115.548 1.00 33.28 75 CYS B O 1
ATOM 3064 N N . HIS B 1 90 ? 27.756 59.896 114.156 1.00 26.50 76 HIS B N 1
ATOM 3065 C CA . HIS B 1 90 ? 28.748 59.707 115.216 1.00 22.11 76 HIS B CA 1
ATOM 3066 C C . HIS B 1 90 ? 29.534 60.994 115.479 1.00 23.95 76 HIS B C 1
ATOM 3067 O O . HIS B 1 90 ? 29.746 61.796 114.571 1.00 25.56 76 HIS B O 1
ATOM 3074 N N . LEU B 1 91 ? 29.953 61.209 116.721 1.00 19.73 77 LEU B N 1
ATOM 3075 C CA . LEU B 1 91 ? 30.712 62.408 117.042 1.00 16.29 77 LEU B CA 1
ATOM 3076 C C . LEU B 1 91 ? 32.064 62.036 117.639 1.00 18.75 77 LEU B C 1
ATOM 3077 O O . LEU B 1 91 ? 32.141 61.222 118.559 1.00 22.09 77 LEU B O 1
ATOM 3082 N N . VAL B 1 92 ? 33.120 62.652 117.112 1.00 17.46 78 VAL B N 1
ATOM 3083 C CA . VAL B 1 92 ? 34.476 62.455 117.623 1.00 16.33 78 VAL B CA 1
ATOM 3084 C C . VAL B 1 92 ? 34.986 63.791 118.150 1.00 15.63 78 VAL B C 1
ATOM 3085 O O . VAL B 1 92 ? 35.071 64.761 117.403 1.00 19.25 78 VAL B O 1
ATOM 3089 N N . VAL B 1 93 ? 35.289 63.840 119.450 1.00 14.95 79 VAL B N 1
ATOM 3090 C CA . VAL B 1 93 ? 35.717 65.078 120.063 1.00 16.93 79 VAL B CA 1
ATOM 3091 C C . VAL B 1 93 ? 37.159 64.914 120.499 1.00 18.14 79 VAL B C 1
ATOM 3092 O O . VAL B 1 93 ? 37.459 64.035 121.302 1.00 20.61 79 VAL B O 1
ATOM 3096 N N . LEU B 1 94 ? 38.050 65.748 119.955 1.00 13.44 80 LEU B N 1
ATOM 3097 C CA . LEU B 1 94 ? 39.467 65.695 120.322 1.00 14.78 80 LEU B CA 1
ATOM 3098 C C . LEU B 1 94 ? 39.851 66.919 121.148 1.00 20.04 80 LEU B C 1
ATOM 3099 O O . LEU B 1 94 ? 39.334 68.004 120.916 1.00 18.25 80 LEU B O 1
ATOM 3104 N N . ALA B 1 95 ? 40.758 66.747 122.107 1.00 17.20 81 ALA B N 1
ATOM 3105 C CA . ALA B 1 95 ? 41.244 67.887 122.892 1.00 17.65 81 ALA B CA 1
ATOM 3106 C C . ALA B 1 95 ? 42.217 68.726 122.078 1.00 21.64 81 ALA B C 1
ATOM 3107 O O . ALA B 1 95 ? 42.997 68.184 121.303 1.00 18.25 81 ALA B O 1
ATOM 3109 N N . GLY B 1 96 ? 42.173 70.042 122.255 1.00 18.12 82 GLY B N 1
ATOM 3110 C CA . GLY B 1 96 ? 43.218 70.895 121.700 1.00 16.13 82 GLY B CA 1
ATOM 3111 C C . GLY B 1 96 ? 44.140 71.348 122.816 1.00 19.65 82 GLY B C 1
ATOM 3112 O O . GLY B 1 96 ? 44.075 70.821 123.924 1.00 18.26 82 GLY B O 1
ATOM 3113 N N . ASN B 1 97 ? 44.989 72.337 122.557 1.00 16.50 83 ASN B N 1
ATOM 3114 C CA . ASN B 1 97 ? 45.876 72.828 123.602 1.00 16.46 83 ASN B CA 1
ATOM 3115 C C . ASN B 1 97 ? 45.150 73.710 124.626 1.00 17.76 83 ASN B C 1
ATOM 3116 O O . ASN B 1 97 ? 45.630 73.907 125.753 1.00 20.38 83 ASN B O 1
ATOM 3121 N N . HIS B 1 98 ? 44.004 74.254 124.239 1.00 15.00 84 HIS B N 1
ATOM 3122 C CA . HIS B 1 98 ? 43.259 75.131 125.145 1.00 16.06 84 HIS B CA 1
ATOM 3123 C C . HIS B 1 98 ? 42.469 74.287 126.136 1.00 18.50 84 HIS B C 1
ATOM 3124 O O . HIS B 1 98 ? 42.117 74.756 127.206 1.00 18.15 84 HIS B O 1
ATOM 3131 N N . ASP B 1 99 ? 42.192 73.044 125.758 1.00 15.25 85 ASP B N 1
ATOM 3132 C CA . ASP B 1 99 ? 41.328 72.181 126.570 1.00 13.61 85 ASP B CA 1
ATOM 3133 C C . ASP B 1 99 ? 42.144 71.607 127.703 1.00 22.47 85 ASP B C 1
ATOM 3134 O O . ASP B 1 99 ? 43.370 71.470 127.594 1.00 20.72 85 ASP B O 1
ATOM 3139 N N . SER B 1 100 ? 41.465 71.258 128.788 1.00 17.35 86 SER B N 1
ATOM 3140 C CA . SER B 1 100 ? 42.063 70.421 129.812 1.00 17.43 86 SER B CA 1
ATOM 3141 C C . SER B 1 100 ? 41.690 68.960 129.514 1.00 25.25 86 SER B C 1
ATOM 3142 O O . SER B 1 100 ? 40.539 68.648 129.191 1.00 18.05 86 SER B O 1
ATOM 3145 N N . VAL B 1 101 ? 42.672 68.078 129.614 1.00 17.13 87 VAL B N 1
ATOM 3146 C CA . VAL B 1 101 ? 42.463 66.650 129.416 1.00 23.73 87 VAL B CA 1
ATOM 3147 C C . VAL B 1 101 ? 41.476 66.143 130.467 1.00 21.03 87 VAL B C 1
ATOM 3148 O O . VAL B 1 101 ? 40.532 65.411 130.158 1.00 20.97 87 VAL B O 1
ATOM 3152 N N . ALA B 1 102 ? 41.688 66.565 131.704 1.00 20.38 88 ALA B N 1
ATOM 3153 C CA . ALA B 1 102 ? 40.819 66.156 132.804 1.00 21.67 88 ALA B CA 1
ATOM 3154 C C . ALA B 1 102 ? 39.392 66.629 132.540 1.00 21.90 88 ALA B C 1
ATOM 3155 O O . ALA B 1 102 ? 38.425 65.907 132.798 1.00 19.99 88 ALA B O 1
ATOM 3157 N N . THR B 1 103 ? 39.250 67.855 132.057 1.00 17.50 89 THR B N 1
ATOM 3158 C CA . THR B 1 103 ? 37.903 68.376 131.815 1.00 16.81 89 THR B CA 1
ATOM 3159 C C . THR B 1 103 ? 37.172 67.602 130.736 1.00 20.47 89 THR B C 1
ATOM 3160 O O . THR B 1 103 ? 36.013 67.263 130.897 1.00 17.83 89 THR B O 1
ATOM 3164 N N . LEU B 1 104 ? 37.846 67.290 129.636 1.00 15.61 90 LEU B N 1
ATOM 3165 C CA . LEU B 1 104 ? 37.168 66.548 128.575 1.00 15.55 90 LEU B CA 1
ATOM 3166 C C . LEU B 1 104 ? 36.892 65.116 128.996 1.00 15.72 90 LEU B C 1
ATOM 3167 O O . LEU B 1 104 ? 35.890 64.521 128.587 1.00 19.45 90 LEU B O 1
ATOM 3172 N N . ASN B 1 105 ? 37.794 64.551 129.789 1.00 15.68 91 ASN B N 1
ATOM 3173 C CA . ASN B 1 105 ? 37.605 63.175 130.232 1.00 17.29 91 ASN B CA 1
ATOM 3174 C C . ASN B 1 105 ? 36.485 63.013 131.256 1.00 18.97 91 ASN B C 1
ATOM 3175 O O . ASN B 1 105 ? 36.049 61.891 131.526 1.00 22.13 91 ASN B O 1
ATOM 3180 N N . GLU B 1 106 ? 36.035 64.117 131.851 1.00 20.76 92 GLU B N 1
ATOM 3181 C CA . GLU B 1 106 ? 34.936 64.042 132.818 1.00 23.01 92 GLU B CA 1
ATOM 3182 C C . GLU B 1 106 ? 33.743 63.290 132.241 1.00 18.20 92 GLU B C 1
ATOM 3183 O O . GLU B 1 106 ? 33.061 62.549 132.947 1.00 19.96 92 GLU B O 1
ATOM 3189 N N . SER B 1 107 ? 33.480 63.510 130.965 1.00 21.60 93 SER B N 1
ATOM 3190 C CA . SER B 1 107 ? 32.301 62.921 130.347 1.00 26.45 93 SER B CA 1
ATOM 3191 C C . SER B 1 107 ? 32.618 61.940 129.231 1.00 23.89 93 SER B C 1
ATOM 3192 O O . SER B 1 107 ? 31.735 61.608 128.460 1.00 22.27 93 SER B O 1
ATOM 3195 N N . ARG B 1 108 ? 33.861 61.473 129.145 1.00 19.15 94 ARG B N 1
ATOM 3196 C CA . ARG B 1 108 ? 34.233 60.508 128.112 1.00 16.90 94 ARG B CA 1
ATOM 3197 C C . ARG B 1 108 ? 33.328 59.282 128.172 1.00 21.95 94 ARG B C 1
ATOM 3198 O O . ARG B 1 108 ? 32.782 58.828 127.163 1.00 20.57 94 ARG B O 1
ATOM 3206 N N . ASP B 1 109 ? 33.199 58.711 129.360 1.00 18.29 95 ASP B N 1
ATOM 3207 C CA . ASP B 1 109 ? 32.418 57.479 129.460 1.00 16.91 95 ASP B CA 1
ATOM 3208 C C . ASP B 1 109 ? 30.913 57.688 129.328 1.00 19.15 95 ASP B C 1
ATOM 3209 O O . ASP B 1 109 ? 30.214 56.819 128.782 1.00 25.40 95 ASP B O 1
ATOM 3214 N N . ILE B 1 110 ? 30.415 58.818 129.814 1.00 17.13 96 ILE B N 1
ATOM 3215 C CA . ILE B 1 110 ? 29.016 59.175 129.598 1.00 17.13 96 ILE B CA 1
ATOM 3216 C C . ILE B 1 110 ? 28.735 59.383 128.118 1.00 25.00 96 ILE B C 1
ATOM 3217 O O . ILE B 1 110 ? 27.719 58.939 127.597 1.00 21.41 96 ILE B O 1
ATOM 3222 N N . MET B 1 111 ? 29.646 60.061 127.433 1.00 21.39 97 MET B N 1
ATOM 3223 C CA . MET B 1 111 ? 29.446 60.336 126.004 1.00 19.03 97 MET B CA 1
ATOM 3224 C C . MET B 1 111 ? 29.431 59.081 125.139 1.00 17.54 97 MET B C 1
ATOM 3225 O O . MET B 1 111 ? 28.796 59.054 124.087 1.00 18.56 97 MET B O 1
ATOM 3230 N N . ALA B 1 112 ? 30.118 58.035 125.580 1.00 16.72 98 ALA B N 1
ATOM 3231 C CA . ALA B 1 112 ? 30.130 56.792 124.830 1.00 17.28 98 ALA B CA 1
ATOM 3232 C C . ALA B 1 112 ? 28.726 56.189 124.688 1.00 29.42 98 ALA B C 1
ATOM 3233 O O . ALA B 1 112 ? 28.479 55.427 123.759 1.00 26.40 98 ALA B O 1
ATOM 3235 N N . PHE B 1 113 ? 27.820 56.511 125.611 1.00 23.99 99 PHE B N 1
ATOM 3236 C CA . PHE B 1 113 ? 26.425 56.080 125.497 1.00 23.42 99 PHE B CA 1
ATOM 3237 C C . PHE B 1 113 ? 25.653 56.884 124.458 1.00 36.15 99 PHE B C 1
ATOM 3238 O O . PHE B 1 113 ? 24.578 56.477 124.032 1.00 27.48 99 PHE B O 1
ATOM 3246 N N . LEU B 1 114 ? 26.208 58.024 124.058 1.00 21.65 100 LEU B N 1
ATOM 3247 C CA . LEU B 1 114 ? 25.568 58.922 123.109 1.00 25.11 100 LEU B CA 1
ATOM 3248 C C . LEU B 1 114 ? 26.318 59.004 121.773 1.00 30.10 100 LEU B C 1
ATOM 3249 O O . LEU B 1 114 ? 26.410 60.076 121.163 1.00 23.94 100 LEU B O 1
ATOM 3254 N N . ASN B 1 115 ? 26.859 57.876 121.324 1.00 22.78 101 ASN B N 1
ATOM 3255 C CA . ASN B 1 115 ? 27.486 57.808 120.013 1.00 23.84 101 ASN B CA 1
ATOM 3256 C C . ASN B 1 115 ? 28.583 58.845 119.837 1.00 25.27 101 ASN B C 1
ATOM 3257 O O . ASN B 1 115 ? 28.770 59.380 118.735 1.00 23.20 101 ASN B O 1
ATOM 3262 N N . THR B 1 116 ? 29.291 59.124 120.932 1.00 23.08 102 THR B N 1
ATOM 3263 C CA . THR B 1 116 ? 30.343 60.132 120.957 1.00 22.62 102 THR B CA 1
ATOM 3264 C C . THR B 1 116 ? 31.624 59.540 121.516 1.00 29.53 102 THR B C 1
ATOM 3265 O O . THR B 1 116 ? 31.627 58.925 122.578 1.00 23.96 102 THR B O 1
ATOM 3269 N N . THR B 1 117 ? 32.708 59.702 120.771 1.00 20.11 103 THR B N 1
ATOM 3270 C CA . THR B 1 117 ? 34.027 59.279 121.200 1.00 16.28 103 THR B CA 1
ATOM 3271 C C . THR B 1 117 ? 34.829 60.497 121.598 1.00 22.26 103 THR B C 1
ATOM 3272 O O . THR B 1 117 ? 35.103 61.355 120.773 1.00 20.75 103 THR B O 1
ATOM 3276 N N . VAL B 1 118 ? 35.197 60.575 122.874 1.00 19.86 104 VAL B N 1
ATOM 3277 C CA . VAL B 1 118 ? 35.991 61.673 123.385 1.00 17.74 104 VAL B CA 1
ATOM 3278 C C . VAL B 1 118 ? 37.428 61.209 123.530 1.00 20.87 104 VAL B C 1
ATOM 3279 O O . VAL B 1 118 ? 37.718 60.228 124.227 1.00 17.31 104 VAL B O 1
ATOM 3283 N N . VAL B 1 119 ? 38.326 61.902 122.835 1.00 17.51 105 VAL B N 1
ATOM 3284 C CA . VAL B 1 119 ? 39.737 61.561 122.850 1.00 15.54 105 VAL B CA 1
ATOM 3285 C C . VAL B 1 119 ? 40.560 62.768 123.294 1.00 18.92 105 VAL B C 1
ATOM 3286 O O . VAL B 1 119 ? 40.799 63.687 122.510 1.00 21.39 105 VAL B O 1
ATOM 3290 N N . ALA B 1 120 ? 41.021 62.751 124.540 1.00 17.88 106 ALA B N 1
ATOM 3291 C CA . ALA B 1 120 ? 41.643 63.918 125.136 1.00 19.57 106 ALA B CA 1
ATOM 3292 C C . ALA B 1 120 ? 43.160 63.799 125.180 1.00 21.75 106 ALA B C 1
ATOM 3293 O O . ALA B 1 120 ? 43.868 64.797 125.149 1.00 27.55 106 ALA B O 1
ATOM 3295 N N . SER B 1 121 ? 43.658 62.581 125.282 1.00 33.26 107 SER B N 1
ATOM 3296 C CA . SER B 1 121 ? 45.095 62.392 125.398 1.00 49.14 107 SER B CA 1
ATOM 3297 C C . SER B 1 121 ? 45.632 61.455 124.357 1.00 48.51 107 SER B C 1
ATOM 3298 O O . SER B 1 121 ? 44.886 60.710 123.726 1.00 28.78 107 SER B O 1
ATOM 3301 N N . ALA B 1 122 ? 46.948 61.496 124.212 1.00 48.69 108 ALA B N 1
ATOM 3302 C CA . ALA B 1 122 ? 47.662 60.602 123.331 1.00 34.63 108 ALA B CA 1
ATOM 3303 C C . ALA B 1 122 ? 47.468 59.152 123.768 1.00 27.31 108 ALA B C 1
ATOM 3304 O O . ALA B 1 122 ? 47.292 58.852 124.962 1.00 30.74 108 ALA B O 1
ATOM 3306 N N . GLY B 1 123 ? 47.524 58.251 122.797 1.00 37.69 109 GLY B N 1
ATOM 3307 C CA . GLY B 1 123 ? 47.597 56.837 123.107 1.00 32.13 109 GLY B CA 1
ATOM 3308 C C . GLY B 1 123 ? 46.413 56.046 122.600 1.00 30.69 109 GLY B C 1
ATOM 3309 O O . GLY B 1 123 ? 46.392 54.829 122.686 1.00 37.81 109 GLY B O 1
ATOM 3310 N N . HIS B 1 124 ? 45.418 56.739 122.073 1.00 29.40 110 HIS B N 1
ATOM 3311 C CA . HIS B 1 124 ? 44.215 56.070 121.614 1.00 32.65 110 HIS B CA 1
ATOM 3312 C C . HIS B 1 124 ? 44.498 55.277 120.338 1.00 26.60 110 HIS B C 1
ATOM 3313 O O . HIS B 1 124 ? 44.988 55.816 119.348 1.00 26.39 110 HIS B O 1
ATOM 3320 N N . ALA B 1 125 ? 44.178 53.994 120.376 1.00 29.94 111 ALA B N 1
ATOM 3321 C CA . ALA B 1 125 ? 44.361 53.119 119.233 1.00 39.64 111 ALA B CA 1
ATOM 3322 C C . ALA B 1 125 ? 43.417 53.526 118.112 1.00 28.02 111 ALA B C 1
ATOM 3323 O O . ALA B 1 125 ? 42.357 54.112 118.364 1.00 30.40 111 ALA B O 1
ATOM 3325 N N . PRO B 1 126 ? 43.805 53.229 116.863 1.00 37.09 112 PRO B N 1
ATOM 3326 C CA . PRO B 1 126 ? 42.891 53.480 115.750 1.00 23.20 112 PRO B CA 1
ATOM 3327 C C . PRO B 1 126 ? 41.583 52.734 115.966 1.00 24.55 112 PRO B C 1
ATOM 3328 O O . PRO B 1 126 ? 41.550 51.677 116.622 1.00 28.05 112 PRO B O 1
ATOM 3332 N N . GLN B 1 127 ? 40.497 53.298 115.460 1.00 28.59 113 GLN B N 1
ATOM 3333 C CA . GLN B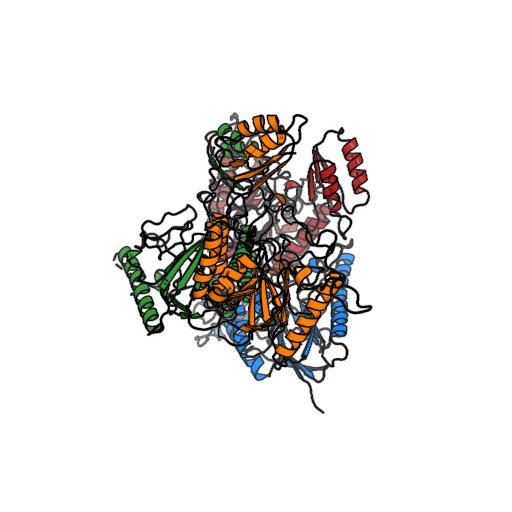 1 127 ? 39.206 52.662 115.639 1.00 31.02 113 GLN B CA 1
ATOM 3334 C C . GLN B 1 127 ? 38.365 52.761 114.383 1.00 32.52 113 GLN B C 1
ATOM 3335 O O . GLN B 1 127 ? 38.505 53.698 113.604 1.00 25.96 113 GLN B O 1
ATOM 3341 N N . ILE B 1 128 ? 37.498 51.778 114.186 1.00 31.44 114 ILE B N 1
ATOM 3342 C CA . ILE B 1 128 ? 36.573 51.798 113.066 1.00 34.74 114 ILE B CA 1
ATOM 3343 C C . ILE B 1 128 ? 35.481 52.830 113.328 1.00 29.57 114 ILE B C 1
ATOM 3344 O O . ILE B 1 128 ? 34.801 52.782 114.349 1.00 29.75 114 ILE B O 1
ATOM 3349 N N . LEU B 1 129 ? 35.334 53.784 112.419 1.00 30.89 115 LEU B N 1
ATOM 3350 C CA . LEU B 1 129 ? 34.205 54.708 112.474 1.00 30.32 115 LEU B CA 1
ATOM 3351 C C . LEU B 1 129 ? 33.098 54.064 111.676 1.00 34.27 115 LEU B C 1
ATOM 3352 O O . LEU B 1 129 ? 33.311 53.675 110.527 1.00 31.27 115 LEU B O 1
ATOM 3357 N N . PRO B 1 130 ? 31.910 53.950 112.264 1.00 30.84 116 PRO B N 1
ATOM 3358 C CA . PRO B 1 130 ? 30.858 53.287 111.501 1.00 26.41 116 PRO B CA 1
ATOM 3359 C C . PRO B 1 130 ? 30.161 54.280 110.584 1.00 34.95 116 PRO B C 1
ATOM 3360 O O . PRO B 1 130 ? 30.192 55.482 110.824 1.00 30.26 116 PRO B O 1
ATOM 3364 N N . ARG B 1 131 ? 29.533 53.770 109.540 1.00 25.77 117 ARG B N 1
ATOM 3365 C CA . ARG B 1 131 ? 28.560 54.552 108.807 1.00 28.32 117 ARG B CA 1
ATOM 3366 C C . ARG B 1 131 ? 27.283 54.601 109.626 1.00 28.44 117 ARG B C 1
ATOM 3367 O O . ARG B 1 131 ? 27.196 53.968 110.683 1.00 33.58 117 ARG B O 1
ATOM 3375 N N . ARG B 1 132 ? 26.289 55.333 109.135 1.00 36.00 118 ARG B N 1
ATOM 3376 C CA . ARG B 1 132 ? 25.038 55.491 109.865 1.00 32.44 118 ARG B CA 1
ATOM 3377 C C . ARG B 1 132 ? 24.357 54.147 110.090 0.77 42.30 118 ARG B C 1
ATOM 3378 O O . ARG B 1 132 ? 23.692 53.950 111.102 1.00 41.93 118 ARG B O 1
ATOM 3386 N N . ASP B 1 133 ? 24.539 53.218 109.156 1.00 36.64 119 ASP B N 1
ATOM 3387 C CA . ASP B 1 133 ? 23.890 51.912 109.264 1.00 42.18 119 ASP B CA 1
ATOM 3388 C C . ASP B 1 133 ? 24.674 50.937 110.148 1.00 41.54 119 ASP B C 1
ATOM 3389 O O . ASP B 1 133 ? 24.309 49.769 110.275 1.00 45.64 119 ASP B O 1
ATOM 3394 N N . GLY B 1 134 ? 25.758 51.423 110.744 1.00 34.94 120 GLY B N 1
ATOM 3395 C CA . GLY B 1 134 ? 26.539 50.622 111.671 1.00 36.77 120 GLY B CA 1
ATOM 3396 C C . GLY B 1 134 ? 27.720 49.888 111.067 1.00 53.72 120 GLY B C 1
ATOM 3397 O O . GLY B 1 134 ? 28.612 49.455 111.795 1.00 41.44 120 GLY B O 1
ATOM 3398 N N . THR B 1 135 ? 27.732 49.743 109.743 1.00 31.96 121 THR B N 1
ATOM 3399 C CA . THR B 1 135 ? 28.819 49.049 109.056 1.00 32.57 121 THR B CA 1
ATOM 3400 C C . THR B 1 135 ? 30.103 49.896 109.042 1.00 31.62 121 THR B C 1
ATOM 3401 O O . THR B 1 135 ? 30.041 51.113 109.184 1.00 33.14 121 THR B O 1
ATOM 3405 N N . PRO B 1 136 ? 31.274 49.249 108.906 1.00 33.56 122 PRO B N 1
ATOM 3406 C CA . PRO B 1 136 ? 32.529 50.015 108.910 1.00 28.56 122 PRO B CA 1
ATOM 3407 C C . PRO B 1 136 ? 32.588 51.058 107.795 1.00 30.57 122 PRO B C 1
ATOM 3408 O O . PRO B 1 136 ? 32.319 50.726 106.630 1.00 29.88 122 PRO B O 1
ATOM 3412 N N . GLY B 1 137 ? 32.953 52.287 108.153 1.00 26.63 123 GLY B N 1
ATOM 3413 C CA . GLY B 1 137 ? 33.024 53.369 107.190 1.00 30.26 123 GLY B CA 1
ATOM 3414 C C . GLY B 1 137 ? 34.423 53.910 106.975 1.00 25.46 123 GLY B C 1
ATOM 3415 O O . GLY B 1 137 ? 34.792 54.261 105.856 1.00 31.36 123 GLY B O 1
ATOM 3416 N N . ALA B 1 138 ? 35.198 54.007 108.047 1.00 29.35 124 ALA B N 1
ATOM 3417 C CA . ALA B 1 138 ? 36.574 54.473 107.937 1.00 27.49 124 ALA B CA 1
ATOM 3418 C C . ALA B 1 138 ? 37.373 53.955 109.114 1.00 30.42 124 ALA B C 1
ATOM 3419 O O . ALA B 1 138 ? 36.809 53.488 110.106 1.00 27.47 124 ALA B O 1
ATOM 3421 N N . VAL B 1 139 ? 38.692 54.015 108.993 1.00 28.65 125 VAL B N 1
ATOM 3422 C CA . VAL B 1 139 ? 39.546 53.806 110.149 1.00 23.58 125 VAL B CA 1
ATOM 3423 C C . VAL B 1 139 ? 40.040 55.171 110.611 1.00 29.36 125 VAL B C 1
ATOM 3424 O O . VAL B 1 139 ? 40.667 55.903 109.847 1.00 27.46 125 VAL B O 1
ATOM 3428 N N . LEU B 1 140 ? 39.743 55.520 111.855 1.00 24.82 126 LEU B N 1
ATOM 3429 C CA . LEU B 1 140 ? 40.172 56.806 112.387 1.00 25.75 126 LEU B CA 1
ATOM 3430 C C . LEU B 1 140 ? 41.396 56.661 113.277 1.00 27.20 126 LEU B C 1
ATOM 3431 O O . LEU B 1 140 ? 41.428 55.804 114.145 1.00 23.53 126 LEU B O 1
ATOM 3436 N N . CYS B 1 141 ? 42.403 57.499 113.057 1.00 25.75 127 CYS B N 1
ATOM 3437 C CA . CYS B 1 141 ? 43.474 57.649 114.030 1.00 26.54 127 CYS B CA 1
ATOM 3438 C C . CYS B 1 141 ? 43.125 58.887 114.843 1.00 23.23 127 CYS B C 1
ATOM 3439 O O . CYS B 1 141 ? 43.297 60.004 114.352 1.00 24.71 127 CYS B O 1
ATOM 3442 N N . PRO B 1 142 ? 42.613 58.703 116.070 1.00 23.32 128 PRO B N 1
ATOM 3443 C CA . PRO B 1 142 ? 42.127 59.842 116.851 1.00 22.93 128 PRO B CA 1
ATOM 3444 C C . PRO B 1 142 ? 43.299 60.467 117.586 1.00 27.58 128 PRO B C 1
ATOM 3445 O O . PRO B 1 142 ? 43.767 59.931 118.585 1.00 25.68 128 PRO B O 1
ATOM 3449 N N . ILE B 1 143 ? 43.802 61.573 117.041 1.00 20.88 129 ILE B N 1
ATOM 3450 C CA . ILE B 1 143 ? 45.011 62.176 117.549 1.00 19.88 129 ILE B CA 1
ATOM 3451 C C . ILE B 1 143 ? 44.656 63.596 117.957 1.00 20.41 129 ILE B C 1
ATOM 3452 O O . ILE B 1 143 ? 44.387 64.444 117.091 1.00 21.57 129 ILE B O 1
ATOM 3457 N N . PRO B 1 144 ? 44.666 63.856 119.265 1.00 20.24 130 PRO B N 1
ATOM 3458 C CA . PRO B 1 144 ? 44.359 65.176 119.814 1.00 15.62 130 PRO B CA 1
ATOM 3459 C C . PRO B 1 144 ? 45.644 66.000 119.814 1.00 16.16 130 PRO B C 1
ATOM 3460 O O . PRO B 1 144 ? 46.650 65.550 119.276 1.00 17.27 130 PRO B O 1
ATOM 3464 N N . PHE B 1 145 ? 45.598 67.187 120.407 1.00 17.67 131 PHE B N 1
ATOM 3465 C CA . PHE B 1 145 ? 46.828 67.903 120.716 1.00 16.33 131 PHE B CA 1
ATOM 3466 C C . PHE B 1 145 ? 47.721 66.996 121.554 1.00 21.28 131 PHE B C 1
ATOM 3467 O O . PHE B 1 145 ? 47.265 66.394 122.535 1.00 20.06 131 PHE B O 1
ATOM 3475 N N . LEU B 1 146 ? 48.984 66.853 121.157 1.00 15.94 132 LEU B N 1
ATOM 3476 C CA . LEU B 1 146 ? 49.868 65.925 121.839 1.00 20.58 132 LEU B CA 1
ATOM 3477 C C . LEU B 1 146 ? 50.712 66.684 122.831 1.00 22.19 132 LEU B C 1
ATOM 3478 O O . LEU B 1 146 ? 51.554 67.510 122.450 1.00 26.50 132 LEU B O 1
ATOM 3483 N N . ARG B 1 147 ? 50.462 66.440 124.110 1.00 20.72 133 ARG B N 1
ATOM 3484 C CA . ARG B 1 147 ? 51.279 67.021 125.159 1.00 22.75 133 ARG B CA 1
ATOM 3485 C C . ARG B 1 147 ? 52.636 66.325 125.125 1.00 26.41 133 ARG B C 1
ATOM 3486 O O . ARG B 1 147 ? 52.696 65.100 125.131 1.00 26.03 133 ARG B O 1
ATOM 3494 N N . PRO B 1 148 ? 53.734 67.100 125.081 1.00 25.26 134 PRO B N 1
ATOM 3495 C CA . PRO B 1 148 ? 55.065 66.484 124.973 1.00 37.49 134 PRO B CA 1
ATOM 3496 C C . PRO B 1 148 ? 55.315 65.392 126.018 1.00 43.43 134 PRO B C 1
ATOM 3497 O O . PRO B 1 148 ? 55.805 64.305 125.681 1.00 34.21 134 PRO B O 1
ATOM 3501 N N . ARG B 1 149 ? 54.951 65.657 127.268 1.00 31.45 135 ARG B N 1
ATOM 3502 C CA . ARG B 1 149 ? 55.184 64.673 128.327 1.00 36.22 135 ARG B CA 1
ATOM 3503 C C . ARG B 1 149 ? 54.441 63.347 128.122 1.00 37.15 135 ARG B C 1
ATOM 3504 O O . ARG B 1 149 ? 54.798 62.334 128.730 1.00 41.43 135 ARG B O 1
ATOM 3512 N N . ASP B 1 150 ? 53.414 63.348 127.277 1.00 30.63 136 ASP B N 1
ATOM 3513 C CA . ASP B 1 150 ? 52.650 62.130 127.002 1.00 42.58 136 ASP B CA 1
ATOM 3514 C C . ASP B 1 150 ? 53.284 61.276 125.905 1.00 33.24 136 ASP B C 1
ATOM 3515 O O . ASP B 1 150 ? 52.950 60.101 125.754 1.00 33.86 136 ASP B O 1
ATOM 3520 N N . ILE B 1 151 ? 54.192 61.856 125.134 1.00 32.19 137 ILE B N 1
ATOM 3521 C CA . ILE B 1 151 ? 54.756 61.128 123.999 1.00 30.50 137 ILE B CA 1
ATOM 3522 C C . ILE B 1 151 ? 56.282 61.080 124.000 1.00 38.09 137 ILE B C 1
ATOM 3523 O O . ILE B 1 151 ? 56.893 60.384 123.191 1.00 36.20 137 ILE B O 1
ATOM 3528 N N . ILE B 1 152 ? 56.893 61.826 124.910 1.00 33.03 138 ILE B N 1
ATOM 3529 C CA . ILE B 1 152 ? 58.336 61.773 125.094 1.00 31.62 138 ILE B CA 1
ATOM 3530 C C . ILE B 1 152 ? 58.626 61.268 126.492 1.00 45.63 138 ILE B C 1
ATOM 3531 O O . ILE B 1 152 ? 58.075 61.779 127.464 1.00 42.49 138 ILE B O 1
ATOM 3536 N N . THR B 1 153 ? 59.487 60.269 126.607 0.79 45.15 139 THR B N 1
ATOM 3537 C CA . THR B 1 153 ? 60.001 59.912 127.921 1.00 41.63 139 THR B CA 1
ATOM 3538 C C . THR B 1 153 ? 61.288 60.701 128.159 1.00 44.53 139 THR B C 1
ATOM 3539 O O . THR B 1 153 ? 62.230 60.627 127.364 0.44 38.30 139 THR B O 1
ATOM 3543 N N . SER B 1 154 ? 61.310 61.480 129.239 0.62 40.90 140 SER B N 1
ATOM 3544 C CA . SER B 1 154 ? 62.420 62.395 129.508 0.62 41.58 140 SER B CA 1
ATOM 3545 C C . SER B 1 154 ? 63.756 61.675 129.657 0.62 51.55 140 SER B C 1
ATOM 3546 O O . SER B 1 154 ? 63.794 60.492 130.001 0.62 44.80 140 SER B O 1
ATOM 3549 N N . GLN B 1 155 ? 64.843 62.407 129.408 0.73 53.70 141 GLN B N 1
ATOM 3550 C CA . GLN B 1 155 ? 66.204 61.871 129.476 0.73 47.12 141 GLN B CA 1
ATOM 3551 C C . GLN B 1 155 ? 66.452 61.256 130.840 0.73 50.25 141 GLN B C 1
ATOM 3552 O O . GLN B 1 155 ? 67.221 60.301 130.982 0.73 58.86 141 GLN B O 1
ATOM 3558 N N . ALA B 1 156 ? 65.778 61.818 131.836 0.59 57.61 142 ALA B N 1
ATOM 3559 C CA . ALA B 1 156 ? 65.860 61.345 133.206 0.59 60.88 142 ALA B CA 1
ATOM 3560 C C . ALA B 1 156 ? 65.538 59.855 133.344 0.59 55.29 142 ALA B C 1
ATOM 3561 O O . ALA B 1 156 ? 66.274 59.118 133.996 0.59 63.80 142 ALA B O 1
ATOM 3563 N N . GLY B 1 157 ? 64.453 59.411 132.718 0.77 53.42 143 GLY B N 1
ATOM 3564 C CA . GLY B 1 157 ? 64.002 58.038 132.869 0.60 67.94 143 GLY B CA 1
ATOM 3565 C C . GLY B 1 157 ? 64.352 57.103 131.724 0.59 62.89 143 GLY B C 1
ATOM 3566 O O . GLY B 1 157 ? 63.583 56.201 131.394 0.87 59.46 143 GLY B O 1
ATOM 3567 N N . LEU B 1 158 ? 65.516 57.304 131.118 0.73 74.24 144 LEU B N 1
ATOM 3568 C CA . LEU B 1 158 ? 65.955 56.428 130.038 0.73 59.35 144 LEU B CA 1
ATOM 3569 C C . LEU B 1 158 ? 67.060 55.475 130.490 0.73 68.99 144 LEU B C 1
ATOM 3570 O O . LEU B 1 158 ? 67.579 55.593 131.601 0.73 61.91 144 LEU B O 1
ATOM 3575 N N . ASN B 1 159 ? 67.413 54.534 129.618 0.72 53.74 145 ASN B N 1
ATOM 3576 C CA . ASN B 1 159 ? 68.385 53.501 129.947 0.72 56.13 145 ASN B CA 1
ATOM 3577 C C . ASN B 1 159 ? 69.701 53.667 129.188 0.72 65.01 145 ASN B C 1
ATOM 3578 O O . ASN B 1 159 ? 69.704 53.886 127.979 0.72 56.33 145 ASN B O 1
ATOM 3583 N N . GLY B 1 160 ? 70.813 53.565 129.913 0.80 65.74 146 GLY B N 1
ATOM 3584 C CA . GLY B 1 160 ? 72.142 53.576 129.322 0.80 62.14 146 GLY B CA 1
ATOM 3585 C C . GLY B 1 160 ? 72.426 54.757 128.413 0.80 64.98 146 GLY B C 1
ATOM 3586 O O . GLY B 1 160 ? 72.424 55.909 128.848 0.80 72.54 146 GLY B O 1
ATOM 3587 N N . ILE B 1 161 ? 72.669 54.465 127.140 0.92 60.03 147 ILE B N 1
ATOM 3588 C CA . ILE B 1 161 ? 72.989 55.503 126.163 0.92 65.37 147 ILE B CA 1
ATOM 3589 C C . ILE B 1 161 ? 71.763 56.044 125.424 0.92 71.03 147 ILE B C 1
ATOM 3590 O O . ILE B 1 161 ? 71.901 56.808 124.467 0.92 68.14 147 ILE B O 1
ATOM 3595 N N . GLU B 1 162 ? 70.569 55.649 125.855 0.69 54.12 148 GLU B N 1
ATOM 3596 C CA . GLU B 1 162 ? 69.351 56.109 125.191 0.69 60.60 148 GLU B CA 1
ATOM 3597 C C . GLU B 1 162 ? 69.169 57.620 125.312 0.69 61.02 148 GLU B C 1
ATOM 3598 O O . GLU B 1 162 ? 69.464 58.211 126.351 0.69 50.31 148 GLU B O 1
ATOM 3604 N N . LYS B 1 163 ? 68.681 58.232 124.237 0.71 47.92 149 LYS B N 1
ATOM 3605 C CA . LYS B 1 163 ? 68.503 59.678 124.177 0.71 51.60 149 LYS B CA 1
ATOM 3606 C C . LYS B 1 163 ? 67.033 60.068 124.087 0.71 56.21 149 LYS B C 1
ATOM 3607 O O . LYS B 1 163 ? 66.261 59.452 123.352 0.71 47.28 149 LYS B O 1
ATOM 3609 N N . GLN B 1 164 ? 66.657 61.090 124.848 0.91 42.52 150 GLN B N 1
ATOM 3610 C CA . GLN B 1 164 ? 65.323 61.674 124.772 0.80 39.56 150 GLN B CA 1
ATOM 3611 C C . GLN B 1 164 ? 65.038 62.144 123.352 0.81 40.49 150 GLN B C 1
ATOM 3612 O O . GLN B 1 164 ? 65.899 62.748 122.709 0.95 48.16 150 GLN B O 1
ATOM 3618 N N . GLN B 1 165 ? 63.837 61.854 122.856 1.00 39.05 151 GLN B N 1
ATOM 3619 C CA . GLN B 1 165 ? 63.474 62.233 121.500 0.72 45.43 151 GLN B CA 1
ATOM 3620 C C . GLN B 1 165 ? 63.194 63.721 121.443 1.00 46.38 151 GLN B C 1
ATOM 3621 O O . GLN B 1 165 ? 62.580 64.272 122.352 1.00 42.35 151 GLN B O 1
ATOM 3627 N N . HIS B 1 166 ? 63.661 64.371 120.384 1.00 34.61 152 HIS B N 1
ATOM 3628 C CA . HIS B 1 166 ? 63.242 65.730 120.098 1.00 33.72 152 HIS B CA 1
ATOM 3629 C C . HIS B 1 166 ? 61.749 65.654 119.818 1.00 30.20 152 HIS B C 1
ATOM 3630 O O . HIS B 1 166 ? 61.257 64.629 119.349 1.00 33.66 152 HIS B O 1
ATOM 3637 N N . LEU B 1 167 ? 61.021 66.728 120.108 1.00 31.79 153 LEU B N 1
ATOM 3638 C CA . LEU B 1 167 ? 59.575 66.722 119.917 1.00 31.14 153 LEU B CA 1
ATOM 3639 C C . LEU B 1 167 ? 59.177 66.394 118.477 1.00 39.89 153 LEU B C 1
ATOM 3640 O O . LEU B 1 167 ? 58.217 65.664 118.249 1.00 28.21 153 LEU B O 1
ATOM 3645 N N . LEU B 1 168 ? 59.913 66.922 117.505 1.00 31.34 154 LEU B N 1
ATOM 3646 C CA . LEU B 1 168 ? 59.577 66.658 116.114 1.00 25.31 154 LEU B CA 1
ATOM 3647 C C . LEU B 1 168 ? 59.560 65.145 115.850 1.00 25.51 154 LEU B C 1
ATOM 3648 O O . LEU B 1 168 ? 58.595 64.612 115.295 1.00 31.61 154 LEU B O 1
ATOM 3653 N N . ALA B 1 169 ? 60.624 64.467 116.263 1.00 27.46 155 ALA B N 1
ATOM 3654 C CA . ALA B 1 169 ? 60.725 63.026 116.083 1.00 33.34 155 ALA B CA 1
ATOM 3655 C C . ALA B 1 169 ? 59.598 62.310 116.814 1.00 29.02 155 ALA B C 1
ATOM 3656 O O . ALA B 1 169 ? 58.993 61.382 116.280 1.00 32.56 155 ALA B O 1
ATOM 3658 N N . ALA B 1 170 ? 59.313 62.741 118.038 1.00 35.47 156 ALA B N 1
ATOM 3659 C CA . ALA B 1 170 ? 58.273 62.078 118.826 1.00 29.56 156 ALA B CA 1
ATOM 3660 C C . ALA B 1 170 ? 56.913 62.164 118.142 1.00 26.61 156 ALA B C 1
ATOM 3661 O O . ALA B 1 170 ? 56.162 61.185 118.083 1.00 26.00 156 ALA B O 1
ATOM 3663 N N . ILE B 1 171 ? 56.573 63.336 117.624 1.00 24.82 157 ILE B N 1
ATOM 3664 C CA . ILE B 1 171 ? 55.289 63.477 116.951 1.00 25.04 157 ILE B CA 1
ATOM 3665 C C . ILE B 1 171 ? 55.283 62.642 115.678 1.00 27.47 157 ILE B C 1
ATOM 3666 O O . ILE B 1 171 ? 54.325 61.905 115.405 1.00 24.39 157 ILE B O 1
ATOM 3671 N N . THR B 1 172 ? 56.369 62.739 114.915 1.00 25.16 158 THR B N 1
ATOM 3672 C CA . THR B 1 172 ? 56.474 62.028 113.650 1.00 24.81 158 THR B CA 1
ATOM 3673 C C . THR B 1 172 ? 56.321 60.514 113.867 1.00 30.48 158 THR B C 1
ATOM 3674 O O . THR B 1 172 ? 55.567 59.836 113.160 1.00 30.54 158 THR B O 1
ATOM 3678 N N . ASP B 1 173 ? 57.028 59.992 114.859 1.00 29.19 159 ASP B N 1
ATOM 3679 C CA . ASP B 1 173 ? 56.992 58.560 115.132 1.00 32.25 159 ASP B CA 1
ATOM 3680 C C . ASP B 1 173 ? 55.611 58.151 115.642 1.00 29.97 159 ASP B C 1
ATOM 3681 O O . ASP B 1 173 ? 55.137 57.044 115.372 1.00 34.66 159 ASP B O 1
ATOM 3686 N N . TYR B 1 174 ? 54.971 59.037 116.397 1.00 27.32 160 TYR B N 1
ATOM 3687 C CA . TYR B 1 174 ? 53.626 58.755 116.907 1.00 28.39 160 TYR B CA 1
ATOM 3688 C C . TYR B 1 174 ? 52.666 58.534 115.739 1.00 30.53 160 TYR B C 1
ATOM 3689 O O . TYR B 1 174 ? 51.922 57.543 115.686 1.00 25.22 160 TYR B O 1
ATOM 3698 N N . TYR B 1 175 ? 52.701 59.454 114.787 1.00 24.78 161 TYR B N 1
ATOM 3699 C CA . TYR B 1 175 ? 51.832 59.385 113.631 1.00 29.20 161 TYR B CA 1
ATOM 3700 C C . TYR B 1 175 ? 52.133 58.146 112.806 1.00 27.28 161 TYR B C 1
ATOM 3701 O O . TYR B 1 175 ? 51.217 57.478 112.328 1.00 30.64 161 TYR B O 1
ATOM 3710 N N . GLN B 1 176 ? 53.418 57.840 112.623 1.00 28.78 162 GLN B N 1
ATOM 3711 C CA . GLN B 1 176 ? 53.788 56.704 111.795 1.00 31.91 162 GLN B CA 1
ATOM 3712 C C . GLN B 1 176 ? 53.310 55.397 112.430 1.00 53.92 162 GLN B C 1
ATOM 3713 O O . GLN B 1 176 ? 52.787 54.518 111.745 1.00 35.49 162 GLN B O 1
ATOM 3719 N N . GLN B 1 177 ? 53.485 55.285 113.742 1.00 33.63 163 GLN B N 1
ATOM 3720 C CA . GLN B 1 177 ? 53.076 54.091 114.477 1.00 39.74 163 GLN B CA 1
ATOM 3721 C C . GLN B 1 177 ? 51.570 53.884 114.403 1.00 33.12 163 GLN B C 1
ATOM 3722 O O . GLN B 1 177 ? 51.085 52.780 114.150 1.00 35.30 163 GLN B O 1
ATOM 3728 N N . HIS B 1 178 ? 50.821 54.955 114.619 1.00 29.08 164 HIS B N 1
ATOM 3729 C CA . HIS B 1 178 ? 49.374 54.848 114.569 1.00 30.21 164 HIS B CA 1
ATOM 3730 C C . HIS B 1 178 ? 48.834 54.588 113.170 1.00 37.30 164 HIS B C 1
ATOM 3731 O O . HIS B 1 178 ? 47.881 53.823 112.996 1.00 32.46 164 HIS B O 1
ATOM 3738 N N . TYR B 1 179 ? 49.476 55.176 112.169 1.00 29.36 165 TYR B N 1
ATOM 3739 C CA . TYR B 1 179 ? 49.105 54.869 110.797 1.00 35.03 165 TYR B CA 1
ATOM 3740 C C . TYR B 1 179 ? 49.319 53.388 110.499 1.00 28.67 165 TYR B C 1
ATOM 3741 O O . TYR B 1 179 ? 48.478 52.755 109.869 1.00 31.98 165 TYR B O 1
ATOM 3750 N N . ALA B 1 180 ? 50.441 52.840 110.960 1.00 33.17 166 ALA B N 1
ATOM 3751 C CA . ALA B 1 180 ? 50.745 51.431 110.757 1.00 36.02 166 ALA B CA 1
ATOM 3752 C C . ALA B 1 180 ? 49.700 50.551 111.434 1.00 37.97 166 ALA B C 1
ATOM 3753 O O . ALA B 1 180 ? 49.261 49.547 110.870 1.00 38.26 166 ALA B O 1
ATOM 3755 N N . ASP B 1 181 ? 49.307 50.933 112.646 1.00 37.07 167 ASP B N 1
ATOM 3756 C CA . ASP B 1 181 ? 48.283 50.195 113.377 1.00 44.02 167 ASP B CA 1
ATOM 3757 C C . ASP B 1 181 ? 46.947 50.316 112.635 1.00 33.69 167 ASP B C 1
ATOM 3758 O O . ASP B 1 181 ? 46.189 49.353 112.536 1.00 35.71 167 ASP B O 1
ATOM 3763 N N . ALA B 1 182 ? 46.676 51.503 112.105 1.00 32.63 168 ALA B N 1
ATOM 3764 C CA . ALA B 1 182 ? 45.474 51.738 111.311 1.00 34.27 168 ALA B CA 1
ATOM 3765 C C . ALA B 1 182 ? 45.435 50.836 110.084 1.00 40.57 168 ALA B C 1
ATOM 3766 O O . ALA B 1 182 ? 44.384 50.295 109.742 1.00 35.52 168 ALA B O 1
ATOM 3768 N N . CYS B 1 183 ? 46.577 50.681 109.418 1.00 31.74 169 CYS B N 1
ATOM 3769 C CA . CYS B 1 183 ? 46.647 49.809 108.247 1.00 34.27 169 CYS B CA 1
ATOM 3770 C C . CYS B 1 183 ? 46.367 48.360 108.605 1.00 46.21 169 CYS B C 1
ATOM 3771 O O . CYS B 1 183 ? 45.692 47.651 107.862 1.00 44.25 169 CYS B O 1
ATOM 3774 N N . LYS B 1 184 ? 46.898 47.928 109.743 1.00 39.58 170 LYS B N 1
ATOM 3775 C CA . LYS B 1 184 ? 46.666 46.584 110.234 1.00 43.34 170 LYS B CA 1
ATOM 3776 C C . LYS B 1 184 ? 45.185 46.375 110.549 1.00 45.56 170 LYS B C 1
ATOM 3777 O O . LYS B 1 184 ? 44.616 45.327 110.245 1.00 45.25 170 LYS B O 1
ATOM 3779 N N . LEU B 1 185 ? 44.562 47.380 111.153 1.00 43.53 171 LEU B N 1
ATOM 3780 C CA . LEU B 1 185 ? 43.145 47.305 111.488 1.00 42.97 171 LEU B CA 1
ATOM 3781 C C . LEU B 1 185 ? 42.286 47.289 110.231 1.00 45.94 171 LEU B C 1
ATOM 3782 O O . LEU B 1 185 ? 41.308 46.551 110.150 1.00 43.02 171 LEU B O 1
ATOM 3787 N N . ARG B 1 186 ? 42.651 48.115 109.256 1.00 38.17 172 ARG B N 1
ATOM 3788 C CA . ARG B 1 186 ? 41.952 48.129 107.982 1.00 36.08 172 ARG B CA 1
ATOM 3789 C C . ARG B 1 186 ? 42.009 46.739 107.334 1.00 47.80 172 ARG B C 1
ATOM 3790 O O . ARG B 1 186 ? 40.983 46.179 106.941 1.00 47.72 172 ARG B O 1
ATOM 3798 N N . GLY B 1 187 ? 43.210 46.178 107.254 1.00 41.81 173 GLY B N 1
ATOM 3799 C CA . GLY B 1 187 ? 43.408 44.897 106.596 0.65 46.58 173 GLY B CA 1
ATOM 3800 C C . GLY B 1 187 ? 43.186 45.035 105.103 0.89 50.32 173 GLY B C 1
ATOM 3801 O O . GLY B 1 187 ? 43.771 45.905 104.461 0.97 54.71 173 GLY B O 1
ATOM 3802 N N . ASP B 1 188 ? 42.324 44.188 104.549 0.90 59.48 174 ASP B N 1
ATOM 3803 C CA . ASP B 1 188 ? 42.007 44.255 103.126 0.97 54.95 174 ASP B CA 1
ATOM 3804 C C . ASP B 1 188 ? 40.685 44.968 102.838 0.85 64.88 174 ASP B C 1
ATOM 3805 O O . ASP B 1 188 ? 40.263 45.052 101.685 0.95 63.19 174 ASP B O 1
ATOM 3810 N N . GLN B 1 189 ? 40.037 45.478 103.885 1.00 50.02 175 GLN B N 1
ATOM 3811 C CA . GLN B 1 189 ? 38.823 46.277 103.727 0.95 43.45 175 GLN B CA 1
ATOM 3812 C C . GLN B 1 189 ? 39.112 47.582 102.974 0.98 50.60 175 GLN B C 1
ATOM 3813 O O . GLN B 1 189 ? 40.073 48.284 103.285 1.00 47.88 175 GLN B O 1
ATOM 3819 N N . PRO B 1 190 ? 38.274 47.912 101.979 1.00 49.98 176 PRO B N 1
ATOM 3820 C CA . PRO B 1 190 ? 38.383 49.166 101.223 1.00 40.22 176 PRO B CA 1
ATOM 3821 C C . PRO B 1 190 ? 37.881 50.354 102.042 1.00 38.42 176 PRO B C 1
ATOM 3822 O O . PRO B 1 190 ? 36.879 50.979 101.685 1.00 47.05 176 PRO B O 1
ATOM 3826 N N . LEU B 1 191 ? 38.564 50.643 103.144 1.00 34.38 177 LEU B N 1
ATOM 3827 C CA . LEU B 1 191 ? 38.171 51.738 104.021 1.00 31.53 177 LEU B CA 1
ATOM 3828 C C . LEU B 1 191 ? 39.189 52.858 103.941 1.00 33.79 177 LEU B C 1
ATOM 3829 O O . LEU B 1 191 ? 40.380 52.599 103.870 1.00 36.35 177 LEU B O 1
ATOM 3834 N N . PRO B 1 192 ? 38.728 54.115 103.984 1.00 33.58 178 PRO B N 1
ATOM 3835 C CA . PRO B 1 192 ? 39.714 55.194 104.076 1.00 30.87 178 PRO B CA 1
ATOM 3836 C C . PRO B 1 192 ? 40.323 55.262 105.477 1.00 32.08 178 PRO B C 1
ATOM 3837 O O . PRO B 1 192 ? 39.652 54.941 106.462 1.00 26.43 178 PRO B O 1
ATOM 3841 N N . ILE B 1 193 ? 41.584 55.671 105.568 1.00 24.05 179 ILE B N 1
ATOM 3842 C CA . ILE B 1 193 ? 42.180 55.972 106.870 1.00 20.95 179 ILE B CA 1
ATOM 3843 C C . ILE B 1 193 ? 42.192 57.482 107.075 1.00 28.48 179 ILE B C 1
ATOM 3844 O O . ILE B 1 193 ? 42.719 58.232 106.251 1.00 23.84 179 ILE B O 1
ATOM 3849 N N . ILE B 1 194 ? 41.617 57.924 108.182 1.00 23.69 180 ILE B N 1
ATOM 3850 C CA . ILE B 1 194 ? 41.550 59.349 108.460 1.00 18.49 180 ILE B CA 1
ATOM 3851 C C . ILE B 1 194 ? 42.384 59.608 109.699 1.00 20.98 180 ILE B C 1
ATOM 3852 O O . ILE B 1 194 ? 42.239 58.917 110.705 1.00 28.29 180 ILE B O 1
ATOM 3857 N N . ALA B 1 195 ? 43.282 60.580 109.642 1.00 19.00 181 ALA B N 1
ATOM 3858 C CA . ALA B 1 195 ? 43.995 60.939 110.862 1.00 18.28 181 ALA B CA 1
ATOM 3859 C C . ALA B 1 195 ? 43.663 62.372 111.209 1.00 21.83 181 ALA B C 1
ATOM 3860 O O . ALA B 1 195 ? 43.259 63.135 110.356 1.00 25.65 181 ALA B O 1
ATOM 3862 N N . THR B 1 196 ? 43.824 62.722 112.474 1.00 25.90 182 THR B N 1
ATOM 3863 C CA . THR B 1 196 ? 43.525 64.078 112.901 1.00 16.91 182 THR B CA 1
ATOM 3864 C C . THR B 1 196 ? 44.787 64.652 113.502 1.00 26.46 182 THR B C 1
ATOM 3865 O O . THR B 1 196 ? 45.806 63.966 113.603 1.00 19.75 182 THR B O 1
ATOM 3869 N N . GLY B 1 197 ? 44.734 65.915 113.903 1.00 16.14 183 GLY B N 1
ATOM 3870 C CA . GLY B 1 197 ? 45.881 66.480 114.575 1.00 18.61 183 GLY B CA 1
ATOM 3871 C C . GLY B 1 197 ? 45.520 67.860 115.072 1.00 20.52 183 GLY B C 1
ATOM 3872 O O . GLY B 1 197 ? 44.496 68.416 114.700 1.00 20.07 183 GLY B O 1
ATOM 3873 N N . HIS B 1 198 ? 46.357 68.408 115.931 1.00 15.82 184 HIS B N 1
ATOM 3874 C CA . HIS B 1 198 ? 46.068 69.723 116.475 1.00 16.02 184 HIS B CA 1
ATOM 3875 C C . HIS B 1 198 ? 47.409 70.357 116.738 1.00 17.43 184 HIS B C 1
ATOM 3876 O O . HIS B 1 198 ? 48.030 70.121 117.759 1.00 18.83 184 HIS B O 1
ATOM 3883 N N . LEU B 1 199 ? 47.858 71.154 115.784 1.00 15.07 185 LEU B N 1
ATOM 3884 C CA . LEU B 1 199 ? 49.174 71.754 115.893 1.00 18.67 185 LEU B CA 1
ATOM 3885 C C . LEU B 1 199 ? 49.328 72.778 114.801 1.00 17.94 185 LEU B C 1
ATOM 3886 O O . LEU B 1 199 ? 48.398 73.020 114.033 1.00 20.41 185 LEU B O 1
ATOM 3891 N N . THR B 1 200 ? 50.508 73.380 114.739 1.00 14.82 186 THR B N 1
ATOM 3892 C CA . THR B 1 200 ? 50.794 74.389 113.715 1.00 16.52 186 THR B CA 1
ATOM 3893 C C . THR B 1 200 ? 51.787 73.867 112.706 1.00 20.08 186 THR B C 1
ATOM 3894 O O . THR B 1 200 ? 52.902 73.489 113.063 1.00 19.72 186 THR B O 1
ATOM 3898 N N . THR B 1 201 ? 51.384 73.854 111.437 1.00 18.97 187 THR B N 1
ATOM 3899 C CA . THR B 1 201 ? 52.270 73.357 110.386 1.00 24.08 187 THR B CA 1
ATOM 3900 C C . THR B 1 201 ? 53.175 74.448 109.834 1.00 23.96 187 THR B C 1
ATOM 3901 O O . THR B 1 201 ? 52.878 75.643 109.926 1.00 20.93 187 THR B O 1
ATOM 3905 N N . VAL B 1 202 ? 54.287 74.029 109.238 1.00 22.08 188 VAL B N 1
ATOM 3906 C CA . VAL B 1 202 ? 55.180 74.964 108.589 1.00 25.08 188 VAL B CA 1
ATOM 3907 C C . VAL B 1 202 ? 54.446 75.680 107.448 1.00 28.94 188 VAL B C 1
ATOM 3908 O O . VAL B 1 202 ? 53.779 75.044 106.634 1.00 34.89 188 VAL B O 1
ATOM 3912 N N . GLY B 1 203 ? 54.571 77.002 107.395 1.00 28.02 189 GLY B N 1
ATOM 3913 C CA . GLY B 1 203 ? 53.916 77.780 106.363 1.00 29.88 189 GLY B CA 1
ATOM 3914 C C . GLY B 1 203 ? 52.456 78.144 106.619 1.00 32.43 189 GLY B C 1
ATOM 3915 O O . GLY B 1 203 ? 51.869 78.887 105.828 1.00 34.97 189 GLY B O 1
ATOM 3916 N N . ALA B 1 204 ? 51.877 77.658 107.714 1.00 29.37 190 ALA B N 1
ATOM 3917 C CA . ALA B 1 204 ? 50.463 77.948 108.025 1.00 24.18 190 ALA B CA 1
ATOM 3918 C C . ALA B 1 204 ? 50.220 79.452 108.220 1.00 27.27 190 ALA B C 1
ATOM 3919 O O . ALA B 1 204 ? 51.027 80.146 108.841 1.00 32.26 190 ALA B O 1
ATOM 3921 N N . SER B 1 205 ? 49.131 79.969 107.658 1.00 28.05 191 SER B N 1
ATOM 3922 C CA . SER B 1 205 ? 48.750 81.359 107.937 1.00 29.97 191 SER B CA 1
ATOM 3923 C C . SER B 1 205 ? 48.020 81.440 109.276 1.00 37.51 191 SER B C 1
ATOM 3924 O O . SER B 1 205 ? 47.003 80.775 109.472 1.00 29.29 191 SER B O 1
ATOM 3927 N N . LYS B 1 206 ? 48.561 82.220 110.210 1.00 33.62 192 LYS B N 1
ATOM 3928 C CA . LYS B 1 206 ? 47.995 82.282 111.563 1.00 38.04 192 LYS B CA 1
ATOM 3929 C C . LYS B 1 206 ? 47.109 83.512 111.763 1.00 38.43 192 LYS B C 1
ATOM 3930 O O . LYS B 1 206 ? 47.105 84.408 110.938 1.00 44.11 192 LYS B O 1
ATOM 3936 N N . SER B 1 207 ? 46.330 83.523 112.842 1.00 33.41 193 SER B N 1
ATOM 3937 C CA . SER B 1 207 ? 45.482 84.665 113.182 1.00 35.75 193 SER B CA 1
ATOM 3938 C C . SER B 1 207 ? 45.889 85.131 114.560 1.00 33.47 193 SER B C 1
ATOM 3939 O O . SER B 1 207 ? 46.615 84.422 115.266 1.00 37.84 193 SER B O 1
ATOM 3942 N N . ASP B 1 208 ? 45.395 86.294 114.961 1.00 36.88 194 ASP B N 1
ATOM 3943 C CA . ASP B 1 208 ? 45.749 86.852 116.260 1.00 42.65 194 ASP B CA 1
ATOM 3944 C C . ASP B 1 208 ? 45.362 85.947 117.418 0.53 42.14 194 ASP B C 1
ATOM 3945 O O . ASP B 1 208 ? 46.051 85.914 118.435 1.00 36.34 194 ASP B O 1
ATOM 3950 N N . ALA B 1 209 ? 44.256 85.227 117.271 1.00 38.06 195 ALA B N 1
ATOM 3951 C CA . ALA B 1 209 ? 43.769 84.381 118.354 1.00 38.06 195 ALA B CA 1
ATOM 3952 C C . ALA B 1 209 ? 44.450 83.022 118.425 1.00 45.88 195 ALA B C 1
ATOM 3953 O O . ALA B 1 209 ? 44.132 82.230 119.306 1.00 33.01 195 ALA B O 1
ATOM 3955 N N . VAL B 1 210 ? 45.375 82.742 117.502 1.00 29.63 196 VAL B N 1
ATOM 3956 C CA . VAL B 1 210 ? 46.086 81.470 117.526 1.00 24.90 196 VAL B CA 1
ATOM 3957 C C . VAL B 1 210 ? 47.317 81.566 118.424 1.00 29.56 196 VAL B C 1
ATOM 3958 O O . VAL B 1 210 ? 48.267 82.304 118.136 1.00 31.01 196 VAL B O 1
ATOM 3962 N N . ARG B 1 211 ? 47.303 80.807 119.512 1.00 24.38 197 ARG B N 1
ATOM 3963 C CA . ARG B 1 211 ? 48.332 80.909 120.542 1.00 27.37 197 ARG B CA 1
ATOM 3964 C C . ARG B 1 211 ? 49.526 80.077 120.131 1.00 25.44 197 ARG B C 1
ATOM 3965 O O . ARG B 1 211 ? 49.360 79.006 119.534 1.00 32.71 197 ARG B O 1
ATOM 3973 N N . ASP B 1 212 ? 50.733 80.562 120.430 1.00 26.63 198 ASP B N 1
ATOM 3974 C CA . ASP B 1 212 ? 51.924 79.748 120.201 1.00 28.84 198 ASP B CA 1
ATOM 3975 C C . ASP B 1 212 ? 51.855 78.486 121.042 1.00 33.76 198 ASP B C 1
ATOM 3976 O O . ASP B 1 212 ? 51.425 78.525 122.193 1.00 30.07 198 ASP B O 1
ATOM 3981 N N . ILE B 1 213 ? 52.268 77.369 120.458 1.00 26.11 199 ILE B N 1
ATOM 3982 C CA . ILE B 1 213 ? 52.363 76.122 121.198 1.00 22.38 199 ILE B CA 1
ATOM 3983 C C . ILE B 1 213 ? 53.761 75.554 121.045 1.00 31.90 199 ILE B C 1
ATOM 3984 O O . ILE B 1 213 ? 54.530 76.019 120.205 1.00 31.29 199 ILE B O 1
ATOM 3989 N N . TYR B 1 214 ? 54.091 74.566 121.872 1.00 24.25 200 TYR B N 1
ATOM 3990 C CA . TYR B 1 214 ? 55.422 73.975 121.861 1.00 26.14 200 TYR B CA 1
ATOM 3991 C C . TYR B 1 214 ? 56.509 75.037 121.891 1.00 36.60 200 TYR B C 1
ATOM 3992 O O . TYR B 1 214 ? 57.498 74.942 121.170 1.00 33.38 200 TYR B O 1
ATOM 4001 N N . ILE B 1 215 ? 56.322 76.058 122.716 1.00 29.72 201 ILE B N 1
ATOM 4002 C CA . ILE B 1 215 ? 57.262 77.168 122.757 1.00 32.16 201 ILE B CA 1
ATOM 4003 C C . ILE B 1 215 ? 58.660 76.731 123.180 1.00 43.69 201 ILE B C 1
ATOM 4004 O O . ILE B 1 215 ? 58.859 76.196 124.272 1.00 40.60 201 ILE B O 1
ATOM 4009 N N . GLY B 1 216 ? 59.624 76.961 122.294 1.00 36.47 202 GLY B N 1
ATOM 4010 C CA . GLY B 1 216 ? 61.009 76.621 122.556 1.00 40.19 202 GLY B CA 1
ATOM 4011 C C . GLY B 1 216 ? 61.318 75.162 122.271 1.00 41.98 202 GLY B C 1
ATOM 4012 O O . GLY B 1 216 ? 62.452 74.723 122.448 1.00 50.08 202 GLY B O 1
ATOM 4013 N N A THR B 1 217 ? 60.314 74.428 121.802 0.19 40.82 203 THR B N 1
ATOM 4014 N N B THR B 1 217 ? 60.313 74.400 121.846 0.81 40.86 203 THR B N 1
ATOM 4015 C CA A THR B 1 217 ? 60.436 72.987 121.619 0.19 45.32 203 THR B CA 1
ATOM 4016 C CA B THR B 1 217 ? 60.503 72.970 121.575 0.81 51.05 203 THR B CA 1
ATOM 4017 C C A THR B 1 217 ? 60.148 72.552 120.178 0.19 36.54 203 THR B C 1
ATOM 4018 C C B THR B 1 217 ? 60.186 72.571 120.136 0.81 39.11 203 THR B C 1
ATOM 4019 O O A THR B 1 217 ? 60.787 71.638 119.657 0.19 41.35 203 THR B O 1
ATOM 4020 O O B THR B 1 217 ? 60.831 71.687 119.576 0.81 49.31 203 THR B O 1
ATOM 4027 N N . LEU B 1 218 ? 59.187 73.210 119.537 1.00 34.46 204 LEU B N 1
ATOM 4028 C CA . LEU B 1 218 ? 58.888 72.954 118.129 1.00 31.51 204 LEU B CA 1
ATOM 4029 C C . LEU B 1 218 ? 58.252 74.178 117.479 1.00 36.92 204 LEU B C 1
ATOM 4030 O O . LEU B 1 218 ? 57.123 74.534 117.788 1.00 30.50 204 LEU B O 1
ATOM 4035 N N . ASP B 1 219 ? 58.994 74.812 116.576 1.00 39.73 205 ASP B N 1
ATOM 4036 C CA . ASP B 1 219 ? 58.530 76.022 115.906 1.00 32.03 205 ASP B CA 1
ATOM 4037 C C . ASP B 1 219 ? 57.310 75.757 115.047 1.00 28.50 205 ASP B C 1
ATOM 4038 O O . ASP B 1 219 ? 56.323 76.489 115.098 1.00 31.86 205 ASP B O 1
ATOM 4043 N N . ALA B 1 220 ? 57.370 74.692 114.258 1.00 27.04 206 ALA B N 1
ATOM 4044 C CA . ALA B 1 220 ? 56.223 74.283 113.455 1.00 24.28 206 ALA B CA 1
ATOM 4045 C C . ALA B 1 220 ? 56.446 72.870 112.957 1.00 23.29 206 ALA B C 1
ATOM 4046 O O . ALA B 1 220 ? 57.573 72.391 112.919 1.00 25.49 206 ALA B O 1
ATOM 4048 N N . PHE B 1 221 ? 55.371 72.207 112.575 1.00 21.05 207 PHE B N 1
ATOM 4049 C CA . PHE B 1 221 ? 55.464 70.810 112.184 1.00 20.58 207 PHE B CA 1
ATOM 4050 C C . PHE B 1 221 ? 55.516 70.715 110.665 1.00 20.19 207 PHE B C 1
ATOM 4051 O O . PHE B 1 221 ? 54.615 71.195 109.992 1.00 21.77 207 PHE B O 1
ATOM 4059 N N . PRO B 1 222 ? 56.595 70.130 110.119 1.00 22.18 208 PRO B N 1
ATOM 4060 C CA . PRO B 1 222 ? 56.684 70.004 108.655 1.00 21.62 208 PRO B CA 1
ATOM 4061 C C . PRO B 1 222 ? 55.700 68.959 108.142 1.00 27.75 208 PRO B C 1
ATOM 4062 O O . PRO B 1 222 ? 55.709 67.823 108.609 1.00 25.66 208 PRO B O 1
ATOM 4066 N N . ALA B 1 223 ? 54.845 69.345 107.199 1.00 22.42 209 ALA B N 1
ATOM 4067 C CA . ALA B 1 223 ? 53.715 68.499 106.825 1.00 22.54 209 ALA B CA 1
ATOM 4068 C C . ALA B 1 223 ? 54.116 67.236 106.067 1.00 20.87 209 ALA B C 1
ATOM 4069 O O . ALA B 1 223 ? 53.316 66.300 105.935 1.00 26.29 209 ALA B O 1
ATOM 4071 N N . GLN B 1 224 ? 55.348 67.204 105.582 1.00 20.42 210 GLN B N 1
ATOM 4072 C CA . GLN B 1 224 ? 55.862 65.994 104.950 1.00 21.35 210 GLN B CA 1
ATOM 4073 C C . GLN B 1 224 ? 56.016 64.876 105.985 1.00 24.97 210 GLN B C 1
ATOM 4074 O O . GLN B 1 224 ? 56.267 63.723 105.629 1.00 30.33 210 GLN B O 1
ATOM 4080 N N . ASN B 1 225 ? 55.894 65.226 107.261 1.00 22.52 211 ASN B N 1
ATOM 4081 C CA . ASN B 1 225 ? 56.084 64.238 108.320 1.00 31.40 211 ASN B CA 1
ATOM 4082 C C . ASN B 1 225 ? 54.773 63.550 108.704 1.00 33.19 211 ASN B C 1
ATOM 4083 O O . ASN B 1 225 ? 54.763 62.665 109.560 1.00 26.52 211 ASN B O 1
ATOM 4088 N N . PHE B 1 226 ? 53.676 63.945 108.061 1.00 24.26 212 PHE B N 1
ATOM 4089 C CA . PHE B 1 226 ? 52.408 63.244 108.243 1.00 24.63 212 PHE B CA 1
ATOM 4090 C C . PHE B 1 226 ? 52.430 61.937 107.475 1.00 20.58 212 PHE B C 1
ATOM 4091 O O . PHE B 1 226 ? 53.095 61.830 106.439 1.00 26.56 212 PHE B O 1
ATOM 4099 N N . PRO B 1 227 ? 51.698 60.924 107.978 1.00 24.30 213 PRO B N 1
ATOM 4100 C CA . PRO B 1 227 ? 51.644 59.650 107.269 1.00 30.40 213 PRO B CA 1
ATOM 4101 C C . PRO B 1 227 ? 50.703 59.819 106.091 1.00 25.63 213 PRO B C 1
ATOM 4102 O O . PRO B 1 227 ? 49.952 60.797 106.057 1.00 24.73 213 PRO B O 1
ATOM 4106 N N . PRO B 1 228 ? 50.723 58.878 105.143 1.00 29.03 214 PRO B N 1
ATOM 4107 C CA . PRO B 1 228 ? 49.869 59.000 103.960 1.00 30.01 214 PRO B CA 1
ATOM 4108 C C . PRO B 1 228 ? 48.417 58.556 104.200 1.00 31.95 214 PRO B C 1
ATOM 4109 O O . PRO B 1 228 ? 47.905 57.694 103.475 1.00 34.65 214 PRO B O 1
ATOM 4113 N N . ALA B 1 229 ? 47.769 59.144 105.196 1.00 27.72 215 ALA B N 1
ATOM 4114 C CA . ALA B 1 229 ? 46.340 58.936 105.424 1.00 24.31 215 ALA B CA 1
ATOM 4115 C C . ALA B 1 229 ? 45.545 59.509 104.252 1.00 29.09 215 ALA B C 1
ATOM 4116 O O . ALA B 1 229 ? 46.029 60.378 103.526 1.00 27.31 215 ALA B O 1
ATOM 4118 N N . ASP B 1 230 ? 44.325 59.029 104.066 1.00 26.61 216 ASP B N 1
ATOM 4119 C CA . ASP B 1 230 ? 43.495 59.514 102.970 1.00 30.84 216 ASP B CA 1
ATOM 4120 C C . ASP B 1 230 ? 42.992 60.927 103.238 1.00 29.65 216 ASP B C 1
ATOM 4121 O O . ASP B 1 230 ? 42.625 61.655 102.316 1.00 24.29 216 ASP B O 1
ATOM 4126 N N . TYR B 1 231 ? 42.967 61.297 104.514 1.00 21.83 217 TYR B N 1
ATOM 4127 C CA . TYR B 1 231 ? 42.592 62.648 104.925 1.00 20.07 217 TYR B CA 1
ATOM 4128 C C . TYR B 1 231 ? 43.220 62.936 106.266 1.00 25.88 217 TYR B C 1
ATOM 4129 O O . TYR B 1 231 ? 43.253 62.070 107.152 1.00 21.11 217 TYR B O 1
ATOM 4138 N N . ILE B 1 232 ? 43.717 64.160 106.418 1.00 18.81 218 ILE B N 1
ATOM 4139 C CA . ILE B 1 232 ? 44.263 64.597 107.687 1.00 16.05 218 ILE B CA 1
ATOM 4140 C C . ILE B 1 232 ? 43.498 65.811 108.152 1.00 19.17 218 ILE B C 1
ATOM 4141 O O . ILE B 1 232 ? 43.562 66.870 107.534 1.00 19.60 218 ILE B O 1
ATOM 4146 N N . ALA B 1 233 ? 42.748 65.635 109.227 1.00 17.45 219 ALA B N 1
ATOM 4147 C CA . ALA B 1 233 ? 41.844 66.667 109.705 1.00 16.15 219 ALA B CA 1
ATOM 4148 C C . ALA B 1 233 ? 42.509 67.433 110.843 1.00 18.04 219 ALA B C 1
ATOM 4149 O O . ALA B 1 233 ? 42.604 66.932 111.954 1.00 20.01 219 ALA B O 1
ATOM 4151 N N . LEU B 1 234 ? 42.961 68.654 110.570 1.00 16.46 220 LEU B N 1
ATOM 4152 C CA . LEU B 1 234 ? 43.699 69.405 111.579 1.00 14.31 220 LEU B CA 1
ATOM 4153 C C . LEU B 1 234 ? 42.858 70.489 112.214 1.00 16.18 220 LEU B C 1
ATOM 4154 O O . LEU B 1 234 ? 41.878 70.971 111.620 1.00 17.01 220 LEU B O 1
ATOM 4159 N N . GLY B 1 235 ? 43.273 70.857 113.422 1.00 14.50 221 GLY B N 1
ATOM 4160 C CA . GLY B 1 235 ? 42.796 72.056 114.104 1.00 15.10 221 GLY B CA 1
ATOM 4161 C C . GLY B 1 235 ? 43.975 72.819 114.694 1.00 19.10 221 GLY B C 1
ATOM 4162 O O . GLY B 1 235 ? 45.118 72.341 114.648 1.00 15.63 221 GLY B O 1
ATOM 4163 N N . HIS B 1 236 ? 43.647 73.999 115.232 1.00 17.38 222 HIS B N 1
ATOM 4164 C CA . HIS B 1 236 ? 44.480 74.946 115.977 1.00 18.30 222 HIS B CA 1
ATOM 4165 C C . HIS B 1 236 ? 44.545 76.280 115.253 1.00 16.55 222 HIS B C 1
ATOM 4166 O O . HIS B 1 236 ? 44.538 77.332 115.882 1.00 16.14 222 HIS B O 1
ATOM 4173 N N . ILE B 1 237 ? 44.614 76.218 113.931 1.00 16.25 223 ILE B N 1
ATOM 4174 C CA . ILE B 1 237 ? 44.718 77.426 113.125 1.00 16.20 223 ILE B CA 1
ATOM 4175 C C . ILE B 1 237 ? 43.283 77.824 112.744 1.00 17.60 223 ILE B C 1
ATOM 4176 O O . ILE B 1 237 ? 42.442 76.968 112.483 1.00 18.94 223 ILE B O 1
ATOM 4181 N N . HIS B 1 238 ? 42.989 79.122 112.738 1.00 18.90 224 HIS B N 1
ATOM 4182 C CA . HIS B 1 238 ? 41.595 79.577 112.637 1.00 18.53 224 HIS B CA 1
ATOM 4183 C C . HIS B 1 238 ? 41.120 79.880 111.230 1.00 21.24 224 HIS B C 1
ATOM 4184 O O . HIS B 1 238 ? 39.926 80.021 110.999 1.00 20.83 224 HIS B O 1
ATOM 4191 N N . ARG B 1 239 ? 42.067 80.000 110.314 1.00 20.33 225 ARG B N 1
ATOM 4192 C CA . ARG B 1 239 ? 41.784 80.297 108.921 1.00 20.88 225 ARG B CA 1
ATOM 4193 C C . ARG B 1 239 ? 41.806 78.991 108.137 1.00 25.13 225 ARG B C 1
ATOM 4194 O O . ARG B 1 239 ? 42.827 78.306 108.106 1.00 27.01 225 ARG B O 1
ATOM 4202 N N . ALA B 1 240 ? 40.682 78.631 107.526 1.00 19.76 226 ALA B N 1
ATOM 4203 C CA . ALA B 1 240 ? 40.665 77.415 106.710 1.00 21.11 226 ALA B CA 1
ATOM 4204 C C . ALA B 1 240 ? 41.700 77.520 105.594 1.00 19.75 226 ALA B C 1
ATOM 4205 O O . ALA B 1 240 ? 41.784 78.541 104.885 1.00 22.62 226 ALA B O 1
ATOM 4207 N N . GLN B 1 241 ? 42.483 76.468 105.431 1.00 21.77 227 GLN B N 1
ATOM 4208 C CA . GLN B 1 241 ? 43.500 76.489 104.390 1.00 25.92 227 GLN B CA 1
ATOM 4209 C C . GLN B 1 241 ? 43.997 75.083 104.114 1.00 22.05 227 GLN B C 1
ATOM 4210 O O . GLN B 1 241 ? 43.853 74.175 104.931 1.00 21.67 227 GLN B O 1
ATOM 4216 N N . ILE B 1 242 ? 44.539 74.921 102.921 1.00 20.79 228 ILE B N 1
ATOM 4217 C CA . ILE B 1 242 ? 45.170 73.694 102.483 1.00 25.26 228 ILE B CA 1
ATOM 4218 C C . ILE B 1 242 ? 46.627 73.759 102.903 1.00 28.16 228 ILE B C 1
ATOM 4219 O O . ILE B 1 242 ? 47.269 74.817 102.816 1.00 26.02 228 ILE B O 1
ATOM 4224 N N . ILE B 1 243 ? 47.155 72.639 103.367 1.00 21.55 229 ILE B N 1
ATOM 4225 C CA . ILE B 1 243 ? 48.534 72.591 103.828 1.00 18.74 229 ILE B CA 1
ATOM 4226 C C . ILE B 1 243 ? 49.456 72.082 102.734 1.00 24.25 229 ILE B C 1
ATOM 4227 O O . ILE B 1 243 ? 49.333 70.947 102.284 1.00 24.31 229 ILE B O 1
ATOM 4232 N N . GLY B 1 244 ? 50.377 72.937 102.306 1.00 24.38 230 GLY B N 1
ATOM 4233 C CA . GLY B 1 244 ? 51.375 72.562 101.321 1.00 23.30 230 GLY B CA 1
ATOM 4234 C C . GLY B 1 244 ? 50.771 72.128 100.004 1.00 28.73 230 GLY B C 1
ATOM 4235 O O . GLY B 1 244 ? 51.297 71.237 99.346 1.00 25.83 230 GLY B O 1
ATOM 4236 N N . GLY B 1 245 ? 49.663 72.758 99.614 1.00 27.26 231 GLY B N 1
ATOM 4237 C CA . GLY B 1 245 ? 48.990 72.421 98.373 1.00 26.82 231 GLY B CA 1
ATOM 4238 C C . GLY B 1 245 ? 48.320 71.051 98.366 1.00 25.87 231 GLY B C 1
ATOM 4239 O O . GLY B 1 245 ? 47.725 70.655 97.365 1.00 30.37 231 GLY B O 1
ATOM 4240 N N . MET B 1 246 ? 48.412 70.324 99.474 1.00 27.71 232 MET B N 1
ATOM 4241 C CA . MET B 1 246 ? 47.906 68.951 99.531 1.00 24.92 232 MET B CA 1
ATOM 4242 C C . MET B 1 246 ? 46.408 68.930 99.859 1.00 23.63 232 MET B C 1
ATOM 4243 O O . MET B 1 246 ? 45.991 69.311 100.951 1.00 25.15 232 MET B O 1
ATOM 4248 N N . GLU B 1 247 ? 45.621 68.465 98.896 1.00 28.86 233 GLU B N 1
ATOM 4249 C CA . GLU B 1 247 ? 44.172 68.482 98.998 1.00 24.68 233 GLU B CA 1
ATOM 4250 C C . GLU B 1 247 ? 43.646 67.702 100.203 1.00 22.85 233 GLU B C 1
ATOM 4251 O O . GLU B 1 247 ? 42.580 68.016 100.726 1.00 24.14 233 GLU B O 1
ATOM 4257 N N . HIS B 1 248 ? 44.401 66.707 100.660 1.00 27.22 234 HIS B N 1
ATOM 4258 C CA . HIS B 1 248 ? 43.914 65.823 101.740 1.00 24.01 234 HIS B CA 1
ATOM 4259 C C . HIS B 1 248 ? 44.386 66.240 103.128 1.00 27.53 234 HIS B C 1
ATOM 4260 O O . HIS B 1 248 ? 44.139 65.541 104.111 1.00 24.54 234 HIS B O 1
ATOM 4267 N N . VAL B 1 249 ? 45.076 67.373 103.212 1.00 19.88 235 VAL B N 1
ATOM 4268 C CA . VAL B 1 249 ? 45.592 67.847 104.482 1.00 21.37 235 VAL B CA 1
ATOM 4269 C C . VAL B 1 249 ? 45.082 69.270 104.708 1.00 23.49 235 VAL B C 1
ATOM 4270 O O . VAL B 1 249 ? 45.487 70.192 104.005 1.00 20.70 235 VAL B O 1
ATOM 4274 N N . ARG B 1 250 ? 44.166 69.436 105.667 1.00 21.77 236 ARG B N 1
ATOM 4275 C CA . ARG B 1 250 ? 43.416 70.693 105.797 1.00 19.78 236 ARG B CA 1
ATOM 4276 C C . ARG B 1 250 ? 43.250 71.187 107.237 1.00 18.13 236 ARG B C 1
ATOM 4277 O O . ARG B 1 250 ? 43.050 70.384 108.157 1.00 17.70 236 ARG B O 1
ATOM 4285 N N . TYR B 1 251 ? 43.320 72.509 107.422 1.00 17.65 237 TYR B N 1
ATOM 4286 C CA . TYR B 1 251 ? 42.684 73.157 108.571 1.00 17.43 237 TYR B CA 1
ATOM 4287 C C . TYR B 1 251 ? 41.297 73.580 108.121 1.00 18.08 237 TYR B C 1
ATOM 4288 O O . TYR B 1 251 ? 41.151 74.183 107.061 1.00 18.08 237 TYR B O 1
ATOM 4297 N N . CYS B 1 252 ? 40.278 73.279 108.923 1.00 19.94 238 CYS B N 1
ATOM 4298 C CA . CYS B 1 252 ? 38.935 73.751 108.616 1.00 19.55 238 CYS B CA 1
ATOM 4299 C C . CYS B 1 252 ? 38.741 75.185 109.086 1.00 16.73 238 CYS B C 1
ATOM 4300 O O . CYS B 1 252 ? 37.800 75.855 108.667 1.00 18.57 238 CYS B O 1
ATOM 4303 N N . GLY B 1 253 ? 39.616 75.642 109.971 1.00 18.52 239 GLY B N 1
ATOM 4304 C CA . GLY B 1 253 ? 39.418 76.932 110.608 1.00 17.92 239 GLY B CA 1
ATOM 4305 C C . GLY B 1 253 ? 38.319 76.897 111.673 1.00 20.39 239 GLY B C 1
ATOM 4306 O O . GLY B 1 253 ? 37.611 75.902 111.830 1.00 16.24 239 GLY B O 1
ATOM 4307 N N . SER B 1 254 ? 38.177 77.998 112.405 1.00 20.92 240 SER B N 1
ATOM 4308 C CA . SER B 1 254 ? 37.155 78.105 113.438 1.00 17.72 240 SER B CA 1
ATOM 4309 C C . SER B 1 254 ? 35.818 78.411 112.780 1.00 15.61 240 SER B C 1
ATOM 4310 O O . SER B 1 254 ? 35.758 79.027 111.708 1.00 17.87 240 SER B O 1
ATOM 4313 N N . PRO B 1 255 ? 34.724 77.991 113.414 1.00 17.91 241 PRO B N 1
ATOM 4314 C CA . PRO B 1 255 ? 33.397 78.200 112.831 1.00 20.69 241 PRO B CA 1
ATOM 4315 C C . PRO B 1 255 ? 32.849 79.617 113.017 1.00 17.99 241 PRO B C 1
ATOM 4316 O O . PRO B 1 255 ? 31.988 80.013 112.235 1.00 21.73 241 PRO B O 1
ATOM 4320 N N . ILE B 1 256 ? 33.305 80.343 114.040 1.00 20.21 242 ILE B N 1
ATOM 4321 C CA . ILE B 1 256 ? 32.943 81.756 114.227 1.00 23.44 242 ILE B CA 1
ATOM 4322 C C . ILE B 1 256 ? 34.245 82.541 114.371 1.00 22.04 242 ILE B C 1
ATOM 4323 O O . ILE B 1 256 ? 35.269 81.949 114.716 1.00 23.40 242 ILE B O 1
ATOM 4328 N N . PRO B 1 257 ? 34.232 83.854 114.075 1.00 25.76 243 PRO B N 1
ATOM 4329 C CA . PRO B 1 257 ? 35.501 84.598 114.121 1.00 29.58 243 PRO B CA 1
ATOM 4330 C C . PRO B 1 257 ? 35.975 84.786 115.563 1.00 29.46 243 PRO B C 1
ATOM 4331 O O . PRO B 1 257 ? 35.223 85.298 116.394 1.00 33.28 243 PRO B O 1
ATOM 4335 N N . LEU B 1 258 ? 37.197 84.351 115.851 1.00 21.32 244 LEU B N 1
ATOM 4336 C CA . LEU B 1 258 ? 37.734 84.382 117.208 1.00 23.92 244 LEU B CA 1
ATOM 4337 C C . LEU B 1 258 ? 38.587 85.611 117.475 1.00 28.48 244 LEU B C 1
ATOM 4338 O O . LEU B 1 258 ? 39.006 85.858 118.603 1.00 26.04 244 LEU B O 1
ATOM 4343 N N . SER B 1 259 ? 38.831 86.394 116.429 1.00 33.83 245 SER B N 1
ATOM 4344 C CA . SER B 1 259 ? 39.532 87.652 116.594 1.00 34.57 245 SER B CA 1
ATOM 4345 C C . SER B 1 259 ? 39.053 88.597 115.506 1.00 36.31 245 SER B C 1
ATOM 4346 O O . SER B 1 259 ? 38.462 88.161 114.513 1.00 35.64 245 SER B O 1
ATOM 4349 N N . PHE B 1 260 ? 39.290 89.889 115.702 1.00 36.17 246 PHE B N 1
ATOM 4350 C CA . PHE B 1 260 ? 38.822 90.891 114.755 1.00 37.54 246 PHE B CA 1
ATOM 4351 C C . PHE B 1 260 ? 39.544 90.786 113.415 1.00 48.67 246 PHE B C 1
ATOM 4352 O O . PHE B 1 260 ? 38.984 91.119 112.370 1.00 42.07 246 PHE B O 1
ATOM 4360 N N . ASP B 1 261 ? 40.786 90.317 113.440 1.00 39.90 247 ASP B N 1
ATOM 4361 C CA . ASP B 1 261 ? 41.537 90.157 112.206 1.00 42.13 247 ASP B CA 1
ATOM 4362 C C . ASP B 1 261 ? 40.928 89.100 111.281 1.00 41.87 247 ASP B C 1
ATOM 4363 O O . ASP B 1 261 ? 41.281 89.021 110.104 1.00 43.95 247 ASP B O 1
ATOM 4368 N N . GLU B 1 262 ? 40.004 88.303 111.813 1.00 39.63 248 GLU B N 1
ATOM 4369 C CA . GLU B 1 262 ? 39.361 87.262 111.027 1.00 44.64 248 GLU B CA 1
ATOM 4370 C C . GLU B 1 262 ? 37.947 87.635 110.612 1.00 42.99 248 GLU B C 1
ATOM 4371 O O . GLU B 1 262 ? 37.279 86.870 109.918 1.00 48.42 248 GLU B O 1
ATOM 4377 N N . CYS B 1 263 ? 37.468 88.793 111.046 0.98 47.64 249 CYS B N 1
ATOM 4378 C CA . CYS B 1 263 ? 36.097 89.141 110.709 0.94 53.01 249 CYS B CA 1
ATOM 4379 C C . CYS B 1 263 ? 36.017 89.557 109.243 1.00 42.20 249 CYS B C 1
ATOM 4380 O O . CYS B 1 263 ? 36.950 90.149 108.697 0.86 48.06 249 CYS B O 1
ATOM 4383 N N . GLY B 1 264 ? 34.912 89.206 108.600 0.91 53.93 250 GLY B N 1
ATOM 4384 C CA . GLY B 1 264 ? 34.731 89.495 107.192 1.00 45.61 250 GLY B CA 1
ATOM 4385 C C . GLY B 1 264 ? 35.379 88.446 106.308 0.68 45.50 250 GLY B C 1
ATOM 4386 O O . GLY B 1 264 ? 35.307 88.527 105.082 0.84 47.90 250 GLY B O 1
ATOM 4387 N N . LYS B 1 265 ? 36.033 87.468 106.930 1.00 43.39 251 LYS B N 1
ATOM 4388 C CA . LYS B 1 265 ? 36.623 86.365 106.178 1.00 43.65 251 LYS B CA 1
ATOM 4389 C C . LYS B 1 265 ? 35.694 85.171 106.303 1.00 44.02 251 LYS B C 1
ATOM 4390 O O . LYS B 1 265 ? 35.027 85.013 107.324 1.00 45.35 251 LYS B O 1
ATOM 4394 N N . SER B 1 266 ? 35.643 84.328 105.280 1.00 42.42 252 SER B N 1
ATOM 4395 C CA . SER B 1 266 ? 34.726 83.186 105.313 1.00 40.84 252 SER B CA 1
ATOM 4396 C C . SER B 1 266 ? 34.995 82.200 106.452 1.00 38.49 252 SER B C 1
ATOM 4397 O O . SER B 1 266 ? 36.138 81.937 106.805 1.00 38.41 252 SER B O 1
ATOM 4400 N N A LYS B 1 267 ? 33.918 81.684 107.032 0.38 27.86 253 LYS B N 1
ATOM 4401 N N B LYS B 1 267 ? 33.924 81.666 107.029 0.62 29.40 253 LYS B N 1
ATOM 4402 C CA A LYS B 1 267 ? 34.008 80.645 108.054 0.38 28.68 253 LYS B CA 1
ATOM 4403 C CA B LYS B 1 267 ? 34.038 80.645 108.073 0.62 25.96 253 LYS B CA 1
ATOM 4404 C C A LYS B 1 267 ? 33.497 79.344 107.448 0.38 23.36 253 LYS B C 1
ATOM 4405 C C B LYS B 1 267 ? 33.435 79.339 107.556 0.62 23.26 253 LYS B C 1
ATOM 4406 O O A LYS B 1 267 ? 32.553 79.354 106.658 0.38 27.16 253 LYS B O 1
ATOM 4407 O O B LYS B 1 267 ? 32.361 79.341 106.959 0.62 24.05 253 LYS B O 1
ATOM 4418 N N . TYR B 1 268 ? 34.112 78.222 107.810 1.00 22.92 254 TYR B N 1
ATOM 4419 C CA . TYR B 1 268 ? 33.753 76.959 107.183 1.00 21.30 254 TYR B CA 1
ATOM 4420 C C . TYR B 1 268 ? 33.741 75.773 108.119 1.00 20.08 254 TYR B C 1
ATOM 4421 O O . TYR B 1 268 ? 34.398 75.770 109.152 1.00 21.29 254 TYR B O 1
ATOM 4430 N N A VAL B 1 269 ? 32.958 74.772 107.753 0.63 18.90 255 VAL B N 1
ATOM 4431 N N B VAL B 1 269 ? 32.988 74.756 107.713 0.37 20.22 255 VAL B N 1
ATOM 4432 C CA A VAL B 1 269 ? 33.262 73.415 108.158 0.63 17.35 255 VAL B CA 1
ATOM 4433 C CA B VAL B 1 269 ? 33.189 73.386 108.169 0.37 27.02 255 VAL B CA 1
ATOM 4434 C C A VAL B 1 269 ? 33.455 72.664 106.841 0.63 18.03 255 VAL B C 1
ATOM 4435 C C B VAL B 1 269 ? 33.280 72.500 106.921 0.37 34.08 255 VAL B C 1
ATOM 4436 O O A VAL B 1 269 ? 32.867 73.029 105.822 0.63 19.57 255 VAL B O 1
ATOM 4437 O O B VAL B 1 269 ? 32.440 72.603 106.027 0.37 30.04 255 VAL B O 1
ATOM 4444 N N . HIS B 1 270 ? 34.294 71.641 106.851 1.00 17.22 256 HIS B N 1
ATOM 4445 C CA . HIS B 1 270 ? 34.523 70.852 105.645 1.00 19.11 256 HIS B CA 1
ATOM 4446 C C . HIS B 1 270 ? 33.631 69.605 105.631 1.00 20.70 256 HIS B C 1
ATOM 4447 O O . HIS B 1 270 ? 33.577 68.867 106.616 1.00 19.87 256 HIS B O 1
ATOM 4454 N N . LEU B 1 271 ? 32.970 69.378 104.503 1.00 20.93 257 LEU B N 1
ATOM 4455 C CA . LEU B 1 271 ? 32.265 68.133 104.215 1.00 19.01 257 LEU B CA 1
ATOM 4456 C C . LEU B 1 271 ? 33.209 67.282 103.374 1.00 19.85 257 LEU B C 1
ATOM 4457 O O . LEU B 1 271 ? 33.534 67.641 102.240 1.00 22.03 257 LEU B O 1
ATOM 4462 N N . VAL B 1 272 ? 33.652 66.165 103.941 1.00 18.85 258 VAL B N 1
ATOM 4463 C CA . VAL B 1 272 ? 34.678 65.335 103.331 1.00 22.29 258 VAL B CA 1
ATOM 4464 C C . VAL B 1 272 ? 34.045 64.017 102.930 1.00 26.81 258 VAL B C 1
ATOM 4465 O O . VAL B 1 272 ? 33.470 63.319 103.760 1.00 22.39 258 VAL B O 1
ATOM 4469 N N . THR B 1 273 ? 34.133 63.688 101.648 1.00 24.02 259 THR B N 1
ATOM 4470 C CA . THR B 1 273 ? 33.488 62.492 101.133 1.00 25.28 259 THR B CA 1
ATOM 4471 C C . THR B 1 273 ? 34.534 61.508 100.655 1.00 31.78 259 THR B C 1
ATOM 4472 O O . THR B 1 273 ? 35.488 61.885 99.965 1.00 27.37 259 THR B O 1
ATOM 4476 N N . PHE B 1 274 ? 34.353 60.249 101.036 1.00 26.18 260 PHE B N 1
ATOM 4477 C CA . PHE B 1 274 ? 35.208 59.167 100.575 1.00 28.95 260 PHE B CA 1
ATOM 4478 C C . PHE B 1 274 ? 34.375 58.207 99.751 1.00 29.88 260 PHE B C 1
ATOM 4479 O O . PHE B 1 274 ? 33.210 57.955 100.055 1.00 30.10 260 PHE B O 1
ATOM 4487 N N . SER B 1 275 ? 34.982 57.685 98.693 1.00 31.71 261 SER B N 1
ATOM 4488 C CA . SER B 1 275 ? 34.315 56.737 97.820 1.00 31.23 261 SER B CA 1
ATOM 4489 C C . SER B 1 275 ? 35.230 55.538 97.639 1.00 39.07 261 SER B C 1
ATOM 4490 O O . SER B 1 275 ? 36.370 55.697 97.224 1.00 29.91 261 SER B O 1
ATOM 4493 N N . ASN B 1 276 ? 34.738 54.347 97.967 1.00 38.78 262 ASN B N 1
ATOM 4494 C CA . ASN B 1 276 ? 35.529 53.125 97.833 0.91 41.78 262 ASN B CA 1
ATOM 4495 C C . ASN B 1 276 ? 36.897 53.216 98.491 1.00 42.69 262 ASN B C 1
ATOM 4496 O O . ASN B 1 276 ? 37.919 52.870 97.888 1.00 40.25 262 ASN B O 1
ATOM 4501 N N . GLY B 1 277 ? 36.913 53.722 99.719 1.00 34.89 263 GLY B N 1
ATOM 4502 C CA . GLY B 1 277 ? 38.125 53.751 100.504 1.00 28.95 263 GLY B CA 1
ATOM 4503 C C . GLY B 1 277 ? 39.081 54.882 100.193 1.00 41.71 263 GLY B C 1
ATOM 4504 O O . GLY B 1 277 ? 40.153 54.973 100.792 1.00 45.83 263 GLY B O 1
ATOM 4505 N N . LYS B 1 278 ? 38.708 55.749 99.257 1.00 31.73 264 LYS B N 1
ATOM 4506 C CA . LYS B 1 278 ? 39.608 56.822 98.845 1.00 27.68 264 LYS B CA 1
ATOM 4507 C C . LYS B 1 278 ? 38.931 58.179 98.983 1.00 27.62 264 LYS B C 1
ATOM 4508 O O . LYS B 1 278 ? 37.722 58.276 98.848 1.00 26.47 264 LYS B O 1
ATOM 4514 N N . LEU B 1 279 ? 39.722 59.223 99.203 1.00 31.35 265 LEU B N 1
ATOM 4515 C CA . LEU B 1 279 ? 39.180 60.578 99.276 1.00 29.57 265 LEU B CA 1
ATOM 4516 C C . LEU B 1 279 ? 38.577 60.972 97.922 1.00 37.97 265 LEU B C 1
ATOM 4517 O O . LEU B 1 279 ? 39.214 60.797 96.894 1.00 33.61 265 LEU B O 1
ATOM 4522 N N . GLU B 1 280 ? 37.352 61.488 97.921 1.00 29.36 266 GLU B N 1
ATOM 4523 C CA . GLU B 1 280 ? 36.682 61.846 96.675 1.00 38.76 266 GLU B CA 1
ATOM 4524 C C . GLU B 1 280 ? 36.578 63.354 96.536 1.00 33.25 266 GLU B C 1
ATOM 4525 O O . GLU B 1 280 ? 36.857 63.903 95.468 1.00 36.60 266 GLU B O 1
ATOM 4531 N N . SER B 1 281 ? 36.186 64.020 97.621 1.00 32.20 267 SER B N 1
ATOM 4532 C CA . SER B 1 281 ? 36.062 65.466 97.596 1.00 31.31 267 SER B CA 1
ATOM 4533 C C . SER B 1 281 ? 36.065 66.086 98.976 1.00 28.39 267 SER B C 1
ATOM 4534 O O . SER B 1 281 ? 35.742 65.440 99.981 1.00 25.18 267 SER B O 1
ATOM 4537 N N . VAL B 1 282 ? 36.444 67.356 98.999 1.00 28.58 268 VAL B N 1
ATOM 4538 C CA . VAL B 1 282 ? 36.385 68.169 100.202 1.00 26.27 268 VAL B CA 1
ATOM 4539 C C . VAL B 1 282 ? 35.625 69.425 99.813 1.00 27.58 268 VAL B C 1
ATOM 4540 O O . VAL B 1 282 ? 36.018 70.149 98.899 1.00 30.18 268 VAL B O 1
ATOM 4544 N N . GLU B 1 283 ? 34.506 69.654 100.482 1.00 26.06 269 GLU B N 1
ATOM 4545 C CA . GLU B 1 283 ? 33.671 70.797 100.174 1.00 29.92 269 GLU B CA 1
ATOM 4546 C C . GLU B 1 283 ? 33.728 71.751 101.348 1.00 25.63 269 GLU B C 1
ATOM 4547 O O . GLU B 1 283 ? 33.961 71.336 102.472 1.00 24.85 269 GLU B O 1
ATOM 4553 N N . ASN B 1 284 ? 33.573 73.037 101.068 1.00 27.08 270 ASN B N 1
ATOM 4554 C CA . ASN B 1 284 ? 33.589 74.046 102.119 1.00 26.73 270 ASN B CA 1
ATOM 4555 C C . ASN B 1 284 ? 32.169 74.540 102.347 1.00 26.06 270 ASN B C 1
ATOM 4556 O O . ASN B 1 284 ? 31.593 75.161 101.454 1.00 28.33 270 ASN B O 1
ATOM 4561 N N . LEU B 1 285 ? 31.610 74.260 103.520 1.00 24.41 271 LEU B N 1
ATOM 4562 C CA . LEU B 1 285 ? 30.274 74.708 103.854 1.00 26.38 271 LEU B CA 1
ATOM 4563 C C . LEU B 1 285 ? 30.403 75.987 104.672 1.00 24.66 271 LEU B C 1
ATOM 4564 O O . LEU B 1 285 ? 31.024 75.986 105.736 1.00 25.75 271 LEU B O 1
ATOM 4569 N N . ASN B 1 286 ? 29.840 77.076 104.160 1.00 26.33 272 ASN B N 1
ATOM 4570 C CA . ASN B 1 286 ? 29.921 78.366 104.834 1.00 27.14 272 ASN B CA 1
ATOM 4571 C C . ASN B 1 286 ? 29.031 78.418 106.063 1.00 38.33 272 ASN B C 1
ATOM 4572 O O . ASN B 1 286 ? 27.832 78.147 105.996 1.00 32.34 272 ASN B O 1
ATOM 4577 N N . VAL B 1 287 ? 29.634 78.756 107.191 1.00 29.82 273 VAL B N 1
ATOM 4578 C CA . VAL B 1 287 ? 28.905 78.888 108.437 1.00 24.06 273 VAL B CA 1
ATOM 4579 C C . VAL B 1 287 ? 28.330 80.297 108.472 1.00 32.43 273 VAL B C 1
ATOM 4580 O O . VAL B 1 287 ? 29.077 81.277 108.367 1.00 27.64 273 VAL B O 1
ATOM 4584 N N . PRO B 1 288 ? 26.999 80.406 108.604 1.00 29.04 274 PRO B N 1
ATOM 4585 C CA . PRO B 1 288 ? 26.334 81.715 108.615 1.00 29.38 274 PRO B CA 1
ATOM 4586 C C . PRO B 1 288 ? 26.875 82.597 109.734 1.00 34.05 274 PRO B C 1
ATOM 4587 O O . PRO B 1 288 ? 27.020 82.130 110.855 1.00 33.75 274 PRO B O 1
ATOM 4591 N N . VAL B 1 289 ? 27.168 83.859 109.429 1.00 32.51 275 VAL B N 1
ATOM 4592 C CA . VAL B 1 289 ? 27.731 84.757 110.430 1.00 30.60 275 VAL B CA 1
ATOM 4593 C C . VAL B 1 289 ? 26.609 85.516 111.123 1.00 39.42 275 VAL B C 1
ATOM 4594 O O . VAL B 1 289 ? 25.957 86.359 110.518 1.00 45.38 275 VAL B O 1
ATOM 4598 N N . THR B 1 290 ? 26.382 85.213 112.397 1.00 34.08 276 THR B N 1
ATOM 4599 C CA . THR B 1 290 ? 25.223 85.769 113.095 1.00 43.95 276 THR B CA 1
ATOM 4600 C C . THR B 1 290 ? 25.494 87.035 113.910 1.00 38.01 276 THR B C 1
ATOM 4601 O O . THR B 1 290 ? 24.559 87.746 114.279 1.00 43.52 276 THR B O 1
ATOM 4605 N N . GLN B 1 291 ? 26.757 87.323 114.195 1.00 34.67 277 GLN B N 1
ATOM 4606 C CA . GLN B 1 291 ? 27.094 88.544 114.934 1.00 36.22 277 GLN B CA 1
ATOM 4607 C C . GLN B 1 291 ? 27.949 89.471 114.089 1.00 37.59 277 GLN B C 1
ATOM 4608 O O . GLN B 1 291 ? 29.107 89.171 113.824 1.00 39.80 277 GLN B O 1
ATOM 4614 N N . PRO B 1 292 ? 27.378 90.602 113.647 1.00 38.57 278 PRO B N 1
ATOM 4615 C CA . PRO B 1 292 ? 28.158 91.548 112.841 1.00 46.31 278 PRO B CA 1
ATOM 4616 C C . PRO B 1 292 ? 29.369 92.100 113.591 1.00 44.74 278 PRO B C 1
ATOM 4617 O O . PRO B 1 292 ? 29.275 92.456 114.771 1.00 40.77 278 PRO B O 1
ATOM 4621 N N . MET B 1 293 ? 30.495 92.160 112.891 1.00 39.25 279 MET B N 1
ATOM 4622 C CA . MET B 1 293 ? 31.731 92.725 113.417 1.00 44.27 279 MET B CA 1
ATOM 4623 C C . MET B 1 293 ? 32.382 93.598 112.352 1.00 45.97 279 MET B C 1
ATOM 4624 O O . MET B 1 293 ? 32.212 93.350 111.163 0.89 52.70 279 MET B O 1
ATOM 4629 N N . ALA B 1 294 ? 33.123 94.616 112.782 1.00 54.37 280 ALA B N 1
ATOM 4630 C CA . ALA B 1 294 ? 33.892 95.444 111.858 1.00 48.19 280 ALA B CA 1
ATOM 4631 C C . ALA B 1 294 ? 35.135 96.037 112.517 1.00 42.57 280 ALA B C 1
ATOM 4632 O O . ALA B 1 294 ? 35.173 96.249 113.727 1.00 44.31 280 ALA B O 1
ATOM 4634 N N . VAL B 1 295 ? 36.158 96.283 111.705 1.00 46.89 281 VAL B N 1
ATOM 4635 C CA . VAL B 1 295 ? 37.353 96.975 112.157 1.00 59.09 281 VAL B CA 1
ATOM 4636 C C . VAL B 1 295 ? 37.453 98.274 111.383 1.00 46.53 281 VAL B C 1
ATOM 4637 O O . VAL B 1 295 ? 37.364 98.273 110.161 1.00 46.80 281 VAL B O 1
ATOM 4641 N N . LEU B 1 296 ? 37.626 99.377 112.101 1.00 48.35 282 LEU B N 1
ATOM 4642 C CA . LEU B 1 296 ? 37.813 100.675 111.463 1.00 50.65 282 LEU B CA 1
ATOM 4643 C C . LEU B 1 296 ? 39.236 101.148 111.710 1.00 57.16 282 LEU B C 1
ATOM 4644 O O . LEU B 1 296 ? 39.710 101.152 112.851 1.00 52.26 282 LEU B O 1
ATOM 4649 N N . LYS B 1 297 ? 39.923 101.537 110.640 0.92 53.21 283 LYS B N 1
ATOM 4650 C CA . LYS B 1 297 ? 41.294 102.015 110.750 0.92 54.94 283 LYS B CA 1
ATOM 4651 C C . LYS B 1 297 ? 41.387 103.399 110.142 0.92 58.43 283 LYS B C 1
ATOM 4652 O O . LYS B 1 297 ? 40.523 103.794 109.360 0.92 64.23 283 LYS B O 1
ATOM 4654 N N . GLY B 1 298 ? 42.435 104.132 110.505 0.88 67.83 284 GLY B N 1
ATOM 4655 C CA . GLY B 1 298 ? 42.651 105.466 109.977 0.88 62.43 284 GLY B CA 1
ATOM 4656 C C . GLY B 1 298 ? 42.719 106.512 111.070 0.88 64.18 284 GLY B C 1
ATOM 4657 O O . GLY B 1 298 ? 42.657 106.192 112.257 0.88 74.94 284 GLY B O 1
ATOM 4658 N N . ASP B 1 299 ? 42.850 107.772 110.663 0.98 71.97 285 ASP B N 1
ATOM 4659 C CA . ASP B 1 299 ? 42.911 108.885 111.599 0.98 68.85 285 ASP B CA 1
ATOM 4660 C C . ASP B 1 299 ? 41.543 109.160 112.215 0.98 68.25 285 ASP B C 1
ATOM 4661 O O . ASP B 1 299 ? 40.554 108.516 111.863 0.98 80.20 285 ASP B O 1
ATOM 4663 N N . LEU B 1 300 ? 41.498 110.127 113.131 1.00 71.65 286 LEU B N 1
ATOM 4664 C CA . LEU B 1 300 ? 40.260 110.511 113.807 1.00 72.07 286 LEU B CA 1
ATOM 4665 C C . LEU B 1 300 ? 39.170 110.889 112.810 1.00 81.52 286 LEU B C 1
ATOM 4666 O O . LEU B 1 300 ? 38.043 110.401 112.893 1.00 69.07 286 LEU B O 1
ATOM 4668 N N . ALA B 1 301 ? 39.516 111.758 111.866 0.98 72.26 287 ALA B N 1
ATOM 4669 C CA . ALA B 1 301 ? 38.577 112.182 110.834 0.98 77.64 287 ALA B CA 1
ATOM 4670 C C . ALA B 1 301 ? 38.070 110.988 110.027 0.98 70.28 287 ALA B C 1
ATOM 4671 O O . ALA B 1 301 ? 36.871 110.859 109.779 0.98 69.83 287 ALA B O 1
ATOM 4673 N N . SER B 1 302 ? 38.993 110.116 109.631 1.00 68.94 288 SER B N 1
ATOM 4674 C CA . SER B 1 302 ? 38.653 108.916 108.873 1.00 66.71 288 SER B CA 1
ATOM 4675 C C . SER B 1 302 ? 37.637 108.033 109.600 1.00 66.72 288 SER B C 1
ATOM 4676 O O . SER B 1 302 ? 36.611 107.648 109.036 1.00 67.05 288 SER B O 1
ATOM 4679 N N . ILE B 1 303 ? 37.934 107.716 110.854 0.88 65.83 289 ILE B N 1
ATOM 4680 C CA . ILE B 1 303 ? 37.082 106.848 111.660 0.88 67.86 289 ILE B CA 1
ATOM 4681 C C . ILE B 1 303 ? 35.711 107.472 111.929 0.88 74.25 289 ILE B C 1
ATOM 4682 O O . ILE B 1 303 ? 34.694 106.773 111.949 0.88 61.55 289 ILE B O 1
ATOM 4687 N N . THR B 1 304 ? 35.694 108.789 112.121 1.00 65.43 290 THR B N 1
ATOM 4688 C CA . THR B 1 304 ? 34.450 109.543 112.225 1.00 67.12 290 THR B CA 1
ATOM 4689 C C . THR B 1 304 ? 33.611 109.338 110.970 1.00 66.88 290 THR B C 1
ATOM 4690 O O . THR B 1 304 ? 32.414 109.065 111.048 1.00 71.91 290 THR B O 1
ATOM 4694 N N . ALA B 1 305 ? 34.250 109.464 109.811 1.00 74.45 291 ALA B N 1
ATOM 4695 C CA . ALA B 1 305 ? 33.545 109.333 108.541 1.00 75.05 291 ALA B CA 1
ATOM 4696 C C . ALA B 1 305 ? 33.034 107.909 108.331 1.00 72.44 291 ALA B C 1
ATOM 4697 O O . ALA B 1 305 ? 31.926 107.712 107.831 1.00 79.87 291 ALA B O 1
ATOM 4699 N N . GLN B 1 306 ? 33.842 106.924 108.728 0.95 63.38 292 GLN B N 1
ATOM 4700 C CA . GLN B 1 306 ? 33.468 105.512 108.628 0.95 60.10 292 GLN B CA 1
ATOM 4701 C C . GLN B 1 306 ? 32.308 105.163 109.557 0.95 71.31 292 GLN B C 1
ATOM 4702 O O . GLN B 1 306 ? 31.485 104.302 109.246 0.95 66.34 292 GLN B O 1
ATOM 4708 N N . LEU B 1 307 ? 32.263 105.829 110.705 0.97 65.67 293 LEU B N 1
ATOM 4709 C CA . LEU B 1 307 ? 31.210 105.617 111.691 0.97 60.67 293 LEU B CA 1
ATOM 4710 C C . LEU B 1 307 ? 29.825 105.904 111.115 0.97 71.52 293 LEU B C 1
ATOM 4711 O O . LEU B 1 307 ? 28.834 105.290 111.515 0.97 61.89 293 LEU B O 1
ATOM 4716 N N . GLU B 1 308 ? 29.766 106.838 110.171 0.82 71.93 294 GLU B N 1
ATOM 4717 C CA . GLU B 1 308 ? 28.503 107.250 109.563 0.82 66.28 294 GLU B CA 1
ATOM 4718 C C . GLU B 1 308 ? 27.810 106.121 108.795 0.82 65.04 294 GLU B C 1
ATOM 4719 O O . GLU B 1 308 ? 26.646 106.248 108.418 0.82 76.11 294 GLU B O 1
ATOM 4721 N N . GLN B 1 309 ? 28.530 105.022 108.575 0.89 66.91 295 GLN B N 1
ATOM 4722 C CA . GLN B 1 309 ? 27.996 103.842 107.895 0.89 68.55 295 GLN B CA 1
ATOM 4723 C C . GLN B 1 309 ? 26.724 103.308 108.557 0.89 78.36 295 GLN B C 1
ATOM 4724 O O . GLN B 1 309 ? 25.891 102.672 107.908 0.89 77.13 295 GLN B O 1
ATOM 4730 N N . TRP B 1 310 ? 26.577 103.576 109.849 0.66 70.24 296 TRP B N 1
ATOM 4731 C CA . TRP B 1 310 ? 25.441 103.065 110.604 0.82 74.51 296 TRP B CA 1
ATOM 4732 C C . TRP B 1 310 ? 24.583 104.177 111.205 0.32 65.89 296 TRP B C 1
ATOM 4733 O O . TRP B 1 310 ? 24.154 104.084 112.353 0.91 92.25 296 TRP B O 1
ATOM 4744 N N . ARG B 1 311 ? 24.330 105.227 110.433 0.76 88.47 297 ARG B N 1
ATOM 4745 C CA . ARG B 1 311 ? 23.466 106.304 110.903 0.81 85.20 297 ARG B CA 1
ATOM 4746 C C . ARG B 1 311 ? 22.004 105.902 110.717 0.82 88.47 297 ARG B C 1
ATOM 4747 O O . ARG B 1 311 ? 21.500 105.857 109.594 0.60 87.03 297 ARG B O 1
ATOM 4755 N N . ASP B 1 312 ? 21.342 105.605 111.834 0.80 88.06 298 ASP B N 1
ATOM 4756 C CA . ASP B 1 312 ? 19.943 105.180 111.835 0.80 85.88 298 ASP B CA 1
ATOM 4757 C C . ASP B 1 312 ? 19.713 103.992 110.903 0.80 93.64 298 ASP B C 1
ATOM 4758 O O . ASP B 1 312 ? 18.651 103.866 110.293 0.80 94.70 298 ASP B O 1
ATOM 4760 N N . VAL B 1 313 ? 20.719 103.129 110.796 0.69 85.20 299 VAL B N 1
ATOM 4761 C CA . VAL B 1 313 ? 20.639 101.959 109.932 0.69 82.51 299 VAL B CA 1
ATOM 4762 C C . VAL B 1 313 ? 19.728 100.906 110.551 0.69 94.14 299 VAL B C 1
ATOM 4763 O O . VAL B 1 313 ? 19.152 100.078 109.843 0.69 96.36 299 VAL B O 1
ATOM 4765 N N . SER B 1 314 ? 19.611 100.950 111.876 0.82 76.60 300 SER B N 1
ATOM 4766 C CA . SER B 1 314 ? 18.710 100.073 112.623 0.82 73.35 300 SER B CA 1
ATOM 4767 C C . SER B 1 314 ? 18.964 98.600 112.331 0.82 83.35 300 SER B C 1
ATOM 4768 O O . SER B 1 314 ? 18.178 97.942 111.650 0.82 90.85 300 SER B O 1
ATOM 4770 N N . GLN B 1 315 ? 20.071 98.090 112.855 0.81 77.69 301 GLN B N 1
ATOM 4771 C CA . GLN B 1 315 ? 20.451 96.705 112.638 0.81 76.39 301 GLN B CA 1
ATOM 4772 C C . GLN B 1 315 ? 20.689 96.005 113.967 0.81 62.74 301 GLN B C 1
ATOM 4773 O O . GLN B 1 315 ? 21.421 96.504 114.821 0.81 70.68 301 GLN B O 1
ATOM 4779 N N . GLU B 1 316 ? 20.053 94.853 114.142 0.84 65.95 302 GLU B N 1
ATOM 4780 C CA . GLU B 1 316 ? 20.224 94.062 115.354 0.84 69.41 302 GLU B CA 1
ATOM 4781 C C . GLU B 1 316 ? 20.528 92.608 114.990 0.84 66.16 302 GLU B C 1
ATOM 4782 O O . GLU B 1 316 ? 19.878 92.041 114.112 0.84 62.39 302 GLU B O 1
ATOM 4788 N N . PRO B 1 317 ? 21.519 91.993 115.661 0.94 69.86 303 PRO B N 1
ATOM 4789 C CA . PRO B 1 317 ? 22.350 92.520 116.753 0.94 62.59 303 PRO B CA 1
ATOM 4790 C C . PRO B 1 317 ? 23.236 93.679 116.313 0.94 48.54 303 PRO B C 1
ATOM 4791 O O . PRO B 1 317 ? 23.635 93.721 115.151 0.94 59.49 303 PRO B O 1
ATOM 4795 N N . PRO B 1 318 ? 23.522 94.617 117.230 0.91 43.67 304 PRO B N 1
ATOM 4796 C CA . PRO B 1 318 ? 24.379 95.767 116.930 0.99 44.77 304 PRO B CA 1
ATOM 4797 C C . PRO B 1 318 ? 25.762 95.301 116.506 0.65 49.25 304 PRO B C 1
ATOM 4798 O O . PRO B 1 318 ? 26.158 94.175 116.813 0.98 42.59 304 PRO B O 1
ATOM 4802 N N . VAL B 1 319 ? 26.486 96.154 115.794 0.71 47.38 305 VAL B N 1
ATOM 4803 C CA . VAL B 1 319 ? 27.789 95.762 115.287 0.97 44.37 305 VAL B CA 1
ATOM 4804 C C . VAL B 1 319 ? 28.843 95.861 116.373 0.75 52.82 305 VAL B C 1
ATOM 4805 O O . VAL B 1 319 ? 28.903 96.853 117.102 0.99 47.58 305 VAL B O 1
ATOM 4809 N N . TRP B 1 320 ? 29.667 94.822 116.477 1.00 41.81 306 TRP B N 1
ATOM 4810 C CA . TRP B 1 320 ? 30.845 94.859 117.333 1.00 37.97 306 TRP B CA 1
ATOM 4811 C C . TRP B 1 320 ? 32.008 95.530 116.623 1.00 39.59 306 TRP B C 1
ATOM 4812 O O . TRP B 1 320 ? 32.424 95.098 115.542 1.00 43.26 306 TRP B O 1
ATOM 4823 N N . LEU B 1 321 ? 32.543 96.576 117.244 1.00 42.89 307 LEU B N 1
ATOM 4824 C CA . LEU B 1 321 ? 33.566 97.398 116.603 1.00 42.44 307 LEU B CA 1
ATOM 4825 C C . LEU B 1 321 ? 34.950 97.317 117.237 1.00 42.42 307 LEU B C 1
ATOM 4826 O O . LEU B 1 321 ? 35.101 97.235 118.465 1.00 41.50 307 LEU B O 1
ATOM 4831 N N . ASP B 1 322 ? 35.951 97.341 116.369 1.00 43.97 308 ASP B N 1
ATOM 4832 C CA . ASP B 1 322 ? 37.349 97.416 116.751 0.92 46.09 308 ASP B CA 1
ATOM 4833 C C . ASP B 1 322 ? 37.894 98.687 116.113 0.96 47.75 308 ASP B C 1
ATOM 4834 O O . ASP B 1 322 ? 37.897 98.811 114.892 1.00 49.17 308 ASP B O 1
ATOM 4839 N N . ILE B 1 323 ? 38.339 99.627 116.939 0.98 48.74 309 ILE B N 1
ATOM 4840 C CA . ILE B 1 323 ? 38.848 100.902 116.429 0.82 55.93 309 ILE B CA 1
ATOM 4841 C C . ILE B 1 323 ? 40.366 100.992 116.562 0.81 54.44 309 ILE B C 1
ATOM 4842 O O . ILE B 1 323 ? 40.903 101.029 117.672 0.79 55.00 309 ILE B O 1
ATOM 4847 N N . GLU B 1 324 ? 41.050 101.007 115.423 0.87 55.60 310 GLU B N 1
ATOM 4848 C CA . GLU B 1 324 ? 42.491 101.220 115.386 0.76 58.44 310 GLU B CA 1
ATOM 4849 C C . GLU B 1 324 ? 42.740 102.646 114.915 0.62 61.11 310 GLU B C 1
ATOM 4850 O O . GLU B 1 324 ? 42.769 102.914 113.715 0.97 62.75 310 GLU B O 1
ATOM 4852 N N . ILE B 1 325 ? 42.905 103.558 115.866 0.74 91.07 311 ILE B N 1
ATOM 4853 C CA . ILE B 1 325 ? 42.993 104.979 115.549 0.74 89.69 311 ILE B CA 1
ATOM 4854 C C . ILE B 1 325 ? 44.432 105.471 115.472 0.74 93.06 311 ILE B C 1
ATOM 4855 O O . ILE B 1 325 ? 45.277 105.085 116.279 0.74 94.60 311 ILE B O 1
ATOM 4857 N N . THR B 1 326 ? 44.697 106.329 114.491 0.88 100.32 312 THR B N 1
ATOM 4858 C CA . THR B 1 326 ? 46.017 106.921 114.309 0.88 105.95 312 THR B CA 1
ATOM 4859 C C . THR B 1 326 ? 46.027 108.380 114.768 0.88 94.81 312 THR B C 1
ATOM 4860 O O . THR B 1 326 ? 45.519 109.263 114.077 0.88 95.24 312 THR B O 1
ATOM 4862 N N . THR B 1 327 ? 46.601 108.619 115.944 1.00 97.02 313 THR B N 1
ATOM 4863 C CA . THR B 1 327 ? 46.722 109.969 116.490 1.00 102.56 313 THR B CA 1
ATOM 4864 C C . THR B 1 327 ? 48.010 110.117 117.299 1.00 97.89 313 THR B C 1
ATOM 4865 O O . THR B 1 327 ? 48.788 109.173 117.415 1.00 108.22 313 THR B O 1
ATOM 4867 N N . ASP B 1 328 ? 48.235 111.305 117.849 0.80 97.89 314 ASP B N 1
ATOM 4868 C CA . ASP B 1 328 ? 49.414 111.550 118.673 0.78 100.15 314 ASP B CA 1
ATOM 4869 C C . ASP B 1 328 ? 48.992 111.873 120.100 0.63 106.86 314 ASP B C 1
ATOM 4870 O O . ASP B 1 328 ? 49.778 112.380 120.901 0.63 110.17 314 ASP B O 1
ATOM 4872 N N . GLU B 1 329 ? 47.729 111.585 120.391 0.80 102.91 315 GLU B N 1
ATOM 4873 C CA . GLU B 1 329 ? 47.182 111.655 121.736 0.80 99.06 315 GLU B CA 1
ATOM 4874 C C . GLU B 1 329 ? 46.758 110.236 122.095 0.80 105.21 315 GLU B C 1
ATOM 4875 O O . GLU B 1 329 ? 46.022 109.604 121.336 0.80 102.88 315 GLU B O 1
ATOM 4881 N N . TYR B 1 330 ? 47.234 109.731 123.232 0.65 98.32 316 TYR B N 1
ATOM 4882 C CA . TYR B 1 330 ? 47.007 108.335 123.616 0.65 105.97 316 TYR B CA 1
ATOM 4883 C C . TYR B 1 330 ? 45.528 107.954 123.599 0.65 102.84 316 TYR B C 1
ATOM 4884 O O . TYR B 1 330 ? 44.658 108.819 123.725 0.65 93.62 316 TYR B O 1
ATOM 4886 N N . LEU B 1 331 ? 45.258 106.658 123.436 0.69 93.47 317 LEU B N 1
ATOM 4887 C CA . LEU B 1 331 ? 43.891 106.151 123.359 0.69 91.85 317 LEU B CA 1
ATOM 4888 C C . LEU B 1 331 ? 43.057 106.619 124.545 0.69 99.06 317 LEU B C 1
ATOM 4889 O O . LEU B 1 331 ? 41.866 106.877 124.403 0.69 101.59 317 LEU B O 1
ATOM 4891 N N . HIS B 1 332 ? 43.704 106.739 125.702 1.00 107.46 318 HIS B N 1
ATOM 4892 C CA . HIS B 1 332 ? 43.074 107.233 126.927 1.00 98.24 318 HIS B CA 1
ATOM 4893 C C . HIS B 1 332 ? 42.082 108.388 126.706 1.00 106.88 318 HIS B C 1
ATOM 4894 O O . HIS B 1 332 ? 40.949 108.336 127.186 1.00 109.91 318 HIS B O 1
ATOM 4896 N N . ASP B 1 333 ? 42.497 109.419 125.974 1.00 95.53 319 ASP B N 1
ATOM 4897 C CA . ASP B 1 333 ? 41.564 110.482 125.603 1.00 98.00 319 ASP B CA 1
ATOM 4898 C C . ASP B 1 333 ? 41.025 110.298 124.181 1.00 91.33 319 ASP B C 1
ATOM 4899 O O . ASP B 1 333 ? 40.008 110.887 123.820 1.00 105.09 319 ASP B O 1
ATOM 4901 N N . ILE B 1 334 ? 41.699 109.485 123.373 0.89 96.43 320 ILE B N 1
ATOM 4902 C CA . ILE B 1 334 ? 41.166 109.147 122.056 0.89 94.87 320 ILE B CA 1
ATOM 4903 C C . ILE B 1 334 ? 39.952 108.234 122.218 0.89 88.73 320 ILE B C 1
ATOM 4904 O O . ILE B 1 334 ? 39.067 108.207 121.363 0.89 91.19 320 ILE B O 1
ATOM 4906 N N . GLN B 1 335 ? 39.916 107.496 123.327 1.00 96.50 321 GLN B N 1
ATOM 4907 C CA . GLN B 1 335 ? 38.748 106.696 123.682 1.00 88.92 321 GLN B CA 1
ATOM 4908 C C . GLN B 1 335 ? 37.666 107.605 124.241 1.00 89.26 321 GLN B C 1
ATOM 4909 O O . GLN B 1 335 ? 36.478 107.343 124.073 1.00 88.98 321 GLN B O 1
ATOM 4911 N N . ARG B 1 336 ? 38.081 108.680 124.902 0.94 98.41 322 ARG B N 1
ATOM 4912 C CA . ARG B 1 336 ? 37.135 109.675 125.388 0.94 96.80 322 ARG B CA 1
ATOM 4913 C C . ARG B 1 336 ? 36.430 110.321 124.200 0.94 89.75 322 ARG B C 1
ATOM 4914 O O . ARG B 1 336 ? 35.222 110.559 124.235 0.94 89.89 322 ARG B O 1
ATOM 4916 N N . LYS B 1 337 ? 37.191 110.585 123.142 0.98 108.23 323 LYS B N 1
ATOM 4917 C CA . LYS B 1 337 ? 36.646 111.205 121.937 0.98 92.78 323 LYS B CA 1
ATOM 4918 C C . LYS B 1 337 ? 35.832 110.207 121.117 0.98 87.87 323 LYS B C 1
ATOM 4919 O O . LYS B 1 337 ? 34.864 110.582 120.454 0.98 87.87 323 LYS B O 1
ATOM 4921 N N . ILE B 1 338 ? 36.225 108.937 121.166 1.00 96.19 324 ILE B N 1
ATOM 4922 C CA . ILE B 1 338 ? 35.514 107.891 120.435 1.00 88.14 324 ILE B CA 1
ATOM 4923 C C . ILE B 1 338 ? 34.201 107.533 121.125 1.00 87.50 324 ILE B C 1
ATOM 4924 O O . ILE B 1 338 ? 33.174 107.367 120.467 1.00 87.60 324 ILE B O 1
ATOM 4926 N N . GLN B 1 339 ? 34.240 107.433 122.452 1.00 91.76 325 GLN B N 1
ATOM 4927 C CA . GLN B 1 339 ? 33.072 107.042 123.244 1.00 94.13 325 GLN B CA 1
ATOM 4928 C C . GLN B 1 339 ? 31.904 107.994 123.045 1.00 89.57 325 GLN B C 1
ATOM 4929 O O . GLN B 1 339 ? 30.741 107.614 123.205 1.00 90.41 325 GLN B O 1
ATOM 4931 N N . ALA B 1 340 ? 32.226 109.234 122.699 0.85 89.55 326 ALA B N 1
ATOM 4932 C CA . ALA B 1 340 ? 31.212 110.241 122.443 0.85 90.03 326 ALA B CA 1
ATOM 4933 C C . ALA B 1 340 ? 30.603 110.088 121.049 0.85 89.76 326 ALA B C 1
ATOM 4934 O O . ALA B 1 340 ? 29.416 110.343 120.860 0.85 90.69 326 ALA B O 1
ATOM 4936 N N . LEU B 1 341 ? 31.410 109.657 120.084 1.00 88.83 327 LEU B N 1
ATOM 4937 C CA . LEU B 1 341 ? 30.988 109.632 118.688 1.00 88.93 327 LEU B CA 1
ATOM 4938 C C . LEU B 1 341 ? 29.893 108.587 118.407 1.00 93.76 327 LEU B C 1
ATOM 4939 O O . LEU B 1 341 ? 29.024 108.814 117.573 1.00 93.42 327 LEU B O 1
ATOM 4941 N N . THR B 1 342 ? 29.926 107.453 119.104 0.97 94.28 328 THR B N 1
ATOM 4942 C CA . THR B 1 342 ? 29.126 106.287 118.708 0.97 90.01 328 THR B CA 1
ATOM 4943 C C . THR B 1 342 ? 27.621 106.261 119.040 0.97 97.25 328 THR B C 1
ATOM 4944 O O . THR B 1 342 ? 26.845 105.544 118.399 0.97 95.29 328 THR B O 1
ATOM 4948 N N . GLU B 1 343 ? 27.200 107.043 120.019 0.78 85.70 329 GLU B N 1
ATOM 4949 C CA . GLU B 1 343 ? 25.846 106.880 120.553 0.78 79.66 329 GLU B CA 1
ATOM 4950 C C . GLU B 1 343 ? 24.679 107.018 119.551 0.78 73.49 329 GLU B C 1
ATOM 4951 O O . GLU B 1 343 ? 24.779 107.725 118.540 0.78 74.54 329 GLU B O 1
ATOM 4953 N N . SER B 1 344 ? 23.595 106.305 119.854 0.64 75.00 330 SER B N 1
ATOM 4954 C CA . SER B 1 344 ? 22.404 106.226 119.012 0.64 71.26 330 SER B CA 1
ATOM 4955 C C . SER B 1 344 ? 22.664 105.589 117.647 0.64 71.71 330 SER B C 1
ATOM 4956 O O . SER B 1 344 ? 21.819 105.648 116.756 0.64 65.74 330 SER B O 1
ATOM 4959 N N . LEU B 1 345 ? 23.837 104.989 117.480 0.94 70.92 331 LEU B N 1
ATOM 4960 C CA . LEU B 1 345 ? 24.125 104.193 116.292 0.94 77.38 331 LEU B CA 1
ATOM 4961 C C . LEU B 1 345 ? 24.171 102.739 116.732 0.94 60.61 331 LEU B C 1
ATOM 4962 O O . LEU B 1 345 ? 24.677 102.442 117.813 0.94 76.29 331 LEU B O 1
ATOM 4964 N N . PRO B 1 346 ? 23.629 101.828 115.907 0.64 49.85 332 PRO B N 1
ATOM 4965 C CA . PRO B 1 346 ? 23.533 100.405 116.251 0.65 59.93 332 PRO B CA 1
ATOM 4966 C C . PRO B 1 346 ? 24.903 99.742 116.300 0.69 52.56 332 PRO B C 1
ATOM 4967 O O . PRO B 1 346 ? 25.133 98.781 115.569 0.91 50.23 332 PRO B O 1
ATOM 4971 N N . VAL B 1 347 ? 25.807 100.258 117.129 1.00 50.41 333 VAL B N 1
ATOM 4972 C CA . VAL B 1 347 ? 27.139 99.669 117.240 0.87 41.72 333 VAL B CA 1
ATOM 4973 C C . VAL B 1 347 ? 27.560 99.515 118.690 0.46 42.86 333 VAL B C 1
ATOM 4974 O O . VAL B 1 347 ? 26.959 100.103 119.593 0.58 42.65 333 VAL B O 1
ATOM 4978 N N . GLU B 1 348 ? 28.604 98.722 118.903 1.00 47.72 334 GLU B N 1
ATOM 4979 C CA . GLU B 1 348 ? 29.174 98.545 120.230 1.00 38.04 334 GLU B CA 1
ATOM 4980 C C . GLU B 1 348 ? 30.684 98.438 120.122 0.80 39.87 334 GLU B C 1
ATOM 4981 O O . GLU B 1 348 ? 31.208 97.511 119.508 0.90 49.58 334 GLU B O 1
ATOM 4987 N N . VAL B 1 349 ? 31.383 99.391 120.722 1.00 39.35 335 VAL B N 1
ATOM 4988 C CA . VAL B 1 349 ? 32.830 99.447 120.598 0.82 46.48 335 VAL B CA 1
ATOM 4989 C C . VAL B 1 349 ? 33.480 98.571 121.649 1.00 39.29 335 VAL B C 1
ATOM 4990 O O . VAL B 1 349 ? 33.316 98.801 122.848 0.63 39.05 335 VAL B O 1
ATOM 4994 N N . LEU B 1 350 ? 34.212 97.556 121.198 0.96 41.20 336 LEU B N 1
ATOM 4995 C CA . LEU B 1 350 ? 34.836 96.605 122.114 1.00 45.29 336 LEU B CA 1
ATOM 4996 C C . LEU B 1 350 ? 36.309 96.910 122.313 0.99 55.61 336 LEU B C 1
ATOM 4997 O O . LEU B 1 350 ? 36.868 96.641 123.375 0.78 47.22 336 LEU B O 1
ATOM 5002 N N . LEU B 1 351 ? 36.935 97.466 121.281 1.00 46.78 337 LEU B N 1
ATOM 5003 C CA . LEU B 1 351 ? 38.374 97.667 121.286 1.00 51.01 337 LEU B CA 1
ATOM 5004 C C . LEU B 1 351 ? 38.710 99.027 120.697 0.85 45.15 337 LEU B C 1
ATOM 5005 O O . LEU B 1 351 ? 38.302 99.343 119.581 0.85 55.68 337 LEU B O 1
ATOM 5010 N N . VAL B 1 352 ? 39.485 99.806 121.443 0.84 44.23 338 VAL B N 1
ATOM 5011 C CA . VAL B 1 352 ? 40.055 101.052 120.950 0.84 49.46 338 VAL B CA 1
ATOM 5012 C C . VAL B 1 352 ? 41.547 101.044 121.247 0.84 60.38 338 VAL B C 1
ATOM 5013 O O . VAL B 1 352 ? 41.956 101.164 122.400 0.84 49.49 338 VAL B O 1
ATOM 5017 N N . ARG B 1 353 ? 42.357 100.881 120.206 0.87 48.16 339 ARG B N 1
ATOM 5018 C CA . ARG B 1 353 ? 43.803 100.798 120.368 0.87 48.60 339 ARG B CA 1
ATOM 5019 C C . ARG B 1 353 ? 44.374 101.542 119.164 0.87 49.06 339 ARG B C 1
ATOM 5020 O O . ARG B 1 353 ? 43.713 102.401 118.585 0.87 48.96 339 ARG B O 1
ATOM 5022 N N . ARG B 1 354 ? 45.607 101.209 118.797 0.75 49.92 340 ARG B N 1
ATOM 5023 C CA . ARG B 1 354 ? 46.414 101.993 117.869 0.75 49.39 340 ARG B CA 1
ATOM 5024 C C . ARG B 1 354 ? 46.967 101.128 116.740 0.75 50.03 340 ARG B C 1
ATOM 5025 O O . ARG B 1 354 ? 47.043 101.562 115.591 0.75 49.61 340 ARG B O 1
ATOM 5027 N N . MET C 1 10 ? 38.943 38.420 55.295 0.51 40.56 -4 MET A N 1
ATOM 5028 C CA . MET C 1 10 ? 39.111 38.629 56.727 1.00 39.84 -4 MET A CA 1
ATOM 5029 C C . MET C 1 10 ? 37.965 39.467 57.307 1.00 37.19 -4 MET A C 1
ATOM 5030 O O . MET C 1 10 ? 37.013 39.809 56.604 1.00 39.65 -4 MET A O 1
ATOM 5032 N N . ASP C 1 11 ? 38.069 39.793 58.591 1.00 31.68 -3 ASP A N 1
ATOM 5033 C CA . ASP C 1 11 ? 37.031 40.548 59.272 1.00 30.48 -3 ASP A CA 1
ATOM 5034 C C . ASP C 1 11 ? 36.914 41.940 58.695 1.00 39.56 -3 ASP A C 1
ATOM 5035 O O . ASP C 1 11 ? 37.879 42.494 58.171 1.00 34.98 -3 ASP A O 1
ATOM 5040 N N . ILE C 1 12 ? 35.720 42.501 58.781 1.00 25.21 -2 ILE A N 1
ATOM 5041 C CA . ILE C 1 12 ? 35.474 43.805 58.200 1.00 22.40 -2 ILE A CA 1
ATOM 5042 C C . ILE C 1 12 ? 34.922 44.759 59.245 1.00 26.29 -2 ILE A C 1
ATOM 5043 O O . ILE C 1 12 ? 33.843 44.543 59.773 1.00 22.49 -2 ILE A O 1
ATOM 5048 N N . GLU C 1 13 ? 35.658 45.827 59.529 1.00 19.58 -1 GLU A N 1
ATOM 5049 C CA . GLU C 1 13 ? 35.149 46.853 60.429 1.00 20.49 -1 GLU A CA 1
ATOM 5050 C C . GLU C 1 13 ? 34.350 47.852 59.620 1.00 21.31 -1 GLU A C 1
ATOM 5051 O O . GLU C 1 13 ? 34.904 48.516 58.747 1.00 23.17 -1 GLU A O 1
ATOM 5057 N N . PHE C 1 14 ? 33.048 47.947 59.895 1.00 17.55 0 PHE A N 1
ATOM 5058 C CA . PHE C 1 14 ? 32.172 48.895 59.201 1.00 19.98 0 PHE A CA 1
ATOM 5059 C C . PHE C 1 14 ? 31.894 50.167 60.000 1.00 20.13 0 PHE A C 1
ATOM 5060 O O . PHE C 1 14 ? 31.838 50.154 61.227 1.00 19.77 0 PHE A O 1
ATOM 5068 N N . MET C 1 15 ? 31.683 51.260 59.283 1.00 17.00 1 MET A N 1
ATOM 5069 C CA . MET C 1 15 ? 31.103 52.470 59.866 1.00 15.67 1 MET A CA 1
ATOM 5070 C C . MET C 1 15 ? 30.116 52.926 58.808 1.00 17.42 1 MET A C 1
ATOM 5071 O O . MET C 1 15 ? 30.460 52.978 57.613 1.00 20.23 1 MET A O 1
ATOM 5076 N N . ARG C 1 16 ? 28.873 53.210 59.202 1.00 17.98 2 ARG A N 1
ATOM 5077 C CA . ARG C 1 16 ? 27.870 53.590 58.232 1.00 21.02 2 ARG A CA 1
ATOM 5078 C C . ARG C 1 16 ? 27.246 54.885 58.685 1.00 21.19 2 ARG A C 1
ATOM 5079 O O . ARG C 1 16 ? 26.866 55.018 59.846 1.00 19.60 2 ARG A O 1
ATOM 5087 N N . ILE C 1 17 ? 27.166 55.845 57.780 1.00 12.94 3 ILE A N 1
ATOM 5088 C CA . ILE C 1 17 ? 26.563 57.122 58.153 1.00 13.41 3 ILE A CA 1
ATOM 5089 C C . ILE C 1 17 ? 25.517 57.509 57.146 1.00 15.23 3 ILE A C 1
ATOM 5090 O O . ILE C 1 17 ? 25.549 57.066 55.995 1.00 17.83 3 ILE A O 1
ATOM 5095 N N . LEU C 1 18 ? 24.571 58.333 57.586 1.00 12.02 4 LEU A N 1
ATOM 5096 C CA . LEU C 1 18 ? 23.641 58.932 56.661 1.00 11.81 4 LEU A CA 1
ATOM 5097 C C . LEU C 1 18 ? 24.051 60.403 56.549 1.00 12.41 4 LEU A C 1
ATOM 5098 O O . LEU C 1 18 ? 24.315 61.042 57.560 1.00 15.67 4 LEU A O 1
ATOM 5103 N N . HIS C 1 19 ? 24.097 60.898 55.320 1.00 13.59 5 HIS A N 1
ATOM 5104 C CA . HIS C 1 19 ? 24.469 62.286 55.028 1.00 13.94 5 HIS A CA 1
ATOM 5105 C C . HIS C 1 19 ? 23.227 62.984 54.492 1.00 11.42 5 HIS A C 1
ATOM 5106 O O . HIS C 1 19 ? 22.688 62.635 53.436 1.00 12.03 5 HIS A O 1
ATOM 5113 N N . THR C 1 20 ? 22.765 63.996 55.219 1.00 13.18 6 THR A N 1
ATOM 5114 C CA . THR C 1 20 ? 21.645 64.790 54.750 1.00 12.28 6 THR A CA 1
ATOM 5115 C C . THR C 1 20 ? 22.014 66.272 54.995 1.00 16.19 6 THR A C 1
ATOM 5116 O O . THR C 1 20 ? 23.072 66.555 55.556 1.00 12.95 6 THR A O 1
ATOM 5120 N N . SER C 1 21 ? 21.177 67.197 54.545 1.00 15.36 7 SER A N 1
ATOM 5121 C CA . SER C 1 21 ? 21.477 68.630 54.701 1.00 13.24 7 SER A CA 1
ATOM 5122 C C . SER C 1 21 ? 20.265 69.419 54.261 1.00 17.31 7 SER A C 1
ATOM 5123 O O . SER C 1 21 ? 19.349 68.855 53.681 1.00 12.39 7 SER A O 1
ATOM 5126 N N . ASP C 1 22 ? 20.287 70.734 54.491 1.00 10.59 8 ASP A N 1
ATOM 5127 C CA . ASP C 1 22 ? 19.278 71.596 53.892 1.00 11.37 8 ASP A CA 1
ATOM 5128 C C . ASP C 1 22 ? 17.827 71.168 54.137 1.00 12.61 8 ASP A C 1
ATOM 5129 O O . ASP C 1 22 ? 17.022 71.087 53.204 1.00 13.59 8 ASP A O 1
ATOM 5134 N N . TRP C 1 23 ? 17.510 70.923 55.402 1.00 14.59 9 TRP A N 1
ATOM 5135 C CA . TRP C 1 23 ? 16.152 70.613 55.788 1.00 9.54 9 TRP A CA 1
ATOM 5136 C C . TRP C 1 23 ? 15.293 71.860 55.627 1.00 14.59 9 TRP A C 1
ATOM 5137 O O . TRP C 1 23 ? 14.160 71.794 55.134 1.00 14.08 9 TRP A O 1
ATOM 5148 N N . HIS C 1 24 ? 15.868 72.999 56.009 1.00 11.36 10 HIS A N 1
ATOM 5149 C CA . HIS C 1 24 ? 15.126 74.262 56.007 1.00 10.55 10 HIS A CA 1
ATOM 5150 C C . HIS C 1 24 ? 13.792 74.140 56.755 1.00 13.23 10 HIS A C 1
ATOM 5151 O O . HIS C 1 24 ? 12.742 74.572 56.247 1.00 12.46 10 HIS A O 1
ATOM 5158 N N . LEU C 1 25 ? 13.850 73.542 57.955 1.00 10.80 11 LEU A N 1
ATOM 5159 C CA . LEU C 1 25 ? 12.682 73.413 58.819 1.00 9.72 11 LEU A CA 1
ATOM 5160 C C . LEU C 1 25 ? 12.100 74.824 59.037 1.00 15.14 11 LEU A C 1
ATOM 5161 O O . LEU C 1 25 ? 12.831 75.780 59.256 1.00 15.41 11 LEU A O 1
ATOM 5166 N N . GLY C 1 26 ? 10.785 74.943 58.956 1.00 13.05 12 GLY A N 1
ATOM 5167 C CA . GLY C 1 26 ? 10.163 76.243 59.184 1.00 13.12 12 GLY A CA 1
ATOM 5168 C C . GLY C 1 26 ? 10.083 77.102 57.932 1.00 15.64 12 GLY A C 1
ATOM 5169 O O . GLY C 1 26 ? 9.691 78.276 58.016 1.00 18.25 12 GLY A O 1
ATOM 5170 N N . GLN C 1 27 ? 10.426 76.544 56.774 1.00 13.34 13 GLN A N 1
ATOM 5171 C CA . GLN C 1 27 ? 10.305 77.317 55.532 1.00 10.77 13 GLN A CA 1
ATOM 5172 C C . GLN C 1 27 ? 8.870 77.771 55.328 1.00 15.19 13 GLN A C 1
ATOM 5173 O O . GLN C 1 27 ? 7.939 76.971 55.441 1.00 19.42 13 GLN A O 1
ATOM 5179 N N . ASN C 1 28 ? 8.688 79.047 54.999 1.00 16.07 14 ASN A N 1
ATOM 5180 C CA . ASN C 1 28 ? 7.368 79.512 54.590 1.00 22.07 14 ASN A CA 1
ATOM 5181 C C . ASN C 1 28 ? 7.363 79.514 53.062 1.00 19.34 14 ASN A C 1
ATOM 5182 O O . ASN C 1 28 ? 8.052 80.318 52.428 1.00 21.41 14 ASN A O 1
ATOM 5187 N N . PHE C 1 29 ? 6.625 78.580 52.474 1.00 17.63 15 PHE A N 1
ATOM 5188 C CA . PHE C 1 29 ? 6.705 78.340 51.043 1.00 19.14 15 PHE A CA 1
ATOM 5189 C C . PHE C 1 29 ? 5.479 78.947 50.388 1.00 18.64 15 PHE A C 1
ATOM 5190 O O . PHE C 1 29 ? 4.463 78.285 50.243 1.00 16.99 15 PHE A O 1
ATOM 5198 N N . TYR C 1 30 ? 5.570 80.224 49.998 1.00 16.02 16 TYR A N 1
ATOM 5199 C CA . TYR C 1 30 ? 4.423 80.918 49.406 1.00 19.39 16 TYR A CA 1
ATOM 5200 C C . TYR C 1 30 ? 3.175 80.812 50.299 1.00 19.93 16 TYR A C 1
ATOM 5201 O O . TYR C 1 30 ? 2.074 80.594 49.807 1.00 22.35 16 TYR A O 1
ATOM 5210 N N . SER C 1 31 ? 3.411 80.953 51.601 1.00 16.85 17 SER A N 1
ATOM 5211 C CA . SER C 1 31 ? 2.415 80.956 52.676 1.00 20.29 17 SER A CA 1
ATOM 5212 C C . SER C 1 31 ? 2.129 79.568 53.229 1.00 16.82 17 SER A C 1
ATOM 5213 O O . SER C 1 31 ? 1.476 79.463 54.259 1.00 21.91 17 SER A O 1
ATOM 5216 N N . LYS C 1 32 ? 2.591 78.526 52.536 1.00 15.23 18 LYS A N 1
ATOM 5217 C CA . LYS C 1 32 ? 2.332 77.159 53.015 1.00 17.53 18 LYS A CA 1
ATOM 5218 C C . LYS C 1 32 ? 3.422 76.678 53.959 1.00 19.73 18 LYS A C 1
ATOM 5219 O O . LYS C 1 32 ? 4.601 76.963 53.765 1.00 18.48 18 LYS A O 1
ATOM 5225 N N . SER C 1 33 ? 3.017 75.914 54.971 1.00 16.46 19 SER A N 1
ATOM 5226 C CA . SER C 1 33 ? 3.964 75.241 55.856 1.00 17.90 19 SER A CA 1
ATOM 5227 C C . SER C 1 33 ? 4.404 73.926 55.228 1.00 15.17 19 SER A C 1
ATOM 5228 O O . SER C 1 33 ? 3.633 73.280 54.529 1.00 22.34 19 SER A O 1
ATOM 5231 N N . ARG C 1 34 ? 5.648 73.550 55.497 1.00 13.42 20 ARG A N 1
ATOM 5232 C CA . ARG C 1 34 ? 6.183 72.272 55.041 1.00 11.75 20 ARG A CA 1
ATOM 5233 C C . ARG C 1 34 ? 6.172 71.269 56.189 1.00 15.27 20 ARG A C 1
ATOM 5234 O O . ARG C 1 34 ? 6.778 70.187 56.071 1.00 15.90 20 ARG A O 1
ATOM 5242 N N . GLU C 1 35 ? 5.528 71.634 57.300 1.00 14.44 21 GLU A N 1
ATOM 5243 C CA . GLU C 1 35 ? 5.598 70.810 58.506 1.00 16.99 21 GLU A CA 1
ATOM 5244 C C . GLU C 1 35 ? 5.225 69.358 58.251 1.00 19.42 21 GLU A C 1
ATOM 5245 O O . GLU C 1 35 ? 5.922 68.444 58.711 1.00 16.82 21 GLU A O 1
ATOM 5251 N N . ALA C 1 36 ? 4.123 69.135 57.543 1.00 16.90 22 ALA A N 1
ATOM 5252 C CA . ALA C 1 36 ? 3.673 67.754 57.336 1.00 21.37 22 ALA A CA 1
ATOM 5253 C C . ALA C 1 36 ? 4.711 66.961 56.531 1.00 18.10 22 ALA A C 1
ATOM 5254 O O . ALA C 1 36 ? 4.961 65.782 56.812 1.00 14.70 22 ALA A O 1
ATOM 5256 N N . GLU C 1 37 ? 5.323 67.602 55.535 1.00 16.66 23 GLU A N 1
ATOM 5257 C CA . GLU C 1 37 ? 6.317 66.911 54.726 1.00 13.69 23 GLU A CA 1
ATOM 5258 C C . GLU C 1 37 ? 7.568 66.665 55.519 1.00 14.71 23 GLU A C 1
ATOM 5259 O O . GLU C 1 37 ? 8.204 65.621 55.376 1.00 14.66 23 GLU A O 1
ATOM 5265 N N . HIS C 1 38 ? 7.946 67.638 56.341 1.00 16.58 24 HIS A N 1
ATOM 5266 C CA . HIS C 1 38 ? 9.121 67.465 57.188 1.00 15.57 24 HIS A CA 1
ATOM 5267 C C . HIS C 1 38 ? 8.911 66.366 58.227 1.00 13.03 24 HIS A C 1
ATOM 5268 O O . HIS C 1 38 ? 9.822 65.586 58.490 1.00 14.36 24 HIS A O 1
ATOM 5275 N N . GLN C 1 39 ? 7.722 66.316 58.815 1.00 12.34 25 GLN A N 1
ATOM 5276 C CA . GLN C 1 39 ? 7.450 65.254 59.792 1.00 14.60 25 GLN A CA 1
ATOM 5277 C C . GLN C 1 39 ? 7.533 63.882 59.128 1.00 22.60 25 GLN A C 1
ATOM 5278 O O . GLN C 1 39 ? 8.116 62.948 59.690 1.00 16.53 25 GLN A O 1
ATOM 5284 N N . ALA C 1 40 ? 6.941 63.756 57.943 1.00 14.17 26 ALA A N 1
ATOM 5285 C CA . ALA C 1 40 ? 7.013 62.489 57.202 1.00 17.33 26 ALA A CA 1
ATOM 5286 C C . ALA C 1 40 ? 8.461 62.113 56.853 1.00 15.04 26 ALA A C 1
ATOM 5287 O O . ALA C 1 40 ? 8.848 60.953 56.963 1.00 14.46 26 ALA A O 1
ATOM 5289 N N . PHE C 1 41 ? 9.247 63.082 56.386 1.00 12.77 27 PHE A N 1
ATOM 5290 C CA . PHE C 1 41 ? 10.655 62.805 56.097 1.00 11.93 27 PHE A CA 1
ATOM 5291 C C . PHE C 1 41 ? 11.417 62.382 57.358 1.00 15.43 27 PHE A C 1
ATOM 5292 O O . PHE C 1 41 ? 12.216 61.457 57.329 1.00 14.45 27 PHE A O 1
ATOM 5300 N N . LEU C 1 42 ? 11.197 63.083 58.473 1.00 12.36 28 LEU A N 1
ATOM 5301 C CA . LEU C 1 42 ? 11.940 62.765 59.688 1.00 12.48 28 LEU A CA 1
ATOM 5302 C C . LEU C 1 42 ? 11.561 61.376 60.189 1.00 19.05 28 LEU A C 1
ATOM 5303 O O . LEU C 1 42 ? 12.425 60.638 60.665 1.00 18.04 28 LEU A O 1
ATOM 5308 N N . ASP C 1 43 ? 10.298 61.002 60.029 1.00 14.39 29 ASP A N 1
ATOM 5309 C CA . ASP C 1 43 ? 9.866 59.642 60.390 1.00 20.35 29 ASP A CA 1
ATOM 5310 C C . ASP C 1 43 ? 10.597 58.629 59.497 1.00 26.17 29 ASP A C 1
ATOM 5311 O O . ASP C 1 43 ? 11.098 57.596 59.954 1.00 19.94 29 ASP A O 1
ATOM 5316 N N . TRP C 1 44 ? 10.634 58.932 58.209 1.00 18.28 30 TRP A N 1
ATOM 5317 C CA . TRP C 1 44 ? 11.304 58.075 57.238 1.00 16.68 30 TRP A CA 1
ATOM 5318 C C . TRP C 1 44 ? 12.819 57.954 57.522 1.00 13.53 30 TRP A C 1
ATOM 5319 O O . TRP C 1 44 ? 13.409 56.866 57.356 1.00 15.37 30 TRP A O 1
ATOM 5330 N N A LEU C 1 45 ? 13.436 59.059 57.941 0.56 13.78 31 LEU A N 1
ATOM 5331 N N B LEU C 1 45 ? 13.443 59.054 57.939 0.44 14.06 31 LEU A N 1
ATOM 5332 C CA A LEU C 1 45 ? 14.877 59.103 58.200 0.56 20.44 31 LEU A CA 1
ATOM 5333 C CA B LEU C 1 45 ? 14.884 59.071 58.192 0.44 19.35 31 LEU A CA 1
ATOM 5334 C C A LEU C 1 45 ? 15.230 58.155 59.344 0.56 17.20 31 LEU A C 1
ATOM 5335 C C B LEU C 1 45 ? 15.239 58.150 59.357 0.44 16.36 31 LEU A C 1
ATOM 5336 O O A LEU C 1 45 ? 16.228 57.435 59.282 0.56 32.80 31 LEU A O 1
ATOM 5337 O O B LEU C 1 45 ? 16.246 57.443 59.324 0.44 12.31 31 LEU A O 1
ATOM 5346 N N . LEU C 1 46 ? 14.405 58.152 60.393 1.00 13.79 32 LEU A N 1
ATOM 5347 C CA . LEU C 1 46 ? 14.636 57.239 61.506 1.00 19.34 32 LEU A CA 1
ATOM 5348 C C . LEU C 1 46 ? 14.472 55.815 61.070 1.00 21.67 32 LEU A C 1
ATOM 5349 O O . LEU C 1 46 ? 15.291 54.964 61.429 1.00 16.89 32 LEU A O 1
ATOM 5354 N N . GLU C 1 47 ? 13.407 55.542 60.329 1.00 15.72 33 GLU A N 1
ATOM 5355 C CA . GLU C 1 47 ? 13.169 54.156 59.896 1.00 16.98 33 GLU A CA 1
ATOM 5356 C C . GLU C 1 47 ? 14.365 53.691 59.062 1.00 16.24 33 GLU A C 1
ATOM 5357 O O . GLU C 1 47 ? 14.853 52.559 59.195 1.00 17.00 33 GLU A O 1
ATOM 5363 N N . THR C 1 48 ? 14.849 54.596 58.218 1.00 14.92 34 THR A N 1
ATOM 5364 C CA . THR C 1 48 ? 15.953 54.292 57.311 1.00 15.55 34 THR A CA 1
ATOM 5365 C C . THR C 1 48 ? 17.251 54.056 58.066 1.00 16.48 34 THR A C 1
ATOM 5366 O O . THR C 1 48 ? 18.018 53.149 57.748 1.00 14.24 34 THR A O 1
ATOM 5370 N N . ALA C 1 49 ? 17.481 54.859 59.098 1.00 13.64 35 ALA A N 1
ATOM 5371 C CA . ALA C 1 49 ? 18.663 54.671 59.945 1.00 16.94 35 ALA A CA 1
ATOM 5372 C C . ALA C 1 49 ? 18.636 53.302 60.594 1.00 21.30 35 ALA A C 1
ATOM 5373 O O . ALA C 1 49 ? 19.661 52.651 60.732 1.00 17.97 35 ALA A O 1
ATOM 5375 N N . GLN C 1 50 ? 17.462 52.864 61.015 1.00 15.79 36 GLN A N 1
ATOM 5376 C 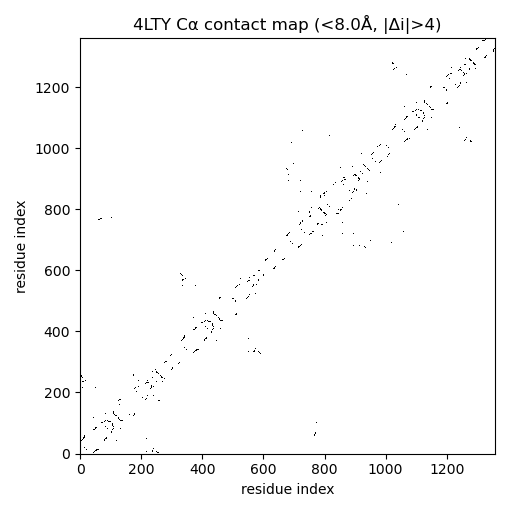CA . GLN C 1 50 ? 17.368 51.537 61.621 1.00 17.36 36 GLN A CA 1
ATOM 5377 C C . GLN C 1 50 ? 17.554 50.430 60.585 1.00 19.27 36 GLN A C 1
ATOM 5378 O O . GLN C 1 50 ? 18.309 49.473 60.802 1.00 18.83 36 GLN A O 1
ATOM 5384 N N . THR C 1 51 ? 16.833 50.555 59.483 1.00 17.69 37 THR A N 1
ATOM 5385 C CA . THR C 1 51 ? 16.886 49.563 58.406 1.00 18.39 37 THR A CA 1
ATOM 5386 C C . THR C 1 51 ? 18.328 49.285 57.998 1.00 17.64 37 THR A C 1
ATOM 5387 O O . THR C 1 51 ? 18.731 48.130 57.807 1.00 18.58 37 THR A O 1
ATOM 5391 N N . HIS C 1 52 ? 19.105 50.354 57.847 1.00 16.14 38 HIS A N 1
ATOM 5392 C CA . HIS C 1 52 ? 20.482 50.215 57.375 1.00 15.59 38 HIS A CA 1
ATOM 5393 C C . HIS C 1 52 ? 21.547 50.111 58.456 1.00 19.70 38 HIS A C 1
ATOM 5394 O O . HIS C 1 52 ? 22.731 50.160 58.153 1.00 19.04 38 HIS A O 1
ATOM 5401 N N . GLN C 1 53 ? 21.130 49.944 59.711 1.00 16.79 39 GLN A N 1
ATOM 5402 C CA . GLN C 1 53 ? 22.070 49.697 60.812 1.00 16.44 39 GLN A CA 1
ATOM 5403 C C . GLN C 1 53 ? 23.096 50.830 60.916 1.00 18.92 39 GLN A C 1
ATOM 5404 O O . GLN C 1 53 ? 24.266 50.614 61.203 1.00 18.23 39 GLN A O 1
ATOM 5410 N N . VAL C 1 54 ? 22.627 52.051 60.701 1.00 15.72 40 VAL A N 1
ATOM 5411 C CA . VAL C 1 54 ? 23.482 53.238 60.635 1.00 16.65 40 VAL A CA 1
ATOM 5412 C C . VAL C 1 54 ? 24.068 53.632 61.985 1.00 19.78 40 VAL A C 1
ATOM 5413 O O . VAL C 1 54 ? 23.414 53.494 63.023 1.00 20.82 40 VAL A O 1
ATOM 5417 N N . ASP C 1 55 ? 25.319 54.089 61.986 1.00 13.79 41 ASP A N 1
ATOM 5418 C CA . ASP C 1 55 ? 25.968 54.510 63.225 1.00 18.12 41 ASP A CA 1
ATOM 5419 C C . ASP C 1 55 ? 25.754 55.993 63.535 1.00 14.84 41 ASP A C 1
ATOM 5420 O O . ASP C 1 55 ? 25.667 56.366 64.690 1.00 18.88 41 ASP A O 1
ATOM 5425 N N . ALA C 1 56 ? 25.734 56.817 62.506 1.00 18.23 42 ALA A N 1
ATOM 5426 C CA . ALA C 1 56 ? 25.600 58.249 62.737 1.00 15.25 42 ALA A CA 1
ATOM 5427 C C . ALA C 1 56 ? 24.861 58.914 61.602 1.00 17.09 42 ALA A C 1
ATOM 5428 O O . ALA C 1 56 ? 24.916 58.483 60.457 1.00 17.66 42 ALA A O 1
ATOM 5430 N N . ILE C 1 57 ? 24.181 59.999 61.937 1.00 13.48 43 ILE A N 1
ATOM 5431 C CA . ILE C 1 57 ? 23.517 60.816 60.937 1.00 14.20 43 ILE A CA 1
ATOM 5432 C C . ILE C 1 57 ? 24.226 62.165 61.002 1.00 13.03 43 ILE A C 1
ATOM 5433 O O . ILE C 1 57 ? 24.450 62.713 62.092 1.00 16.08 43 ILE A O 1
ATOM 5438 N N . ILE C 1 58 ? 24.600 62.675 59.835 1.00 13.27 44 ILE A N 1
ATOM 5439 C CA . ILE C 1 58 ? 25.269 63.972 59.743 1.00 11.66 44 ILE A CA 1
ATOM 5440 C C . ILE C 1 58 ? 24.357 64.914 58.964 1.00 14.25 44 ILE A C 1
ATOM 5441 O O . ILE C 1 58 ? 23.937 64.598 57.861 1.00 13.71 44 ILE A O 1
ATOM 5446 N N . VAL C 1 59 ? 24.017 66.052 59.567 1.00 12.49 45 VAL A N 1
ATOM 5447 C CA . VAL C 1 59 ? 23.185 67.041 58.889 1.00 13.88 45 VAL A CA 1
ATOM 5448 C C . VAL C 1 59 ? 24.091 68.239 58.561 1.00 13.90 45 VAL A C 1
ATOM 5449 O O . VAL C 1 59 ? 24.462 69.007 59.447 1.00 13.73 45 VAL A O 1
ATOM 5453 N N . ALA C 1 60 ? 24.436 68.373 57.288 1.00 14.02 46 ALA A N 1
ATOM 5454 C CA . ALA C 1 60 ? 25.494 69.304 56.882 1.00 13.06 46 ALA A CA 1
ATOM 5455 C C . ALA C 1 60 ? 24.989 70.725 56.678 1.00 21.07 46 ALA A C 1
ATOM 5456 O O . ALA C 1 60 ? 25.261 71.356 55.644 1.00 15.75 46 ALA A O 1
ATOM 5458 N N . GLY C 1 61 ? 24.281 71.249 57.661 1.00 14.71 47 GLY A N 1
ATOM 5459 C CA . GLY C 1 61 ? 23.926 72.659 57.617 1.00 16.18 47 GLY A CA 1
ATOM 5460 C C . GLY C 1 61 ? 22.555 72.950 57.068 1.00 16.43 47 GLY A C 1
ATOM 5461 O O . GLY C 1 61 ? 21.988 72.161 56.313 1.00 15.73 47 GLY A O 1
ATOM 5462 N N . ASP C 1 62 ? 22.027 74.110 57.451 1.00 12.60 48 ASP A N 1
ATOM 5463 C CA . ASP C 1 62 ? 20.674 74.571 57.079 1.00 13.92 48 ASP A CA 1
ATOM 5464 C C . ASP C 1 62 ? 19.596 73.654 57.620 1.00 14.57 48 ASP A C 1
ATOM 5465 O O . ASP C 1 62 ? 18.702 73.195 56.889 1.00 12.74 48 ASP A O 1
ATOM 5470 N N . VAL C 1 63 ? 19.680 73.433 58.934 1.00 10.94 49 VAL A N 1
ATOM 5471 C CA . VAL C 1 63 ? 18.656 72.677 59.659 1.00 11.53 49 VAL A CA 1
ATOM 5472 C C . VAL C 1 63 ? 17.370 73.486 59.578 1.00 13.74 49 VAL A C 1
ATOM 5473 O O . VAL C 1 63 ? 16.310 72.950 59.253 1.00 12.88 49 VAL A O 1
ATOM 5477 N N . PHE C 1 64 ? 17.482 74.790 59.859 1.00 14.73 50 PHE A N 1
ATOM 5478 C CA . PHE C 1 64 ? 16.345 75.689 59.792 1.00 11.32 50 PHE A CA 1
ATOM 5479 C C . PHE C 1 64 ? 16.412 76.575 58.566 1.00 15.14 50 PHE A C 1
ATOM 5480 O O . PHE C 1 64 ? 17.489 76.821 58.047 1.00 16.57 50 PHE A O 1
ATOM 5488 N N . ASP C 1 65 ? 15.255 77.088 58.165 1.00 14.91 51 ASP A N 1
ATOM 5489 C CA . ASP C 1 65 ? 15.147 77.981 57.013 1.00 13.68 51 ASP A CA 1
ATOM 5490 C C . ASP C 1 65 ? 15.615 79.414 57.335 1.00 17.22 51 ASP A C 1
ATOM 5491 O O . ASP C 1 65 ? 16.026 80.176 56.435 1.00 14.53 51 ASP A O 1
ATOM 5496 N N A THR C 1 66 ? 15.608 79.746 58.616 0.48 12.75 52 THR A N 1
ATOM 5497 N N B THR C 1 66 ? 15.490 79.814 58.600 0.52 20.56 52 THR A N 1
ATOM 5498 C CA A THR C 1 66 ? 16.060 81.051 59.072 0.48 15.38 52 THR A CA 1
ATOM 5499 C CA B THR C 1 66 ? 16.010 81.109 59.064 0.52 16.22 52 THR A CA 1
ATOM 5500 C C A THR C 1 66 ? 16.723 80.958 60.441 0.48 18.12 52 THR A C 1
ATOM 5501 C C B THR C 1 66 ? 16.651 80.994 60.446 0.52 14.61 52 THR A C 1
ATOM 5502 O O A THR C 1 66 ? 16.698 79.911 61.095 0.48 15.26 52 THR A O 1
ATOM 5503 O O B THR C 1 66 ? 16.541 79.959 61.110 0.52 16.16 52 THR A O 1
ATOM 5510 N N . GLY C 1 67 ? 17.319 82.061 60.870 1.00 16.09 53 GLY A N 1
ATOM 5511 C CA . GLY C 1 67 ? 17.957 82.119 62.177 1.00 22.71 53 GLY A CA 1
ATOM 5512 C C . GLY C 1 67 ? 16.935 82.213 63.313 1.00 20.90 53 GLY A C 1
ATOM 5513 O O . GLY C 1 67 ? 17.303 82.161 64.471 1.00 25.15 53 GLY A O 1
ATOM 5514 N N . SER C 1 68 ? 15.655 82.348 62.983 1.00 19.69 54 SER A N 1
ATOM 5515 C CA . SER C 1 68 ? 14.633 82.514 64.022 1.00 19.10 54 SER A CA 1
ATOM 5516 C C . SER C 1 68 ? 13.433 81.671 63.700 1.00 15.44 54 SER A C 1
ATOM 5517 O O . SER C 1 68 ? 12.390 82.185 63.306 1.00 21.66 54 SER A O 1
ATOM 5520 N N . PRO C 1 69 ? 13.590 80.352 63.833 1.00 16.34 55 PRO A N 1
ATOM 5521 C CA . PRO C 1 69 ? 12.543 79.443 63.375 1.00 14.49 55 PRO A CA 1
ATOM 5522 C C . PRO C 1 69 ? 11.284 79.517 64.236 1.00 17.50 55 PRO A C 1
ATOM 5523 O O . PRO C 1 69 ? 11.343 79.855 65.427 1.00 16.99 55 PRO A O 1
ATOM 5527 N N . PRO C 1 70 ? 10.135 79.212 63.631 1.00 17.72 56 PRO A N 1
ATOM 5528 C CA . PRO C 1 70 ? 8.863 79.206 64.356 1.00 17.59 56 PRO A CA 1
ATOM 5529 C C . PRO C 1 70 ? 8.797 78.027 65.342 1.00 19.10 56 PRO A C 1
ATOM 5530 O O . PRO C 1 70 ? 9.539 77.050 65.200 1.00 17.89 56 PRO A O 1
ATOM 5534 N N . SER C 1 71 ? 7.898 78.106 66.314 1.00 18.16 57 SER A N 1
ATOM 5535 C CA . SER C 1 71 ? 7.783 77.071 67.331 1.00 19.63 57 SER A CA 1
ATOM 5536 C C . SER C 1 71 ? 7.638 75.678 66.728 1.00 17.83 57 SER A C 1
ATOM 5537 O O . SER C 1 71 ? 8.242 74.718 67.206 1.00 17.73 57 SER A O 1
ATOM 5540 N N . TYR C 1 72 ? 6.804 75.544 65.707 1.00 15.20 58 TYR A N 1
ATOM 5541 C CA . TYR C 1 72 ? 6.554 74.183 65.220 1.00 17.93 58 TYR A CA 1
ATOM 5542 C C . TYR C 1 72 ? 7.834 73.590 64.628 1.00 20.37 58 TYR A C 1
ATOM 5543 O O . TYR C 1 72 ? 8.027 72.393 64.672 1.00 16.79 58 TYR A O 1
ATOM 5552 N N . ALA C 1 73 ? 8.726 74.424 64.101 1.00 12.90 59 ALA A N 1
ATOM 5553 C CA . ALA C 1 73 ? 9.963 73.891 63.537 1.00 12.35 59 ALA A CA 1
ATOM 5554 C C . ALA C 1 73 ? 10.937 73.538 64.638 1.00 12.74 59 ALA A C 1
ATOM 5555 O O . ALA C 1 73 ? 11.647 72.535 64.542 1.00 15.01 59 ALA A O 1
ATOM 5557 N N . ARG C 1 74 ? 10.976 74.348 65.686 1.00 14.61 60 ARG A N 1
ATOM 5558 C CA . ARG C 1 74 ? 11.788 73.999 66.839 1.00 14.81 60 ARG A CA 1
ATOM 5559 C C . ARG C 1 74 ? 11.309 72.663 67.383 1.00 19.26 60 ARG A C 1
ATOM 5560 O O . ARG C 1 74 ? 12.102 71.832 67.799 1.00 16.41 60 ARG A O 1
ATOM 5568 N N . THR C 1 75 ? 9.997 72.476 67.379 1.00 15.63 61 THR A N 1
ATOM 5569 C CA . THR C 1 75 ? 9.418 71.227 67.909 1.00 17.19 61 THR A CA 1
ATOM 5570 C C . THR C 1 75 ? 9.802 70.010 67.039 1.00 15.51 61 THR A C 1
ATOM 5571 O O . THR C 1 75 ? 10.129 68.944 67.581 1.00 19.87 61 THR A O 1
ATOM 5575 N N . LEU C 1 76 ? 9.747 70.163 65.716 1.00 18.86 62 LEU A N 1
ATOM 5576 C CA . LEU C 1 76 ? 10.152 69.094 64.776 1.00 18.76 62 LEU A CA 1
ATOM 5577 C C . LEU C 1 76 ? 11.585 68.654 65.036 1.00 19.67 62 LEU A C 1
ATOM 5578 O O . LEU C 1 76 ? 11.901 67.458 65.091 1.00 18.20 62 LEU A O 1
ATOM 5583 N N . TYR C 1 77 ? 12.457 69.633 65.229 1.00 14.43 63 TYR A N 1
ATOM 5584 C CA . TYR C 1 77 ? 13.868 69.355 65.517 1.00 15.24 63 TYR A CA 1
ATOM 5585 C C . TYR C 1 77 ? 14.062 68.632 66.838 1.00 20.75 63 TYR A C 1
ATOM 5586 O O . TYR C 1 77 ? 14.760 67.602 66.904 1.00 18.73 63 TYR A O 1
ATOM 5595 N N . ASN C 1 78 ? 13.442 69.160 67.892 1.00 17.18 64 ASN A N 1
ATOM 5596 C CA . ASN C 1 78 ? 13.585 68.554 69.202 1.00 16.36 64 ASN A CA 1
ATOM 5597 C C . ASN C 1 78 ? 12.981 67.148 69.197 1.00 20.88 64 ASN A C 1
ATOM 5598 O O . ASN C 1 78 ? 13.542 66.242 69.786 1.00 18.16 64 ASN A O 1
ATOM 5603 N N . ARG C 1 79 ? 11.835 66.985 68.544 1.00 14.71 65 ARG A N 1
ATOM 5604 C CA . ARG C 1 79 ? 11.161 65.690 68.517 1.00 16.50 65 ARG A CA 1
ATOM 5605 C C . ARG C 1 79 ? 12.018 64.660 67.790 1.00 19.57 65 ARG A C 1
ATOM 5606 O O . ARG C 1 79 ? 12.077 63.491 68.178 1.00 16.15 65 ARG A O 1
ATOM 5614 N N . PHE C 1 80 ? 12.694 65.097 66.736 1.00 17.59 66 PHE A N 1
ATOM 5615 C CA . PHE C 1 80 ? 13.563 64.173 66.003 1.00 14.26 66 PHE A CA 1
ATOM 5616 C C . PHE C 1 80 ? 14.687 63.688 66.908 1.00 12.83 66 PHE A C 1
ATOM 5617 O O . PHE C 1 80 ? 15.021 62.484 66.937 1.00 15.73 66 PHE A O 1
ATOM 5625 N N . VAL C 1 81 ? 15.284 64.619 67.638 1.00 15.36 67 VAL A N 1
ATOM 5626 C CA . VAL C 1 81 ? 16.355 64.266 68.560 1.00 19.09 67 VAL A CA 1
ATOM 5627 C C . VAL C 1 81 ? 15.867 63.309 69.655 1.00 16.24 67 VAL A C 1
ATOM 5628 O O . VAL C 1 81 ? 16.555 62.360 70.022 1.00 17.34 67 VAL A O 1
ATOM 5632 N N . VAL C 1 82 ? 14.667 63.552 70.152 1.00 12.58 68 VAL A N 1
ATOM 5633 C CA . VAL C 1 82 ? 14.087 62.620 71.128 1.00 15.99 68 VAL A CA 1
ATOM 5634 C C . VAL C 1 82 ? 13.913 61.219 70.518 1.00 13.11 68 VAL A C 1
ATOM 5635 O O . VAL C 1 82 ? 14.297 60.188 71.116 1.00 15.21 68 VAL A O 1
ATOM 5639 N N . ASN C 1 83 ? 13.291 61.182 69.354 1.00 13.24 69 ASN A N 1
ATOM 5640 C CA . ASN C 1 83 ? 12.998 59.893 68.709 1.00 13.81 69 ASN A CA 1
ATOM 5641 C C . ASN C 1 83 ? 14.289 59.153 68.352 1.00 23.03 69 ASN A C 1
ATOM 5642 O O . ASN C 1 83 ? 14.358 57.933 68.413 1.00 16.16 69 ASN A O 1
ATOM 5647 N N . LEU C 1 84 ? 15.331 59.896 68.006 1.00 12.80 70 LEU A N 1
ATOM 5648 C CA . LEU C 1 84 ? 16.612 59.269 67.684 1.00 21.09 70 LEU A CA 1
ATOM 5649 C C . LEU C 1 84 ? 17.169 58.452 68.853 1.00 16.35 70 LEU A C 1
ATOM 5650 O O . LEU C 1 84 ? 17.929 57.518 68.628 1.00 18.75 70 LEU A O 1
ATOM 5655 N N . GLN C 1 85 ? 16.785 58.787 70.083 1.00 18.00 71 GLN A N 1
ATOM 5656 C CA . GLN C 1 85 ? 17.255 58.050 71.253 1.00 16.93 71 GLN A CA 1
ATOM 5657 C C . GLN C 1 85 ? 16.805 56.594 71.232 1.00 20.88 71 GLN A C 1
ATOM 5658 O O . GLN C 1 85 ? 17.428 55.748 71.881 1.00 23.47 71 GLN A O 1
ATOM 5664 N N . GLN C 1 86 ? 15.728 56.293 70.509 1.00 17.95 72 GLN A N 1
ATOM 5665 C CA . GLN C 1 86 ? 15.290 54.888 70.397 1.00 19.79 72 GLN A CA 1
ATOM 5666 C C . GLN C 1 86 ? 16.190 54.102 69.436 1.00 27.67 72 GLN A C 1
ATOM 5667 O O . GLN C 1 86 ? 16.075 52.871 69.347 1.00 23.04 72 GLN A O 1
ATOM 5673 N N . THR C 1 87 ? 17.076 54.793 68.710 1.00 19.64 73 THR A N 1
ATOM 5674 C CA . THR C 1 87 ? 17.959 54.081 67.781 1.00 23.12 73 THR A CA 1
ATOM 5675 C C . THR C 1 87 ? 19.356 53.793 68.328 1.00 29.84 73 THR A C 1
ATOM 5676 O O . THR C 1 87 ? 19.973 52.814 67.937 1.00 31.30 73 THR A O 1
ATOM 5680 N N . GLY C 1 88 ? 19.889 54.656 69.189 1.00 23.46 74 GLY A N 1
ATOM 5681 C CA . GLY C 1 88 ? 21.291 54.500 69.573 1.00 31.18 74 GLY A CA 1
ATOM 5682 C C . GLY C 1 88 ? 22.287 55.080 68.561 1.00 27.86 74 GLY A C 1
ATOM 5683 O O . GLY C 1 88 ? 23.504 54.941 68.708 1.00 30.42 74 GLY A O 1
ATOM 5684 N N A CYS C 1 89 ? 21.767 55.690 67.501 0.60 19.43 75 CYS A N 1
ATOM 5685 N N B CYS C 1 89 ? 21.759 55.760 67.550 0.40 21.74 75 CYS A N 1
ATOM 5686 C CA A CYS C 1 89 ? 22.623 56.389 66.555 0.60 23.22 75 CYS A CA 1
ATOM 5687 C CA B CYS C 1 89 ? 22.570 56.373 66.503 0.40 24.94 75 CYS A CA 1
ATOM 5688 C C A CYS C 1 89 ? 23.174 57.646 67.208 0.60 19.36 75 CYS A C 1
ATOM 5689 C C B CYS C 1 89 ? 22.987 57.807 66.878 0.40 27.94 75 CYS A C 1
ATOM 5690 O O A CYS C 1 89 ? 22.623 58.145 68.174 0.60 20.68 75 CYS A O 1
ATOM 5691 O O B CYS C 1 89 ? 22.145 58.586 67.349 0.40 16.59 75 CYS A O 1
ATOM 5696 N N . HIS C 1 90 ? 24.265 58.156 66.661 1.00 22.45 76 HIS A N 1
ATOM 5697 C CA . HIS C 1 90 ? 24.769 59.474 67.046 1.00 20.56 76 HIS A CA 1
ATOM 5698 C C . HIS C 1 90 ? 24.321 60.489 66.004 1.00 21.18 76 HIS A C 1
ATOM 5699 O O . HIS C 1 90 ? 24.279 60.173 64.814 1.00 24.19 76 HIS A O 1
ATOM 5706 N N . LEU C 1 91 ? 24.013 61.711 66.436 1.00 16.44 77 LEU A N 1
ATOM 5707 C CA . LEU C 1 91 ? 23.575 62.747 65.510 1.00 14.85 77 LEU A CA 1
ATOM 5708 C C . LEU C 1 91 ? 24.574 63.883 65.498 1.00 20.53 77 LEU A C 1
ATOM 5709 O O . LEU C 1 91 ? 24.983 64.359 66.550 1.00 19.41 77 LEU A O 1
ATOM 5714 N N . VAL C 1 92 ? 24.985 64.321 64.312 1.00 16.61 78 VAL A N 1
ATOM 5715 C CA . VAL C 1 92 ? 25.846 65.492 64.226 1.00 16.30 78 VAL A CA 1
ATOM 5716 C C . VAL C 1 92 ? 25.068 66.560 63.477 1.00 25.05 78 VAL A C 1
ATOM 5717 O O . VAL C 1 92 ? 24.585 66.306 62.381 1.00 18.57 78 VAL A O 1
ATOM 5721 N N . VAL C 1 93 ? 24.909 67.737 64.082 1.00 13.06 79 VAL A N 1
ATOM 5722 C CA . VAL C 1 93 ? 24.110 68.803 63.502 1.00 15.28 79 VAL A CA 1
ATOM 5723 C C . VAL C 1 93 ? 25.073 69.953 63.285 1.00 18.02 79 VAL A C 1
ATOM 5724 O O . VAL C 1 93 ? 25.689 70.411 64.238 1.00 18.04 79 VAL A O 1
ATOM 5728 N N . LEU C 1 94 ? 25.228 70.387 62.034 1.00 16.40 80 LEU A N 1
ATOM 5729 C CA . LEU C 1 94 ? 26.121 71.508 61.718 1.00 12.43 80 LEU A CA 1
ATOM 5730 C C . LEU C 1 94 ? 25.277 72.686 61.278 1.00 18.52 80 LEU A C 1
ATOM 5731 O O . LEU C 1 94 ? 24.241 72.498 60.645 1.00 16.50 80 LEU A O 1
ATOM 5736 N N . ALA C 1 95 ? 25.708 73.898 61.624 1.00 17.89 81 ALA A N 1
ATOM 5737 C CA . ALA C 1 95 ? 25.004 75.098 61.170 1.00 16.40 81 ALA A CA 1
ATOM 5738 C C . ALA C 1 95 ? 25.311 75.396 59.710 1.00 15.67 81 ALA A C 1
ATOM 5739 O O . ALA C 1 95 ? 26.451 75.240 59.269 1.00 20.23 81 ALA A O 1
ATOM 5741 N N . GLY C 1 96 ? 24.290 75.809 58.967 1.00 14.60 82 GLY A N 1
ATOM 5742 C CA . GLY C 1 96 ? 24.493 76.323 57.620 1.00 10.98 82 GLY A CA 1
ATOM 5743 C C . GLY C 1 96 ? 24.430 77.839 57.706 1.00 12.69 82 GLY A C 1
ATOM 5744 O O . GLY C 1 96 ? 24.469 78.412 58.797 1.00 16.53 82 GLY A O 1
ATOM 5745 N N . ASN C 1 97 ? 24.367 78.504 56.563 1.00 15.63 83 ASN A N 1
ATOM 5746 C CA . ASN C 1 97 ? 24.257 79.963 56.575 1.00 15.92 83 ASN A CA 1
ATOM 5747 C C . ASN C 1 97 ? 22.880 80.434 57.046 1.00 19.90 83 ASN A C 1
ATOM 5748 O O . ASN C 1 97 ? 22.734 81.557 57.553 1.00 15.60 83 ASN A O 1
ATOM 5753 N N . HIS C 1 98 ? 21.865 79.582 56.913 1.00 13.58 84 HIS A N 1
ATOM 5754 C CA . HIS C 1 98 ? 20.528 79.937 57.384 1.00 14.59 84 HIS A CA 1
ATOM 5755 C C . HIS C 1 98 ? 20.319 79.702 58.868 1.00 13.90 84 HIS A C 1
ATOM 5756 O O . HIS C 1 98 ? 19.354 80.206 59.440 1.00 15.14 84 HIS A O 1
ATOM 5763 N N . ASP C 1 99 ? 21.223 78.966 59.489 1.00 15.99 85 ASP A N 1
ATOM 5764 C CA . ASP C 1 99 ? 21.110 78.699 60.923 1.00 18.85 85 ASP A CA 1
ATOM 5765 C C . ASP C 1 99 ? 21.784 79.818 61.656 1.00 22.72 85 ASP A C 1
ATOM 5766 O O . ASP C 1 99 ? 22.803 80.324 61.216 1.00 25.66 85 ASP A O 1
ATOM 5771 N N . SER C 1 100 ? 21.201 80.214 62.770 1.00 19.12 86 SER A N 1
ATOM 5772 C CA . SER C 1 100 ? 21.834 81.218 63.602 1.00 22.84 86 SER A CA 1
ATOM 5773 C C . SER C 1 100 ? 22.737 80.440 64.542 1.00 29.34 86 SER A C 1
ATOM 5774 O O . SER C 1 100 ? 22.321 79.401 65.074 1.00 18.38 86 SER A O 1
ATOM 5777 N N . VAL C 1 101 ? 23.959 80.926 64.742 1.00 21.19 87 VAL A N 1
ATOM 5778 C CA . VAL C 1 101 ? 24.855 80.314 65.718 1.00 22.47 87 VAL A CA 1
ATOM 5779 C C . VAL C 1 101 ? 24.211 80.325 67.094 1.00 24.71 87 VAL A C 1
ATOM 5780 O O . VAL C 1 101 ? 24.209 79.324 67.802 1.00 20.19 87 VAL A O 1
ATOM 5784 N N . ALA C 1 102 ? 23.640 81.458 67.475 1.00 20.89 88 ALA A N 1
ATOM 5785 C CA . ALA C 1 102 ? 23.033 81.560 68.794 1.00 25.83 88 ALA A CA 1
ATOM 5786 C C . ALA C 1 102 ? 21.867 80.597 68.959 1.00 23.53 88 ALA A C 1
ATOM 5787 O O . ALA C 1 102 ? 21.732 79.970 69.991 1.00 23.65 88 ALA A O 1
ATOM 5789 N N . THR C 1 103 ? 21.064 80.445 67.914 1.00 23.43 89 THR A N 1
ATOM 5790 C CA . THR C 1 103 ? 19.908 79.551 67.972 1.00 24.45 89 THR A CA 1
ATOM 5791 C C . THR C 1 103 ? 20.296 78.089 68.155 1.00 18.88 89 THR A C 1
ATOM 5792 O O . THR C 1 103 ? 19.751 77.396 69.003 1.00 21.54 89 THR A O 1
ATOM 5796 N N A LEU C 1 104 ? 21.232 77.608 67.348 0.62 21.47 90 LEU A N 1
ATOM 5797 N N B LEU C 1 104 ? 21.258 77.631 67.372 0.38 15.83 90 LEU A N 1
ATOM 5798 C CA A LEU C 1 104 ? 21.641 76.206 67.473 0.62 15.95 90 LEU A CA 1
ATOM 5799 C CA B LEU C 1 104 ? 21.660 76.230 67.457 0.38 18.54 90 LEU A CA 1
ATOM 5800 C C A LEU C 1 104 ? 22.377 75.989 68.788 0.62 22.78 90 LEU A C 1
ATOM 5801 C C B LEU C 1 104 ? 22.427 75.973 68.746 0.38 22.68 90 LEU A C 1
ATOM 5802 O O A LEU C 1 104 ? 22.267 74.926 69.391 0.62 20.36 90 LEU A O 1
ATOM 5803 O O B LEU C 1 104 ? 22.385 74.870 69.289 0.38 25.34 90 LEU A O 1
ATOM 5812 N N . ASN C 1 105 ? 23.121 76.993 69.241 1.00 18.74 91 ASN A N 1
ATOM 5813 C CA . ASN C 1 105 ? 23.831 76.866 70.510 1.00 21.59 91 ASN A CA 1
ATOM 5814 C C . ASN C 1 105 ? 22.921 76.900 71.740 1.00 24.01 91 ASN A C 1
ATOM 5815 O O . ASN C 1 105 ? 23.335 76.492 72.825 1.00 29.45 91 ASN A O 1
ATOM 5820 N N . GLU C 1 106 ? 21.683 77.355 71.567 1.00 22.88 92 GLU A N 1
ATOM 5821 C CA . GLU C 1 106 ? 20.723 77.345 72.686 1.00 25.46 92 GLU A CA 1
ATOM 5822 C C . GLU C 1 106 ? 20.621 75.986 73.334 1.00 23.74 92 GLU A C 1
ATOM 5823 O O . GLU C 1 106 ? 20.493 75.870 74.544 1.00 28.29 92 GLU A O 1
ATOM 5829 N N . SER C 1 107 ? 20.668 74.949 72.522 1.00 21.59 93 SER A N 1
ATOM 5830 C CA . SER C 1 107 ? 20.444 73.618 73.056 1.00 22.79 93 SER A CA 1
ATOM 5831 C C . SER C 1 107 ? 21.646 72.701 72.821 1.00 19.95 93 SER A C 1
ATOM 5832 O O . SER C 1 107 ? 21.528 71.492 72.960 1.00 23.03 93 SER A O 1
ATOM 5835 N N . ARG C 1 108 ? 22.800 73.270 72.476 1.00 19.53 94 ARG A N 1
ATOM 5836 C CA . ARG C 1 108 ? 24.005 72.440 72.305 1.00 17.78 94 ARG A CA 1
ATOM 5837 C C . ARG C 1 108 ? 24.323 71.538 73.508 1.00 21.93 94 ARG A C 1
ATOM 5838 O O . ARG C 1 108 ? 24.579 70.348 73.343 1.00 19.09 94 ARG A O 1
ATOM 5846 N N . ASP C 1 109 ? 24.321 72.110 74.703 1.00 21.77 95 ASP A N 1
ATOM 5847 C CA . ASP C 1 109 ? 24.660 71.339 75.891 1.00 24.13 95 ASP A CA 1
ATOM 5848 C C . ASP C 1 109 ? 23.573 70.326 76.256 1.00 20.69 95 ASP A C 1
ATOM 5849 O O . ASP C 1 109 ? 23.866 69.272 76.806 1.00 21.53 95 ASP A O 1
ATOM 5854 N N . ILE C 1 110 ? 22.324 70.640 75.937 1.00 19.54 96 ILE A N 1
ATOM 5855 C CA . ILE C 1 110 ? 21.231 69.708 76.192 1.00 20.30 96 ILE A CA 1
ATOM 5856 C C . ILE C 1 110 ? 21.378 68.532 75.242 1.00 19.84 96 ILE A C 1
ATOM 5857 O O . ILE C 1 110 ? 21.232 67.374 75.637 1.00 23.89 96 ILE A O 1
ATOM 5862 N N . MET C 1 111 ? 21.680 68.840 73.978 1.00 17.48 97 MET A N 1
ATOM 5863 C CA . MET C 1 111 ? 21.781 67.804 72.938 1.00 21.84 97 MET A CA 1
ATOM 5864 C C . MET C 1 111 ? 22.895 66.819 73.232 1.00 22.90 97 MET A C 1
ATOM 5865 O O . MET C 1 111 ? 22.817 65.650 72.857 1.00 19.27 97 MET A O 1
ATOM 5870 N N . ALA C 1 112 ? 23.937 67.300 73.894 1.00 22.07 98 ALA A N 1
ATOM 5871 C CA . ALA C 1 112 ? 25.054 66.447 74.287 1.00 28.55 98 ALA A CA 1
ATOM 5872 C C . ALA C 1 112 ? 24.619 65.305 75.209 1.00 33.02 98 ALA A C 1
ATOM 5873 O O . ALA C 1 112 ? 25.286 64.274 75.291 1.00 34.82 98 ALA A O 1
ATOM 5875 N N . PHE C 1 113 ? 23.503 65.483 75.907 1.00 22.90 99 PHE A N 1
ATOM 5876 C CA . PHE C 1 113 ? 22.958 64.418 76.757 1.00 26.05 99 PHE A CA 1
ATOM 5877 C C . PHE C 1 113 ? 22.156 63.414 75.948 1.00 31.08 99 PHE A C 1
ATOM 5878 O O . PHE C 1 113 ? 21.755 62.368 76.453 1.00 29.94 99 PHE A O 1
ATOM 5886 N N . LEU C 1 114 ? 21.887 63.767 74.703 1.00 22.62 100 LEU A N 1
ATOM 5887 C CA . LEU C 1 114 ? 21.029 62.987 73.821 1.00 22.23 100 LEU A CA 1
ATOM 5888 C C . LEU C 1 114 ? 21.816 62.534 72.585 1.00 22.43 100 LEU A C 1
ATOM 5889 O O . LEU C 1 114 ? 21.282 62.515 71.474 1.00 21.10 100 LEU A O 1
ATOM 5894 N N . ASN C 1 115 ? 23.074 62.159 72.803 1.00 20.18 101 ASN A N 1
ATOM 5895 C CA . ASN C 1 115 ? 23.898 61.573 71.756 1.00 19.56 101 ASN A CA 1
ATOM 5896 C C . ASN C 1 115 ? 23.963 62.431 70.517 1.00 20.12 101 ASN A C 1
ATOM 5897 O O . ASN C 1 115 ? 23.931 61.913 69.390 1.00 18.89 101 ASN A O 1
ATOM 5902 N N . THR C 1 116 ? 24.053 63.740 70.714 1.00 15.35 102 THR A N 1
ATOM 5903 C CA . THR C 1 116 ? 24.006 64.659 69.586 1.00 13.84 102 THR A CA 1
ATOM 5904 C C . THR C 1 116 ? 25.092 65.701 69.749 1.00 23.15 102 THR A C 1
ATOM 5905 O O . THR C 1 116 ? 25.256 66.274 70.832 1.00 22.41 102 THR A O 1
ATOM 5909 N N . THR C 1 117 ? 25.837 65.928 68.670 1.00 19.88 103 THR A N 1
ATOM 5910 C CA . THR C 1 117 ? 26.913 66.902 68.658 1.00 18.50 103 THR A CA 1
ATOM 5911 C C . THR C 1 117 ? 26.456 68.063 67.780 1.00 18.47 103 THR A C 1
ATOM 5912 O O . THR C 1 117 ? 26.237 67.903 66.585 1.00 20.78 103 THR A O 1
ATOM 5916 N N . VAL C 1 118 ? 26.281 69.225 68.383 1.00 16.74 104 VAL A N 1
ATOM 5917 C CA . VAL C 1 118 ? 25.841 70.394 67.625 1.00 15.55 104 VAL A CA 1
ATOM 5918 C C . VAL C 1 118 ? 27.060 71.280 67.431 1.00 16.96 104 VAL A C 1
ATOM 5919 O O . VAL C 1 118 ? 27.703 71.698 68.414 1.00 19.47 104 VAL A O 1
ATOM 5923 N N . VAL C 1 119 ? 27.384 71.558 66.175 1.00 18.80 105 VAL A N 1
ATOM 5924 C CA . VAL C 1 119 ? 28.548 72.378 65.862 1.00 19.31 105 VAL A CA 1
ATOM 5925 C C . VAL C 1 119 ? 28.083 73.581 65.040 1.00 18.91 105 VAL A C 1
ATOM 5926 O O . VAL C 1 119 ? 27.790 73.444 63.854 1.00 19.97 105 VAL A O 1
ATOM 5930 N N . ALA C 1 120 ? 27.993 74.746 65.678 1.00 17.75 106 ALA A N 1
ATOM 5931 C CA . ALA C 1 120 ? 27.429 75.910 65.012 1.00 17.40 106 ALA A CA 1
ATOM 5932 C C . ALA C 1 120 ? 28.489 76.872 64.492 1.00 21.63 106 ALA A C 1
ATOM 5933 O O . ALA C 1 120 ? 28.255 77.592 63.547 1.00 24.85 106 ALA A O 1
ATOM 5935 N N . SER C 1 121 ? 29.628 76.918 65.147 1.00 30.21 107 SER A N 1
ATOM 5936 C CA . SER C 1 121 ? 30.604 77.922 64.796 1.00 54.71 107 SER A CA 1
ATOM 5937 C C . SER C 1 121 ? 31.909 77.258 64.449 1.00 46.43 107 SER A C 1
ATOM 5938 O O . SER C 1 121 ? 32.151 76.124 64.840 1.00 28.60 107 SER A O 1
ATOM 5941 N N . ALA C 1 122 ? 32.721 77.961 63.671 1.00 32.55 108 ALA A N 1
ATOM 5942 C CA . ALA C 1 122 ? 34.082 77.555 63.367 1.00 25.33 108 ALA A CA 1
ATOM 5943 C C . ALA C 1 122 ? 34.880 77.247 64.624 1.00 24.31 108 ALA A C 1
ATOM 5944 O O . ALA C 1 122 ? 34.660 77.854 65.675 1.00 29.94 108 ALA A O 1
ATOM 5946 N N . GLY C 1 123 ? 35.854 76.352 64.499 1.00 24.33 109 GLY A N 1
ATOM 5947 C CA . GLY C 1 123 ? 36.876 76.202 65.522 1.00 26.57 109 GLY A CA 1
ATOM 5948 C C . GLY C 1 123 ? 36.761 74.916 66.329 1.00 26.62 109 GLY A C 1
ATOM 5949 O O . GLY C 1 123 ? 37.601 74.642 67.178 1.00 35.36 109 GLY A O 1
ATOM 5950 N N . HIS C 1 124 ? 35.716 74.138 66.076 1.00 22.76 110 HIS A N 1
ATOM 5951 C CA . HIS C 1 124 ? 35.514 72.864 66.787 1.00 22.45 110 HIS A CA 1
ATOM 5952 C C . HIS C 1 124 ? 36.606 71.863 66.394 1.00 31.60 110 HIS A C 1
ATOM 5953 O O . HIS C 1 124 ? 36.883 71.680 65.211 1.00 29.98 110 HIS A O 1
ATOM 5960 N N . ALA C 1 125 ? 37.241 71.230 67.377 1.00 25.70 111 ALA A N 1
ATOM 5961 C CA . ALA C 1 125 ? 38.315 70.284 67.072 1.00 28.30 111 ALA A CA 1
ATOM 5962 C C . ALA C 1 125 ? 37.737 68.988 66.482 1.00 27.27 111 ALA A C 1
ATOM 5963 O O . ALA C 1 125 ? 36.550 68.701 66.648 1.00 23.58 111 ALA A O 1
ATOM 5965 N N . PRO C 1 126 ? 38.568 68.216 65.759 1.00 25.86 112 PRO A N 1
ATOM 5966 C CA . PRO C 1 126 ? 38.091 66.927 65.253 1.00 21.66 112 PRO A CA 1
ATOM 5967 C C . PRO C 1 126 ? 37.691 66.030 66.418 1.00 27.82 112 PRO A C 1
ATOM 5968 O O . PRO C 1 126 ? 38.174 66.217 67.538 1.00 31.51 112 PRO A O 1
ATOM 5972 N N . GLN C 1 127 ? 36.808 65.079 66.167 1.00 19.74 113 GLN A N 1
ATOM 5973 C CA . GLN C 1 127 ? 36.378 64.198 67.238 1.00 26.31 113 GLN A CA 1
ATOM 5974 C C . GLN C 1 127 ? 36.113 62.781 66.753 1.00 23.53 113 GLN A C 1
ATOM 5975 O O . GLN C 1 127 ? 35.854 62.538 65.581 1.00 23.54 113 GLN A O 1
ATOM 5981 N N . ILE C 1 128 ? 36.174 61.834 67.675 1.00 26.03 114 ILE A N 1
ATOM 5982 C CA . ILE C 1 128 ? 35.891 60.455 67.317 1.00 22.38 114 ILE A CA 1
ATOM 5983 C C . ILE C 1 128 ? 34.383 60.269 67.286 1.00 28.13 114 ILE A C 1
ATOM 5984 O O . ILE C 1 128 ? 33.695 60.555 68.266 1.00 31.80 114 ILE A O 1
ATOM 5989 N N . LEU C 1 129 ? 33.866 59.808 66.154 1.00 20.33 115 LEU A N 1
ATOM 5990 C CA . LEU C 1 129 ? 32.454 59.443 66.028 1.00 21.01 115 LEU A CA 1
ATOM 5991 C C . LEU C 1 129 ? 32.308 57.966 66.395 1.00 23.99 115 LEU A C 1
ATOM 5992 O O . LEU C 1 129 ? 32.940 57.119 65.760 1.00 25.73 115 LEU A O 1
ATOM 5997 N N . PRO C 1 130 ? 31.476 57.643 67.401 1.00 24.06 116 PRO A N 1
ATOM 5998 C CA . PRO C 1 130 ? 31.355 56.242 67.828 1.00 21.84 116 PRO A CA 1
ATOM 5999 C C . PRO C 1 130 ? 30.439 55.439 66.913 1.00 26.31 116 PRO A C 1
ATOM 6000 O O . PRO C 1 130 ? 29.572 55.994 66.231 1.00 24.31 116 PRO A O 1
ATOM 6004 N N . ARG C 1 131 ? 30.639 54.129 66.905 1.00 27.35 117 ARG A N 1
ATOM 6005 C CA . ARG C 1 131 ? 29.677 53.222 66.304 1.00 26.27 117 ARG A CA 1
ATOM 6006 C C . ARG C 1 131 ? 28.638 52.893 67.357 1.00 20.33 117 ARG A C 1
ATOM 6007 O O . ARG C 1 131 ? 28.805 53.278 68.510 1.00 26.56 117 ARG A O 1
ATOM 6015 N N . ARG C 1 132 ? 27.584 52.182 66.964 1.00 25.18 118 ARG A N 1
ATOM 6016 C CA . ARG C 1 132 ? 26.507 51.837 67.896 1.00 35.30 118 ARG A CA 1
ATOM 6017 C C . ARG C 1 132 ? 26.995 51.139 69.160 1.00 41.20 118 ARG A C 1
ATOM 6018 O O . ARG C 1 132 ? 26.423 51.325 70.238 1.00 34.21 118 ARG A O 1
ATOM 6026 N N . ASP C 1 133 ? 28.053 50.342 69.042 1.00 27.99 119 ASP A N 1
ATOM 6027 C CA . ASP C 1 133 ? 28.555 49.619 70.204 1.00 28.20 119 ASP A CA 1
ATOM 6028 C C . ASP C 1 133 ? 29.535 50.453 71.024 1.00 37.69 119 ASP A C 1
ATOM 6029 O O . ASP C 1 133 ? 30.159 49.942 71.953 1.00 34.36 119 ASP A O 1
ATOM 6034 N N . GLY C 1 134 ? 29.693 51.719 70.643 1.00 29.09 120 GLY A N 1
ATOM 6035 C CA . GLY C 1 134 ? 30.523 52.652 71.382 1.00 26.22 120 GLY A CA 1
ATOM 6036 C C . GLY C 1 134 ? 31.974 52.735 70.946 1.00 33.72 120 GLY A C 1
ATOM 6037 O O . GLY C 1 134 ? 32.697 53.640 71.370 1.00 30.98 120 GLY A O 1
ATOM 6038 N N . THR C 1 135 ? 32.413 51.806 70.100 1.00 27.06 121 THR A N 1
ATOM 6039 C CA . THR C 1 135 ? 33.811 51.780 69.682 1.00 24.62 121 THR A CA 1
ATOM 6040 C C . THR C 1 135 ? 34.049 52.836 68.608 1.00 24.72 121 THR A C 1
ATOM 6041 O O . THR C 1 135 ? 33.106 53.230 67.910 1.00 24.81 121 THR A O 1
ATOM 6045 N N . PRO C 1 136 ? 35.302 53.304 68.468 1.00 27.36 122 PRO A N 1
ATOM 6046 C CA . PRO C 1 136 ? 35.563 54.358 67.471 1.00 22.40 122 PRO A CA 1
ATOM 6047 C C . PRO C 1 136 ? 35.204 53.923 66.051 1.00 22.11 122 PRO A C 1
ATOM 6048 O O . PRO C 1 136 ? 35.585 52.826 65.643 1.00 25.28 122 PRO A O 1
ATOM 6052 N N . GLY C 1 137 ? 34.484 54.770 65.317 1.00 18.72 123 GLY A N 1
ATOM 6053 C CA . GLY C 1 137 ? 34.071 54.447 63.958 1.00 20.98 123 GLY A CA 1
ATOM 6054 C C . GLY C 1 137 ? 34.699 55.333 62.889 1.00 19.09 123 GLY A C 1
ATOM 6055 O O . GLY C 1 137 ? 34.958 54.879 61.769 1.00 23.82 123 GLY A O 1
ATOM 6056 N N . ALA C 1 138 ? 34.913 56.603 63.224 1.00 24.09 124 ALA A N 1
ATOM 6057 C CA . ALA C 1 138 ? 35.508 57.567 62.283 1.00 21.98 124 ALA A CA 1
ATOM 6058 C C . ALA C 1 138 ? 36.088 58.722 63.067 1.00 24.57 124 ALA A C 1
ATOM 6059 O O . ALA C 1 138 ? 35.749 58.913 64.221 1.00 22.54 124 ALA A O 1
ATOM 6061 N N . VAL C 1 139 ? 36.968 59.491 62.437 1.00 23.10 125 VAL A N 1
ATOM 6062 C CA . VAL C 1 139 ? 37.356 60.773 63.004 1.00 19.64 125 VAL A CA 1
ATOM 6063 C C . VAL C 1 139 ? 36.590 61.809 62.209 1.00 21.18 125 VAL A C 1
ATOM 6064 O O . VAL C 1 139 ? 36.705 61.860 60.981 1.00 24.92 125 VAL A O 1
ATOM 6068 N N . LEU C 1 140 ? 35.781 62.611 62.901 1.00 20.44 126 LEU A N 1
ATOM 6069 C CA . LEU C 1 140 ? 34.996 63.631 62.216 1.00 23.36 126 LEU A CA 1
ATOM 6070 C C . LEU C 1 140 ? 35.648 65.012 62.328 1.00 21.16 126 LEU A C 1
ATOM 6071 O O . LEU C 1 140 ? 36.057 65.414 63.415 1.00 23.00 126 LEU A O 1
ATOM 6076 N N . CYS C 1 141 ? 35.740 65.733 61.212 1.00 22.08 127 CYS A N 1
ATOM 6077 C CA . CYS C 1 141 ? 36.054 67.161 61.256 1.00 21.54 127 CYS A CA 1
ATOM 6078 C C . CYS C 1 141 ? 34.737 67.897 61.072 1.00 26.61 127 CYS A C 1
ATOM 6079 O O . CYS C 1 141 ? 34.241 67.997 59.951 1.00 22.52 127 CYS A O 1
ATOM 6082 N N . PRO C 1 142 ? 34.173 68.420 62.164 1.00 23.58 128 PRO A N 1
ATOM 6083 C CA . PRO C 1 142 ? 32.844 69.023 62.088 1.00 16.89 128 PRO A CA 1
ATOM 6084 C C . PRO C 1 142 ? 32.983 70.491 61.671 1.00 27.26 128 PRO A C 1
ATOM 6085 O O . PRO C 1 142 ? 33.344 71.349 62.477 1.00 23.16 128 PRO A O 1
ATOM 6089 N N . ILE C 1 143 ? 32.731 70.763 60.398 1.00 21.64 129 ILE A N 1
ATOM 6090 C CA . ILE C 1 143 ? 32.942 72.106 59.850 1.00 14.50 129 ILE A CA 1
ATOM 6091 C C . ILE C 1 143 ? 31.594 72.599 59.360 1.00 19.64 129 ILE A C 1
ATOM 6092 O O . ILE C 1 143 ? 31.045 72.048 58.418 1.00 21.93 129 ILE A O 1
ATOM 6097 N N . PRO C 1 144 ? 31.035 73.616 60.028 1.00 21.74 130 PRO A N 1
ATOM 6098 C CA . PRO C 1 144 ? 29.741 74.153 59.609 1.00 15.32 130 PRO A CA 1
ATOM 6099 C C . PRO C 1 144 ? 29.985 75.221 58.545 1.00 16.33 130 PRO A C 1
ATOM 6100 O O . PRO C 1 144 ? 31.110 75.351 58.050 1.00 18.44 130 PRO A O 1
ATOM 6104 N N . PHE C 1 145 ? 28.947 75.976 58.201 1.00 14.89 131 PHE A N 1
ATOM 6105 C CA . PHE C 1 145 ? 29.162 77.160 57.348 1.00 18.50 131 PHE A CA 1
ATOM 6106 C C . PHE C 1 145 ? 30.159 78.066 58.069 1.00 19.76 131 PHE A C 1
ATOM 6107 O O . PHE C 1 145 ? 29.974 78.366 59.254 1.00 16.77 131 PHE A O 1
ATOM 6115 N N . LEU C 1 146 ? 31.217 78.498 57.375 1.00 17.13 132 LEU A N 1
ATOM 6116 C CA . LEU C 1 146 ? 32.222 79.330 58.005 1.00 19.22 132 LEU A CA 1
ATOM 6117 C C . LEU C 1 146 ? 31.935 80.802 57.737 1.00 20.52 132 LEU A C 1
ATOM 6118 O O . LEU C 1 146 ? 32.064 81.256 56.614 1.00 20.72 132 LEU A O 1
ATOM 6123 N N . ARG C 1 147 ? 31.555 81.537 58.775 1.00 21.62 133 ARG A N 1
ATOM 6124 C CA . ARG C 1 147 ? 31.344 82.981 58.646 1.00 23.34 133 ARG A CA 1
ATOM 6125 C C . ARG C 1 147 ? 32.712 83.637 58.478 1.00 25.84 133 ARG A C 1
ATOM 6126 O O . ARG C 1 147 ? 33.625 83.334 59.245 1.00 27.15 133 ARG A O 1
ATOM 6134 N N . PRO C 1 148 ? 32.868 84.532 57.486 1.00 26.79 134 PRO A N 1
ATOM 6135 C CA . PRO C 1 148 ? 34.188 85.149 57.251 1.00 29.59 134 PRO A CA 1
ATOM 6136 C C . PRO C 1 148 ? 34.833 85.726 58.515 1.00 43.00 134 PRO A C 1
ATOM 6137 O O . PRO C 1 148 ? 35.980 85.393 58.795 1.00 40.16 134 PRO A O 1
ATOM 6141 N N . ARG C 1 149 ? 34.090 86.521 59.284 1.00 33.54 135 ARG A N 1
ATOM 6142 C CA . ARG C 1 149 ? 34.605 87.128 60.514 1.00 36.83 135 ARG A CA 1
ATOM 6143 C C . ARG C 1 149 ? 35.134 86.116 61.531 1.00 36.75 135 ARG A C 1
ATOM 6144 O O . ARG C 1 149 ? 35.933 86.467 62.397 1.00 42.66 135 ARG A O 1
ATOM 6152 N N . ASP C 1 150 ? 34.694 84.862 61.425 1.00 33.41 136 ASP A N 1
ATOM 6153 C CA . ASP C 1 150 ? 35.122 83.830 62.355 1.00 33.12 136 ASP A CA 1
ATOM 6154 C C . ASP C 1 150 ? 36.446 83.187 61.958 1.00 45.84 136 ASP A C 1
ATOM 6155 O O . ASP C 1 150 ? 37.086 82.532 62.779 1.00 40.94 136 ASP A O 1
ATOM 6160 N N . ILE C 1 151 ? 36.852 83.358 60.702 1.00 36.97 137 ILE A N 1
ATOM 6161 C CA . ILE C 1 151 ? 38.071 82.701 60.226 1.00 36.11 137 ILE A CA 1
ATOM 6162 C C . ILE C 1 151 ? 39.112 83.621 59.595 1.00 41.60 137 ILE A C 1
ATOM 6163 O O . ILE C 1 151 ? 40.271 83.237 59.499 1.00 43.85 137 ILE A O 1
ATOM 6168 N N . ILE C 1 152 ? 38.718 84.806 59.138 1.00 43.92 138 ILE A N 1
ATOM 6169 C CA . ILE C 1 152 ? 39.724 85.726 58.580 1.00 49.51 138 ILE A CA 1
ATOM 6170 C C . ILE C 1 152 ? 40.491 86.492 59.648 0.81 63.33 138 ILE A C 1
ATOM 6171 O O . ILE C 1 152 ? 39.988 86.718 60.751 0.99 58.63 138 ILE A O 1
ATOM 6176 N N . THR C 1 153 ? 41.710 86.890 59.296 0.88 69.65 139 THR A N 1
ATOM 6177 C CA . THR C 1 153 ? 42.583 87.657 60.173 0.88 79.26 139 THR A CA 1
ATOM 6178 C C . THR C 1 153 ? 43.762 88.161 59.353 0.88 77.59 139 THR A C 1
ATOM 6179 O O . THR C 1 153 ? 44.445 87.373 58.699 0.88 76.02 139 THR A O 1
ATOM 6181 N N . SER C 1 154 ? 43.995 89.471 59.374 0.78 93.32 140 SER A N 1
ATOM 6182 C CA . SER C 1 154 ? 43.162 90.398 60.131 0.78 91.32 140 SER A CA 1
ATOM 6183 C C . SER C 1 154 ? 42.329 91.276 59.202 0.78 88.89 140 SER A C 1
ATOM 6184 O O . SER C 1 154 ? 42.875 92.052 58.414 0.78 81.50 140 SER A O 1
ATOM 6186 N N . GLN C 1 155 ? 41.008 91.139 59.299 0.70 78.55 141 GLN A N 1
ATOM 6187 C CA . GLN C 1 155 ? 40.071 91.975 58.547 0.70 88.80 141 GLN A CA 1
ATOM 6188 C C . GLN C 1 155 ? 40.270 91.872 57.027 0.70 79.95 141 GLN A C 1
ATOM 6189 O O . GLN C 1 155 ? 40.235 90.779 56.463 0.70 76.82 141 GLN A O 1
ATOM 6195 N N . ALA C 1 156 ? 40.497 93.009 56.377 0.84 87.82 142 ALA A N 1
ATOM 6196 C CA . ALA C 1 156 ? 40.488 93.091 54.923 0.84 90.35 142 ALA A CA 1
ATOM 6197 C C . ALA C 1 156 ? 41.890 93.262 54.343 0.84 90.29 142 ALA A C 1
ATOM 6198 O O . ALA C 1 156 ? 42.685 94.061 54.843 0.84 88.40 142 ALA A O 1
ATOM 6200 N N . GLY C 1 157 ? 42.186 92.507 53.290 0.61 85.60 143 GLY A N 1
ATOM 6201 C CA . GLY C 1 157 ? 43.483 92.573 52.644 0.61 86.87 143 GLY A CA 1
ATOM 6202 C C . GLY C 1 157 ? 43.877 93.585 51.587 0.61 85.40 143 GLY A C 1
ATOM 6203 O O . GLY C 1 157 ? 44.808 93.359 50.814 0.61 89.20 143 GLY A O 1
ATOM 6204 N N . LEU C 1 158 ? 43.134 94.682 51.484 0.65 97.00 144 LEU A N 1
ATOM 6205 C CA . LEU C 1 158 ? 43.504 95.780 50.581 0.65 93.52 144 LEU A CA 1
ATOM 6206 C C . LEU C 1 158 ? 43.267 95.602 49.065 0.65 91.37 144 LEU A C 1
ATOM 6207 O O . LEU C 1 158 ? 44.071 96.069 48.257 0.65 102.69 144 LEU A O 1
ATOM 6209 N N . ASN C 1 159 ? 42.170 94.954 48.682 0.84 87.41 145 ASN A N 1
ATOM 6210 C CA . ASN C 1 159 ? 41.700 94.950 47.302 0.84 85.96 145 ASN A CA 1
ATOM 6211 C C . ASN C 1 159 ? 40.508 94.021 47.100 0.84 87.92 145 ASN A C 1
ATOM 6212 O O . ASN C 1 159 ? 40.209 93.186 47.953 0.84 75.34 145 ASN A O 1
ATOM 6214 N N . GLY C 1 160 ? 39.830 94.171 45.966 0.89 78.74 146 GLY A N 1
ATOM 6215 C CA . GLY C 1 160 ? 38.674 93.346 45.657 0.89 75.79 146 GLY A CA 1
ATOM 6216 C C . GLY C 1 160 ? 39.097 91.924 45.345 0.89 70.61 146 GLY A C 1
ATOM 6217 O O . GLY C 1 160 ? 38.558 90.969 45.901 0.89 63.02 146 GLY A O 1
ATOM 6218 N N . ILE C 1 161 ? 40.078 91.787 44.459 1.00 71.15 147 ILE A N 1
ATOM 6219 C CA . ILE C 1 161 ? 40.632 90.484 44.118 1.00 66.47 147 ILE A CA 1
ATOM 6220 C C . ILE C 1 161 ? 41.372 89.886 45.308 1.00 65.80 147 ILE A C 1
ATOM 6221 O O . ILE C 1 161 ? 41.319 88.676 45.535 1.00 61.33 147 ILE A O 1
ATOM 6223 N N . GLU C 1 162 ? 42.068 90.736 46.061 0.66 57.26 148 GLU A N 1
ATOM 6224 C CA . GLU C 1 162 ? 42.797 90.289 47.249 1.00 58.57 148 GLU A CA 1
ATOM 6225 C C . GLU C 1 162 ? 41.828 89.817 48.332 1.00 63.73 148 GLU A C 1
ATOM 6226 O O . GLU C 1 162 ? 42.088 88.828 49.031 1.00 52.84 148 GLU A O 1
ATOM 6232 N N . LYS C 1 163 ? 40.708 90.524 48.468 1.00 45.66 149 LYS A N 1
ATOM 6233 C CA . LYS C 1 163 ? 39.676 90.115 49.426 0.57 50.43 149 LYS A CA 1
ATOM 6234 C C . LYS C 1 163 ? 39.157 88.711 49.106 1.00 39.89 149 LYS A C 1
ATOM 6235 O O . LYS C 1 163 ? 38.932 87.887 50.015 1.00 39.48 149 LYS A O 1
ATOM 6237 N N . GLN C 1 164 ? 38.974 88.431 47.815 1.00 49.25 150 GLN A N 1
ATOM 6238 C CA . GLN C 1 164 ? 38.531 87.105 47.369 1.00 43.06 150 GLN A CA 1
ATOM 6239 C C . GLN C 1 164 ? 39.588 86.064 47.692 1.00 41.56 150 GLN A C 1
ATOM 6240 O O . GLN C 1 164 ? 39.286 84.996 48.232 1.00 38.10 150 GLN A O 1
ATOM 6242 N N . GLN C 1 165 ? 40.828 86.387 47.340 1.00 36.76 151 GLN A N 1
ATOM 6243 C CA . GLN C 1 165 ? 41.958 85.516 47.609 1.00 33.91 151 GLN A CA 1
ATOM 6244 C C . GLN C 1 165 ? 42.134 85.286 49.099 1.00 43.60 151 GLN A C 1
ATOM 6245 O O . GLN C 1 165 ? 42.456 84.177 49.517 1.00 33.33 151 GLN A O 1
ATOM 6251 N N . HIS C 1 166 ? 41.907 86.327 49.896 1.00 37.07 152 HIS A N 1
ATOM 6252 C CA . HIS C 1 166 ? 42.017 86.219 51.350 1.00 38.36 152 HIS A CA 1
ATOM 6253 C C . HIS C 1 166 ? 41.008 85.228 51.925 1.00 38.27 152 HIS A C 1
ATOM 6254 O O . HIS C 1 166 ? 41.348 84.409 52.766 1.00 34.69 152 HIS A O 1
ATOM 6261 N N . LEU C 1 167 ? 39.758 85.308 51.491 1.00 33.87 153 LEU A N 1
ATOM 6262 C CA . LEU C 1 167 ? 38.749 84.416 52.062 1.00 31.47 153 LEU A CA 1
ATOM 6263 C C . LEU C 1 167 ? 38.956 82.989 51.571 1.00 28.36 153 LEU A C 1
ATOM 6264 O O . LEU C 1 167 ? 38.812 82.027 52.335 1.00 26.92 153 LEU A O 1
ATOM 6269 N N . LEU C 1 168 ? 39.300 82.853 50.296 1.00 27.81 154 LEU A N 1
ATOM 6270 C CA . LEU C 1 168 ? 39.576 81.527 49.738 1.00 31.79 154 LEU A CA 1
ATOM 6271 C C . LEU C 1 168 ? 40.713 80.850 50.500 1.00 28.28 154 LEU A C 1
ATOM 6272 O O . LEU C 1 168 ? 40.628 79.666 50.846 1.00 27.57 154 LEU A O 1
ATOM 6277 N N . ALA C 1 169 ? 41.773 81.602 50.773 1.00 29.12 155 ALA A N 1
ATOM 6278 C CA . ALA C 1 169 ? 42.907 81.067 51.520 1.00 30.52 155 ALA A CA 1
ATOM 6279 C C . ALA C 1 169 ? 42.522 80.707 52.948 1.00 30.69 155 ALA A C 1
ATOM 6280 O O . ALA C 1 169 ? 42.992 79.718 53.497 1.00 29.82 155 ALA A O 1
ATOM 6282 N N . ALA C 1 170 ? 41.662 81.516 53.556 1.00 30.14 156 ALA A N 1
ATOM 6283 C CA . ALA C 1 170 ? 41.256 81.250 54.926 1.00 30.01 156 ALA A CA 1
ATOM 6284 C C . ALA C 1 170 ? 40.450 79.948 55.010 1.00 28.95 156 ALA A C 1
ATOM 6285 O O . ALA C 1 170 ? 40.673 79.133 55.909 1.00 26.35 156 ALA A O 1
ATOM 6287 N N . ILE C 1 171 ? 39.528 79.741 54.071 1.00 25.54 157 ILE A N 1
ATOM 6288 C CA . ILE C 1 171 ? 38.729 78.514 54.073 1.00 27.60 157 ILE A CA 1
ATOM 6289 C C . ILE C 1 171 ? 39.628 77.320 53.783 1.00 28.10 157 ILE A C 1
ATOM 6290 O O . ILE C 1 171 ? 39.545 76.289 54.438 1.00 23.47 157 ILE A O 1
ATOM 6295 N N . THR C 1 172 ? 40.499 77.471 52.799 1.00 25.54 158 THR A N 1
ATOM 6296 C CA . THR C 1 172 ? 41.419 76.398 52.439 1.00 27.15 158 THR A CA 1
ATOM 6297 C C . THR C 1 172 ? 42.326 76.014 53.603 1.00 32.42 158 THR A C 1
ATOM 6298 O O . THR C 1 172 ? 42.513 74.828 53.894 1.00 28.38 158 THR A O 1
ATOM 6302 N N . ASP C 1 173 ? 42.902 77.017 54.260 1.00 28.40 159 ASP A N 1
ATOM 6303 C CA . ASP C 1 173 ? 43.807 76.763 55.376 1.00 29.33 159 ASP A CA 1
ATOM 6304 C C . ASP C 1 173 ? 43.084 76.152 56.578 1.00 29.19 159 ASP A C 1
ATOM 6305 O O . ASP C 1 173 ? 43.672 75.341 57.307 1.00 28.71 159 ASP A O 1
ATOM 6310 N N . TYR C 1 174 ? 41.824 76.547 56.781 1.00 25.53 160 TYR A N 1
ATOM 6311 C CA . TYR C 1 174 ? 41.020 76.006 57.878 1.00 23.94 160 TYR A CA 1
ATOM 6312 C C . TYR C 1 174 ? 40.828 74.508 57.671 1.00 24.08 160 TYR A C 1
ATOM 6313 O O . TYR C 1 174 ? 41.055 73.700 58.583 1.00 24.37 160 TYR A O 1
ATOM 6322 N N . TYR C 1 175 ? 40.408 74.138 56.465 1.00 27.14 161 TYR A N 1
ATOM 6323 C CA . TYR C 1 175 ? 40.227 72.732 56.140 1.00 26.95 161 TYR A CA 1
ATOM 6324 C C . TYR C 1 175 ? 41.526 71.962 56.282 1.00 32.00 161 TYR A C 1
ATOM 6325 O O . TYR C 1 175 ? 41.549 70.865 56.845 1.00 27.21 161 TYR A O 1
ATOM 6334 N N . GLN C 1 176 ? 42.607 72.532 55.767 1.00 25.79 162 GLN A N 1
ATOM 6335 C CA . GLN C 1 176 ? 43.886 71.840 55.798 1.00 28.95 162 GLN A CA 1
ATOM 6336 C C . GLN C 1 176 ? 44.337 71.625 57.234 1.00 37.43 162 GLN A C 1
ATOM 6337 O O . GLN C 1 176 ? 44.818 70.551 57.576 1.00 32.33 162 GLN A O 1
ATOM 6343 N N . GLN C 1 177 ? 44.161 72.638 58.080 1.00 30.34 163 GLN A N 1
ATOM 6344 C CA . GLN C 1 177 ? 44.645 72.549 59.458 1.00 36.91 163 GLN A CA 1
ATOM 6345 C C . GLN C 1 177 ? 43.824 71.555 60.283 1.00 29.74 163 GLN A C 1
ATOM 6346 O O . GLN C 1 177 ? 44.359 70.830 61.122 1.00 32.72 163 GLN A O 1
ATOM 6352 N N . HIS C 1 178 ? 42.528 71.541 60.037 1.00 24.79 164 HIS A N 1
ATOM 6353 C CA . HIS C 1 178 ? 41.629 70.636 60.747 1.00 26.95 164 HIS A CA 1
ATOM 6354 C C . HIS C 1 178 ? 41.779 69.206 60.262 1.00 36.27 164 HIS A C 1
ATOM 6355 O O . HIS C 1 178 ? 41.675 68.269 61.048 1.00 30.14 164 HIS A O 1
ATOM 6362 N N . TYR C 1 179 ? 42.056 69.037 58.975 1.00 26.28 165 TYR A N 1
ATOM 6363 C CA . TYR C 1 179 ? 42.412 67.713 58.476 1.00 30.09 165 TYR A CA 1
ATOM 6364 C C . TYR C 1 179 ? 43.707 67.201 59.108 1.00 33.74 165 TYR A C 1
ATOM 6365 O O . TYR C 1 179 ? 43.818 66.018 59.449 1.00 31.50 165 TYR A O 1
ATOM 6374 N N . ALA C 1 180 ? 44.687 68.085 59.278 1.00 31.96 166 ALA A N 1
ATOM 6375 C CA . ALA C 1 180 ? 45.948 67.683 59.893 1.00 38.58 166 ALA A CA 1
ATOM 6376 C C . ALA C 1 180 ? 45.734 67.279 61.351 1.00 37.93 166 ALA A C 1
ATOM 6377 O O . ALA C 1 180 ? 46.350 66.330 61.835 1.00 34.06 166 ALA A O 1
ATOM 6379 N N . ASP C 1 181 ? 44.856 68.002 62.042 1.00 32.19 167 ASP A N 1
ATOM 6380 C CA . ASP C 1 181 ? 44.528 67.691 63.431 1.00 33.34 167 ASP A CA 1
ATOM 6381 C C . ASP C 1 181 ? 43.790 66.355 63.503 1.00 35.79 167 ASP A C 1
ATOM 6382 O O . ASP C 1 181 ? 43.971 65.581 64.434 1.00 29.09 167 ASP A O 1
ATOM 6387 N N . ALA C 1 182 ? 42.965 66.093 62.501 1.00 31.41 168 ALA A N 1
ATOM 6388 C CA . ALA C 1 182 ? 42.212 64.848 62.431 1.00 31.38 168 ALA A CA 1
ATOM 6389 C C . ALA C 1 182 ? 43.155 63.670 62.249 1.00 33.83 168 ALA A C 1
ATOM 6390 O O . ALA C 1 182 ? 42.965 62.613 62.852 1.00 30.42 168 ALA A O 1
ATOM 6392 N N . CYS C 1 183 ? 44.180 63.851 61.421 1.00 26.98 169 CYS A N 1
ATOM 6393 C CA . CYS C 1 183 ? 45.180 62.804 61.235 1.00 30.65 169 CYS A CA 1
ATOM 6394 C C . CYS C 1 183 ? 45.919 62.501 62.539 1.00 35.46 169 CYS A C 1
ATOM 6395 O O . CYS C 1 183 ? 46.192 61.341 62.850 1.00 34.30 169 CYS A O 1
ATOM 6398 N N . LYS C 1 184 ? 46.231 63.547 63.299 1.00 34.82 170 LYS A N 1
ATOM 6399 C CA . LYS C 1 184 ? 46.929 63.386 64.573 1.00 33.16 170 LYS A CA 1
ATOM 6400 C C . LYS C 1 184 ? 46.055 62.621 65.553 1.00 39.23 170 LYS A C 1
ATOM 6401 O O . LYS C 1 184 ? 46.533 61.724 66.236 1.00 36.10 170 LYS A O 1
ATOM 6405 N N . LEU C 1 185 ? 44.777 62.991 65.620 1.00 38.73 171 LEU A N 1
ATOM 6406 C CA . LEU C 1 185 ? 43.825 62.321 66.504 1.00 40.22 171 LEU A CA 1
ATOM 6407 C C . LEU C 1 185 ? 43.737 60.837 66.168 1.00 36.05 171 LEU A C 1
ATOM 6408 O O . LEU C 1 185 ? 43.792 59.977 67.051 1.00 47.79 171 LEU A O 1
ATOM 6413 N N . ARG C 1 186 ? 43.606 60.554 64.878 1.00 33.46 172 ARG A N 1
ATOM 6414 C CA . ARG C 1 186 ? 43.524 59.186 64.386 1.00 39.08 172 ARG A CA 1
ATOM 6415 C C . ARG C 1 186 ? 44.722 58.325 64.778 1.00 37.20 172 ARG A C 1
ATOM 6416 O O . ARG C 1 186 ? 44.558 57.169 65.172 1.00 36.51 172 ARG A O 1
ATOM 6424 N N . GLY C 1 187 ? 45.921 58.889 64.674 1.00 39.40 173 GLY A N 1
ATOM 6425 C CA . GLY C 1 187 ? 47.136 58.139 64.954 1.00 41.30 173 GLY A CA 1
ATOM 6426 C C . GLY C 1 187 ? 47.229 56.935 64.034 1.00 35.49 173 GLY A C 1
ATOM 6427 O O . GLY C 1 187 ? 47.005 57.059 62.828 1.00 38.65 173 GLY A O 1
ATOM 6428 N N . ASP C 1 188 ? 47.526 55.765 64.595 1.00 34.12 174 ASP A N 1
ATOM 6429 C CA . ASP C 1 188 ? 47.649 54.565 63.777 1.00 48.25 174 ASP A CA 1
ATOM 6430 C C . ASP C 1 188 ? 46.344 53.773 63.683 1.00 45.53 174 ASP A C 1
ATOM 6431 O O . ASP C 1 188 ? 46.329 52.658 63.175 1.00 48.03 174 ASP A O 1
ATOM 6436 N N . GLN C 1 189 ? 45.249 54.361 64.160 1.00 38.13 175 GLN A N 1
ATOM 6437 C CA . GLN C 1 189 ? 43.939 53.714 64.091 1.00 33.40 175 GLN A CA 1
ATOM 6438 C C . GLN C 1 189 ? 43.446 53.661 62.649 1.00 33.93 175 GLN A C 1
ATOM 6439 O O . GLN C 1 189 ? 43.495 54.663 61.932 1.00 35.56 175 GLN A O 1
ATOM 6445 N N . PRO C 1 190 ? 42.934 52.501 62.221 1.00 31.04 176 PRO A N 1
ATOM 6446 C CA . PRO C 1 190 ? 42.419 52.400 60.854 1.00 33.05 176 PRO A CA 1
ATOM 6447 C C . PRO C 1 190 ? 41.012 52.980 60.758 1.00 32.17 176 PRO A C 1
ATOM 6448 O O . PRO C 1 190 ? 40.067 52.249 60.466 1.00 26.62 176 PRO A O 1
ATOM 6452 N N . LEU C 1 191 ? 40.884 54.285 61.000 1.00 23.68 177 LEU A N 1
ATOM 6453 C CA . LEU C 1 191 ? 39.602 54.957 60.969 1.00 23.69 177 LEU A CA 1
ATOM 6454 C C . LEU C 1 191 ? 39.530 55.853 59.745 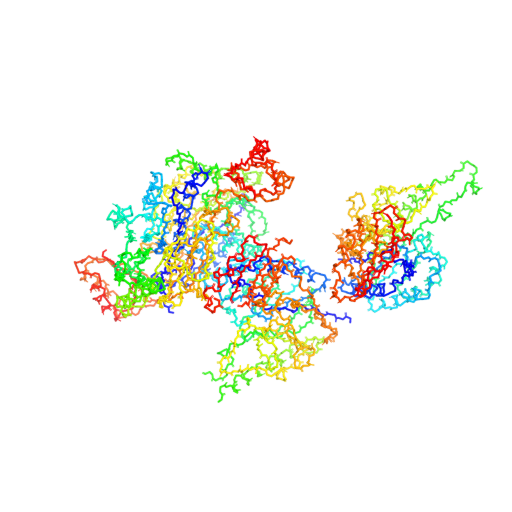1.00 24.05 177 LEU A C 1
ATOM 6455 O O . LEU C 1 191 ? 40.535 56.430 59.339 1.00 27.60 177 LEU A O 1
ATOM 6460 N N . PRO C 1 192 ? 38.343 55.976 59.151 1.00 20.36 178 PRO A N 1
ATOM 6461 C CA . PRO C 1 192 ? 38.201 56.954 58.072 1.00 19.14 178 PRO A CA 1
ATOM 6462 C C . PRO C 1 192 ? 38.140 58.350 58.663 1.00 26.16 178 PRO A C 1
ATOM 6463 O O . PRO C 1 192 ? 37.705 58.493 59.810 1.00 22.80 178 PRO A O 1
ATOM 6467 N N . ILE C 1 193 ? 38.590 59.352 57.909 1.00 22.62 179 ILE A N 1
ATOM 6468 C CA . ILE C 1 193 ? 38.378 60.750 58.289 1.00 19.51 179 ILE A CA 1
ATOM 6469 C C . ILE C 1 193 ? 37.231 61.324 57.451 1.00 22.32 179 ILE A C 1
ATOM 6470 O O . ILE C 1 193 ? 37.256 61.258 56.218 1.00 22.42 179 ILE A O 1
ATOM 6475 N N . ILE C 1 194 ? 36.222 61.867 58.131 1.00 17.57 180 ILE A N 1
ATOM 6476 C CA . ILE C 1 194 ? 35.067 62.464 57.471 1.00 20.66 180 ILE A CA 1
ATOM 6477 C C . ILE C 1 194 ? 35.120 63.946 57.759 1.00 22.99 180 ILE A C 1
ATOM 6478 O O . ILE C 1 194 ? 35.209 64.334 58.922 1.00 23.60 180 ILE A O 1
ATOM 6483 N N . ALA C 1 195 ? 35.094 64.765 56.708 1.00 18.54 181 ALA A N 1
ATOM 6484 C CA . ALA C 1 195 ? 34.982 66.222 56.863 1.00 17.29 181 ALA A CA 1
ATOM 6485 C C . ALA C 1 195 ? 33.610 66.655 56.368 1.00 24.92 181 ALA A C 1
ATOM 6486 O O . ALA C 1 195 ? 32.988 65.977 55.560 1.00 24.45 181 ALA A O 1
ATOM 6488 N N . THR C 1 196 ? 33.109 67.764 56.899 1.00 17.15 182 THR A N 1
ATOM 6489 C CA . THR C 1 196 ? 31.829 68.276 56.447 1.00 13.19 182 THR A CA 1
ATOM 6490 C C . THR C 1 196 ? 32.071 69.670 55.912 1.00 18.57 182 THR A C 1
ATOM 6491 O O . THR C 1 196 ? 33.202 70.164 55.908 1.00 20.93 182 THR A O 1
ATOM 6495 N N . GLY C 1 197 ? 31.009 70.307 55.448 1.00 17.26 183 GLY A N 1
ATOM 6496 C CA . GLY C 1 197 ? 31.146 71.685 55.008 1.00 19.48 183 GLY A CA 1
ATOM 6497 C C . GLY C 1 197 ? 29.818 72.196 54.514 1.00 16.66 183 GLY A C 1
ATOM 6498 O O . GLY C 1 197 ? 28.886 71.432 54.319 1.00 16.50 183 GLY A O 1
ATOM 6499 N N . HIS C 1 198 ? 29.740 73.505 54.296 1.00 14.86 184 HIS A N 1
ATOM 6500 C CA . HIS C 1 198 ? 28.499 74.094 53.862 1.00 12.86 184 HIS A CA 1
ATOM 6501 C C . HIS C 1 198 ? 28.898 75.321 53.077 1.00 14.36 184 HIS A C 1
ATOM 6502 O O . HIS C 1 198 ? 29.250 76.354 53.653 1.00 14.60 184 HIS A O 1
ATOM 6509 N N . LEU C 1 199 ? 28.863 75.187 51.761 1.00 14.14 185 LEU A N 1
ATOM 6510 C CA . LEU C 1 199 ? 29.243 76.294 50.869 1.00 17.46 185 LEU A CA 1
ATOM 6511 C C . LEU C 1 199 ? 28.899 75.890 49.444 1.00 17.02 185 LEU A C 1
ATOM 6512 O O . LEU C 1 199 ? 28.329 74.825 49.211 1.00 16.85 185 LEU A O 1
ATOM 6517 N N . THR C 1 200 ? 29.221 76.755 48.499 1.00 16.57 186 THR A N 1
ATOM 6518 C CA . THR C 1 200 ? 28.992 76.473 47.088 1.00 17.50 186 THR A CA 1
ATOM 6519 C C . THR C 1 200 ? 30.322 76.220 46.390 1.00 20.08 186 THR A C 1
ATOM 6520 O O . THR C 1 200 ? 31.212 77.056 46.431 1.00 20.19 186 THR A O 1
ATOM 6524 N N . THR C 1 201 ? 30.459 75.051 45.762 1.00 17.76 187 THR A N 1
ATOM 6525 C CA . THR C 1 201 ? 31.685 74.723 45.045 1.00 19.05 187 THR A CA 1
ATOM 6526 C C . THR C 1 201 ? 31.615 75.143 43.582 1.00 20.59 187 THR A C 1
ATOM 6527 O O . THR C 1 201 ? 30.524 75.303 43.028 1.00 21.88 187 THR A O 1
ATOM 6531 N N . VAL C 1 202 ? 32.790 75.336 42.981 1.00 22.09 188 VAL A N 1
ATOM 6532 C CA . VAL C 1 202 ? 32.904 75.604 41.553 1.00 23.83 188 VAL A CA 1
ATOM 6533 C C . VAL C 1 202 ? 32.209 74.479 40.792 1.00 26.76 188 VAL A C 1
ATOM 6534 O O . VAL C 1 202 ? 32.403 73.299 41.100 1.00 34.90 188 VAL A O 1
ATOM 6538 N N . GLY C 1 203 ? 31.353 74.844 39.844 1.00 30.76 189 GLY A N 1
ATOM 6539 C CA . GLY C 1 203 ? 30.649 73.853 39.044 1.00 33.89 189 GLY A CA 1
ATOM 6540 C C . GLY C 1 203 ? 29.332 73.326 39.601 1.00 41.73 189 GLY A C 1
ATOM 6541 O O . GLY C 1 203 ? 28.626 72.592 38.918 1.00 33.61 189 GLY A O 1
ATOM 6542 N N . ALA C 1 204 ? 28.982 73.690 40.828 1.00 25.86 190 ALA A N 1
ATOM 6543 C CA . ALA C 1 204 ? 27.763 73.141 41.446 1.00 26.55 190 ALA A CA 1
ATOM 6544 C C . ALA C 1 204 ? 26.513 73.648 40.722 1.00 32.65 190 ALA A C 1
ATOM 6545 O O . ALA C 1 204 ? 26.448 74.815 40.312 1.00 26.84 190 ALA A O 1
ATOM 6547 N N . SER C 1 205 ? 25.524 72.779 40.540 1.00 27.20 191 SER A N 1
ATOM 6548 C CA . SER C 1 205 ? 24.289 73.235 39.909 1.00 27.54 191 SER A CA 1
ATOM 6549 C C . SER C 1 205 ? 23.365 73.756 41.003 1.00 29.41 191 SER A C 1
ATOM 6550 O O . SER C 1 205 ? 23.080 73.076 41.981 1.00 27.42 191 SER A O 1
ATOM 6553 N N . LYS C 1 206 ? 22.946 75.001 40.860 1.00 24.60 192 LYS A N 1
ATOM 6554 C CA . LYS C 1 206 ? 22.128 75.618 41.893 1.00 26.04 192 LYS A CA 1
ATOM 6555 C C . LYS C 1 206 ? 20.654 75.494 41.550 1.00 38.67 192 LYS A C 1
ATOM 6556 O O . LYS C 1 206 ? 20.303 75.122 40.438 1.00 39.64 192 LYS A O 1
ATOM 6562 N N . SER C 1 207 ? 19.793 75.760 42.525 1.00 25.90 193 SER A N 1
ATOM 6563 C CA . SER C 1 207 ? 18.369 75.876 42.259 1.00 23.31 193 SER A CA 1
ATOM 6564 C C . SER C 1 207 ? 17.880 77.147 42.941 1.00 21.80 193 SER A C 1
ATOM 6565 O O . SER C 1 207 ? 18.616 77.755 43.712 1.00 28.27 193 SER A O 1
ATOM 6568 N N . ASP C 1 208 ? 16.642 77.541 42.653 1.00 25.61 194 ASP A N 1
ATOM 6569 C CA . ASP C 1 208 ? 16.114 78.840 43.078 1.00 29.86 194 ASP A CA 1
ATOM 6570 C C . ASP C 1 208 ? 16.172 79.139 44.572 1.00 24.87 194 ASP A C 1
ATOM 6571 O O . ASP C 1 208 ? 16.324 80.301 44.989 1.00 22.74 194 ASP A O 1
ATOM 6576 N N . ALA C 1 209 ? 15.998 78.114 45.391 1.00 18.19 195 ALA A N 1
ATOM 6577 C CA . ALA C 1 209 ? 15.985 78.324 46.834 1.00 18.04 195 ALA A CA 1
ATOM 6578 C C . ALA C 1 209 ? 17.391 78.395 47.442 1.00 17.70 195 ALA A C 1
ATOM 6579 O O . ALA C 1 209 ? 17.541 78.622 48.652 1.00 19.05 195 ALA A O 1
ATOM 6581 N N . VAL C 1 210 ? 18.422 78.171 46.620 1.00 18.01 196 VAL A N 1
ATOM 6582 C CA . VAL C 1 210 ? 19.794 78.272 47.122 1.00 15.84 196 VAL A CA 1
ATOM 6583 C C . VAL C 1 210 ? 20.222 79.734 47.127 1.00 20.71 196 VAL A C 1
ATOM 6584 O O . VAL C 1 210 ? 20.327 80.363 46.072 1.00 20.34 196 VAL A O 1
ATOM 6588 N N . ARG C 1 211 ? 20.453 80.289 48.308 1.00 17.27 197 ARG A N 1
ATOM 6589 C CA . ARG C 1 211 ? 20.752 81.715 48.410 1.00 16.25 197 ARG A CA 1
ATOM 6590 C C . ARG C 1 211 ? 22.238 81.967 48.229 1.00 17.15 197 ARG A C 1
ATOM 6591 O O . ARG C 1 211 ? 23.065 81.172 48.675 1.00 18.92 197 ARG A O 1
ATOM 6599 N N . ASP C 1 212 ? 22.584 83.082 47.584 1.00 17.70 198 ASP A N 1
ATOM 6600 C CA . ASP C 1 212 ? 23.983 83.434 47.442 1.00 19.47 198 ASP A CA 1
ATOM 6601 C C . ASP C 1 212 ? 24.613 83.672 48.816 1.00 23.76 198 ASP A C 1
ATOM 6602 O O . ASP C 1 212 ? 24.002 84.293 49.692 1.00 18.16 198 ASP A O 1
ATOM 6607 N N . ILE C 1 213 ? 25.838 83.185 48.991 1.00 21.64 199 ILE A N 1
ATOM 6608 C CA . ILE C 1 213 ? 26.614 83.387 50.207 1.00 18.40 199 ILE A CA 1
ATOM 6609 C C . ILE C 1 213 ? 27.978 83.975 49.855 1.00 19.82 199 ILE A C 1
ATOM 6610 O O . ILE C 1 213 ? 28.376 83.965 48.684 1.00 20.54 199 ILE A O 1
ATOM 6615 N N . TYR C 1 214 ? 28.674 84.512 50.858 1.00 20.46 200 TYR A N 1
ATOM 6616 C CA . TYR C 1 214 ? 29.945 85.209 50.653 1.00 22.09 200 TYR A CA 1
ATOM 6617 C C . TYR C 1 214 ? 29.800 86.260 49.572 1.00 23.38 200 TYR A C 1
ATOM 6618 O O . TYR C 1 214 ? 30.678 86.429 48.723 1.00 24.60 200 TYR A O 1
ATOM 6627 N N . ILE C 1 215 ? 28.669 86.949 49.607 1.00 23.24 201 ILE A N 1
ATOM 6628 C CA . ILE C 1 215 ? 28.325 87.929 48.585 1.00 24.44 201 ILE A CA 1
ATOM 6629 C C . ILE C 1 215 ? 29.386 88.999 48.415 1.00 29.02 201 ILE A C 1
ATOM 6630 O O . ILE C 1 215 ? 29.805 89.621 49.381 1.00 27.17 201 ILE A O 1
ATOM 6635 N N . GLY C 1 216 ? 29.820 89.174 47.170 1.00 28.67 202 GLY A N 1
ATOM 6636 C CA . GLY C 1 216 ? 30.809 90.172 46.810 1.00 36.38 202 GLY A CA 1
ATOM 6637 C C . GLY C 1 216 ? 32.207 89.803 47.251 1.00 39.10 202 GLY A C 1
ATOM 6638 O O . GLY C 1 216 ? 33.103 90.640 47.221 1.00 41.96 202 GLY A O 1
ATOM 6639 N N . THR C 1 217 ? 32.398 88.552 47.659 1.00 29.63 203 THR A N 1
ATOM 6640 C CA . THR C 1 217 ? 33.692 88.113 48.177 1.00 29.54 203 THR A CA 1
ATOM 6641 C C . THR C 1 217 ? 34.205 86.861 47.473 1.00 38.11 203 THR A C 1
ATOM 6642 O O . THR C 1 217 ? 35.294 86.856 46.900 1.00 39.43 203 THR A O 1
ATOM 6646 N N . LEU C 1 218 ? 33.406 85.807 47.514 1.00 29.82 204 LEU A N 1
ATOM 6647 C CA . LEU C 1 218 ? 33.798 84.530 46.930 1.00 26.51 204 LEU A CA 1
ATOM 6648 C C . LEU C 1 218 ? 32.596 83.899 46.254 1.00 28.47 204 LEU A C 1
ATOM 6649 O O . LEU C 1 218 ? 31.626 83.561 46.923 1.00 25.84 204 LEU A O 1
ATOM 6654 N N . ASP C 1 219 ? 32.664 83.724 44.936 1.00 29.00 205 ASP A N 1
ATOM 6655 C CA . ASP C 1 219 ? 31.527 83.192 44.184 1.00 35.40 205 ASP A CA 1
ATOM 6656 C C . ASP C 1 219 ? 31.416 81.676 44.327 1.00 27.07 205 ASP A C 1
ATOM 6657 O O . ASP C 1 219 ? 30.315 81.115 44.442 1.00 29.44 205 ASP A O 1
ATOM 6659 N N . ALA C 1 220 ? 32.557 80.999 44.336 1.00 29.33 206 ALA A N 1
ATOM 6660 C CA . ALA C 1 220 ? 32.532 79.554 44.554 1.00 24.23 206 ALA A CA 1
ATOM 6661 C C . ALA C 1 220 ? 33.880 79.044 45.038 1.00 23.36 206 ALA A C 1
ATOM 6662 O O . ALA C 1 220 ? 34.914 79.669 44.789 1.00 27.01 206 ALA A O 1
ATOM 6664 N N . PHE C 1 221 ? 33.862 77.894 45.698 1.00 22.07 207 PHE A N 1
ATOM 6665 C CA . PHE C 1 221 ? 35.058 77.320 46.297 1.00 23.44 207 PHE A CA 1
ATOM 6666 C C . PHE C 1 221 ? 35.534 76.165 45.429 1.00 25.28 207 PHE A C 1
ATOM 6667 O O . PHE C 1 221 ? 34.773 75.248 45.158 1.00 24.89 207 PHE A O 1
ATOM 6675 N N . PRO C 1 222 ? 36.796 76.208 44.989 1.00 24.57 208 PRO A N 1
ATOM 6676 C CA . PRO C 1 222 ? 37.324 75.139 44.132 1.00 25.30 208 PRO A CA 1
ATOM 6677 C C . PRO C 1 222 ? 37.539 73.881 44.948 1.00 28.04 208 PRO A C 1
ATOM 6678 O O . PRO C 1 222 ? 38.258 73.894 45.941 1.00 28.58 208 PRO A O 1
ATOM 6682 N N . ALA C 1 223 ? 36.906 72.795 44.535 1.00 26.47 209 ALA A N 1
ATOM 6683 C CA . ALA C 1 223 ? 36.958 71.581 45.328 1.00 36.47 209 ALA A CA 1
ATOM 6684 C C . ALA C 1 223 ? 38.334 70.925 45.376 1.00 24.04 209 ALA A C 1
ATOM 6685 O O . ALA C 1 223 ? 38.571 70.066 46.228 1.00 28.01 209 ALA A O 1
ATOM 6687 N N . GLN C 1 224 ? 39.240 71.316 44.497 1.00 29.14 210 GLN A N 1
ATOM 6688 C CA . GLN C 1 224 ? 40.596 70.795 44.607 1.00 41.04 210 GLN A CA 1
ATOM 6689 C C . GLN C 1 224 ? 41.282 71.354 45.862 1.00 29.60 210 GLN A C 1
ATOM 6690 O O . GLN C 1 224 ? 42.310 70.836 46.296 1.00 34.25 210 GLN A O 1
ATOM 6696 N N . ASN C 1 225 ? 40.697 72.394 46.457 1.00 26.74 211 ASN A N 1
ATOM 6697 C CA . ASN C 1 225 ? 41.229 72.950 47.698 1.00 35.33 211 ASN A CA 1
ATOM 6698 C C . ASN C 1 225 ? 40.802 72.188 48.957 1.00 32.23 211 ASN A C 1
ATOM 6699 O O . ASN C 1 225 ? 41.231 72.519 50.062 1.00 33.96 211 ASN A O 1
ATOM 6704 N N . PHE C 1 226 ? 39.958 71.178 48.791 1.00 26.50 212 PHE A N 1
ATOM 6705 C CA . PHE C 1 226 ? 39.607 70.320 49.917 1.00 23.49 212 PHE A CA 1
ATOM 6706 C C . PHE C 1 226 ? 40.780 69.403 50.269 1.00 29.90 212 PHE A C 1
ATOM 6707 O O . PHE C 1 226 ? 41.584 69.027 49.397 1.00 26.75 212 PHE A O 1
ATOM 6715 N N . PRO C 1 227 ? 40.885 69.026 51.550 1.00 25.58 213 PRO A N 1
ATOM 6716 C CA . PRO C 1 227 ? 41.909 68.077 51.991 1.00 30.96 213 PRO A CA 1
ATOM 6717 C C . PRO C 1 227 ? 41.489 66.634 51.638 1.00 25.25 213 PRO A C 1
ATOM 6718 O O . PRO C 1 227 ? 40.328 66.401 51.304 1.00 23.16 213 PRO A O 1
ATOM 6722 N N . PRO C 1 228 ? 42.431 65.682 51.698 1.00 24.29 214 PRO A N 1
ATOM 6723 C CA . PRO C 1 228 ? 42.141 64.316 51.250 1.00 25.26 214 PRO A CA 1
ATOM 6724 C C . PRO C 1 228 ? 41.429 63.476 52.301 1.00 32.28 214 PRO A C 1
ATOM 6725 O O . PRO C 1 228 ? 41.873 62.369 52.603 1.00 29.22 214 PRO A O 1
ATOM 6729 N N . ALA C 1 229 ? 40.338 63.992 52.851 1.00 25.62 215 ALA A N 1
ATOM 6730 C CA . ALA C 1 229 ? 39.500 63.195 53.741 1.00 19.85 215 ALA A CA 1
ATOM 6731 C C . ALA C 1 229 ? 38.926 62.009 52.970 1.00 22.34 215 ALA A C 1
ATOM 6732 O O . ALA C 1 229 ? 38.843 62.026 51.744 1.00 23.69 215 ALA A O 1
ATOM 6734 N N . ASP C 1 230 ? 38.537 60.960 53.682 1.00 20.67 216 ASP A N 1
ATOM 6735 C CA . ASP C 1 230 ? 37.885 59.834 53.035 1.00 22.65 216 ASP A CA 1
ATOM 6736 C C . ASP C 1 230 ? 36.493 60.122 52.509 1.00 18.80 216 ASP A C 1
ATOM 6737 O O . ASP C 1 230 ? 36.031 59.465 51.568 1.00 22.66 216 ASP A O 1
ATOM 6742 N N . TYR C 1 231 ? 35.814 61.083 53.135 1.00 18.32 217 TYR A N 1
ATOM 6743 C CA . TYR C 1 231 ? 34.522 61.531 52.646 1.00 15.60 217 TYR A CA 1
ATOM 6744 C C . TYR C 1 231 ? 34.358 62.981 53.047 1.00 17.46 217 TYR A C 1
ATOM 6745 O O . TYR C 1 231 ? 34.796 63.385 54.123 1.00 19.65 217 TYR A O 1
ATOM 6754 N N . ILE C 1 232 ? 33.747 63.768 52.172 1.00 14.51 218 ILE A N 1
ATOM 6755 C CA . ILE C 1 232 ? 33.443 65.159 52.517 1.00 14.16 218 ILE A CA 1
ATOM 6756 C C . ILE C 1 232 ? 31.951 65.399 52.269 1.00 15.69 218 ILE A C 1
ATOM 6757 O O . ILE C 1 232 ? 31.490 65.354 51.131 1.00 18.72 218 ILE A O 1
ATOM 6762 N N . ALA C 1 233 ? 31.214 65.583 53.364 1.00 17.90 219 ALA A N 1
ATOM 6763 C CA . ALA C 1 233 ? 29.746 65.659 53.371 1.00 16.32 219 ALA A CA 1
ATOM 6764 C C . ALA C 1 233 ? 29.368 67.136 53.321 1.00 14.48 219 ALA A C 1
ATOM 6765 O O . ALA C 1 233 ? 29.497 67.818 54.324 1.00 16.25 219 ALA A O 1
ATOM 6767 N N . LEU C 1 234 ? 28.949 67.630 52.155 1.00 15.78 220 LEU A N 1
ATOM 6768 C CA . LEU C 1 234 ? 28.638 69.047 52.035 1.00 16.91 220 LEU A CA 1
ATOM 6769 C C . LEU C 1 234 ? 27.142 69.308 52.076 1.00 16.33 220 LEU A C 1
ATOM 6770 O O . LEU C 1 234 ? 26.324 68.414 51.805 1.00 13.67 220 LEU A O 1
ATOM 6775 N N . GLY C 1 235 ? 26.796 70.552 52.406 1.00 15.59 221 GLY A N 1
ATOM 6776 C CA . GLY C 1 235 ? 25.436 71.019 52.255 1.00 16.05 221 GLY A CA 1
ATOM 6777 C C . GLY C 1 235 ? 25.468 72.431 51.671 1.00 17.27 221 GLY A C 1
ATOM 6778 O O . GLY C 1 235 ? 26.546 72.972 51.442 1.00 13.24 221 GLY A O 1
ATOM 6779 N N . HIS C 1 236 ? 24.274 72.967 51.441 1.00 12.73 222 HIS A N 1
ATOM 6780 C CA . HIS C 1 236 ? 23.939 74.322 50.920 1.00 12.60 222 HIS A CA 1
ATOM 6781 C C . HIS C 1 236 ? 23.248 74.218 49.572 1.00 13.91 222 HIS A C 1
ATOM 6782 O O . HIS C 1 236 ? 22.278 74.931 49.306 1.00 14.65 222 HIS A O 1
ATOM 6789 N N A ILE C 1 237 ? 23.730 73.292 48.747 0.36 15.90 223 ILE A N 1
ATOM 6790 N N B ILE C 1 237 ? 23.749 73.318 48.729 0.64 17.86 223 ILE A N 1
ATOM 6791 C CA A ILE C 1 237 ? 23.186 73.053 47.414 0.36 14.75 223 ILE A CA 1
ATOM 6792 C CA B ILE C 1 237 ? 23.188 73.070 47.406 0.64 12.83 223 ILE A CA 1
ATOM 6793 C C A ILE C 1 237 ? 22.088 72.001 47.520 0.36 13.16 223 ILE A C 1
ATOM 6794 C C B ILE C 1 237 ? 22.076 72.034 47.548 0.64 14.38 223 ILE A C 1
ATOM 6795 O O A ILE C 1 237 ? 22.237 71.020 48.242 0.36 19.97 223 ILE A O 1
ATOM 6796 O O B ILE C 1 237 ? 22.208 71.095 48.325 0.64 14.53 223 ILE A O 1
ATOM 6805 N N . HIS C 1 238 ? 20.981 72.218 46.817 1.00 13.75 224 HIS A N 1
ATOM 6806 C CA . HIS C 1 238 ? 19.781 71.396 47.026 1.00 16.19 224 HIS A CA 1
ATOM 6807 C C . HIS C 1 238 ? 19.658 70.180 46.136 1.00 20.00 224 HIS A C 1
ATOM 6808 O O . HIS C 1 238 ? 18.798 69.339 46.386 1.00 17.44 224 HIS A O 1
ATOM 6815 N N . ARG C 1 239 ? 20.489 70.108 45.097 1.00 19.05 225 ARG A N 1
ATOM 6816 C CA . ARG C 1 239 ? 20.455 68.992 44.162 1.00 22.40 225 ARG A CA 1
ATOM 6817 C C . ARG C 1 239 ? 21.649 68.089 44.450 1.00 22.35 225 ARG A C 1
ATOM 6818 O O . ARG C 1 239 ? 22.790 68.543 44.395 1.00 22.15 225 ARG A O 1
ATOM 6826 N N . ALA C 1 240 ? 21.387 66.815 44.758 1.00 19.01 226 ALA A N 1
ATOM 6827 C CA . ALA C 1 240 ? 22.467 65.861 44.996 1.00 20.20 226 ALA A CA 1
ATOM 6828 C C . ALA C 1 240 ? 23.404 65.799 43.809 1.00 18.29 226 ALA A C 1
ATOM 6829 O O . ALA C 1 240 ? 22.964 65.678 42.657 1.00 23.02 226 ALA A O 1
ATOM 6831 N N . GLN C 1 241 ? 24.705 65.843 44.085 1.00 16.88 227 GLN A N 1
ATOM 6832 C CA . GLN C 1 241 ? 25.682 65.753 43.005 1.00 18.58 227 GLN A CA 1
ATOM 6833 C C . GLN C 1 241 ? 27.068 65.492 43.540 1.00 18.49 227 GLN A C 1
ATOM 6834 O O . GLN C 1 241 ? 27.361 65.749 44.719 1.00 20.52 227 GLN A O 1
ATOM 6840 N N . ILE C 1 242 ? 27.891 64.948 42.656 1.00 21.48 228 ILE A N 1
ATOM 6841 C CA . ILE C 1 242 ? 29.284 64.683 42.909 1.00 21.06 228 ILE A CA 1
ATOM 6842 C C . ILE C 1 242 ? 30.010 65.964 42.562 1.00 34.18 228 ILE A C 1
ATOM 6843 O O . ILE C 1 242 ? 29.660 66.647 41.598 1.00 28.65 228 ILE A O 1
ATOM 6848 N N A ILE C 1 243 ? 31.021 66.294 43.351 0.53 22.31 229 ILE A N 1
ATOM 6849 N N B ILE C 1 243 ? 31.018 66.301 43.354 0.47 22.59 229 ILE A N 1
ATOM 6850 C CA A ILE C 1 243 ? 31.736 67.545 43.164 0.53 25.85 229 ILE A CA 1
ATOM 6851 C CA B ILE C 1 243 ? 31.732 67.556 43.157 0.47 25.49 229 ILE A CA 1
ATOM 6852 C C A ILE C 1 243 ? 33.120 67.328 42.570 0.53 27.98 229 ILE A C 1
ATOM 6853 C C B ILE C 1 243 ? 33.109 67.318 42.557 0.47 27.14 229 ILE A C 1
ATOM 6854 O O A ILE C 1 243 ? 33.902 66.519 43.070 0.53 28.47 229 ILE A O 1
ATOM 6855 O O B ILE C 1 243 ? 33.877 66.489 43.044 0.47 24.91 229 ILE A O 1
ATOM 6864 N N . GLY C 1 244 ? 33.412 68.050 41.489 1.00 29.09 230 GLY A N 1
ATOM 6865 C CA . GLY C 1 244 ? 34.708 67.973 40.842 1.00 31.09 230 GLY A CA 1
ATOM 6866 C C . GLY C 1 244 ? 35.121 66.588 40.395 1.00 35.33 230 GLY A C 1
ATOM 6867 O O . GLY C 1 244 ? 36.309 66.271 40.380 1.00 31.76 230 GLY A O 1
ATOM 6868 N N . GLY C 1 245 ? 34.142 65.764 40.038 1.00 34.75 231 GLY A N 1
ATOM 6869 C CA . GLY C 1 245 ? 34.404 64.403 39.606 1.00 33.26 231 GLY A CA 1
ATOM 6870 C C . GLY C 1 245 ? 34.866 63.482 40.722 1.00 37.21 231 GLY A C 1
ATOM 6871 O O . GLY C 1 245 ? 35.252 62.344 40.474 1.00 37.23 231 GLY A O 1
ATOM 6872 N N . MET C 1 246 ? 34.820 63.961 41.957 1.00 30.32 232 MET A N 1
ATOM 6873 C CA . MET C 1 246 ? 35.301 63.180 43.089 1.00 26.31 232 MET A CA 1
ATOM 6874 C C . MET C 1 246 ? 34.155 62.471 43.794 1.00 24.91 232 MET A C 1
ATOM 6875 O O . MET C 1 246 ? 33.289 63.100 44.406 1.00 25.29 232 MET A O 1
ATOM 6880 N N . GLU C 1 247 ? 34.161 61.148 43.711 1.00 24.47 233 GLU A N 1
ATOM 6881 C CA . GLU C 1 247 ? 33.102 60.354 44.313 1.00 20.73 233 GLU A CA 1
ATOM 6882 C C . GLU C 1 247 ? 33.010 60.512 45.828 1.00 22.32 233 GLU A C 1
ATOM 6883 O O . GLU C 1 247 ? 31.965 60.229 46.417 1.00 25.93 233 GLU A O 1
ATOM 6886 N N . HIS C 1 248 ? 34.086 60.977 46.460 1.00 21.97 234 HIS A N 1
ATOM 6887 C CA . HIS C 1 248 ? 34.081 61.116 47.921 1.00 18.02 234 HIS A CA 1
ATOM 6888 C C . HIS C 1 248 ? 33.721 62.512 48.381 1.00 20.65 234 HIS A C 1
ATOM 6889 O O . HIS C 1 248 ? 33.772 62.789 49.561 1.00 18.03 234 HIS A O 1
ATOM 6896 N N . VAL C 1 249 ? 33.372 63.389 47.449 1.00 20.14 235 VAL A N 1
ATOM 6897 C CA . VAL C 1 249 ? 32.979 64.764 47.814 1.00 16.40 235 VAL A CA 1
ATOM 6898 C C . VAL C 1 249 ? 31.596 65.018 47.234 1.00 16.72 235 VAL A C 1
ATOM 6899 O O . VAL C 1 249 ? 31.431 65.043 45.996 1.00 21.41 235 VAL A O 1
ATOM 6903 N N . ARG C 1 250 ? 30.599 65.162 48.110 1.00 17.10 236 ARG A N 1
ATOM 6904 C CA . ARG C 1 250 ? 29.217 65.138 47.665 1.00 15.49 236 ARG A CA 1
ATOM 6905 C C . ARG C 1 250 ? 28.335 66.181 48.322 1.00 12.93 236 ARG A C 1
ATOM 6906 O O . ARG C 1 250 ? 28.457 66.447 49.525 1.00 17.32 236 ARG A O 1
ATOM 6914 N N . TYR C 1 251 ? 27.387 66.705 47.544 1.00 13.76 237 TYR A N 1
ATOM 6915 C CA . TYR C 1 251 ? 26.199 67.307 48.147 1.00 12.28 237 TYR A CA 1
ATOM 6916 C C . TYR C 1 251 ? 25.151 66.213 48.151 1.00 15.06 237 TYR A C 1
ATOM 6917 O O . TYR C 1 251 ? 24.975 65.528 47.144 1.00 17.09 237 TYR A O 1
ATOM 6926 N N . CYS C 1 252 ? 24.451 66.067 49.260 1.00 15.48 238 CYS A N 1
ATOM 6927 C CA . CYS C 1 252 ? 23.340 65.125 49.320 1.00 15.08 238 CYS A CA 1
ATOM 6928 C C . CYS C 1 252 ? 22.057 65.771 48.782 1.00 16.35 238 CYS A C 1
ATOM 6929 O O . CYS C 1 252 ? 21.083 65.083 48.444 1.00 16.17 238 CYS A O 1
ATOM 6932 N N . GLY C 1 253 ? 22.053 67.104 48.711 1.00 15.43 239 GLY A N 1
ATOM 6933 C CA . GLY C 1 253 ? 20.849 67.821 48.331 1.00 14.70 239 GLY A CA 1
ATOM 6934 C C . GLY C 1 253 ? 19.825 67.863 49.464 1.00 16.48 239 GLY A C 1
ATOM 6935 O O . GLY C 1 253 ? 19.996 67.211 50.503 1.00 17.59 239 GLY A O 1
ATOM 6936 N N . SER C 1 254 ? 18.738 68.608 49.256 1.00 15.65 240 SER A N 1
ATOM 6937 C CA . SER C 1 254 ? 17.694 68.734 50.276 1.00 14.99 240 SER A CA 1
ATOM 6938 C C . SER C 1 254 ? 16.767 67.525 50.245 1.00 14.09 240 SER A C 1
ATOM 6939 O O . SER C 1 254 ? 16.589 66.898 49.194 1.00 16.35 240 SER A O 1
ATOM 6942 N N . PRO C 1 255 ? 16.168 67.181 51.404 1.00 13.80 241 PRO A N 1
ATOM 6943 C CA . PRO C 1 255 ? 15.358 65.949 51.429 1.00 14.18 241 PRO A CA 1
ATOM 6944 C C . PRO C 1 255 ? 13.934 66.161 50.921 1.00 16.43 241 PRO A C 1
ATOM 6945 O O . PRO C 1 255 ? 13.277 65.199 50.515 1.00 16.92 241 PRO A O 1
ATOM 6949 N N . ILE C 1 256 ? 13.451 67.404 50.933 1.00 15.98 242 ILE A N 1
ATOM 6950 C CA . ILE C 1 256 ? 12.157 67.706 50.323 1.00 17.60 242 ILE A CA 1
ATOM 6951 C C . ILE C 1 256 ? 12.374 68.857 49.342 1.00 15.91 242 ILE A C 1
ATOM 6952 O O . ILE C 1 256 ? 13.365 69.568 49.439 1.00 17.43 242 ILE A O 1
ATOM 6957 N N . PRO C 1 257 ? 11.473 69.014 48.377 1.00 16.36 243 PRO A N 1
ATOM 6958 C CA . PRO C 1 257 ? 11.767 70.019 47.352 1.00 17.62 243 PRO A CA 1
ATOM 6959 C C . PRO C 1 257 ? 11.508 71.441 47.892 1.00 19.87 243 PRO A C 1
ATOM 6960 O O . PRO C 1 257 ? 10.405 71.720 48.371 1.00 20.14 243 PRO A O 1
ATOM 6964 N N . LEU C 1 258 ? 12.511 72.309 47.810 1.00 14.96 244 LEU A N 1
ATOM 6965 C CA . LEU C 1 258 ? 12.435 73.627 48.470 1.00 14.41 244 LEU A CA 1
ATOM 6966 C C . LEU C 1 258 ? 12.096 74.746 47.520 1.00 17.13 244 LEU A C 1
ATOM 6967 O O . LEU C 1 258 ? 11.860 75.888 47.933 1.00 19.12 244 LEU A O 1
ATOM 6972 N N . SER C 1 259 ? 12.041 74.426 46.238 1.00 19.32 245 SER A N 1
ATOM 6973 C CA . SER C 1 259 ? 11.570 75.402 45.265 1.00 18.37 245 SER A CA 1
ATOM 6974 C C . SER C 1 259 ? 10.911 74.662 44.124 1.00 18.26 245 SER A C 1
ATOM 6975 O O . SER C 1 259 ? 11.154 73.476 43.928 1.00 19.91 245 SER A O 1
ATOM 6978 N N . PHE C 1 260 ? 10.099 75.374 43.358 1.00 19.60 246 PHE A N 1
ATOM 6979 C CA . PHE C 1 260 ? 9.353 74.762 42.275 1.00 23.05 246 PHE A CA 1
ATOM 6980 C C . PHE C 1 260 ? 10.227 74.187 41.164 1.00 25.12 246 PHE A C 1
ATOM 6981 O O . PHE C 1 260 ? 9.820 73.251 40.482 1.00 26.77 246 PHE A O 1
ATOM 6989 N N . ASP C 1 261 ? 11.423 74.734 40.984 1.00 21.72 247 ASP A N 1
ATOM 6990 C CA . ASP C 1 261 ? 12.309 74.234 39.938 1.00 28.08 247 ASP A CA 1
ATOM 6991 C C . ASP C 1 261 ? 12.871 72.844 40.260 1.00 21.14 247 ASP A C 1
ATOM 6992 O O . ASP C 1 261 ? 13.422 72.171 39.384 1.00 27.60 247 ASP A O 1
ATOM 6997 N N . GLU C 1 262 ? 12.698 72.413 41.501 1.00 19.71 248 GLU A N 1
ATOM 6998 C CA . GLU C 1 262 ? 13.161 71.090 41.948 1.00 22.68 248 GLU A CA 1
ATOM 6999 C C . GLU C 1 262 ? 12.070 70.029 41.992 1.00 28.66 248 GLU A C 1
ATOM 7000 O O . GLU C 1 262 ? 12.320 68.892 42.390 1.00 30.30 248 GLU A O 1
ATOM 7006 N N A CYS C 1 263 ? 10.848 70.384 41.635 0.68 28.16 249 CYS A N 1
ATOM 7007 N N B CYS C 1 263 ? 10.868 70.405 41.573 0.32 28.46 249 CYS A N 1
ATOM 7008 C CA A CYS C 1 263 ? 9.799 69.380 41.698 0.68 36.81 249 CYS A CA 1
ATOM 7009 C CA B CYS C 1 263 ? 9.756 69.466 41.502 0.32 38.03 249 CYS A CA 1
ATOM 7010 C C A CYS C 1 263 ? 9.860 68.483 40.455 0.68 31.63 249 CYS A C 1
ATOM 7011 C C B CYS C 1 263 ? 10.004 68.444 40.408 0.32 30.23 249 CYS A C 1
ATOM 7012 O O A CYS C 1 263 ? 10.105 68.948 39.339 0.68 52.19 249 CYS A O 1
ATOM 7013 O O B CYS C 1 263 ? 10.496 68.783 39.328 0.32 40.53 249 CYS A O 1
ATOM 7018 N N . GLY C 1 264 ? 9.669 67.189 40.683 1.00 36.86 250 GLY A N 1
ATOM 7019 C CA . GLY C 1 264 ? 9.866 66.161 39.683 1.00 36.23 250 GLY A CA 1
ATOM 7020 C C . GLY C 1 264 ? 11.283 65.620 39.744 1.00 41.48 250 GLY A C 1
ATOM 7021 O O . GLY C 1 264 ? 11.576 64.596 39.139 1.00 43.02 250 GLY A O 1
ATOM 7022 N N . LYS C 1 265 ? 12.162 66.305 40.475 1.00 27.04 251 LYS A N 1
ATOM 7023 C CA . LYS C 1 265 ? 13.542 65.853 40.624 1.00 23.96 251 LYS A CA 1
ATOM 7024 C C . LYS C 1 265 ? 13.700 64.945 41.838 1.00 34.96 251 LYS A C 1
ATOM 7025 O O . LYS C 1 265 ? 12.982 65.080 42.825 1.00 34.19 251 LYS A O 1
ATOM 7031 N N . SER C 1 266 ? 14.648 64.020 41.759 1.00 27.03 252 SER A N 1
ATOM 7032 C CA . SER C 1 266 ? 14.817 63.048 42.835 1.00 24.72 252 SER A CA 1
ATOM 7033 C C . SER C 1 266 ? 15.372 63.695 44.092 1.00 21.06 252 SER A C 1
ATOM 7034 O O . SER C 1 266 ? 16.150 64.648 44.025 1.00 20.59 252 SER A O 1
ATOM 7037 N N A LYS C 1 267 ? 14.962 63.152 45.235 0.33 16.19 253 LYS A N 1
ATOM 7038 N N B LYS C 1 267 ? 14.925 63.210 45.249 0.67 23.18 253 LYS A N 1
ATOM 7039 C CA A LYS C 1 267 ? 15.347 63.663 46.540 0.33 21.52 253 LYS A CA 1
ATOM 7040 C CA B LYS C 1 267 ? 15.370 63.726 46.540 0.67 14.73 253 LYS A CA 1
ATOM 7041 C C A LYS C 1 267 ? 16.070 62.549 47.285 0.33 14.28 253 LYS A C 1
ATOM 7042 C C B LYS C 1 267 ? 16.078 62.573 47.262 0.67 14.28 253 LYS A C 1
ATOM 7043 O O A LYS C 1 267 ? 15.596 61.408 47.334 0.33 19.00 253 LYS A O 1
ATOM 7044 O O B LYS C 1 267 ? 15.596 61.429 47.263 0.67 18.51 253 LYS A O 1
ATOM 7055 N N . TYR C 1 268 ? 17.222 62.872 47.850 1.00 15.72 254 TYR A N 1
ATOM 7056 C CA . TYR C 1 268 ? 18.046 61.848 48.459 1.00 19.25 254 TYR A CA 1
ATOM 7057 C C . TYR C 1 268 ? 18.571 62.147 49.819 1.00 14.13 254 TYR A C 1
ATOM 7058 O O . TYR C 1 268 ? 18.710 63.309 50.240 1.00 17.14 254 TYR A O 1
ATOM 7067 N N A VAL C 1 269 ? 18.875 61.077 50.539 0.39 16.12 255 VAL A N 1
ATOM 7068 N N B VAL C 1 269 ? 18.893 61.058 50.517 0.61 13.27 255 VAL A N 1
ATOM 7069 C CA A VAL C 1 269 ? 19.909 61.153 51.541 0.39 11.41 255 VAL A CA 1
ATOM 7070 C CA B VAL C 1 269 ? 19.848 61.085 51.605 0.61 12.01 255 VAL A CA 1
ATOM 7071 C C A VAL C 1 269 ? 20.951 60.153 51.070 0.39 20.02 255 VAL A C 1
ATOM 7072 C C B VAL C 1 269 ? 20.907 60.028 51.268 0.61 11.76 255 VAL A C 1
ATOM 7073 O O A VAL C 1 269 ? 20.653 59.267 50.279 0.39 13.14 255 VAL A O 1
ATOM 7074 O O B VAL C 1 269 ? 20.561 58.961 50.779 0.61 18.24 255 VAL A O 1
ATOM 7081 N N . HIS C 1 270 ? 22.182 60.318 51.518 1.00 11.79 256 HIS A N 1
ATOM 7082 C CA . HIS C 1 270 ? 23.244 59.391 51.136 1.00 15.15 256 HIS A CA 1
ATOM 7083 C C . HIS C 1 270 ? 23.550 58.425 52.257 1.00 14.93 256 HIS A C 1
ATOM 7084 O O . HIS C 1 270 ? 23.763 58.830 53.388 1.00 17.08 256 HIS A O 1
ATOM 7091 N N . LEU C 1 271 ? 23.615 57.149 51.917 1.00 13.18 257 LEU A N 1
ATOM 7092 C CA . LEU C 1 271 ? 24.093 56.171 52.877 1.00 12.87 257 LEU A CA 1
ATOM 7093 C C . LEU C 1 271 ? 25.555 55.898 52.521 1.00 15.67 257 LEU A C 1
ATOM 7094 O O . LEU C 1 271 ? 25.843 55.413 51.428 1.00 17.14 257 LEU A O 1
ATOM 7099 N N . VAL C 1 272 ? 26.458 56.201 53.447 1.00 13.30 258 VAL A N 1
ATOM 7100 C CA . VAL C 1 272 ? 27.884 56.181 53.198 1.00 14.62 258 VAL A CA 1
ATOM 7101 C C . VAL C 1 272 ? 28.510 55.112 54.070 1.00 15.31 258 VAL A C 1
ATOM 7102 O O . VAL C 1 272 ? 28.380 55.138 55.293 1.00 17.05 258 VAL A O 1
ATOM 7106 N N . THR C 1 273 ? 29.158 54.141 53.434 1.00 16.47 259 THR A N 1
ATOM 7107 C CA . THR C 1 273 ? 29.714 53.018 54.165 1.00 15.41 259 THR A CA 1
ATOM 7108 C C . THR C 1 273 ? 31.231 53.004 54.048 1.00 18.33 259 THR A C 1
ATOM 7109 O O . THR C 1 273 ? 31.774 53.098 52.953 1.00 18.81 259 THR A O 1
ATOM 7113 N N . PHE C 1 274 ? 31.897 52.825 55.181 1.00 18.01 260 PHE A N 1
ATOM 7114 C CA . PHE C 1 274 ? 33.345 52.674 55.218 1.00 17.14 260 PHE A CA 1
ATOM 7115 C C . PHE C 1 274 ? 33.667 51.268 55.639 1.00 21.16 260 PHE A C 1
ATOM 7116 O O . PHE C 1 274 ? 32.988 50.701 56.496 1.00 21.32 260 PHE A O 1
ATOM 7124 N N . SER C 1 275 ? 34.695 50.704 55.027 1.00 19.18 261 SER A N 1
ATOM 7125 C CA . SER C 1 275 ? 35.085 49.343 55.344 1.00 20.34 261 SER A CA 1
ATOM 7126 C C . SER C 1 275 ? 36.570 49.347 55.638 1.00 25.77 261 SER A C 1
ATOM 7127 O O . SER C 1 275 ? 37.370 49.742 54.790 1.00 23.34 261 SER A O 1
ATOM 7130 N N . ASN C 1 276 ? 36.928 48.908 56.841 1.00 22.86 262 ASN A N 1
ATOM 7131 C CA . ASN C 1 276 ? 38.322 48.847 57.278 1.00 23.10 262 ASN A CA 1
ATOM 7132 C C . ASN C 1 276 ? 39.037 50.185 57.084 1.00 22.82 262 ASN A C 1
ATOM 7133 O O . ASN C 1 276 ? 40.180 50.236 56.651 1.00 27.55 262 ASN A O 1
ATOM 7138 N N . GLY C 1 277 ? 38.335 51.261 57.398 1.00 21.59 263 GLY A N 1
ATOM 7139 C CA . GLY C 1 277 ? 38.936 52.584 57.419 1.00 30.70 263 GLY A CA 1
ATOM 7140 C C . GLY C 1 277 ? 38.903 53.351 56.113 1.00 29.64 263 GLY A C 1
ATOM 7141 O O . GLY C 1 277 ? 39.370 54.491 56.046 1.00 26.10 263 GLY A O 1
ATOM 7142 N N . LYS C 1 278 ? 38.356 52.740 55.071 1.00 24.50 264 LYS A N 1
ATOM 7143 C CA . LYS C 1 278 ? 38.321 53.397 53.766 1.00 24.58 264 LYS A CA 1
ATOM 7144 C C . LYS C 1 278 ? 36.899 53.487 53.247 1.00 21.73 264 LYS A C 1
ATOM 7145 O O . LYS C 1 278 ? 36.054 52.664 53.597 1.00 21.88 264 LYS A O 1
ATOM 7151 N N . LEU C 1 279 ? 36.627 54.476 52.405 1.00 21.53 265 LEU A N 1
ATOM 7152 C CA . LEU C 1 279 ? 35.294 54.608 51.826 1.00 18.61 265 LEU A CA 1
ATOM 7153 C C . LEU C 1 279 ? 35.018 53.417 50.927 1.00 18.81 265 LEU A C 1
ATOM 7154 O O . LEU C 1 279 ? 35.837 53.074 50.068 1.00 21.91 265 LEU A O 1
ATOM 7159 N N . GLU C 1 280 ? 33.890 52.748 51.159 1.00 23.85 266 GLU A N 1
ATOM 7160 C CA . GLU C 1 280 ? 33.512 51.602 50.338 1.00 25.02 266 GLU A CA 1
ATOM 7161 C C . GLU C 1 280 ? 32.431 51.977 49.341 1.00 25.52 266 GLU A C 1
ATOM 7162 O O . GLU C 1 280 ? 32.517 51.623 48.161 1.00 28.12 266 GLU A O 1
ATOM 7168 N N . SER C 1 281 ? 31.407 52.681 49.812 1.00 23.22 267 SER A N 1
ATOM 7169 C CA . SER C 1 281 ? 30.314 53.063 48.928 1.00 23.64 267 SER A CA 1
ATOM 7170 C C . SER C 1 281 ? 29.503 54.253 49.387 1.00 20.82 267 SER A C 1
ATOM 7171 O O . SER C 1 281 ? 29.374 54.520 50.583 1.00 18.62 267 SER A O 1
ATOM 7174 N N . VAL C 1 282 ? 28.901 54.902 48.405 1.00 21.21 268 VAL A N 1
ATOM 7175 C CA . VAL C 1 282 ? 27.907 55.939 48.642 1.00 21.12 268 VAL A CA 1
ATOM 7176 C C . VAL C 1 282 ? 26.654 55.542 47.874 1.00 20.87 268 VAL A C 1
ATOM 7177 O O . VAL C 1 282 ? 26.699 55.387 46.644 1.00 22.94 268 VAL A O 1
ATOM 7181 N N . GLU C 1 283 ? 25.559 55.340 48.599 1.00 19.88 269 GLU A N 1
ATOM 7182 C CA . GLU C 1 283 ? 24.307 54.920 48.000 1.00 21.42 269 GLU A CA 1
ATOM 7183 C C . GLU C 1 283 ? 23.310 56.056 48.105 1.00 19.65 269 GLU A C 1
ATOM 7184 O O . GLU C 1 283 ? 23.276 56.744 49.120 1.00 23.59 269 GLU A O 1
ATOM 7190 N N . ASN C 1 284 ? 22.499 56.246 47.066 1.00 21.02 270 ASN A N 1
ATOM 7191 C CA . ASN C 1 284 ? 21.466 57.297 47.089 1.00 19.67 270 ASN A CA 1
ATOM 7192 C C . ASN C 1 284 ? 20.164 56.691 47.552 1.00 20.11 270 ASN A C 1
ATOM 7193 O O . ASN C 1 284 ? 19.629 55.836 46.870 1.00 23.81 270 ASN A O 1
ATOM 7198 N N . LEU C 1 285 ? 19.658 57.100 48.711 1.00 18.07 271 LEU A N 1
ATOM 7199 C CA . LEU C 1 285 ? 18.388 56.566 49.187 1.00 18.59 271 LEU A CA 1
ATOM 7200 C C . LEU C 1 285 ? 17.300 57.577 48.858 1.00 18.10 271 LEU A C 1
ATOM 7201 O O . LEU C 1 285 ? 17.387 58.743 49.265 1.00 17.42 271 LEU A O 1
ATOM 7206 N N . ASN C 1 286 ? 16.296 57.134 48.114 1.00 20.13 272 ASN A N 1
ATOM 7207 C CA . ASN C 1 286 ? 15.240 58.027 47.643 1.00 20.12 272 ASN A CA 1
ATOM 7208 C C . ASN C 1 286 ? 14.286 58.402 48.761 1.00 18.97 272 ASN A C 1
ATOM 7209 O O . ASN C 1 286 ? 13.690 57.520 49.391 1.00 21.64 272 ASN A O 1
ATOM 7214 N N . VAL C 1 287 ? 14.142 59.695 49.012 1.00 16.97 273 VAL A N 1
ATOM 7215 C CA . VAL C 1 287 ? 13.171 60.176 50.015 1.00 15.89 273 VAL A CA 1
ATOM 7216 C C . VAL C 1 287 ? 11.792 60.292 49.355 1.00 19.86 273 VAL A C 1
ATOM 7217 O O . VAL C 1 287 ? 11.645 60.988 48.345 1.00 19.93 273 VAL A O 1
ATOM 7221 N N . PRO C 1 288 ? 10.774 59.632 49.918 1.00 23.41 274 PRO A N 1
ATOM 7222 C CA . PRO C 1 288 ? 9.421 59.732 49.346 1.00 20.03 274 PRO A CA 1
ATOM 7223 C C . PRO C 1 288 ? 8.939 61.197 49.274 1.00 18.95 274 PRO A C 1
ATOM 7224 O O . PRO C 1 288 ? 9.174 61.967 50.194 1.00 20.16 274 PRO A O 1
ATOM 7228 N N . VAL C 1 289 ? 8.311 61.578 48.170 1.00 21.61 275 VAL A N 1
ATOM 7229 C CA . VAL C 1 289 ? 7.799 62.951 48.035 1.00 21.09 275 VAL A CA 1
ATOM 7230 C C . VAL C 1 289 ? 6.329 62.926 48.428 1.00 33.36 275 VAL A C 1
ATOM 7231 O O . VAL C 1 289 ? 5.537 62.204 47.822 1.00 26.20 275 VAL A O 1
ATOM 7235 N N . THR C 1 290 ? 5.953 63.689 49.448 1.00 19.39 276 THR A N 1
ATOM 7236 C CA . THR C 1 290 ? 4.602 63.545 49.996 1.00 22.45 276 THR A CA 1
ATOM 7237 C C . THR C 1 290 ? 3.633 64.689 49.674 1.00 23.51 276 THR A C 1
ATOM 7238 O O . THR C 1 290 ? 2.437 64.561 49.914 1.00 22.84 276 THR A O 1
ATOM 7242 N N . GLN C 1 291 ? 4.134 65.797 49.139 1.00 20.12 277 GLN A N 1
ATOM 7243 C CA . GLN C 1 291 ? 3.232 66.878 48.721 1.00 20.89 277 GLN A CA 1
ATOM 7244 C C . GLN C 1 291 ? 3.303 67.096 47.214 1.00 22.49 277 GLN A C 1
ATOM 7245 O O . GLN C 1 291 ? 4.334 67.521 46.707 1.00 26.44 277 GLN A O 1
ATOM 7251 N N . PRO C 1 292 ? 2.210 66.803 46.492 1.00 27.13 278 PRO A N 1
ATOM 7252 C CA . PRO C 1 292 ? 2.195 67.016 45.039 1.00 25.88 278 PRO A CA 1
ATOM 7253 C C . PRO C 1 292 ? 2.438 68.481 44.668 1.00 27.94 278 PRO A C 1
ATOM 7254 O O . PRO C 1 292 ? 1.855 69.379 45.278 1.00 26.27 278 PRO A O 1
ATOM 7258 N N A MET C 1 293 ? 3.296 68.698 43.680 0.72 25.22 279 MET A N 1
ATOM 7259 N N B MET C 1 293 ? 3.323 68.718 43.702 0.28 30.44 279 MET A N 1
ATOM 7260 C CA A MET C 1 293 ? 3.510 70.027 43.128 0.72 31.51 279 MET A CA 1
ATOM 7261 C CA B MET C 1 293 ? 3.561 70.066 43.181 0.28 35.50 279 MET A CA 1
ATOM 7262 C C A MET C 1 293 ? 3.588 69.934 41.630 0.72 39.81 279 MET A C 1
ATOM 7263 C C B MET C 1 293 ? 3.737 69.997 41.670 0.28 34.47 279 MET A C 1
ATOM 7264 O O A MET C 1 293 ? 3.892 68.878 41.078 0.72 35.84 279 MET A O 1
ATOM 7265 O O B MET C 1 293 ? 4.241 69.002 41.149 0.28 30.81 279 MET A O 1
ATOM 7274 N N . ALA C 1 294 ? 3.325 71.049 40.965 1.00 27.91 280 ALA A N 1
ATOM 7275 C CA . ALA C 1 294 ? 3.456 71.085 39.517 1.00 29.50 280 ALA A CA 1
ATOM 7276 C C . ALA C 1 294 ? 3.745 72.499 39.044 1.00 35.57 280 ALA A C 1
ATOM 7277 O O . ALA C 1 294 ? 3.352 73.468 39.690 1.00 35.00 280 ALA A O 1
ATOM 7279 N N . VAL C 1 295 ? 4.451 72.602 37.922 1.00 33.21 281 VAL A N 1
ATOM 7280 C CA . VAL C 1 295 ? 4.686 73.878 37.273 1.00 36.23 281 VAL A CA 1
ATOM 7281 C C . VAL C 1 295 ? 3.983 73.868 35.926 1.00 38.49 281 VAL A C 1
ATOM 7282 O O . VAL C 1 295 ? 4.146 72.938 35.136 1.00 40.93 281 VAL A O 1
ATOM 7286 N N . LEU C 1 296 ? 3.176 74.890 35.672 1.00 42.05 282 LEU A N 1
ATOM 7287 C CA . LEU C 1 296 ? 2.488 75.002 34.398 1.00 39.39 282 LEU A CA 1
ATOM 7288 C C . LEU C 1 296 ? 3.027 76.214 33.659 1.00 45.87 282 LEU A C 1
ATOM 7289 O O . LEU C 1 296 ? 3.007 77.328 34.186 1.00 40.38 282 LEU A O 1
ATOM 7294 N N . LYS C 1 297 ? 3.529 75.989 32.450 1.00 43.11 283 LYS A N 1
ATOM 7295 C CA . LYS C 1 297 ? 4.077 77.068 31.637 1.00 47.21 283 LYS A CA 1
ATOM 7296 C C . LYS C 1 297 ? 3.317 77.174 30.325 0.85 53.11 283 LYS A C 1
ATOM 7297 O O . LYS C 1 297 ? 2.865 76.169 29.780 1.00 57.70 283 LYS A O 1
ATOM 7303 N N . GLY C 1 298 ? 3.175 78.398 29.826 1.00 62.07 284 GLY A N 1
ATOM 7304 C CA . GLY C 1 298 ? 2.527 78.628 28.549 1.00 62.13 284 GLY A CA 1
ATOM 7305 C C . GLY C 1 298 ? 1.633 79.848 28.563 1.00 55.77 284 GLY A C 1
ATOM 7306 O O . GLY C 1 298 ? 1.690 80.666 29.479 1.00 58.73 284 GLY A O 1
ATOM 7307 N N . ASP C 1 299 ? 0.812 79.974 27.529 1.00 60.72 285 ASP A N 1
ATOM 7308 C CA . ASP C 1 299 ? -0.162 81.048 27.448 1.00 52.81 285 ASP A CA 1
ATOM 7309 C C . ASP C 1 299 ? -1.396 80.644 28.240 0.74 53.63 285 ASP A C 1
ATOM 7310 O O . ASP C 1 299 ? -1.479 79.519 28.733 0.88 63.14 285 ASP A O 1
ATOM 7315 N N . LEU C 1 300 ? -2.349 81.565 28.348 0.94 63.58 286 LEU A N 1
ATOM 7316 C CA . LEU C 1 300 ? -3.599 81.335 29.069 0.94 62.21 286 LEU A CA 1
ATOM 7317 C C . LEU C 1 300 ? -4.325 80.081 28.584 0.94 73.81 286 LEU A C 1
ATOM 7318 O O . LEU C 1 300 ? -4.838 79.304 29.388 0.94 69.36 286 LEU A O 1
ATOM 7323 N N . ALA C 1 301 ? -4.378 79.895 27.269 1.00 63.63 287 ALA A N 1
ATOM 7324 C CA . ALA C 1 301 ? -5.078 78.750 26.704 1.00 73.47 287 ALA A CA 1
ATOM 7325 C C . ALA C 1 301 ? -4.412 77.446 27.121 1.00 60.86 287 ALA A C 1
ATOM 7326 O O . ALA C 1 301 ? -5.084 76.506 27.545 1.00 64.84 287 ALA A O 1
ATOM 7328 N N . SER C 1 302 ? -3.088 77.406 27.006 1.00 57.14 288 SER A N 1
ATOM 7329 C CA . SER C 1 302 ? -2.312 76.218 27.338 1.00 58.14 288 SER A CA 1
ATOM 7330 C C . SER C 1 302 ? -2.431 75.869 28.822 1.00 63.17 288 SER A C 1
ATOM 7331 O O . SER C 1 302 ? -2.605 74.705 29.187 1.00 61.03 288 SER A O 1
ATOM 7334 N N . ILE C 1 303 ? -2.340 76.886 29.673 1.00 63.81 289 ILE A N 1
ATOM 7335 C CA . ILE C 1 303 ? -2.473 76.701 31.116 1.00 48.66 289 ILE A CA 1
ATOM 7336 C C . ILE C 1 303 ? -3.876 76.205 31.459 1.00 54.40 289 ILE A C 1
ATOM 7337 O O . ILE C 1 303 ? -4.044 75.315 32.294 1.00 67.83 289 ILE A O 1
ATOM 7342 N N . THR C 1 304 ? -4.875 76.773 30.787 1.00 61.93 290 THR A N 1
ATOM 7343 C CA . THR C 1 304 ? -6.258 76.334 30.926 1.00 65.14 290 THR A CA 1
ATOM 7344 C C . THR C 1 304 ? -6.388 74.856 30.577 1.00 69.04 290 THR A C 1
ATOM 7345 O O . THR C 1 304 ? -7.051 74.094 31.280 1.00 61.36 290 THR A O 1
ATOM 7349 N N . ALA C 1 305 ? -5.739 74.460 29.489 1.00 63.91 291 ALA A N 1
ATOM 7350 C CA . ALA C 1 305 ? -5.778 73.078 29.028 1.00 74.22 291 ALA A CA 1
ATOM 7351 C C . ALA C 1 305 ? -5.085 72.141 30.013 1.00 64.10 291 ALA A C 1
ATOM 7352 O O . ALA C 1 305 ? -5.593 71.061 30.318 1.00 73.51 291 ALA A O 1
ATOM 7354 N N . GLN C 1 306 ? -3.925 72.559 30.511 1.00 67.30 292 GLN A N 1
ATOM 7355 C CA . GLN C 1 306 ? -3.178 71.765 31.483 1.00 61.28 292 GLN A CA 1
ATOM 7356 C C . GLN C 1 306 ? -3.953 71.595 32.789 1.00 62.42 292 GLN A C 1
ATOM 7357 O O . GLN C 1 306 ? -3.903 70.539 33.418 1.00 55.21 292 GLN A O 1
ATOM 7363 N N . LEU C 1 307 ? -4.676 72.639 33.180 1.00 64.24 293 LEU A N 1
ATOM 7364 C CA . LEU C 1 307 ? -5.468 72.630 34.407 1.00 64.71 293 LEU A CA 1
ATOM 7365 C C . LEU C 1 307 ? -6.494 71.491 34.431 1.00 65.47 293 LEU A C 1
ATOM 7366 O O . LEU C 1 307 ? -6.877 71.014 35.500 1.00 61.65 293 LEU A O 1
ATOM 7371 N N . GLU C 1 308 ? -6.925 71.051 33.252 1.00 64.97 294 GLU A N 1
ATOM 7372 C CA . GLU C 1 308 ? -7.941 70.004 33.148 1.00 62.30 294 GLU A CA 1
ATOM 7373 C C . GLU C 1 308 ? -7.456 68.627 33.586 0.80 66.82 294 GLU A C 1
ATOM 7374 O O . GLU C 1 308 ? -8.260 67.713 33.758 0.81 75.48 294 GLU A O 1
ATOM 7380 N N . GLN C 1 309 ? -6.146 68.479 33.757 1.00 67.28 295 GLN A N 1
ATOM 7381 C CA . GLN C 1 309 ? -5.579 67.223 34.232 1.00 61.17 295 GLN A CA 1
ATOM 7382 C C . GLN C 1 309 ? -6.219 66.801 35.548 1.00 71.42 295 GLN A C 1
ATOM 7383 O O . GLN C 1 309 ? -6.449 65.617 35.791 1.00 74.12 295 GLN A O 1
ATOM 7389 N N . TRP C 1 310 ? -6.519 67.781 36.391 0.80 65.30 296 TRP A N 1
ATOM 7390 C CA . TRP C 1 310 ? -7.085 67.500 37.701 0.63 48.32 296 TRP A CA 1
ATOM 7391 C C . TRP C 1 310 ? -8.596 67.709 37.723 0.52 51.90 296 TRP A C 1
ATOM 7392 O O . TRP C 1 310 ? -9.167 68.069 38.749 1.00 67.44 296 TRP A O 1
ATOM 7403 N N . ARG C 1 311 ? -9.237 67.467 36.583 1.00 60.98 297 ARG A N 1
ATOM 7404 C CA . ARG C 1 311 ? -10.691 67.552 36.485 1.00 64.70 297 ARG A CA 1
ATOM 7405 C C . ARG C 1 311 ? -11.340 66.391 37.232 0.28 60.38 297 ARG A C 1
ATOM 7406 O O . ARG C 1 311 ? -10.919 65.241 37.083 1.00 80.75 297 ARG A O 1
ATOM 7414 N N . ASP C 1 312 ? -12.362 66.712 38.026 0.50 58.58 298 ASP A N 1
ATOM 7415 C CA . ASP C 1 312 ? -13.113 65.747 38.842 0.50 59.58 298 ASP A CA 1
ATOM 7416 C C . ASP C 1 312 ? -12.356 65.249 40.079 0.50 61.05 298 ASP A C 1
ATOM 7417 O O . ASP C 1 312 ? -12.458 64.077 40.449 0.50 61.78 298 ASP A O 1
ATOM 7419 N N . VAL C 1 313 ? -11.609 66.156 40.706 0.74 71.47 299 VAL A N 1
ATOM 7420 C CA . VAL C 1 313 ? -10.954 65.915 41.998 0.76 71.75 299 VAL A CA 1
ATOM 7421 C C . VAL C 1 313 ? -10.150 64.614 42.099 0.54 75.26 299 VAL A C 1
ATOM 7422 O O . VAL C 1 313 ? -9.286 64.342 41.262 0.88 73.43 299 VAL A O 1
ATOM 7424 N N . SER C 1 314 ? -10.451 63.825 43.131 0.61 78.06 300 SER A N 1
ATOM 7425 C CA . SER C 1 314 ? -9.695 62.617 43.466 1.00 66.30 300 SER A CA 1
ATOM 7426 C C . SER C 1 314 ? -8.209 62.931 43.634 0.98 66.24 300 SER A C 1
ATOM 7427 O O . SER C 1 314 ? -7.346 62.193 43.160 0.75 75.40 300 SER A O 1
ATOM 7429 N N . GLN C 1 315 ? -7.924 64.034 44.316 1.00 71.16 301 GLN A N 1
ATOM 7430 C CA . GLN C 1 315 ? -6.552 64.489 44.506 1.00 64.04 301 GLN A CA 1
ATOM 7431 C C . GLN C 1 315 ? -6.319 64.988 45.931 0.34 49.51 301 GLN A C 1
ATOM 7432 O O . GLN C 1 315 ? -6.676 66.117 46.274 1.00 61.74 301 GLN A O 1
ATOM 7438 N N . GLU C 1 316 ? -5.723 64.134 46.756 1.00 56.99 302 GLU A N 1
ATOM 7439 C CA . GLU C 1 316 ? -5.369 64.492 48.125 1.00 59.61 302 GLU A CA 1
ATOM 7440 C C . GLU C 1 316 ? -3.921 64.095 48.402 1.00 58.57 302 GLU A C 1
ATOM 7441 O O . GLU C 1 316 ? -3.555 62.935 48.213 1.00 72.62 302 GLU A O 1
ATOM 7443 N N . PRO C 1 317 ? -3.085 65.053 48.846 1.00 53.31 303 PRO A N 1
ATOM 7444 C CA . PRO C 1 317 ? -3.396 66.470 49.081 1.00 38.28 303 PRO A CA 1
ATOM 7445 C C . PRO C 1 317 ? -3.584 67.227 47.763 1.00 48.55 303 PRO A C 1
ATOM 7446 O O . PRO C 1 317 ? -3.127 66.758 46.721 1.00 38.16 303 PRO A O 1
ATOM 7450 N N . PRO C 1 318 ? -4.271 68.375 47.799 1.00 38.93 304 PRO A N 1
ATOM 7451 C CA . PRO C 1 318 ? -4.385 69.181 46.577 1.00 38.61 304 PRO A CA 1
ATOM 7452 C C . PRO C 1 318 ? -3.002 69.587 46.061 1.00 34.09 304 PRO A C 1
ATOM 7453 O O . PRO C 1 318 ? -2.104 69.819 46.864 1.00 33.53 304 PRO A O 1
ATOM 7457 N N . VAL C 1 319 ? -2.842 69.666 44.744 1.00 30.57 305 VAL A N 1
ATOM 7458 C CA . VAL C 1 319 ? -1.549 69.978 44.140 1.00 28.77 305 VAL A CA 1
ATOM 7459 C C . VAL C 1 319 ? -1.195 71.449 44.303 1.00 33.63 305 VAL A C 1
ATOM 7460 O O . VAL C 1 319 ? -2.037 72.323 44.087 1.00 32.82 305 VAL A O 1
ATOM 7464 N N . TRP C 1 320 ? 0.050 71.725 44.677 1.00 23.86 306 TRP A N 1
ATOM 7465 C CA . TRP C 1 320 ? 0.529 73.101 44.701 1.00 25.65 306 TRP A CA 1
ATOM 7466 C C . TRP C 1 320 ? 1.068 73.479 43.327 1.00 21.92 306 TRP A C 1
ATOM 7467 O O . TRP C 1 320 ? 1.925 72.774 42.774 1.00 23.39 306 TRP A O 1
ATOM 7478 N N . LEU C 1 321 ? 0.566 74.598 42.796 1.00 24.43 307 LEU A N 1
ATOM 7479 C CA . LEU C 1 321 ? 0.870 75.027 41.434 1.00 24.56 307 LEU A CA 1
ATOM 7480 C C . LEU C 1 321 ? 1.731 76.282 41.364 1.00 27.91 307 LEU A C 1
ATOM 7481 O O . LEU C 1 321 ? 1.494 77.248 42.089 1.00 30.48 307 LEU A O 1
ATOM 7486 N N . ASP C 1 322 ? 2.712 76.248 40.464 1.00 23.96 308 ASP A N 1
ATOM 7487 C CA . ASP C 1 322 ? 3.452 77.437 40.040 1.00 28.52 308 ASP A CA 1
ATOM 7488 C C . ASP C 1 322 ? 3.084 77.662 38.578 1.00 37.01 308 ASP A C 1
ATOM 7489 O O . ASP C 1 322 ? 3.282 76.782 37.738 1.00 33.94 308 ASP A O 1
ATOM 7494 N N . ILE C 1 323 ? 2.532 78.831 38.276 1.00 32.51 309 ILE A N 1
ATOM 7495 C CA . ILE C 1 323 ? 2.092 79.130 36.925 1.00 39.14 309 ILE A CA 1
ATOM 7496 C C . ILE C 1 323 ? 2.996 80.184 36.288 1.00 38.01 309 ILE A C 1
ATOM 7497 O O . ILE C 1 323 ? 3.129 81.294 36.795 1.00 39.19 309 ILE A O 1
ATOM 7502 N N . GLU C 1 324 ? 3.643 79.811 35.192 1.00 32.55 310 GLU A N 1
ATOM 7503 C CA . GLU C 1 324 ? 4.528 80.715 34.471 1.00 46.78 310 GLU A CA 1
ATOM 7504 C C . GLU C 1 324 ? 3.855 81.083 33.166 1.00 41.81 310 GLU A C 1
ATOM 7505 O O . GLU C 1 324 ? 3.900 80.313 32.204 1.00 45.31 310 GLU A O 1
ATOM 7511 N N . ILE C 1 325 ? 3.216 82.246 33.121 1.00 42.06 311 ILE A N 1
ATOM 7512 C CA . ILE C 1 325 ? 2.511 82.634 31.907 1.00 59.00 311 ILE A CA 1
ATOM 7513 C C . ILE C 1 325 ? 3.302 83.584 31.035 1.00 40.28 311 ILE A C 1
ATOM 7514 O O . ILE C 1 325 ? 4.091 84.400 31.523 1.00 45.69 311 ILE A O 1
ATOM 7519 N N . THR C 1 326 ? 3.059 83.465 29.739 1.00 54.15 312 THR A N 1
ATOM 7520 C CA . THR C 1 326 ? 3.394 84.498 28.784 0.58 45.44 312 THR A CA 1
ATOM 7521 C C . THR C 1 326 ? 2.087 85.206 28.438 0.80 48.42 312 THR A C 1
ATOM 7522 O O . THR C 1 326 ? 1.122 84.576 27.991 1.00 52.22 312 THR A O 1
ATOM 7526 N N . THR C 1 327 ? 2.054 86.514 28.671 1.00 63.02 313 THR A N 1
ATOM 7527 C CA . THR C 1 327 ? 0.841 87.294 28.491 0.80 60.70 313 THR A CA 1
ATOM 7528 C C . THR C 1 327 ? 1.156 88.780 28.463 1.00 77.20 313 THR A C 1
ATOM 7529 O O . THR C 1 327 ? 2.078 89.242 29.141 1.00 64.09 313 THR A O 1
ATOM 7533 N N . ASP C 1 328 ? 0.391 89.519 27.665 0.80 60.30 314 ASP A N 1
ATOM 7534 C CA . ASP C 1 328 ? 0.502 90.966 27.609 0.75 64.19 314 ASP A CA 1
ATOM 7535 C C . ASP C 1 328 ? -0.338 91.572 28.717 0.59 75.75 314 ASP A C 1
ATOM 7536 O O . ASP C 1 328 ? -0.178 92.742 29.064 0.69 68.21 314 ASP A O 1
ATOM 7541 N N . GLU C 1 329 ? -1.240 90.767 29.270 1.00 72.93 315 GLU A N 1
ATOM 7542 C CA . GLU C 1 329 ? -2.135 91.249 30.311 0.91 69.44 315 GLU A CA 1
ATOM 7543 C C . GLU C 1 329 ? -1.365 91.486 31.601 1.00 68.78 315 GLU A C 1
ATOM 7544 O O . GLU C 1 329 ? -0.466 90.717 31.946 0.80 69.15 315 GLU A O 1
ATOM 7546 N N . TYR C 1 330 ? -1.712 92.571 32.292 1.00 71.75 316 TYR A N 1
ATOM 7547 C CA . TYR C 1 330 ? -1.132 92.882 33.591 1.00 66.48 316 TYR A CA 1
ATOM 7548 C C . TYR C 1 330 ? -1.302 91.673 34.496 1.00 67.97 316 TYR A C 1
ATOM 7549 O O . TYR C 1 330 ? -2.274 90.927 34.371 0.79 62.12 316 TYR A O 1
ATOM 7551 N N . LEU C 1 331 ? -0.347 91.473 35.395 0.92 70.64 317 LEU A N 1
ATOM 7552 C CA . LEU C 1 331 ? -0.318 90.267 36.209 0.79 54.23 317 LEU A CA 1
ATOM 7553 C C . LEU C 1 331 ? -1.555 90.138 37.092 0.84 73.10 317 LEU A C 1
ATOM 7554 O O . LEU C 1 331 ? -2.106 89.049 37.233 0.91 60.41 317 LEU A O 1
ATOM 7559 N N . HIS C 1 332 ? -1.994 91.254 37.667 0.99 62.38 318 HIS A N 1
ATOM 7560 C CA . HIS C 1 332 ? -3.198 91.268 38.494 0.99 75.56 318 HIS A CA 1
ATOM 7561 C C . HIS C 1 332 ? -4.409 90.745 37.722 0.99 67.93 318 HIS A C 1
ATOM 7562 O O . HIS C 1 332 ? -5.166 89.916 38.227 0.99 79.20 318 HIS A O 1
ATOM 7564 N N . ASP C 1 333 ? -4.571 91.219 36.490 0.85 70.10 319 ASP A N 1
ATOM 7565 C CA . ASP C 1 333 ? -5.690 90.809 35.646 0.82 72.54 319 ASP A CA 1
ATOM 7566 C C . ASP C 1 333 ? -5.608 89.329 35.286 0.69 69.90 319 ASP A C 1
ATOM 7567 O O . ASP C 1 333 ? -6.622 88.633 35.232 0.99 70.89 319 ASP A O 1
ATOM 7568 N N . ILE C 1 334 ? -4.397 88.848 35.041 0.97 61.37 320 ILE A N 1
ATOM 7569 C CA . ILE C 1 334 ? -4.204 87.451 34.671 0.86 73.96 320 ILE A CA 1
ATOM 7570 C C . ILE C 1 334 ? -4.421 86.511 35.859 1.00 62.48 320 ILE A C 1
ATOM 7571 O O . ILE C 1 334 ? -4.893 85.386 35.693 1.00 61.97 320 ILE A O 1
ATOM 7576 N N . GLN C 1 335 ? -4.089 86.982 37.058 1.00 69.51 321 GLN A N 1
ATOM 7577 C CA . GLN C 1 335 ? -4.310 86.201 38.269 1.00 64.78 321 GLN A CA 1
ATOM 7578 C C . GLN C 1 335 ? -5.798 86.009 38.514 1.00 74.25 321 GLN A C 1
ATOM 7579 O O . GLN C 1 335 ? -6.244 84.913 38.856 1.00 71.30 321 GLN A O 1
ATOM 7585 N N . ARG C 1 336 ? -6.561 87.086 38.344 0.93 64.99 322 ARG A N 1
ATOM 7586 C CA . ARG C 1 336 ? -8.006 87.033 38.508 0.82 72.85 322 ARG A CA 1
ATOM 7587 C C . ARG C 1 336 ? -8.596 85.972 37.586 0.97 71.74 322 ARG A C 1
ATOM 7588 O O . ARG C 1 336 ? -9.464 85.199 37.989 0.82 82.65 322 ARG A O 1
ATOM 7590 N N . LYS C 1 337 ? -8.100 85.930 36.353 1.00 65.64 323 LYS A N 1
ATOM 7591 C CA . LYS C 1 337 ? -8.571 84.963 35.368 1.00 68.11 323 LYS A CA 1
ATOM 7592 C C . LYS C 1 337 ? -8.240 83.539 35.801 1.00 73.36 323 LYS A C 1
ATOM 7593 O O . LYS C 1 337 ? -8.950 82.588 35.472 1.00 61.44 323 LYS A O 1
ATOM 7595 N N . ILE C 1 338 ? -7.158 83.397 36.552 1.00 56.45 324 ILE A N 1
ATOM 7596 C CA . ILE C 1 338 ? -6.699 82.082 36.974 1.00 61.76 324 ILE A CA 1
ATOM 7597 C C . ILE C 1 338 ? -7.451 81.591 38.201 1.00 53.41 324 ILE A C 1
ATOM 7598 O O . ILE C 1 338 ? -7.792 80.411 38.294 1.00 53.28 324 ILE A O 1
ATOM 7603 N N . GLN C 1 339 ? -7.715 82.507 39.129 1.00 59.49 325 GLN A N 1
ATOM 7604 C CA . GLN C 1 339 ? -8.508 82.212 40.322 1.00 77.11 325 GLN A CA 1
ATOM 7605 C C . GLN C 1 339 ? -9.826 81.530 39.970 1.00 64.53 325 GLN A C 1
ATOM 7606 O O . GLN C 1 339 ? -10.236 80.574 40.629 1.00 70.93 325 GLN A O 1
ATOM 7608 N N . ALA C 1 340 ? -10.484 82.028 38.928 0.92 75.96 326 ALA A N 1
ATOM 7609 C CA . ALA C 1 340 ? -11.786 81.511 38.522 0.92 74.06 326 ALA A CA 1
ATOM 7610 C C . ALA C 1 340 ? -11.681 80.091 37.978 0.92 82.41 326 ALA A C 1
ATOM 7611 O O . ALA C 1 340 ? -12.522 79.240 38.275 0.92 75.91 326 ALA A O 1
ATOM 7613 N N . LEU C 1 341 ? -10.645 79.845 37.183 1.00 62.26 327 LEU A N 1
ATOM 7614 C CA . LEU C 1 341 ? -10.416 78.529 36.594 1.00 72.02 327 LEU A CA 1
ATOM 7615 C C . LEU C 1 341 ? -10.174 77.480 37.675 1.00 73.74 327 LEU A C 1
ATOM 7616 O O . LEU C 1 341 ? -10.753 76.391 37.650 1.00 60.81 327 LEU A O 1
ATOM 7621 N N . THR C 1 342 ? -9.323 77.827 38.633 1.00 69.36 328 THR A N 1
ATOM 7622 C CA . THR C 1 342 ? -8.908 76.891 39.668 1.00 59.07 328 THR A CA 1
ATOM 7623 C C . THR C 1 342 ? -9.938 76.747 40.784 1.00 65.76 328 THR A C 1
ATOM 7624 O O . THR C 1 342 ? -9.831 75.848 41.617 1.00 67.40 328 THR A O 1
ATOM 7628 N N . GLU C 1 343 ? -10.932 77.630 40.789 1.00 65.80 329 GLU A N 1
ATOM 7629 C CA . GLU C 1 343 ? -11.955 77.640 41.833 1.00 63.55 329 GLU A CA 1
ATOM 7630 C C . GLU C 1 343 ? -12.583 76.265 42.060 1.00 69.96 329 GLU A C 1
ATOM 7631 O O . GLU C 1 343 ? -12.815 75.866 43.200 1.00 83.12 329 GLU A O 1
ATOM 7633 N N . SER C 1 344 ? -12.837 75.538 40.977 1.00 66.41 330 SER A N 1
ATOM 7634 C CA . SER C 1 344 ? -13.505 74.243 41.077 0.84 72.13 330 SER A CA 1
ATOM 7635 C C . SER C 1 344 ? -12.543 73.059 40.997 0.74 72.59 330 SER A C 1
ATOM 7636 O O . SER C 1 344 ? -12.964 71.934 40.727 1.00 67.78 330 SER A O 1
ATOM 7639 N N . LEU C 1 345 ? -11.261 73.309 41.243 1.00 59.41 331 LEU A N 1
ATOM 7640 C CA . LEU C 1 345 ? -10.235 72.284 41.055 1.00 60.76 331 LEU A CA 1
ATOM 7641 C C . LEU C 1 345 ? -9.463 71.935 42.333 1.00 54.92 331 LEU A C 1
ATOM 7642 O O . LEU C 1 345 ? -9.282 72.785 43.209 1.00 60.85 331 LEU A O 1
ATOM 7647 N N . PRO C 1 346 ? -9.002 70.675 42.441 1.00 56.00 332 PRO A N 1
ATOM 7648 C CA . PRO C 1 346 ? -8.222 70.198 43.593 1.00 64.87 332 PRO A CA 1
ATOM 7649 C C . PRO C 1 346 ? -6.771 70.672 43.542 1.00 49.59 332 PRO A C 1
ATOM 7650 O O . PRO C 1 346 ? -5.832 69.872 43.635 1.00 51.41 332 PRO A O 1
ATOM 7654 N N . VAL C 1 347 ? -6.597 71.979 43.387 1.00 46.72 333 VAL A N 1
ATOM 7655 C CA . VAL C 1 347 ? -5.271 72.568 43.301 1.00 40.25 333 VAL A CA 1
ATOM 7656 C C . VAL C 1 347 ? -5.211 73.840 44.135 1.00 42.10 333 VAL A C 1
ATOM 7657 O O . VAL C 1 347 ? -6.238 74.417 44.488 1.00 35.07 333 VAL A O 1
ATOM 7661 N N . GLU C 1 348 ? -3.999 74.264 44.467 1.00 36.72 334 GLU A N 1
ATOM 7662 C CA . GLU C 1 348 ? -3.794 75.546 45.115 1.00 31.29 334 GLU A CA 1
ATOM 7663 C C . GLU C 1 348 ? -2.728 76.288 44.334 1.00 26.25 334 GLU A C 1
ATOM 7664 O O . GLU C 1 348 ? -1.604 75.817 44.214 1.00 28.46 334 GLU A O 1
ATOM 7670 N N . VAL C 1 349 ? -3.087 77.439 43.787 1.00 28.13 335 VAL A N 1
ATOM 7671 C CA . VAL C 1 349 ? -2.119 78.230 43.054 1.00 27.88 335 VAL A CA 1
ATOM 7672 C C . VAL C 1 349 ? -1.302 79.025 44.053 1.00 27.88 335 VAL A C 1
ATOM 7673 O O . VAL C 1 349 ? -1.832 79.897 44.740 1.00 28.41 335 VAL A O 1
ATOM 7677 N N A LEU C 1 350 ? -0.011 78.721 44.129 0.11 33.86 336 LEU A N 1
ATOM 7678 N N B LEU C 1 350 ? -0.004 78.741 44.118 0.89 26.30 336 LEU A N 1
ATOM 7679 C CA A LEU C 1 350 ? 0.880 79.350 45.098 0.11 32.77 336 LEU A CA 1
ATOM 7680 C CA B LEU C 1 350 ? 0.872 79.390 45.087 0.89 25.97 336 LEU A CA 1
ATOM 7681 C C A LEU C 1 350 ? 1.622 80.543 44.509 0.11 30.13 336 LEU A C 1
ATOM 7682 C C B LEU C 1 350 ? 1.597 80.580 44.496 0.89 24.03 336 LEU A C 1
ATOM 7683 O O A LEU C 1 350 ? 1.998 81.469 45.228 0.11 27.59 336 LEU A O 1
ATOM 7684 O O B LEU C 1 350 ? 1.953 81.528 45.196 0.89 25.79 336 LEU A O 1
ATOM 7693 N N . LEU C 1 351 ? 1.836 80.516 43.198 1.00 25.51 337 LEU A N 1
ATOM 7694 C CA . LEU C 1 351 ? 2.631 81.533 42.546 1.00 24.61 337 LEU A CA 1
ATOM 7695 C C . LEU C 1 351 ? 2.180 81.695 41.102 1.00 25.80 337 LEU A C 1
ATOM 7696 O O . LEU C 1 351 ? 1.980 80.720 40.394 1.00 26.22 337 LEU A O 1
ATOM 7701 N N . VAL C 1 352 ? 1.997 82.947 40.690 1.00 30.29 338 VAL A N 1
ATOM 7702 C CA . VAL C 1 352 ? 1.739 83.284 39.296 1.00 29.63 338 VAL A CA 1
ATOM 7703 C C . VAL C 1 352 ? 2.758 84.347 38.900 1.00 30.63 338 VAL A C 1
ATOM 7704 O O . VAL C 1 352 ? 2.855 85.394 39.540 1.00 37.18 338 VAL A O 1
ATOM 7708 N N . ARG C 1 353 ? 3.532 84.067 37.861 1.00 29.07 339 ARG A N 1
ATOM 7709 C CA . ARG C 1 353 ? 4.512 85.035 37.400 1.00 51.70 339 ARG A CA 1
ATOM 7710 C C . ARG C 1 353 ? 4.589 85.050 35.878 1.00 51.18 339 ARG A C 1
ATOM 7711 O O . ARG C 1 353 ? 4.299 84.049 35.220 1.00 48.10 339 ARG A O 1
ATOM 7719 N N . ARG C 1 354 ? 4.945 86.204 35.323 0.70 34.39 340 ARG A N 1
ATOM 7720 C CA . ARG C 1 354 ? 5.015 86.360 33.877 0.70 37.10 340 ARG A CA 1
ATOM 7721 C C . ARG C 1 354 ? 6.273 85.697 33.329 0.70 39.14 340 ARG A C 1
ATOM 7722 O O . ARG C 1 354 ? 7.281 85.601 34.035 0.70 41.01 340 ARG A O 1
ATOM 7724 N N . MET D 1 10 ? -4.055 77.181 59.109 1.00 42.80 -4 MET D N 1
ATOM 7725 C CA . MET D 1 10 ? -4.222 78.178 58.054 1.00 40.33 -4 MET D CA 1
ATOM 7726 C C . MET D 1 10 ? -2.878 78.711 57.556 1.00 36.53 -4 MET D C 1
ATOM 7727 O O . MET D 1 10 ? -1.872 78.705 58.276 1.00 37.72 -4 MET D O 1
ATOM 7729 N N . ASP D 1 11 ? -2.873 79.176 56.315 1.00 30.11 -3 ASP D N 1
ATOM 7730 C CA . ASP D 1 11 ? -1.649 79.634 55.689 1.00 28.55 -3 ASP D CA 1
ATOM 7731 C C . ASP D 1 11 ? -1.228 80.962 56.291 1.00 27.48 -3 ASP D C 1
ATOM 7732 O O . ASP D 1 11 ? -2.058 81.737 56.768 1.00 31.81 -3 ASP D O 1
ATOM 7737 N N A ILE D 1 12 ? 0.072 81.220 56.268 0.28 26.28 -2 ILE D N 1
ATOM 7738 N N B ILE D 1 12 ? 0.075 81.209 56.288 0.72 26.30 -2 ILE D N 1
ATOM 7739 C CA A ILE D 1 12 ? 0.622 82.426 56.860 0.28 25.28 -2 ILE D CA 1
ATOM 7740 C CA B ILE D 1 12 ? 0.627 82.423 56.858 0.72 25.28 -2 ILE D CA 1
ATOM 7741 C C A ILE D 1 12 ? 1.341 83.264 55.815 0.28 29.14 -2 ILE D C 1
ATOM 7742 C C B ILE D 1 12 ? 1.309 83.243 55.780 0.72 29.31 -2 ILE D C 1
ATOM 7743 O O A ILE D 1 12 ? 2.352 82.839 55.263 0.28 23.29 -2 ILE D O 1
ATOM 7744 O O B ILE D 1 12 ? 2.269 82.792 55.181 0.72 23.36 -2 ILE D O 1
ATOM 7753 N N . GLU D 1 13 ? 0.817 84.454 55.540 1.00 23.52 -1 GLU D N 1
ATOM 7754 C CA . GLU D 1 13 ? 1.520 85.393 54.652 1.00 22.28 -1 GLU D CA 1
ATOM 7755 C C . GLU D 1 13 ? 2.537 86.206 55.436 1.00 21.40 -1 GLU D C 1
ATOM 7756 O O . GLU D 1 13 ? 2.175 86.983 56.322 1.00 22.62 -1 GLU D O 1
ATOM 7762 N N . PHE D 1 14 ? 3.813 86.061 55.091 1.00 20.45 0 PHE D N 1
ATOM 7763 C CA . PHE D 1 14 ? 4.882 86.742 55.802 1.00 19.59 0 PHE D CA 1
ATOM 7764 C C . PHE D 1 14 ? 5.422 87.933 55.013 1.00 21.70 0 PHE D C 1
ATOM 7765 O O . PHE D 1 14 ? 5.473 87.897 53.783 1.00 21.31 0 PHE D O 1
ATOM 7773 N N . MET D 1 15 ? 5.838 88.962 55.738 1.00 17.99 1 MET D N 1
ATOM 7774 C CA . MET D 1 15 ? 6.703 90.027 55.197 1.00 16.95 1 MET D CA 1
ATOM 7775 C C . MET D 1 15 ? 7.791 90.246 56.247 1.00 18.46 1 MET D C 1
ATOM 7776 O O . MET D 1 15 ? 7.484 90.388 57.422 1.00 20.66 1 MET D O 1
ATOM 7781 N N . ARG D 1 16 ? 9.058 90.246 55.842 1.00 16.59 2 ARG D N 1
ATOM 7782 C CA . ARG D 1 16 ? 10.151 90.392 56.792 1.00 15.36 2 ARG D CA 1
ATOM 7783 C C . ARG D 1 16 ? 11.010 91.545 56.316 1.00 14.95 2 ARG D C 1
ATOM 7784 O O . ARG D 1 16 ? 11.387 91.577 55.147 1.00 18.70 2 ARG D O 1
ATOM 7792 N N . ILE D 1 17 ? 11.293 92.494 57.200 1.00 14.19 3 ILE D N 1
ATOM 7793 C CA . ILE D 1 17 ? 12.162 93.610 56.810 1.00 13.98 3 ILE D CA 1
ATOM 7794 C C . ILE D 1 17 ? 13.277 93.743 57.819 1.00 16.45 3 ILE D C 1
ATOM 7795 O O . ILE D 1 17 ? 13.158 93.273 58.949 1.00 19.42 3 ILE D O 1
ATOM 7800 N N . LEU D 1 18 ? 14.388 94.331 57.399 1.00 12.48 4 LEU D N 1
ATOM 7801 C CA . LEU D 1 18 ? 15.417 94.725 58.341 1.00 12.35 4 LEU D CA 1
ATOM 7802 C C . LEU D 1 18 ? 15.365 96.239 58.433 1.00 14.53 4 LEU D C 1
ATOM 7803 O O . LEU D 1 18 ? 15.275 96.915 57.414 1.00 18.53 4 LEU D O 1
ATOM 7808 N N . HIS D 1 19 ? 15.426 96.740 59.661 1.00 13.32 5 HIS D N 1
ATOM 7809 C CA . HIS D 1 19 ? 15.359 98.169 59.966 1.00 14.42 5 HIS D CA 1
ATOM 7810 C C . HIS D 1 19 ? 16.722 98.587 60.500 1.00 12.95 5 HIS D C 1
ATOM 7811 O O . HIS D 1 19 ? 17.184 98.120 61.546 1.00 14.52 5 HIS D O 1
ATOM 7818 N N . THR D 1 20 ? 17.389 99.462 59.757 1.00 11.42 6 THR D N 1
ATOM 7819 C CA . THR D 1 20 ? 18.657 99.993 60.202 1.00 13.60 6 THR D CA 1
ATOM 7820 C C . THR D 1 20 ? 18.605 101.517 59.961 1.00 12.73 6 THR D C 1
ATOM 7821 O O . THR D 1 20 ? 17.644 102.013 59.373 1.00 13.37 6 THR D O 1
ATOM 7825 N N . SER D 1 21 ? 19.588 102.245 60.458 1.00 15.20 7 SER D N 1
ATOM 7826 C CA . SER D 1 21 ? 19.626 103.716 60.261 1.00 15.66 7 SER D CA 1
ATOM 7827 C C . SER D 1 21 ? 20.975 104.218 60.705 1.00 14.94 7 SER D C 1
ATOM 7828 O O . SER D 1 21 ? 21.742 103.462 61.294 1.00 12.64 7 SER D O 1
ATOM 7831 N N . ASP D 1 22 ? 21.248 105.511 60.469 1.00 11.05 8 ASP D N 1
ATOM 7832 C CA . ASP D 1 22 ? 22.401 106.151 61.081 1.00 12.05 8 ASP D CA 1
ATOM 7833 C C . ASP D 1 22 ? 23.724 105.422 60.835 1.00 14.97 8 ASP D C 1
ATOM 7834 O O . ASP D 1 22 ? 24.505 105.172 61.765 1.00 12.44 8 ASP D O 1
ATOM 7839 N N . TRP D 1 23 ? 23.964 105.089 59.576 1.00 12.50 9 TRP D N 1
ATOM 7840 C CA . TRP D 1 23 ? 25.237 104.508 59.201 1.00 11.62 9 TRP D CA 1
ATOM 7841 C C . TRP D 1 23 ? 26.355 105.544 59.344 1.00 12.58 9 TRP D C 1
ATOM 7842 O O . TRP D 1 23 ? 27.441 105.236 59.853 1.00 15.99 9 TRP D O 1
ATOM 7853 N N . HIS D 1 24 ? 26.052 106.781 58.956 1.00 12.14 10 HIS D N 1
ATOM 7854 C CA . HIS D 1 24 ? 27.064 107.841 58.989 1.00 11.34 10 HIS D CA 1
ATOM 7855 C C . HIS D 1 24 ? 28.333 107.440 58.236 1.00 10.76 10 HIS D C 1
ATOM 7856 O O . HIS D 1 24 ? 29.450 107.627 58.730 1.00 12.67 10 HIS D O 1
ATOM 7863 N N . LEU D 1 25 ? 28.152 106.875 57.033 1.00 12.53 11 LEU D N 1
ATOM 7864 C CA . LEU D 1 25 ? 29.273 106.554 56.156 1.00 12.01 11 LEU D CA 1
ATOM 7865 C C . LEU D 1 25 ? 30.118 107.811 55.923 1.00 12.91 11 LEU D C 1
ATOM 7866 O O . LEU D 1 25 ? 29.586 108.890 55.656 1.00 13.03 11 LEU D O 1
ATOM 7871 N N . GLY D 1 26 ? 31.429 107.651 56.056 1.00 11.63 12 GLY D N 1
ATOM 7872 C CA . GLY D 1 26 ? 32.370 108.721 55.830 1.00 12.10 12 GLY D CA 1
ATOM 7873 C C . GLY D 1 26 ? 32.630 109.546 57.066 1.00 14.31 12 GLY D C 1
ATOM 7874 O O . GLY D 1 26 ? 33.301 110.576 56.978 1.00 16.61 12 GLY D O 1
ATOM 7875 N N . GLN D 1 27 ? 32.119 109.099 58.215 1.00 13.15 13 GLN D N 1
ATOM 7876 C CA . GLN D 1 27 ? 32.405 109.823 59.455 1.00 12.13 13 GLN D CA 1
ATOM 7877 C C . GLN D 1 27 ? 33.917 109.901 59.637 1.00 18.89 13 GLN D C 1
ATOM 7878 O O . GLN D 1 27 ? 34.634 108.907 59.450 1.00 19.00 13 GLN D O 1
ATOM 7884 N N . ASN D 1 28 ? 34.393 111.080 60.020 1.00 15.06 14 ASN D N 1
ATOM 7885 C CA . ASN D 1 28 ? 35.774 111.229 60.438 1.00 17.87 14 ASN D CA 1
ATOM 7886 C C . ASN D 1 28 ? 35.767 111.225 61.955 1.00 18.96 14 ASN D C 1
ATOM 7887 O O . ASN D 1 28 ? 35.252 112.151 62.585 1.00 22.64 14 ASN D O 1
ATOM 7892 N N . PHE D 1 29 ? 36.326 110.174 62.545 1.00 20.10 15 PHE D N 1
ATOM 7893 C CA . PHE D 1 29 ? 36.182 109.945 63.980 1.00 19.47 15 PHE D CA 1
ATOM 7894 C C . PHE D 1 29 ? 37.506 110.238 64.641 1.00 21.33 15 PHE D C 1
ATOM 7895 O O . PHE D 1 29 ? 38.365 109.375 64.703 1.00 17.78 15 PHE D O 1
ATOM 7903 N N . TYR D 1 30 ? 37.678 111.473 65.109 1.00 19.30 16 TYR D N 1
ATOM 7904 C CA . TYR D 1 30 ? 38.955 111.924 65.665 1.00 20.04 16 TYR D CA 1
ATOM 7905 C C . TYR D 1 30 ? 40.153 111.585 64.752 1.00 23.27 16 TYR D C 1
ATOM 7906 O O . TYR D 1 30 ? 41.175 111.101 65.216 1.00 23.97 16 TYR D O 1
ATOM 7915 N N . SER D 1 31 ? 39.971 111.843 63.460 1.00 17.71 17 SER D N 1
ATOM 7916 C CA . SER D 1 31 ? 40.938 111.620 62.381 1.00 21.73 17 SER D CA 1
ATOM 7917 C C . SER D 1 31 ? 41.010 110.177 61.877 1.00 16.84 17 SER D C 1
ATOM 7918 O O . SER D 1 31 ? 41.797 109.921 60.969 1.00 18.50 17 SER D O 1
ATOM 7921 N N . LYS D 1 32 ? 40.219 109.270 62.461 1.00 16.94 18 LYS D N 1
ATOM 7922 C CA . LYS D 1 32 ? 40.140 107.876 61.985 1.00 16.59 18 LYS D CA 1
ATOM 7923 C C . LYS D 1 32 ? 38.997 107.656 61.016 1.00 18.72 18 LYS D C 1
ATOM 7924 O O . LYS D 1 32 ? 37.907 108.212 61.199 1.00 21.39 18 LYS D O 1
ATOM 7930 N N . SER D 1 33 ? 39.242 106.832 59.999 1.00 17.04 19 SER D N 1
ATOM 7931 C CA . SER D 1 33 ? 38.171 106.390 59.111 1.00 14.32 19 SER D CA 1
ATOM 7932 C C . SER D 1 33 ? 37.430 105.216 59.727 1.00 14.82 19 SER D C 1
ATOM 7933 O O . SER D 1 33 ? 38.039 104.385 60.405 1.00 18.97 19 SER D O 1
ATOM 7936 N N . ARG D 1 34 ? 36.128 105.148 59.473 1.00 14.53 20 ARG D N 1
ATOM 7937 C CA . ARG D 1 34 ? 35.315 103.997 59.892 1.00 13.84 20 ARG D CA 1
ATOM 7938 C C . ARG D 1 34 ? 35.133 103.006 58.731 1.00 12.98 20 ARG D C 1
ATOM 7939 O O . ARG D 1 34 ? 34.298 102.092 58.823 1.00 16.90 20 ARG D O 1
ATOM 7947 N N . GLU D 1 35 ? 35.880 103.196 57.639 1.00 14.23 21 GLU D N 1
ATOM 7948 C CA . GLU D 1 35 ? 35.624 102.434 56.422 1.00 12.81 21 GLU D CA 1
ATOM 7949 C C . GLU D 1 35 ? 35.635 100.907 56.650 1.00 15.80 21 GLU D C 1
ATOM 7950 O O . GLU D 1 35 ? 34.729 100.208 56.191 1.00 16.98 21 GLU D O 1
ATOM 7956 N N . ALA D 1 36 ? 36.648 100.413 57.359 1.00 15.49 22 ALA D N 1
ATOM 7957 C CA . ALA D 1 36 ? 36.785 98.974 57.603 1.00 18.13 22 ALA D CA 1
ATOM 7958 C C . ALA D 1 36 ? 35.575 98.439 58.355 1.00 16.57 22 ALA D C 1
ATOM 7959 O O . ALA D 1 36 ? 35.044 97.361 58.055 1.00 17.12 22 ALA D O 1
ATOM 7961 N N . GLU D 1 37 ? 35.128 99.209 59.342 1.00 14.82 23 GLU D N 1
ATOM 7962 C CA . GLU D 1 37 ? 34.006 98.787 60.153 1.00 13.14 23 GLU D CA 1
ATOM 7963 C C . GLU D 1 37 ? 32.743 98.831 59.338 1.00 16.87 23 GLU D C 1
ATOM 7964 O O . GLU D 1 37 ? 31.893 97.957 59.454 1.00 15.92 23 GLU D O 1
ATOM 7970 N N . HIS D 1 38 ? 32.606 99.852 58.504 1.00 12.55 24 HIS D N 1
ATOM 7971 C CA . HIS D 1 38 ? 31.403 99.939 57.695 1.00 13.60 24 HIS D CA 1
ATOM 7972 C C . HIS D 1 38 ? 31.354 98.823 56.666 1.00 12.72 24 HIS D C 1
ATOM 7973 O O . HIS D 1 38 ? 30.284 98.267 56.410 1.00 14.76 24 HIS D O 1
ATOM 7980 N N . GLN D 1 39 ? 32.502 98.494 56.092 1.00 12.86 25 GLN D N 1
ATOM 7981 C CA . GLN D 1 39 ? 32.509 97.410 55.106 1.00 13.36 25 GLN D CA 1
ATOM 7982 C C . GLN D 1 39 ? 32.112 96.091 55.743 1.00 16.29 25 GLN D C 1
ATOM 7983 O O . GLN D 1 39 ? 31.301 95.335 55.178 1.00 17.43 25 GLN D O 1
ATOM 7989 N N . ALA D 1 40 ? 32.685 95.807 56.913 1.00 15.63 26 ALA D N 1
ATOM 7990 C CA . ALA D 1 40 ? 32.347 94.601 57.649 1.00 16.15 26 ALA D CA 1
ATOM 7991 C C . ALA D 1 40 ? 30.866 94.560 58.001 1.00 17.25 26 ALA D C 1
ATOM 7992 O O . ALA D 1 40 ? 30.220 93.520 57.867 1.00 14.84 26 ALA D O 1
ATOM 7994 N N . PHE D 1 41 ? 30.333 95.684 58.471 1.00 13.22 27 PHE D N 1
ATOM 7995 C CA . PHE D 1 41 ? 28.903 95.765 58.750 1.00 14.60 27 PHE D CA 1
ATOM 7996 C C . PHE D 1 41 ? 28.045 95.517 57.506 1.00 16.72 27 PHE D C 1
ATOM 7997 O O . PHE D 1 41 ? 27.071 94.785 57.568 1.00 15.52 27 PHE D O 1
ATOM 8005 N N . LEU D 1 42 ? 28.377 96.147 56.378 1.00 14.31 28 LEU D N 1
ATOM 8006 C CA . LEU D 1 42 ? 27.530 96.025 55.212 1.00 13.08 28 LEU D CA 1
ATOM 8007 C C . LEU D 1 42 ? 27.567 94.586 54.692 1.00 13.26 28 LEU D C 1
ATOM 8008 O O . LEU D 1 42 ? 26.542 94.046 54.262 1.00 20.00 28 LEU D O 1
ATOM 8013 N N . ASP D 1 43 ? 28.727 93.946 54.798 1.00 13.63 29 ASP D N 1
ATOM 8014 C CA . ASP D 1 43 ? 28.815 92.549 54.409 1.00 17.42 29 ASP D CA 1
ATOM 8015 C C . ASP D 1 43 ? 27.960 91.677 55.352 1.00 21.27 29 ASP D C 1
ATOM 8016 O O . ASP D 1 43 ? 27.223 90.799 54.899 1.00 18.39 29 ASP D O 1
ATOM 8021 N N . TRP D 1 44 ? 28.046 91.940 56.653 1.00 18.10 30 TRP D N 1
ATOM 8022 C CA . TRP D 1 44 ? 27.214 91.229 57.638 1.00 18.50 30 TRP D CA 1
ATOM 8023 C C . TRP D 1 44 ? 25.713 91.455 57.365 1.00 13.87 30 TRP D C 1
ATOM 8024 O O . TRP D 1 44 ? 24.869 90.534 57.538 1.00 16.85 30 TRP D O 1
ATOM 8035 N N . LEU D 1 45 ? 25.366 92.677 56.959 1.00 13.93 31 LEU D N 1
ATOM 8036 C CA . LEU D 1 45 ? 23.956 93.007 56.736 1.00 18.17 31 LEU D CA 1
ATOM 8037 C C . LEU D 1 45 ? 23.355 92.188 55.595 1.00 16.95 31 LEU D C 1
ATOM 8038 O O . LEU D 1 45 ? 22.236 91.699 55.706 1.00 16.14 31 LEU D O 1
ATOM 8043 N N . LEU D 1 46 ? 24.098 92.015 54.511 1.00 16.27 32 LEU D N 1
ATOM 8044 C CA . LEU D 1 46 ? 23.604 91.201 53.414 1.00 17.93 32 LEU D CA 1
ATOM 8045 C C . LEU D 1 46 ? 23.548 89.743 53.801 1.00 15.11 32 LEU D C 1
ATOM 8046 O O . LEU D 1 46 ? 22.614 89.061 53.409 1.00 17.25 32 LEU D O 1
ATOM 8051 N N . GLU D 1 47 ? 24.562 89.257 54.517 1.00 13.31 33 GLU D N 1
ATOM 8052 C CA . GLU D 1 47 ? 24.530 87.865 54.962 1.00 16.66 33 GLU D CA 1
ATOM 8053 C C . GLU D 1 47 ? 23.291 87.649 55.814 1.00 15.19 33 GLU D C 1
ATOM 8054 O O . GLU D 1 47 ? 22.595 86.619 55.710 1.00 14.90 33 GLU D O 1
ATOM 8060 N N . THR D 1 48 ? 23.047 88.618 56.688 1.00 14.19 34 THR D N 1
ATOM 8061 C CA . THR D 1 48 ? 21.905 88.565 57.601 1.00 15.61 34 THR D CA 1
ATOM 8062 C C . THR D 1 48 ? 20.570 88.582 56.863 1.00 14.31 34 THR D C 1
ATOM 8063 O O . THR D 1 48 ? 19.658 87.830 57.206 1.00 14.89 34 THR D O 1
ATOM 8067 N N . ALA D 1 49 ? 20.458 89.439 55.847 1.00 13.82 35 ALA D N 1
ATOM 8068 C CA . ALA D 1 49 ? 19.254 89.482 55.004 1.00 19.14 35 ALA D CA 1
ATOM 8069 C C . ALA D 1 49 ? 18.967 88.122 54.344 1.00 18.51 35 ALA D C 1
ATOM 8070 O O . ALA D 1 49 ? 17.812 87.693 54.233 1.00 17.83 35 ALA D O 1
ATOM 8072 N N . GLN D 1 50 ? 20.019 87.446 53.904 1.00 14.74 36 GLN D N 1
ATOM 8073 C CA . GLN D 1 50 ? 19.850 86.133 53.301 1.00 14.93 36 GLN D CA 1
ATOM 8074 C C . GLN D 1 50 ? 19.468 85.080 54.339 1.00 16.06 36 GLN D C 1
ATOM 8075 O O . GLN D 1 50 ? 18.547 84.273 54.119 1.00 18.10 36 GLN D O 1
ATOM 8081 N N . THR D 1 51 ? 20.219 85.058 55.438 1.00 15.87 37 THR D N 1
ATOM 8082 C CA . THR D 1 51 ? 19.952 84.098 56.512 1.00 17.93 37 THR D CA 1
ATOM 8083 C C . THR D 1 51 ? 18.489 84.146 56.913 1.00 16.88 37 THR D C 1
ATOM 8084 O O . THR D 1 51 ? 17.835 83.099 57.109 1.00 17.79 37 THR D O 1
ATOM 8088 N N . HIS D 1 52 ? 17.973 85.362 57.053 1.00 16.05 38 HIS D N 1
ATOM 8089 C CA . HIS D 1 52 ? 16.617 85.544 57.568 1.00 19.40 38 HIS D CA 1
ATOM 8090 C C . HIS D 1 52 ? 15.538 85.645 56.487 1.00 19.91 38 HIS D C 1
ATOM 8091 O O . HIS D 1 52 ? 14.383 85.926 56.793 1.00 20.57 38 HIS D O 1
ATOM 8098 N N . GLN D 1 53 ? 15.904 85.383 55.230 1.00 16.72 39 GLN D N 1
ATOM 8099 C CA . GLN D 1 53 ? 14.931 85.341 54.128 1.00 16.24 39 GLN D CA 1
ATOM 8100 C C . GLN D 1 53 ? 14.180 86.684 54.034 1.00 19.67 39 GLN D C 1
ATOM 8101 O O . GLN D 1 53 ? 12.982 86.735 53.770 1.00 18.32 39 GLN D O 1
ATOM 8107 N N . VAL D 1 54 ? 14.914 87.768 54.238 1.00 14.74 40 VAL D N 1
ATOM 8108 C CA . VAL D 1 54 ? 14.324 89.109 54.343 1.00 13.99 40 VAL D CA 1
ATOM 8109 C C . VAL D 1 54 ? 13.838 89.633 52.978 1.00 15.38 40 VAL D C 1
ATOM 8110 O O . VAL D 1 54 ? 14.480 89.380 51.956 1.00 18.28 40 VAL D O 1
ATOM 8114 N N . ASP D 1 55 ? 12.709 90.348 52.962 1.00 15.60 41 ASP D N 1
ATOM 8115 C CA . ASP D 1 55 ? 12.164 90.919 51.724 1.00 15.16 41 ASP D CA 1
ATOM 8116 C C . ASP D 1 55 ? 12.687 92.327 51.432 1.00 16.28 41 ASP D C 1
ATOM 8117 O O . ASP D 1 55 ? 12.850 92.690 50.274 1.00 18.77 41 ASP D O 1
ATOM 8122 N N . ALA D 1 56 ? 12.888 93.124 52.469 1.00 16.45 42 ALA D N 1
ATOM 8123 C CA . ALA D 1 56 ? 13.323 94.507 52.256 1.00 15.07 42 ALA D CA 1
ATOM 8124 C C . ALA D 1 56 ? 14.189 94.953 53.404 1.00 20.59 42 ALA D C 1
ATOM 8125 O O . ALA D 1 56 ? 14.041 94.477 54.545 1.00 15.82 42 ALA D O 1
ATOM 8127 N N . ILE D 1 57 ? 15.116 95.851 53.084 1.00 13.34 43 ILE D N 1
ATOM 8128 C CA . ILE D 1 57 ? 15.942 96.534 54.071 1.00 12.43 43 ILE D CA 1
ATOM 8129 C C . ILE D 1 57 ? 15.567 98.010 54.012 1.00 16.25 43 ILE D C 1
ATOM 8130 O O . ILE D 1 57 ? 15.527 98.594 52.922 1.00 16.09 43 ILE D O 1
ATOM 8135 N N . ILE D 1 58 ? 15.309 98.607 55.172 1.00 12.72 44 ILE D N 1
ATOM 8136 C CA . ILE D 1 58 ? 14.895 100.006 55.222 1.00 15.00 44 ILE D CA 1
ATOM 8137 C C . ILE D 1 58 ? 15.965 100.720 56.001 1.00 13.83 44 ILE D C 1
ATOM 8138 O O . ILE D 1 58 ? 16.305 100.289 57.095 1.00 15.30 44 ILE D O 1
ATOM 8143 N N . VAL D 1 59 ? 16.551 101.766 55.413 1.00 14.52 45 VAL D N 1
ATOM 8144 C CA . VAL D 1 59 ? 17.597 102.520 56.088 1.00 13.64 45 VAL D CA 1
ATOM 8145 C C . VAL D 1 59 ? 16.995 103.879 56.395 1.00 19.23 45 VAL D C 1
ATOM 8146 O O . VAL D 1 59 ? 16.838 104.708 55.496 1.00 16.32 45 VAL D O 1
ATOM 8150 N N . ALA D 1 60 ? 16.661 104.088 57.659 1.00 13.86 46 ALA D N 1
ATOM 8151 C CA . ALA D 1 60 ? 15.819 105.222 58.072 1.00 12.82 46 ALA D CA 1
ATOM 8152 C C . ALA D 1 60 ? 16.645 106.487 58.327 1.00 17.95 46 ALA D C 1
ATOM 8153 O O . ALA D 1 60 ? 16.515 107.156 59.369 1.00 15.04 46 ALA D O 1
ATOM 8155 N N . GLY D 1 61 ? 17.469 106.834 57.352 1.00 15.51 47 GLY D N 1
ATOM 8156 C CA . GLY D 1 61 ? 18.148 108.129 57.397 1.00 15.45 47 GLY D CA 1
ATOM 8157 C C . GLY D 1 61 ? 19.569 108.132 57.930 1.00 20.50 47 GLY D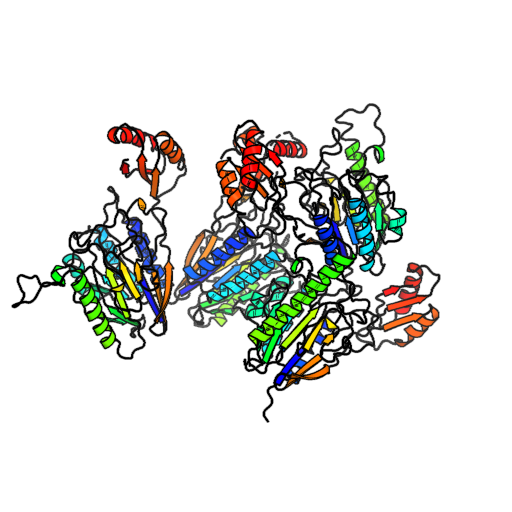 C 1
ATOM 8158 O O . GLY D 1 61 ? 19.982 107.257 58.697 1.00 16.57 47 GLY D O 1
ATOM 8159 N N . ASP D 1 62 ? 20.317 109.155 57.520 1.00 13.24 48 ASP D N 1
ATOM 8160 C CA . ASP D 1 62 ? 21.727 109.347 57.904 1.00 13.63 48 ASP D CA 1
ATOM 8161 C C . ASP D 1 62 ? 22.586 108.232 57.357 1.00 12.09 48 ASP D C 1
ATOM 8162 O O . ASP D 1 62 ? 23.397 107.627 58.063 1.00 14.60 48 ASP D O 1
ATOM 8167 N N . VAL D 1 63 ? 22.390 107.988 56.064 1.00 12.39 49 VAL D N 1
ATOM 8168 C CA . VAL D 1 63 ? 23.243 107.086 55.295 1.00 12.64 49 VAL D CA 1
ATOM 8169 C C . VAL D 1 63 ? 24.665 107.599 55.385 1.00 13.73 49 VAL D C 1
ATOM 8170 O O . VAL D 1 63 ? 25.582 106.844 55.694 1.00 12.48 49 VAL D O 1
ATOM 8174 N N . PHE D 1 64 ? 24.841 108.903 55.112 1.00 13.29 50 PHE D N 1
ATOM 8175 C CA . PHE D 1 64 ? 26.152 109.519 55.167 1.00 15.37 50 PHE D CA 1
ATOM 8176 C C . PHE D 1 64 ? 26.273 110.418 56.401 1.00 13.01 50 PHE D C 1
ATOM 8177 O O . PHE D 1 64 ? 25.285 110.900 56.931 1.00 15.78 50 PHE D O 1
ATOM 8185 N N . ASP D 1 65 ? 27.506 110.659 56.826 1.00 12.36 51 ASP D N 1
ATOM 8186 C CA . ASP D 1 65 ? 27.779 111.508 57.985 1.00 14.02 51 ASP D CA 1
ATOM 8187 C C . ASP D 1 65 ? 27.634 113.008 57.638 1.00 11.35 51 ASP D C 1
ATOM 8188 O O . ASP D 1 65 ? 27.409 113.832 58.527 1.00 14.20 51 ASP D O 1
ATOM 8193 N N A THR D 1 66 ? 27.847 113.362 56.370 0.64 19.73 52 THR D N 1
ATOM 8194 N N B THR D 1 66 ? 27.734 113.323 56.352 0.36 11.69 52 THR D N 1
ATOM 8195 C CA A THR D 1 66 ? 27.605 114.736 55.897 0.64 15.22 52 THR D CA 1
ATOM 8196 C CA B THR D 1 66 ? 27.569 114.694 55.884 0.36 17.27 52 THR D CA 1
ATOM 8197 C C A THR D 1 66 ? 26.961 114.735 54.517 0.64 16.57 52 THR D C 1
ATOM 8198 C C B THR D 1 66 ? 26.903 114.717 54.520 0.36 18.75 52 THR D C 1
ATOM 8199 O O A THR D 1 66 ? 26.861 113.700 53.850 0.64 15.53 52 THR D O 1
ATOM 8200 O O B THR D 1 66 ? 26.731 113.684 53.865 0.36 13.87 52 THR D O 1
ATOM 8207 N N . GLY D 1 67 ? 26.525 115.912 54.092 1.00 13.95 53 GLY D N 1
ATOM 8208 C CA . GLY D 1 67 ? 25.945 116.079 52.775 1.00 17.69 53 GLY D CA 1
ATOM 8209 C C . GLY D 1 67 ? 26.954 115.988 51.641 1.00 19.11 53 GLY D C 1
ATOM 8210 O O . GLY D 1 67 ? 26.575 116.010 50.475 1.00 21.71 53 GLY D O 1
ATOM 8211 N N . SER D 1 68 ? 28.238 115.878 51.973 1.00 17.65 54 SER D N 1
ATOM 8212 C CA . SER D 1 68 ? 29.274 115.821 50.933 1.00 16.89 54 SER D CA 1
ATOM 8213 C C . SER D 1 68 ? 30.263 114.741 51.289 1.00 16.62 54 SER D C 1
ATOM 8214 O O . SER D 1 68 ? 31.376 115.029 51.719 1.00 20.73 54 SER D O 1
ATOM 8217 N N . PRO D 1 69 ? 29.842 113.486 51.143 1.00 15.87 55 PRO D N 1
ATOM 8218 C CA . PRO D 1 69 ? 30.686 112.369 51.582 1.00 15.58 55 PRO D CA 1
ATOM 8219 C C . PRO D 1 69 ? 31.946 112.192 50.737 1.00 17.64 55 PRO D C 1
ATOM 8220 O O . PRO D 1 69 ? 31.981 112.563 49.551 1.00 16.50 55 PRO D O 1
ATOM 8224 N N . PRO D 1 70 ? 32.996 111.632 51.348 1.00 15.56 56 PRO D N 1
ATOM 8225 C CA . PRO D 1 70 ? 34.227 111.342 50.601 1.00 14.99 56 PRO D CA 1
ATOM 8226 C C . PRO D 1 70 ? 34.019 110.177 49.621 1.00 18.48 56 PRO D C 1
ATOM 8227 O O . PRO D 1 70 ? 33.052 109.395 49.756 1.00 17.19 56 PRO D O 1
ATOM 8231 N N . SER D 1 71 ? 34.921 110.076 48.650 1.00 16.32 57 SER D N 1
ATOM 8232 C CA . SER D 1 71 ? 34.834 109.057 47.616 1.00 17.12 57 SER D CA 1
ATOM 8233 C C . SER D 1 71 ? 34.672 107.652 48.211 1.00 16.49 57 SER D C 1
ATOM 8234 O O . SER D 1 71 ? 33.862 106.842 47.738 1.00 14.76 57 SER D O 1
ATOM 8237 N N . TYR D 1 72 ? 35.424 107.356 49.262 1.00 15.16 58 TYR D N 1
ATOM 8238 C CA . TYR D 1 72 ? 35.363 105.976 49.747 1.00 12.44 58 TYR D CA 1
ATOM 8239 C C . TYR D 1 72 ? 33.999 105.653 50.344 1.00 16.95 58 TYR D C 1
ATOM 8240 O O . TYR D 1 72 ? 33.581 104.499 50.329 1.00 16.88 58 TYR D O 1
ATOM 8249 N N . ALA D 1 73 ? 33.312 106.659 50.886 1.00 13.43 59 ALA D N 1
ATOM 8250 C CA . ALA D 1 73 ? 31.984 106.428 51.452 1.00 10.75 59 ALA D CA 1
ATOM 8251 C C . ALA D 1 73 ? 30.968 106.280 50.334 1.00 15.80 59 ALA D C 1
ATOM 8252 O O . ALA D 1 73 ? 30.068 105.458 50.433 1.00 13.69 59 ALA D O 1
ATOM 8254 N N . ARG D 1 74 ? 31.104 107.080 49.277 1.00 14.76 60 ARG D N 1
ATOM 8255 C CA . ARG D 1 74 ? 30.231 106.927 48.110 1.00 12.01 60 ARG D CA 1
ATOM 8256 C C . ARG D 1 74 ? 30.414 105.527 47.554 1.00 17.95 60 ARG D C 1
ATOM 8257 O O . ARG D 1 74 ? 29.462 104.879 47.120 1.00 15.19 60 ARG D O 1
ATOM 8265 N N . THR D 1 75 ? 31.654 105.058 47.583 1.00 12.53 61 THR D N 1
ATOM 8266 C CA . THR D 1 75 ? 31.962 103.724 47.054 1.00 15.93 61 THR D CA 1
ATOM 8267 C C . THR D 1 75 ? 31.351 102.623 47.933 1.00 14.78 61 THR D C 1
ATOM 8268 O O . THR D 1 75 ? 30.803 101.633 47.399 1.00 17.31 61 THR D O 1
ATOM 8272 N N . LEU D 1 76 ? 31.427 102.801 49.252 1.00 14.29 62 LEU D N 1
ATOM 8273 C CA . LEU D 1 76 ? 30.781 101.852 50.200 1.00 14.70 62 LEU D CA 1
ATOM 8274 C C . LEU D 1 76 ? 29.305 101.705 49.908 1.00 18.80 62 LEU D C 1
ATOM 8275 O O . LEU D 1 76 ? 28.772 100.602 49.837 1.00 16.20 62 LEU D O 1
ATOM 8280 N N . TYR D 1 77 ? 28.646 102.836 49.710 1.00 12.12 63 TYR D N 1
ATOM 8281 C CA . TYR D 1 77 ? 27.216 102.839 49.417 1.00 15.14 63 TYR D CA 1
ATOM 8282 C C . TYR D 1 77 ? 26.871 102.156 48.080 1.00 16.17 63 TYR D C 1
ATOM 8283 O O . TYR D 1 77 ? 25.977 101.298 48.011 1.00 15.69 63 TYR D O 1
ATOM 8292 N N . ASN D 1 78 ? 27.595 102.511 47.027 1.00 14.19 64 ASN D N 1
ATOM 8293 C CA . ASN D 1 78 ? 27.326 101.946 45.714 1.00 13.93 64 ASN D CA 1
ATOM 8294 C C . ASN D 1 78 ? 27.617 100.446 45.701 1.00 14.34 64 ASN D C 1
ATOM 8295 O O . ASN D 1 78 ? 26.913 99.677 45.065 1.00 16.97 64 ASN D O 1
ATOM 8300 N N . ARG D 1 79 ? 28.684 100.064 46.385 1.00 14.64 65 ARG D N 1
ATOM 8301 C CA . ARG D 1 79 ? 29.105 98.666 46.431 1.00 17.40 65 ARG D CA 1
ATOM 8302 C C . ARG D 1 79 ? 28.042 97.828 47.151 1.00 17.54 65 ARG D C 1
ATOM 8303 O O . ARG D 1 79 ? 27.749 96.699 46.743 1.00 16.07 65 ARG D O 1
ATOM 8311 N N . PHE D 1 80 ? 27.478 98.382 48.218 1.00 16.10 66 PHE D N 1
ATOM 8312 C CA . PHE D 1 80 ? 26.374 97.726 48.922 1.00 14.90 66 PHE D CA 1
ATOM 8313 C C . PHE D 1 80 ? 25.193 97.477 48.000 1.00 16.62 66 PHE D C 1
ATOM 8314 O O . PHE D 1 80 ? 24.621 96.362 47.954 1.00 14.74 66 PHE D O 1
ATOM 8322 N N . VAL D 1 81 ? 24.836 98.492 47.221 1.00 15.30 67 VAL D N 1
ATOM 8323 C CA . VAL D 1 81 ? 23.766 98.318 46.252 1.00 20.71 67 VAL D CA 1
ATOM 8324 C C . VAL D 1 81 ? 24.085 97.271 45.192 1.00 15.34 67 VAL D C 1
ATOM 8325 O O . VAL D 1 81 ? 23.211 96.492 44.802 1.00 18.00 67 VAL D O 1
ATOM 8329 N N . VAL D 1 82 ? 25.325 97.263 44.713 1.00 14.39 68 VAL D N 1
ATOM 8330 C CA . VAL D 1 82 ? 25.737 96.241 43.754 1.00 13.61 68 VAL D CA 1
ATOM 8331 C C . VAL D 1 82 ? 25.561 94.829 44.394 1.00 15.68 68 VAL D C 1
ATOM 8332 O O . VAL D 1 82 ? 25.003 93.895 43.789 1.00 16.79 68 VAL D O 1
ATOM 8336 N N . ASN D 1 83 ? 26.078 94.699 45.603 1.00 13.09 69 ASN D N 1
ATOM 8337 C CA . ASN D 1 83 ? 26.050 93.387 46.292 1.00 14.26 69 ASN D CA 1
ATOM 8338 C C . ASN D 1 83 ? 24.625 92.940 46.605 1.00 16.37 69 ASN D C 1
ATOM 8339 O O . ASN D 1 83 ? 24.303 91.735 46.573 1.00 16.14 69 ASN D O 1
ATOM 8344 N N . LEU D 1 84 ? 23.772 93.908 46.914 1.00 15.41 70 LEU D N 1
ATOM 8345 C CA . LEU D 1 84 ? 22.339 93.658 47.127 1.00 17.33 70 LEU D CA 1
ATOM 8346 C C . LEU D 1 84 ? 21.682 92.921 45.970 1.00 15.44 70 LEU D C 1
ATOM 8347 O O . LEU D 1 84 ? 20.713 92.175 46.172 1.00 16.51 70 LEU D O 1
ATOM 8352 N N . GLN D 1 85 ? 22.196 93.109 44.758 1.00 16.83 71 GLN D N 1
ATOM 8353 C CA . GLN D 1 85 ? 21.591 92.467 43.605 1.00 17.50 71 GLN D CA 1
ATOM 8354 C C . GLN D 1 85 ? 21.708 90.941 43.685 1.00 18.41 71 GLN D C 1
ATOM 8355 O O . GLN D 1 85 ? 20.952 90.232 43.015 1.00 22.80 71 GLN D O 1
ATOM 8361 N N . GLN D 1 86 ? 22.656 90.435 44.472 1.00 16.60 72 GLN D N 1
ATOM 8362 C CA . GLN D 1 86 ? 22.776 88.967 44.599 1.00 16.96 72 GLN D CA 1
ATOM 8363 C C . GLN D 1 86 ? 21.710 88.389 45.551 1.00 22.77 72 GLN D C 1
ATOM 8364 O O . GLN D 1 86 ? 21.572 87.162 45.667 1.00 21.41 72 GLN D O 1
ATOM 8370 N N . THR D 1 87 ? 20.964 89.258 46.225 1.00 19.61 73 THR D N 1
ATOM 8371 C CA . THR D 1 87 ? 19.948 88.777 47.177 1.00 20.59 73 THR D CA 1
ATOM 8372 C C . THR D 1 87 ? 18.510 88.776 46.681 1.00 39.16 73 THR D C 1
ATOM 8373 O O . THR D 1 87 ? 17.699 88.001 47.169 1.00 31.96 73 THR D O 1
ATOM 8377 N N . GLY D 1 88 ? 18.159 89.656 45.754 1.00 26.66 74 GLY D N 1
ATOM 8378 C CA . GLY D 1 88 ? 16.746 89.805 45.423 1.00 41.58 74 GLY D CA 1
ATOM 8379 C C . GLY D 1 88 ? 15.904 90.567 46.452 1.00 43.38 74 GLY D C 1
ATOM 8380 O O . GLY D 1 88 ? 14.681 90.628 46.347 1.00 28.23 74 GLY D O 1
ATOM 8381 N N A CYS D 1 89 ? 16.569 91.187 47.419 0.46 24.53 75 CYS D N 1
ATOM 8382 N N B CYS D 1 89 ? 16.551 91.112 47.477 0.54 17.18 75 CYS D N 1
ATOM 8383 C CA A CYS D 1 89 ? 15.902 91.948 48.476 0.46 19.30 75 CYS D CA 1
ATOM 8384 C CA B CYS D 1 89 ? 15.850 91.988 48.414 0.54 19.17 75 CYS D CA 1
ATOM 8385 C C A CYS D 1 89 ? 15.810 93.452 48.138 0.46 29.20 75 CYS D C 1
ATOM 8386 C C B CYS D 1 89 ? 15.606 93.338 47.776 0.54 15.56 75 CYS D C 1
ATOM 8387 O O A CYS D 1 89 ? 16.800 94.052 47.711 0.46 23.31 75 CYS D O 1
ATOM 8388 O O B CYS D 1 89 ? 16.312 93.740 46.838 0.54 15.07 75 CYS D O 1
ATOM 8393 N N . HIS D 1 90 ? 14.630 94.056 48.319 1.00 17.75 76 HIS D N 1
ATOM 8394 C CA . HIS D 1 90 ? 14.417 95.460 47.943 1.00 19.07 76 HIS D CA 1
ATOM 8395 C C . HIS D 1 90 ? 15.078 96.358 48.989 1.00 19.82 76 HIS D C 1
ATOM 8396 O O . HIS D 1 90 ? 15.079 96.029 50.173 1.00 19.88 76 HIS D O 1
ATOM 8403 N N . LEU D 1 91 ? 15.660 97.482 48.565 1.00 13.32 77 LEU D N 1
ATOM 8404 C CA . LEU D 1 91 ? 16.280 98.383 49.522 1.00 13.98 77 LEU D CA 1
ATOM 8405 C C . LEU D 1 91 ? 15.557 99.736 49.475 1.00 13.10 77 LEU D C 1
ATOM 8406 O O . LEU D 1 91 ? 15.312 100.261 48.395 1.00 17.11 77 LEU D O 1
ATOM 8411 N N . VAL D 1 92 ? 15.246 100.289 50.638 1.00 11.89 78 VAL D N 1
ATOM 8412 C CA . VAL D 1 92 ? 14.654 101.625 50.736 1.00 12.59 78 VAL D CA 1
ATOM 8413 C C . VAL D 1 92 ? 15.631 102.486 51.508 1.00 17.24 78 VAL D C 1
ATOM 8414 O O . VAL D 1 92 ? 15.994 102.169 52.640 1.00 15.66 78 VAL D O 1
ATOM 8418 N N . VAL D 1 93 ? 16.084 103.567 50.873 1.00 13.04 79 VAL D N 1
ATOM 8419 C CA . VAL D 1 93 ? 17.058 104.451 51.473 1.00 14.56 79 VAL D CA 1
ATOM 8420 C C . VAL D 1 93 ? 16.372 105.787 51.654 1.00 14.56 79 VAL D C 1
ATOM 8421 O O . VAL D 1 93 ? 15.905 106.375 50.693 1.00 17.00 79 VAL D O 1
ATOM 8425 N N . LEU D 1 94 ? 16.303 106.239 52.899 1.00 13.52 80 LEU D N 1
ATOM 8426 C CA . LEU D 1 94 ? 15.698 107.536 53.223 1.00 13.06 80 LEU D CA 1
ATOM 8427 C C . LEU D 1 94 ? 16.790 108.483 53.648 1.00 14.23 80 LEU D C 1
ATOM 8428 O O . LEU D 1 94 ? 17.771 108.070 54.267 1.00 16.16 80 LEU D O 1
ATOM 8433 N N . ALA D 1 95 ? 16.611 109.778 53.359 1.00 15.15 81 ALA D N 1
ATOM 8434 C CA . ALA D 1 95 ? 17.552 110.778 53.799 1.00 16.58 81 ALA D CA 1
ATOM 8435 C C . ALA D 1 95 ? 17.340 111.103 55.270 1.00 16.12 81 ALA D C 1
ATOM 8436 O O . ALA D 1 95 ? 16.205 111.240 55.721 1.00 20.27 81 ALA D O 1
ATOM 8438 N N . GLY D 1 96 ? 18.435 111.238 56.004 1.00 14.04 82 GLY D N 1
ATOM 8439 C CA . GLY D 1 96 ? 18.392 111.839 57.324 1.00 13.58 82 GLY D CA 1
ATOM 8440 C C . GLY D 1 96 ? 18.769 113.305 57.252 1.00 16.27 82 GLY D C 1
ATOM 8441 O O . GLY D 1 96 ? 18.862 113.887 56.160 1.00 15.26 82 GLY D O 1
ATOM 8442 N N . ASN D 1 97 ? 18.962 113.935 58.403 1.00 14.08 83 ASN D N 1
ATOM 8443 C CA . ASN D 1 97 ? 19.372 115.344 58.402 1.00 14.81 83 ASN D CA 1
ATOM 8444 C C . ASN D 1 97 ? 20.797 115.536 57.915 1.00 14.08 83 ASN D C 1
ATOM 8445 O O . ASN D 1 97 ? 21.143 116.614 57.432 1.00 16.75 83 ASN D O 1
ATOM 8450 N N . HIS D 1 98 ? 21.624 114.506 58.041 1.00 12.88 84 HIS D N 1
ATOM 8451 C CA . HIS D 1 98 ? 23.005 114.603 57.587 1.00 13.11 84 HIS D CA 1
ATOM 8452 C C . HIS D 1 98 ? 23.166 114.300 56.119 1.00 19.41 84 HIS D C 1
ATOM 8453 O O . HIS D 1 98 ? 24.218 114.579 55.557 1.00 19.61 84 HIS D O 1
ATOM 8460 N N . ASP D 1 99 ? 22.145 113.714 55.509 1.00 15.82 85 ASP D N 1
ATOM 8461 C CA . ASP D 1 99 ? 22.200 113.458 54.072 1.00 16.40 85 ASP D CA 1
ATOM 8462 C C . ASP D 1 99 ? 21.813 114.715 53.312 1.00 17.33 85 ASP D C 1
ATOM 8463 O O . ASP D 1 99 ? 20.958 115.460 53.753 1.00 24.43 85 ASP D O 1
ATOM 8468 N N . SER D 1 100 ? 22.449 114.930 52.165 1.00 14.99 86 SER D N 1
ATOM 8469 C CA . SER D 1 100 ? 22.034 116.008 51.297 1.00 20.71 86 SER D CA 1
ATOM 8470 C C . SER D 1 100 ? 20.961 115.460 50.367 1.00 14.28 86 SER D C 1
ATOM 8471 O O . SER D 1 100 ? 21.110 114.350 49.820 1.00 18.17 86 SER D O 1
ATOM 8474 N N . VAL D 1 101 ? 19.887 116.219 50.169 1.00 16.32 87 VAL D N 1
ATOM 8475 C CA . VAL D 1 101 ? 18.861 115.798 49.216 1.00 15.55 87 VAL D CA 1
ATOM 8476 C C . VAL D 1 101 ? 19.457 115.664 47.813 1.00 19.76 87 VAL D C 1
ATOM 8477 O O . VAL D 1 101 ? 19.251 114.658 47.135 1.00 19.43 87 VAL D O 1
ATOM 8481 N N . ALA D 1 102 ? 20.229 116.661 47.400 1.00 18.55 88 ALA D N 1
ATOM 8482 C CA . ALA D 1 102 ? 20.867 116.571 46.088 1.00 24.77 88 ALA D CA 1
ATOM 8483 C C . ALA D 1 102 ? 21.838 115.385 45.997 1.00 21.20 88 ALA D C 1
ATOM 8484 O O . ALA D 1 102 ? 21.888 114.722 44.979 1.00 22.74 88 ALA D O 1
ATOM 8486 N N . THR D 1 103 ? 22.585 115.109 47.057 1.00 15.08 89 THR D N 1
ATOM 8487 C CA . THR D 1 103 ? 23.517 113.975 47.020 1.00 16.98 89 THR D CA 1
ATOM 8488 C C . THR D 1 103 ? 22.806 112.645 46.815 1.00 20.13 89 THR D C 1
ATOM 8489 O O . THR D 1 103 ? 23.182 111.844 45.953 1.00 18.62 89 THR D O 1
ATOM 8493 N N A LEU D 1 104 ? 21.775 112.393 47.608 0.57 16.28 90 LEU D N 1
ATOM 8494 N N B LEU D 1 104 ? 21.760 112.400 47.593 0.43 15.86 90 LEU D N 1
ATOM 8495 C CA A LEU D 1 104 ? 21.081 111.120 47.482 0.57 17.67 90 LEU D CA 1
ATOM 8496 C CA B LEU D 1 104 ? 21.074 111.117 47.486 0.43 18.19 90 LEU D CA 1
ATOM 8497 C C A LEU D 1 104 ? 20.342 111.026 46.156 0.57 17.16 90 LEU D C 1
ATOM 8498 C C B LEU D 1 104 ? 20.299 111.015 46.180 0.43 18.53 90 LEU D C 1
ATOM 8499 O O A LEU D 1 104 ? 20.268 109.959 45.553 0.57 20.15 90 LEU D O 1
ATOM 8500 O O B LEU D 1 104 ? 20.160 109.933 45.615 0.43 20.64 90 LEU D O 1
ATOM 8509 N N . ASN D 1 105 ? 19.790 112.141 45.703 1.00 16.33 91 ASN D N 1
ATOM 8510 C CA . ASN D 1 105 ? 19.083 112.145 44.425 1.00 18.42 91 ASN D CA 1
ATOM 8511 C C . ASN D 1 105 ? 19.993 112.001 43.210 1.00 18.73 91 ASN D C 1
ATOM 8512 O O . ASN D 1 105 ? 19.497 111.714 42.137 1.00 20.66 91 ASN D O 1
ATOM 8517 N N . GLU D 1 106 ? 21.307 112.152 43.389 1.00 19.41 92 GLU D N 1
ATOM 8518 C CA . GLU D 1 106 ? 22.266 111.969 42.279 1.00 23.53 92 GLU D CA 1
ATOM 8519 C C . GLU D 1 106 ? 22.069 110.632 41.583 1.00 20.33 92 GLU D C 1
ATOM 8520 O O . GLU D 1 106 ? 22.166 110.545 40.354 1.00 24.03 92 GLU D O 1
ATOM 8526 N N . SER D 1 107 ? 21.771 109.603 42.375 1.00 22.47 93 SER D N 1
ATOM 8527 C CA . SER D 1 107 ? 21.709 108.239 41.856 1.00 23.78 93 SER D CA 1
ATOM 8528 C C . SER D 1 107 ? 20.344 107.576 42.031 1.00 22.77 93 SER D C 1
ATOM 8529 O O . SER D 1 107 ? 20.202 106.364 41.847 1.00 23.43 93 SER D O 1
ATOM 8532 N N . ARG D 1 108 ? 19.337 108.377 42.366 1.00 21.16 94 ARG D N 1
ATOM 8533 C CA . ARG D 1 108 ? 17.978 107.866 42.598 1.00 18.85 94 ARG D CA 1
ATOM 8534 C C . ARG D 1 108 ? 17.466 107.074 41.394 1.00 16.68 94 ARG D C 1
ATOM 8535 O O . ARG D 1 108 ? 16.912 105.982 41.540 1.00 18.60 94 ARG D O 1
ATOM 8543 N N . ASP D 1 109 ? 17.639 107.623 40.193 1.00 17.19 95 ASP D N 1
ATOM 8544 C CA . ASP D 1 109 ? 17.117 106.945 39.009 1.00 19.87 95 ASP D CA 1
ATOM 8545 C C . ASP D 1 109 ? 17.967 105.728 38.634 1.00 21.31 95 ASP D C 1
ATOM 8546 O O . ASP D 1 109 ? 17.451 104.746 38.103 1.00 23.16 95 ASP D O 1
ATOM 8551 N N . ILE D 1 110 ? 19.268 105.800 38.917 1.00 17.43 96 ILE D N 1
ATOM 8552 C CA . ILE D 1 110 ? 20.128 104.619 38.803 1.00 24.27 96 ILE D CA 1
ATOM 8553 C C . ILE D 1 110 ? 19.718 103.493 39.758 1.00 29.76 96 ILE D C 1
ATOM 8554 O O . ILE D 1 110 ? 19.572 102.341 39.351 1.00 20.45 96 ILE D O 1
ATOM 8559 N N . MET D 1 111 ? 19.559 103.833 41.034 1.00 16.09 97 MET D N 1
ATOM 8560 C CA . MET D 1 111 ? 19.148 102.870 42.067 1.00 16.54 97 MET D CA 1
ATOM 8561 C C . MET D 1 111 ? 17.823 102.190 41.740 1.00 18.77 97 MET D C 1
ATOM 8562 O O . MET D 1 111 ? 17.607 101.011 42.065 1.00 18.70 97 MET D O 1
ATOM 8567 N N . ALA D 1 112 ? 16.945 102.906 41.045 1.00 17.39 98 ALA D N 1
ATOM 8568 C CA . ALA D 1 112 ? 15.651 102.343 40.665 1.00 19.42 98 ALA D CA 1
ATOM 8569 C C . ALA D 1 112 ? 15.798 101.108 39.770 1.00 27.83 98 ALA D C 1
ATOM 8570 O O . ALA D 1 112 ? 14.927 100.240 39.762 1.00 26.89 98 ALA D O 1
ATOM 8572 N N . PHE D 1 113 ? 16.902 101.019 39.035 1.00 20.77 99 PHE D N 1
ATOM 8573 C CA . PHE D 1 113 ? 17.157 99.850 38.191 1.00 21.64 99 PHE D CA 1
ATOM 8574 C C . PHE D 1 113 ? 17.749 98.700 38.996 1.00 24.10 99 PHE D C 1
ATOM 8575 O O . PHE D 1 113 ? 17.864 97.576 38.505 1.00 28.33 99 PHE D O 1
ATOM 8583 N N A LEU D 1 114 ? 18.140 99.005 40.228 0.29 26.18 100 LEU D N 1
ATOM 8584 N N B LEU D 1 114 ? 18.115 98.988 40.235 0.71 16.15 100 LEU D N 1
ATOM 8585 C CA A LEU D 1 114 ? 18.822 98.051 41.090 0.29 23.36 100 LEU D CA 1
ATOM 8586 C CA B LEU D 1 114 ? 18.822 98.049 41.086 0.71 19.14 100 LEU D CA 1
ATOM 8587 C C A LEU D 1 114 ? 18.006 97.755 42.344 0.29 21.75 100 LEU D C 1
ATOM 8588 C C B LEU D 1 114 ? 18.004 97.762 42.348 0.71 16.14 100 LEU D C 1
ATOM 8589 O O A LEU D 1 114 ? 18.569 97.598 43.427 0.29 21.77 100 LEU D O 1
ATOM 8590 O O B LEU D 1 114 ? 18.561 97.633 43.435 0.71 16.86 100 LEU D O 1
ATOM 8599 N N . ASN D 1 115 ? 16.684 97.708 42.193 1.00 19.81 101 ASN D N 1
ATOM 8600 C CA . ASN D 1 115 ? 15.795 97.278 43.279 1.00 17.76 101 ASN D CA 1
ATOM 8601 C C . ASN D 1 115 ? 15.887 98.144 44.509 1.00 17.41 101 ASN D C 1
ATOM 8602 O O . ASN D 1 115 ? 15.752 97.647 45.633 1.00 18.19 101 ASN D O 1
ATOM 8607 N N . THR D 1 116 ? 16.097 99.446 44.298 1.00 15.79 102 THR D N 1
ATOM 8608 C CA . THR D 1 116 ? 16.363 100.341 45.405 1.00 16.92 102 THR D CA 1
ATOM 8609 C C . THR D 1 116 ? 15.547 101.607 45.221 1.00 21.24 102 THR D C 1
ATOM 8610 O O . THR D 1 116 ? 15.606 102.247 44.173 1.00 19.35 102 THR D O 1
ATOM 8614 N N . THR D 1 117 ? 14.784 101.960 46.249 1.00 15.18 103 THR D N 1
ATOM 8615 C CA . THR D 1 117 ? 13.983 103.179 46.233 1.00 14.87 103 THR D CA 1
ATOM 8616 C C . THR D 1 117 ? 14.678 104.207 47.114 1.00 22.15 103 THR D C 1
ATOM 8617 O O . THR D 1 117 ? 14.835 104.002 48.310 1.00 17.35 103 THR D O 1
ATOM 8621 N N . VAL D 1 118 ? 15.101 105.317 46.525 1.00 16.09 104 VAL D N 1
ATOM 8622 C CA . VAL D 1 118 ? 15.739 106.389 47.283 1.00 15.72 104 VAL D CA 1
ATOM 8623 C C . VAL D 1 118 ? 14.725 107.495 47.479 1.00 14.53 104 VAL D C 1
ATOM 8624 O O . VAL D 1 118 ? 14.147 108.014 46.509 1.00 16.38 104 VAL D O 1
ATOM 8628 N N . VAL D 1 119 ? 14.486 107.843 48.742 1.00 13.81 105 VAL D N 1
ATOM 8629 C CA . VAL D 1 119 ? 13.532 108.899 49.047 1.00 14.16 105 VAL D CA 1
ATOM 8630 C C . VAL D 1 119 ? 14.244 109.952 49.868 1.00 21.56 105 VAL D C 1
ATOM 8631 O O . VAL D 1 119 ? 14.522 109.749 51.046 1.00 17.01 105 VAL D O 1
ATOM 8635 N N . ALA D 1 120 ? 14.551 111.089 49.254 1.00 17.69 106 ALA D N 1
ATOM 8636 C CA . ALA D 1 120 ? 15.375 112.087 49.937 1.00 18.64 106 ALA D CA 1
ATOM 8637 C C . ALA D 1 120 ? 14.568 113.248 50.520 1.00 15.40 106 ALA D C 1
ATOM 8638 O O . ALA D 1 120 ? 14.994 113.901 51.450 1.00 24.45 106 ALA D O 1
ATOM 8640 N N . SER D 1 121 ? 13.420 113.518 49.948 1.00 21.39 107 SER D N 1
ATOM 8641 C CA . SER D 1 121 ? 12.703 114.697 50.376 1.00 51.13 107 SER D CA 1
ATOM 8642 C C . SER D 1 121 ? 11.256 114.367 50.634 1.00 26.87 107 SER D C 1
ATOM 8643 O O . SER D 1 121 ? 10.765 113.317 50.225 1.00 25.12 107 SER D O 1
ATOM 8646 N N . ALA D 1 122 ? 10.592 115.260 51.355 1.00 33.53 108 ALA D N 1
ATOM 8647 C CA . ALA D 1 122 ? 9.181 115.123 51.641 1.00 38.76 108 ALA D CA 1
ATOM 8648 C C . ALA D 1 122 ? 8.394 115.029 50.346 1.00 38.23 108 ALA D C 1
ATOM 8649 O O . ALA D 1 122 ? 8.793 115.577 49.311 1.00 27.51 108 ALA D O 1
ATOM 8651 N N . GLY D 1 123 ? 7.282 114.311 50.407 1.00 27.08 109 GLY D N 1
ATOM 8652 C CA . GLY D 1 123 ? 6.267 114.408 49.379 1.00 29.96 109 GLY D CA 1
ATOM 8653 C C . GLY D 1 123 ? 6.016 113.111 48.648 1.00 23.52 109 GLY D C 1
ATOM 8654 O O . GLY D 1 123 ? 5.105 113.025 47.836 1.00 32.55 109 GLY D O 1
ATOM 8655 N N A HIS D 1 124 ? 6.834 112.105 48.923 0.49 24.95 110 HIS D N 1
ATOM 8656 N N B HIS D 1 124 ? 6.835 112.105 48.924 0.51 24.95 110 HIS D N 1
ATOM 8657 C CA A HIS D 1 124 ? 6.737 110.834 48.218 0.49 23.76 110 HIS D CA 1
ATOM 8658 C CA B HIS D 1 124 ? 6.714 110.825 48.238 0.51 23.70 110 HIS D CA 1
ATOM 8659 C C A HIS D 1 124 ? 5.486 110.075 48.656 0.49 29.19 110 HIS D C 1
ATOM 8660 C C B HIS D 1 124 ? 5.461 110.087 48.667 0.51 28.87 110 HIS D C 1
ATOM 8661 O O A HIS D 1 124 ? 5.250 109.885 49.849 0.49 28.61 110 HIS D O 1
ATOM 8662 O O B HIS D 1 124 ? 5.199 109.916 49.858 0.51 24.39 110 HIS D O 1
ATOM 8675 N N . ALA D 1 125 ? 4.681 109.655 47.685 1.00 24.18 111 ALA D N 1
ATOM 8676 C CA . ALA D 1 125 ? 3.464 108.897 47.966 1.00 24.45 111 ALA D CA 1
ATOM 8677 C C . ALA D 1 125 ? 3.787 107.532 48.570 1.00 27.27 111 ALA D C 1
ATOM 8678 O O . ALA D 1 125 ? 4.891 107.020 48.406 1.00 23.77 111 ALA D O 1
ATOM 8680 N N . PRO D 1 126 ? 2.817 106.942 49.289 1.00 25.72 112 PRO D N 1
ATOM 8681 C CA . PRO D 1 126 ? 3.015 105.578 49.780 1.00 22.38 112 PRO D CA 1
ATOM 8682 C C . PRO D 1 126 ? 3.233 104.639 48.607 1.00 20.49 112 PRO D C 1
ATOM 8683 O O . PRO D 1 126 ? 2.787 104.909 47.495 1.00 23.37 112 PRO D O 1
ATOM 8687 N N . GLN D 1 127 ? 3.925 103.538 48.852 1.00 21.09 113 GLN D N 1
ATOM 8688 C CA . GLN D 1 127 ? 4.179 102.604 47.781 1.00 21.02 113 GLN D CA 1
ATOM 8689 C C . GLN D 1 127 ? 4.049 101.180 48.295 1.00 24.00 113 GLN D C 1
ATOM 8690 O O . GLN D 1 127 ? 4.132 100.929 49.495 1.00 24.61 113 GLN D O 1
ATOM 8696 N N . ILE D 1 128 ? 3.814 100.252 47.382 1.00 21.49 114 ILE D N 1
ATOM 8697 C CA . ILE D 1 128 ? 3.775 98.843 47.760 1.00 18.19 114 ILE D CA 1
ATOM 8698 C C . ILE D 1 128 ? 5.206 98.318 47.767 1.00 21.47 114 ILE D C 1
ATOM 8699 O O . ILE D 1 128 ? 5.929 98.441 46.778 1.00 26.95 114 ILE D O 1
ATOM 8704 N N . LEU D 1 129 ? 5.624 97.767 48.895 1.00 20.06 115 LEU D N 1
ATOM 8705 C CA . LEU D 1 129 ? 6.911 97.102 48.988 1.00 22.97 115 LEU D CA 1
ATOM 8706 C C . LEU D 1 129 ? 6.694 95.647 48.589 1.00 27.06 115 LEU D C 1
ATOM 8707 O O . LEU D 1 129 ? 5.858 94.965 49.177 1.00 22.90 115 LEU D O 1
ATOM 8712 N N . PRO D 1 130 ? 7.458 95.152 47.606 1.00 26.64 116 PRO D N 1
ATOM 8713 C CA . PRO D 1 130 ? 7.263 93.754 47.181 1.00 20.87 116 PRO D CA 1
ATOM 8714 C C . PRO D 1 130 ? 7.963 92.737 48.072 1.00 24.95 116 PRO D C 1
ATOM 8715 O O . PRO D 1 130 ? 8.937 93.071 48.730 1.00 22.35 116 PRO D O 1
ATOM 8719 N N . ARG D 1 131 ? 7.470 91.497 48.084 1.00 21.62 117 ARG D N 1
ATOM 8720 C CA . ARG D 1 131 ? 8.212 90.402 48.687 1.00 24.06 117 ARG D CA 1
ATOM 8721 C C . ARG D 1 131 ? 9.189 89.868 47.640 1.00 24.11 117 ARG D C 1
ATOM 8722 O O . ARG D 1 131 ? 9.137 90.305 46.496 1.00 25.12 117 ARG D O 1
ATOM 8730 N N . ARG D 1 132 ? 10.079 88.956 48.025 1.00 24.51 118 ARG D N 1
ATOM 8731 C CA . ARG D 1 132 ? 11.088 88.446 47.084 1.00 20.37 118 ARG D CA 1
ATOM 8732 C C . ARG D 1 132 ? 10.478 87.880 45.802 1.00 28.02 118 ARG D C 1
ATOM 8733 O O . ARG D 1 132 ? 11.077 87.977 44.720 1.00 29.90 118 ARG D O 1
ATOM 8741 N N . ASP D 1 133 ? 9.291 87.287 45.912 1.00 23.81 119 ASP D N 1
ATOM 8742 C CA . ASP D 1 133 ? 8.629 86.716 44.741 1.00 24.94 119 ASP D CA 1
ATOM 8743 C C . ASP D 1 133 ? 7.869 87.757 43.935 1.00 26.20 119 ASP D C 1
ATOM 8744 O O . ASP D 1 133 ? 7.226 87.428 42.939 1.00 26.75 119 ASP D O 1
ATOM 8749 N N . GLY D 1 134 ? 7.920 89.012 44.382 1.00 27.72 120 GLY D N 1
ATOM 8750 C CA . GLY D 1 134 ? 7.339 90.104 43.616 1.00 29.90 120 GLY D CA 1
ATOM 8751 C C . GLY D 1 134 ? 5.937 90.532 44.012 1.00 28.68 120 GLY D C 1
ATOM 8752 O O . GLY D 1 134 ? 5.459 91.582 43.560 1.00 29.27 120 GLY D O 1
ATOM 8753 N N . THR D 1 135 ? 5.275 89.733 44.848 1.00 28.29 121 THR D N 1
ATOM 8754 C CA . THR D 1 135 ? 3.913 90.037 45.288 1.00 22.97 121 THR D CA 1
ATOM 8755 C C . THR D 1 135 ? 3.934 91.100 46.396 1.00 18.07 121 THR D C 1
ATOM 8756 O O . THR D 1 135 ? 4.944 91.263 47.093 1.00 23.16 121 THR D O 1
ATOM 8760 N N . PRO D 1 136 ? 2.823 91.839 46.556 1.00 23.69 122 PRO D N 1
ATOM 8761 C CA . PRO D 1 136 ? 2.781 92.891 47.583 1.00 24.71 122 PRO D CA 1
ATOM 8762 C C . PRO D 1 136 ? 3.058 92.354 48.974 1.00 27.25 122 PRO D C 1
ATOM 8763 O O . PRO D 1 136 ? 2.437 91.378 49.370 1.00 26.30 122 PRO D O 1
ATOM 8767 N N . GLY D 1 137 ? 3.974 92.983 49.702 1.00 18.96 123 GLY D N 1
ATOM 8768 C CA . GLY D 1 137 ? 4.288 92.555 51.050 1.00 18.93 123 GLY D CA 1
ATOM 8769 C C . GLY D 1 137 ? 3.836 93.554 52.105 1.00 21.59 123 GLY D C 1
ATOM 8770 O O . GLY D 1 137 ? 3.475 93.173 53.205 1.00 23.93 123 GLY D O 1
ATOM 8771 N N . ALA D 1 138 ? 3.889 94.843 51.769 1.00 21.02 124 ALA D N 1
ATOM 8772 C CA . ALA D 1 138 ? 3.522 95.891 52.725 1.00 19.52 124 ALA D CA 1
ATOM 8773 C C . ALA D 1 138 ? 3.217 97.176 51.994 1.00 28.62 124 ALA D C 1
ATOM 8774 O O . ALA D 1 138 ? 3.596 97.329 50.848 1.00 21.70 124 ALA D O 1
ATOM 8776 N N . VAL D 1 139 ? 2.525 98.097 52.659 1.00 19.92 125 VAL D N 1
ATOM 8777 C CA . VAL D 1 139 ? 2.441 99.459 52.142 1.00 19.78 125 VAL D CA 1
ATOM 8778 C C . VAL D 1 139 ? 3.392 100.301 52.958 1.00 22.62 125 VAL D C 1
ATOM 8779 O O . VAL D 1 139 ? 3.330 100.310 54.187 1.00 20.54 125 VAL D O 1
ATOM 8783 N N . LEU D 1 140 ? 4.303 100.986 52.272 1.00 19.73 126 LEU D N 1
ATOM 8784 C CA . LEU D 1 140 ? 5.315 101.759 52.965 1.00 23.35 126 LEU D CA 1
ATOM 8785 C C . LEU D 1 140 ? 5.025 103.236 52.769 1.00 21.76 126 LEU D C 1
ATOM 8786 O O . LEU D 1 140 ? 4.746 103.661 51.650 1.00 19.72 126 LEU D O 1
ATOM 8791 N N . CYS D 1 141 ? 5.044 103.986 53.868 1.00 20.36 127 CYS D N 1
ATOM 8792 C CA . CYS D 1 141 ? 5.060 105.448 53.831 1.00 20.94 127 CYS D CA 1
ATOM 8793 C C . CYS D 1 141 ? 6.501 105.858 53.969 1.00 21.37 127 CYS D C 1
ATOM 8794 O O . CYS D 1 141 ? 7.057 105.829 55.065 1.00 20.53 127 CYS D O 1
ATOM 8797 N N . PRO D 1 142 ? 7.135 106.220 52.847 1.00 20.43 128 PRO D N 1
ATOM 8798 C CA . PRO D 1 142 ? 8.563 106.522 52.887 1.00 20.52 128 PRO D CA 1
ATOM 8799 C C . PRO D 1 142 ? 8.777 107.983 53.324 1.00 24.48 128 PRO D C 1
ATOM 8800 O O . PRO D 1 142 ? 8.604 108.926 52.535 1.00 23.93 128 PRO D O 1
ATOM 8804 N N . ILE D 1 143 ? 9.115 108.158 54.595 1.00 17.99 129 ILE D N 1
ATOM 8805 C CA . ILE D 1 143 ? 9.216 109.497 55.184 1.00 17.49 129 ILE D CA 1
ATOM 8806 C C . ILE D 1 143 ? 10.625 109.721 55.677 1.00 15.25 129 ILE D C 1
ATOM 8807 O O . ILE D 1 143 ? 11.082 109.077 56.622 1.00 19.08 129 ILE D O 1
ATOM 8812 N N . PRO D 1 144 ? 11.359 110.590 54.982 1.00 17.32 130 PRO D N 1
ATOM 8813 C CA . PRO D 1 144 ? 12.745 110.875 55.339 1.00 15.75 130 PRO D CA 1
ATOM 8814 C C . PRO D 1 144 ? 12.738 111.977 56.409 1.00 19.99 130 PRO D C 1
ATOM 8815 O O . PRO D 1 144 ? 11.663 112.355 56.890 1.00 17.71 130 PRO D O 1
ATOM 8819 N N . PHE D 1 145 ? 13.912 112.478 56.772 1.00 15.73 131 PHE D N 1
ATOM 8820 C CA . PHE D 1 145 ? 13.981 113.687 57.605 1.00 14.78 131 PHE D CA 1
ATOM 8821 C C . PHE D 1 145 ? 13.226 114.783 56.852 1.00 17.83 131 PHE D C 1
ATOM 8822 O O . PHE D 1 145 ? 13.478 115.011 55.676 1.00 17.48 131 PHE D O 1
ATOM 8830 N N . LEU D 1 146 ? 12.294 115.434 57.529 1.00 17.20 132 LEU D N 1
ATOM 8831 C CA . LEU D 1 146 ? 11.455 116.440 56.907 1.00 17.26 132 LEU D CA 1
ATOM 8832 C C . LEU D 1 146 ? 12.027 117.820 57.187 1.00 18.48 132 LEU D C 1
ATOM 8833 O O . LEU D 1 146 ? 12.008 118.296 58.318 1.00 20.63 132 LEU D O 1
ATOM 8838 N N . ARG D 1 147 ? 12.520 118.460 56.143 1.00 19.63 133 ARG D N 1
ATOM 8839 C CA . ARG D 1 147 ? 13.061 119.802 56.258 1.00 21.19 133 ARG D CA 1
ATOM 8840 C C . ARG D 1 147 ? 11.874 120.754 56.408 1.00 23.06 133 ARG D C 1
ATOM 8841 O O . ARG D 1 147 ? 10.911 120.640 55.658 1.00 26.94 133 ARG D O 1
ATOM 8849 N N . PRO D 1 148 ? 11.938 121.695 57.370 1.00 23.95 134 PRO D N 1
ATOM 8850 C CA . PRO D 1 148 ? 10.759 122.535 57.621 1.00 26.33 134 PRO D CA 1
ATOM 8851 C C . PRO D 1 148 ? 10.284 123.280 56.374 1.00 30.30 134 PRO D C 1
ATOM 8852 O O . PRO D 1 148 ? 9.087 123.273 56.119 1.00 33.99 134 PRO D O 1
ATOM 8856 N N . ARG D 1 149 ? 11.201 123.850 55.592 1.00 29.60 135 ARG D N 1
ATOM 8857 C CA . ARG D 1 149 ? 10.840 124.537 54.345 1.00 32.61 135 ARG D CA 1
ATOM 8858 C C . ARG D 1 149 ? 10.084 123.654 53.354 1.00 32.60 135 ARG D C 1
ATOM 8859 O O . ARG D 1 149 ? 9.354 124.154 52.500 1.00 39.87 135 ARG D O 1
ATOM 8867 N N . ASP D 1 150 ? 10.252 122.342 53.470 1.00 29.67 136 ASP D N 1
ATOM 8868 C CA . ASP D 1 150 ? 9.606 121.428 52.545 1.00 29.51 136 ASP D CA 1
ATOM 8869 C C . ASP D 1 150 ? 8.187 121.054 52.982 1.00 38.33 136 ASP D C 1
ATOM 8870 O O . ASP D 1 150 ? 7.432 120.482 52.204 1.00 36.55 136 ASP D O 1
ATOM 8875 N N . ILE D 1 151 ? 7.820 121.357 54.222 1.00 32.79 137 ILE D N 1
ATOM 8876 C CA . ILE D 1 151 ? 6.488 120.976 54.688 1.00 31.92 137 ILE D CA 1
ATOM 8877 C C . ILE D 1 151 ? 5.638 122.096 55.266 1.00 32.96 137 ILE D C 1
ATOM 8878 O O . ILE D 1 151 ? 4.419 121.965 55.322 1.00 44.88 137 ILE D O 1
ATOM 8883 N N . ILE D 1 152 ? 6.247 123.187 55.714 1.00 33.82 138 ILE D N 1
ATOM 8884 C CA . ILE D 1 152 ? 5.432 124.200 56.373 1.00 36.62 138 ILE D CA 1
ATOM 8885 C C . ILE D 1 152 ? 4.684 125.069 55.383 1.00 66.13 138 ILE D C 1
ATOM 8886 O O . ILE D 1 152 ? 5.184 125.351 54.290 1.00 45.38 138 ILE D O 1
ATOM 8891 N N . THR D 1 153 ? 3.481 125.483 55.783 0.70 57.47 139 THR D N 1
ATOM 8892 C CA . THR D 1 153 ? 2.824 126.632 55.181 0.88 61.70 139 THR D CA 1
ATOM 8893 C C . THR D 1 153 ? 3.277 127.859 55.968 0.73 62.00 139 THR D C 1
ATOM 8894 O O . THR D 1 153 ? 2.805 128.119 57.082 0.57 74.14 139 THR D O 1
ATOM 8896 N N . SER D 1 154 ? 4.193 128.605 55.356 1.00 77.60 140 SER D N 1
ATOM 8897 C CA . SER D 1 154 ? 4.957 129.667 56.022 1.00 71.09 140 SER D CA 1
ATOM 8898 C C . SER D 1 154 ? 4.122 130.606 56.893 0.80 61.22 140 SER D C 1
ATOM 8899 O O . SER D 1 154 ? 3.122 131.152 56.433 0.70 71.18 140 SER D O 1
ATOM 8902 N N . GLN D 1 155 ? 4.552 130.791 58.141 0.76 79.12 141 GLN D N 1
ATOM 8903 C CA . GLN D 1 155 ? 3.794 131.543 59.128 0.76 84.01 141 GLN D CA 1
ATOM 8904 C C . GLN D 1 155 ? 4.293 132.979 59.199 0.76 82.10 141 GLN D C 1
ATOM 8905 O O . GLN D 1 155 ? 5.331 133.250 59.803 0.76 76.96 141 GLN D O 1
ATOM 8907 N N . ALA D 1 156 ? 3.562 133.889 58.561 0.45 84.50 142 ALA D N 1
ATOM 8908 C CA . ALA D 1 156 ? 3.918 135.303 58.546 0.45 81.92 142 ALA D CA 1
ATOM 8909 C C . ALA D 1 156 ? 3.539 135.979 59.858 0.45 86.23 142 ALA D C 1
ATOM 8910 O O . ALA D 1 156 ? 2.359 136.097 60.190 0.45 95.27 142 ALA D O 1
ATOM 8912 N N . GLY D 1 157 ? 4.548 136.417 60.604 0.59 86.53 143 GLY D N 1
ATOM 8913 C CA . GLY D 1 157 ? 4.327 137.128 61.849 0.59 94.65 143 GLY D CA 1
ATOM 8914 C C . GLY D 1 157 ? 3.883 136.230 62.987 0.59 90.76 143 GLY D C 1
ATOM 8915 O O . GLY D 1 157 ? 3.015 136.601 63.779 0.59 92.29 143 GLY D O 1
ATOM 8916 N N . LEU D 1 158 ? 4.477 135.043 63.069 0.79 81.16 144 LEU D N 1
ATOM 8917 C CA . LEU D 1 158 ? 4.176 134.116 64.151 0.79 77.67 144 LEU D CA 1
ATOM 8918 C C . LEU D 1 158 ? 5.236 134.204 65.247 0.79 82.23 144 LEU D C 1
ATOM 8919 O O . LEU D 1 158 ? 6.411 134.444 64.965 0.79 74.96 144 LEU D O 1
ATOM 8921 N N . ASN D 1 159 ? 4.812 134.011 66.494 0.73 77.62 145 ASN D N 1
ATOM 8922 C CA . ASN D 1 159 ? 5.724 134.022 67.636 0.73 82.45 145 ASN D CA 1
ATOM 8923 C C . ASN D 1 159 ? 6.542 132.738 67.732 0.73 68.80 145 ASN D C 1
ATOM 8924 O O . ASN D 1 159 ? 6.366 131.827 66.926 0.73 64.14 145 ASN D O 1
ATOM 8926 N N . GLY D 1 160 ? 7.432 132.673 68.720 0.85 67.53 146 GLY D N 1
ATOM 8927 C CA . GLY D 1 160 ? 8.275 131.505 68.927 0.85 61.95 146 GLY D CA 1
ATOM 8928 C C . GLY D 1 160 ? 7.489 130.277 69.349 0.85 60.36 146 GLY D C 1
ATOM 8929 O O . GLY D 1 160 ? 7.686 129.183 68.810 0.85 51.09 146 GLY D O 1
ATOM 8930 N N . ILE D 1 161 ? 6.594 130.456 70.318 0.93 73.03 147 ILE D N 1
ATOM 8931 C CA . ILE D 1 161 ? 5.708 129.382 70.750 0.93 65.67 147 ILE D CA 1
ATOM 8932 C C . ILE D 1 161 ? 4.823 128.949 69.587 0.93 63.64 147 ILE D C 1
ATOM 8933 O O . ILE D 1 161 ? 4.599 127.752 69.369 0.93 53.19 147 ILE D O 1
ATOM 8935 N N . GLU D 1 162 ? 4.341 129.933 68.831 1.00 62.47 148 GLU D N 1
ATOM 8936 C CA . GLU D 1 162 ? 3.518 129.678 67.652 1.00 65.26 148 GLU D CA 1
ATOM 8937 C C . GLU D 1 162 ? 4.309 128.986 66.536 1.00 70.88 148 GLU D C 1
ATOM 8938 O O . GLU D 1 162 ? 3.768 128.150 65.812 1.00 53.24 148 GLU D O 1
ATOM 8940 N N . LYS D 1 163 ? 5.585 129.341 66.400 1.00 54.36 149 LYS D N 1
ATOM 8941 C CA . LYS D 1 163 ? 6.453 128.709 65.407 1.00 59.16 149 LYS D CA 1
ATOM 8942 C C . LYS D 1 163 ? 6.665 127.242 65.756 1.00 44.25 149 LYS D C 1
ATOM 8943 O O . LYS D 1 163 ? 6.657 126.370 64.876 1.00 39.46 149 LYS D O 1
ATOM 8945 N N . GLN D 1 164 ? 6.855 126.974 67.048 1.00 56.95 150 GLN D N 1
ATOM 8946 C CA . GLN D 1 164 ? 7.016 125.607 67.529 1.00 36.53 150 GLN D CA 1
ATOM 8947 C C . GLN D 1 164 ? 5.778 124.800 67.185 1.00 42.67 150 GLN D C 1
ATOM 8948 O O . GLN D 1 164 ? 5.880 123.692 66.651 1.00 45.45 150 GLN D O 1
ATOM 8950 N N A GLN D 1 165 ? 4.603 125.350 67.470 0.43 43.72 151 GLN D N 1
ATOM 8951 N N B GLN D 1 165 ? 4.615 125.375 67.483 0.57 42.39 151 GLN D N 1
ATOM 8952 C CA A GLN D 1 165 ? 3.366 124.622 67.208 0.43 50.76 151 GLN D CA 1
ATOM 8953 C CA B GLN D 1 165 ? 3.333 124.731 67.221 0.57 53.11 151 GLN D CA 1
ATOM 8954 C C A GLN D 1 165 ? 3.076 124.490 65.717 0.43 48.42 151 GLN D C 1
ATOM 8955 C C B GLN D 1 165 ? 3.155 124.471 65.735 0.57 47.35 151 GLN D C 1
ATOM 8956 O O A GLN D 1 165 ? 2.411 123.543 65.298 0.43 42.01 151 GLN D O 1
ATOM 8957 O O B GLN D 1 165 ? 2.645 123.426 65.340 0.57 41.35 151 GLN D O 1
ATOM 8968 N N . HIS D 1 166 ? 3.575 125.430 64.918 1.00 36.64 152 HIS D N 1
ATOM 8969 C CA . HIS D 1 166 ? 3.416 125.321 63.472 1.00 39.86 152 HIS D CA 1
ATOM 8970 C C . HIS D 1 166 ? 4.174 124.117 62.906 1.00 35.32 152 HIS D C 1
ATOM 8971 O O . HIS D 1 166 ? 3.624 123.332 62.132 1.00 33.79 152 HIS D O 1
ATOM 8978 N N . LEU D 1 167 ? 5.434 123.965 63.297 1.00 29.16 153 LEU D N 1
ATOM 8979 C CA . LEU D 1 167 ? 6.236 122.858 62.774 1.00 26.82 153 LEU D CA 1
ATOM 8980 C C . LEU D 1 167 ? 5.726 121.524 63.291 1.00 26.99 153 LEU D C 1
ATOM 8981 O O . LEU D 1 167 ? 5.663 120.540 62.547 1.00 26.06 153 LEU D O 1
ATOM 8986 N N . LEU D 1 168 ? 5.364 121.489 64.568 1.00 28.44 154 LEU D N 1
ATOM 8987 C CA . LEU D 1 168 ? 4.855 120.251 65.157 1.00 23.80 154 LEU D CA 1
ATOM 8988 C C . LEU D 1 168 ? 3.570 119.839 64.454 1.00 28.52 154 LEU D C 1
ATOM 8989 O O . LEU D 1 168 ? 3.385 118.666 64.116 1.00 30.46 154 LEU D O 1
ATOM 8994 N N . ALA D 1 169 ? 2.684 120.804 64.229 1.00 26.92 155 ALA D N 1
ATOM 8995 C CA . ALA D 1 169 ? 1.453 120.522 63.496 1.00 29.91 155 ALA D CA 1
ATOM 8996 C C . ALA D 1 169 ? 1.746 120.046 62.083 1.00 29.26 155 ALA D C 1
ATOM 8997 O O . ALA D 1 169 ? 1.085 119.149 61.586 1.00 29.37 155 ALA D O 1
ATOM 8999 N N . ALA D 1 170 ? 2.740 120.645 61.430 1.00 31.42 156 ALA D N 1
ATOM 9000 C CA . ALA D 1 170 ? 3.058 120.268 60.051 1.00 28.95 156 ALA D CA 1
ATOM 9001 C C . ALA D 1 170 ? 3.565 118.836 59.955 1.00 25.20 156 ALA D C 1
ATOM 9002 O O . ALA D 1 170 ? 3.235 118.124 59.018 1.00 25.53 156 ALA D O 1
ATOM 9004 N N . ILE D 1 171 ? 4.391 118.423 60.916 1.00 22.99 157 ILE D N 1
ATOM 9005 C CA . ILE D 1 171 ? 4.949 117.085 60.894 1.00 23.35 157 ILE D CA 1
ATOM 9006 C C . ILE D 1 171 ? 3.814 116.111 61.189 1.00 26.75 157 ILE D C 1
ATOM 9007 O O . ILE D 1 171 ? 3.644 115.096 60.515 1.00 20.45 157 ILE D O 1
ATOM 9012 N N . THR D 1 172 ? 3.022 116.443 62.197 1.00 24.20 158 THR D N 1
ATOM 9013 C CA . THR D 1 172 ? 1.914 115.585 62.591 1.00 23.96 158 THR D CA 1
ATOM 9014 C C . THR D 1 172 ? 0.922 115.419 61.442 1.00 26.33 158 THR D C 1
ATOM 9015 O O . THR D 1 172 ? 0.506 114.301 61.109 1.00 27.18 158 THR D O 1
ATOM 9019 N N . ASP D 1 173 ? 0.564 116.536 60.820 1.00 26.42 159 ASP D N 1
ATOM 9020 C CA . ASP D 1 173 ? -0.362 116.518 59.688 1.00 28.94 159 ASP D CA 1
ATOM 9021 C C . ASP D 1 173 ? 0.193 115.767 58.477 1.00 31.31 159 ASP D C 1
ATOM 9022 O O . ASP D 1 173 ? -0.555 115.097 57.768 1.00 28.12 159 ASP D O 1
ATOM 9027 N N . TYR D 1 174 ? 1.494 115.899 58.237 1.00 25.97 160 TYR D N 1
ATOM 9028 C CA . TYR D 1 174 ? 2.151 115.148 57.167 1.00 27.25 160 TYR D CA 1
ATOM 9029 C C . TYR D 1 174 ? 1.998 113.637 57.392 1.00 35.87 160 TYR D C 1
ATOM 9030 O O . TYR D 1 174 ? 1.618 112.899 56.486 1.00 24.30 160 TYR D O 1
ATOM 9039 N N . TYR D 1 175 ? 2.313 113.178 58.597 1.00 24.76 161 TYR D N 1
ATOM 9040 C CA . TYR D 1 175 ? 2.184 111.765 58.916 1.00 23.10 161 TYR D CA 1
ATOM 9041 C C . TYR D 1 175 ? 0.744 111.309 58.744 1.00 25.73 161 TYR D C 1
ATOM 9042 O O . TYR D 1 175 ? 0.489 110.239 58.180 1.00 26.73 161 TYR D O 1
ATOM 9051 N N . GLN D 1 176 ? -0.199 112.117 59.215 1.00 24.19 162 GLN D N 1
ATOM 9052 C CA . GLN D 1 176 ? -1.601 111.723 59.133 1.00 28.02 162 GLN D CA 1
ATOM 9053 C C . GLN D 1 176 ? -2.089 111.602 57.695 1.00 34.63 162 GLN D C 1
ATOM 9054 O O . GLN D 1 176 ? -2.801 110.659 57.360 1.00 29.54 162 GLN D O 1
ATOM 9060 N N . GLN D 1 177 ? -1.726 112.551 56.839 1.00 29.23 163 GLN D N 1
ATOM 9061 C CA . GLN D 1 177 ? -2.217 112.499 55.470 1.00 28.61 163 GLN D CA 1
ATOM 9062 C C . GLN D 1 177 ? -1.608 111.301 54.741 1.00 27.38 163 GLN D C 1
ATOM 9063 O O . GLN D 1 177 ? -2.286 110.611 53.987 1.00 30.27 163 GLN D O 1
ATOM 9069 N N . HIS D 1 178 ? -0.326 111.056 54.968 1.00 24.15 164 HIS D N 1
ATOM 9070 C CA . HIS D 1 178 ? 0.315 109.930 54.292 1.00 24.80 164 HIS D CA 1
ATOM 9071 C C . HIS D 1 178 ? -0.172 108.592 54.796 1.00 37.60 164 HIS D C 1
ATOM 9072 O O . HIS D 1 178 ? -0.291 107.640 54.020 1.00 27.07 164 HIS D O 1
ATOM 9079 N N . TYR D 1 179 ? -0.490 108.517 56.082 1.00 25.24 165 TYR D N 1
ATOM 9080 C CA . TYR D 1 179 ? -1.110 107.309 56.594 1.00 29.83 165 TYR D CA 1
ATOM 9081 C C . TYR D 1 179 ? -2.468 107.081 55.930 1.00 24.39 165 TYR D C 1
ATOM 9082 O O . TYR D 1 179 ? -2.796 105.955 55.546 1.00 26.11 165 TYR D O 1
ATOM 9091 N N . ALA D 1 180 ? -3.252 108.146 55.781 1.00 26.07 166 ALA D N 1
ATOM 9092 C CA . ALA D 1 180 ? -4.553 108.028 55.136 1.00 31.85 166 ALA D CA 1
ATOM 9093 C C . ALA D 1 180 ? -4.412 107.575 53.690 1.00 31.38 166 ALA D C 1
ATOM 9094 O O . ALA D 1 180 ? -5.188 106.739 53.227 1.00 34.70 166 ALA D O 1
ATOM 9096 N N . ASP D 1 181 ? -3.426 108.127 52.984 1.00 31.53 167 ASP D N 1
ATOM 9097 C CA . ASP D 1 181 ? -3.163 107.734 51.598 1.00 25.92 167 ASP D CA 1
ATOM 9098 C C . ASP D 1 181 ? -2.734 106.262 51.545 1.00 25.62 167 ASP D C 1
ATOM 9099 O O . ASP D 1 181 ? -3.081 105.543 50.612 1.00 30.32 167 ASP D O 1
ATOM 9104 N N . ALA D 1 182 ? -1.983 105.826 52.550 1.00 24.26 168 ALA D N 1
ATOM 9105 C CA . ALA D 1 182 ? -1.505 104.444 52.598 1.00 24.39 168 ALA D CA 1
ATOM 9106 C C . ALA D 1 182 ? -2.673 103.482 52.832 1.00 24.80 168 ALA D C 1
ATOM 9107 O O . ALA D 1 182 ? -2.705 102.376 52.277 1.00 29.15 168 ALA D O 1
ATOM 9109 N N . CYS D 1 183 ? -3.631 103.894 53.660 1.00 24.43 169 CYS D N 1
ATOM 9110 C CA . CYS D 1 183 ? -4.844 103.097 53.851 1.00 31.73 169 CYS D CA 1
ATOM 9111 C C . CYS D 1 183 ? -5.620 102.988 52.545 1.00 42.40 169 CYS D C 1
ATOM 9112 O O . CYS D 1 183 ? -6.203 101.952 52.231 1.00 30.26 169 CYS D O 1
ATOM 9115 N N . LYS D 1 184 ? -5.630 104.072 51.784 1.00 28.62 170 LYS D N 1
ATOM 9116 C CA . LYS D 1 184 ? -6.360 104.090 50.525 1.00 39.95 170 LYS D CA 1
ATOM 9117 C C . LYS D 1 184 ? -5.693 103.114 49.559 1.00 38.45 170 LYS D C 1
ATOM 9118 O O . LYS D 1 184 ? -6.365 102.305 48.917 1.00 38.92 170 LYS D O 1
ATOM 9122 N N . LEU D 1 185 ? -4.365 103.173 49.495 1.00 32.30 171 LEU D N 1
ATOM 9123 C CA . LEU D 1 185 ? -3.584 102.285 48.633 1.00 33.03 171 LEU D CA 1
ATOM 9124 C C . LEU D 1 185 ? -3.790 100.824 49.022 1.00 49.41 171 LEU D C 1
ATOM 9125 O O . LEU D 1 185 ? -3.947 99.963 48.160 1.00 44.11 171 LEU D O 1
ATOM 9130 N N A ARG D 1 186 ? -3.788 100.568 50.328 0.48 35.47 172 ARG D N 1
ATOM 9131 N N B ARG D 1 186 ? -3.779 100.556 50.324 0.52 35.88 172 ARG D N 1
ATOM 9132 C CA A ARG D 1 186 ? -3.955 99.224 50.877 0.48 33.16 172 ARG D CA 1
ATOM 9133 C CA B ARG D 1 186 ? -3.956 99.204 50.847 0.52 32.49 172 ARG D CA 1
ATOM 9134 C C A ARG D 1 186 ? -5.301 98.619 50.488 0.48 34.80 172 ARG D C 1
ATOM 9135 C C B ARG D 1 186 ? -5.304 98.618 50.449 0.52 34.22 172 ARG D C 1
ATOM 9136 O O A ARG D 1 186 ? -5.392 97.428 50.182 0.48 41.71 172 ARG D O 1
ATOM 9137 O O B ARG D 1 186 ? -5.402 97.439 50.103 0.52 43.15 172 ARG D O 1
ATOM 9152 N N . GLY D 1 187 ? -6.344 99.444 50.503 1.00 35.47 173 GLY D N 1
ATOM 9153 C CA . GLY D 1 187 ? -7.679 98.997 50.162 1.00 45.34 173 GLY D CA 1
ATOM 9154 C C . GLY D 1 187 ? -8.095 97.806 51.000 1.00 44.46 173 GLY D C 1
ATOM 9155 O O . GLY D 1 187 ? -7.997 97.839 52.229 1.00 43.40 173 GLY D O 1
ATOM 9156 N N A ASP D 1 188 ? -8.542 96.746 50.330 0.52 44.60 174 ASP D N 1
ATOM 9157 N N B ASP D 1 188 ? -8.538 96.746 50.331 0.48 44.59 174 ASP D N 1
ATOM 9158 C CA A ASP D 1 188 ? -9.012 95.539 51.005 0.52 48.47 174 ASP D CA 1
ATOM 9159 C CA B ASP D 1 188 ? -9.017 95.550 51.014 0.48 48.11 174 ASP D CA 1
ATOM 9160 C C A ASP D 1 188 ? -7.885 94.557 51.327 0.52 40.90 174 ASP D C 1
ATOM 9161 C C B ASP D 1 188 ? -7.914 94.505 51.220 0.48 41.17 174 ASP D C 1
ATOM 9162 O O A ASP D 1 188 ? -8.101 93.566 52.025 0.52 51.33 174 ASP D O 1
ATOM 9163 O O B ASP D 1 188 ? -8.173 93.421 51.743 0.48 51.41 174 ASP D O 1
ATOM 9172 N N . GLN D 1 189 ? -6.690 94.831 50.812 1.00 40.07 175 GLN D N 1
ATOM 9173 C CA . GLN D 1 189 ? -5.568 93.900 50.936 1.00 38.12 175 GLN D CA 1
ATOM 9174 C C . GLN D 1 189 ? -5.109 93.760 52.385 1.00 38.55 175 GLN D C 1
ATOM 9175 O O . GLN D 1 189 ? -4.961 94.747 53.096 1.00 33.42 175 GLN D O 1
ATOM 9181 N N . PRO D 1 190 ? -4.859 92.525 52.832 1.00 40.66 176 PRO D N 1
ATOM 9182 C CA . PRO D 1 190 ? -4.409 92.381 54.221 1.00 30.80 176 PRO D CA 1
ATOM 9183 C C . PRO D 1 190 ? -2.911 92.641 54.356 1.00 32.99 176 PRO D C 1
ATOM 9184 O O . PRO D 1 190 ? -2.150 91.744 54.718 1.00 32.92 176 PRO D O 1
ATOM 9188 N N . LEU D 1 191 ? -2.500 93.874 54.067 1.00 28.46 177 LEU D N 1
ATOM 9189 C CA . LEU D 1 191 ? -1.097 94.256 54.097 1.00 26.83 177 LEU D CA 1
ATOM 9190 C C . LEU D 1 191 ? -0.808 95.119 55.315 1.00 25.77 177 LEU D C 1
ATOM 9191 O O . LEU D 1 191 ? -1.640 95.947 55.705 1.00 27.83 177 LEU D O 1
ATOM 9196 N N . PRO D 1 192 ? 0.392 94.971 55.892 1.00 23.90 178 PRO D N 1
ATOM 9197 C CA . PRO D 1 192 ? 0.770 95.895 56.963 1.00 20.98 178 PRO D CA 1
ATOM 9198 C C . PRO D 1 192 ? 1.129 97.251 56.375 1.00 25.37 178 PRO D C 1
ATOM 9199 O O . PRO D 1 192 ? 1.545 97.329 55.231 1.00 25.18 178 PRO D O 1
ATOM 9203 N N . ILE D 1 193 ? 0.968 98.306 57.157 1.00 20.28 179 ILE D N 1
ATOM 9204 C CA . ILE D 1 193 ? 1.422 99.616 56.753 1.00 20.26 179 ILE D CA 1
ATOM 9205 C C . ILE D 1 193 ? 2.646 99.960 57.588 1.00 32.91 179 ILE D C 1
ATOM 9206 O O . ILE D 1 193 ? 2.602 99.931 58.820 1.00 21.26 179 ILE D O 1
ATOM 9211 N N . ILE D 1 194 ? 3.753 100.246 56.913 1.00 17.98 180 ILE D N 1
ATOM 9212 C CA . ILE D 1 194 ? 4.983 100.612 57.588 1.00 16.39 180 ILE D CA 1
ATOM 9213 C C . ILE D 1 194 ? 5.233 102.082 57.310 1.00 18.78 180 ILE D C 1
ATOM 9214 O O . ILE D 1 194 ? 5.238 102.496 56.147 1.00 22.62 180 ILE D O 1
ATOM 9219 N N . ALA D 1 195 ? 5.422 102.865 58.362 1.00 19.14 181 ALA D N 1
ATOM 9220 C CA . ALA D 1 195 ? 5.906 104.240 58.184 1.00 17.58 181 ALA D CA 1
ATOM 9221 C C . ALA D 1 195 ? 7.354 104.346 58.661 1.00 19.17 181 ALA D C 1
ATOM 9222 O O . ALA D 1 195 ? 7.831 103.528 59.444 1.00 25.35 181 ALA D O 1
ATOM 9224 N N . THR D 1 196 ? 8.074 105.329 58.129 1.00 16.64 182 THR D N 1
ATOM 9225 C CA . THR D 1 196 ? 9.439 105.584 58.564 1.00 17.04 182 THR D CA 1
ATOM 9226 C C . THR D 1 196 ? 9.498 107.006 59.119 1.00 19.84 182 THR D C 1
ATOM 9227 O O . THR D 1 196 ? 8.523 107.756 59.038 1.00 18.64 182 THR D O 1
ATOM 9231 N N . GLY D 1 197 ? 10.642 107.387 59.675 1.00 19.76 183 GLY D N 1
ATOM 9232 C CA . GLY D 1 197 ? 10.825 108.783 60.047 1.00 18.27 183 GLY D CA 1
ATOM 9233 C C . GLY D 1 197 ? 12.242 108.993 60.508 1.00 15.79 183 GLY D C 1
ATOM 9234 O O . GLY D 1 197 ? 13.006 108.028 60.665 1.00 16.95 183 GLY D O 1
ATOM 9235 N N . HIS D 1 198 ? 12.604 110.255 60.713 1.00 14.75 184 HIS D N 1
ATOM 9236 C CA . HIS D 1 198 ? 13.954 110.559 61.131 1.00 12.16 184 HIS D CA 1
ATOM 9237 C C . HIS D 1 198 ? 13.849 111.846 61.915 1.00 15.11 184 HIS D C 1
ATOM 9238 O O . HIS D 1 198 ? 13.755 112.908 61.326 1.00 16.38 184 HIS D O 1
ATOM 9245 N N . LEU D 1 199 ? 13.852 111.719 63.232 1.00 13.74 185 LEU D N 1
ATOM 9246 C CA . LEU D 1 199 ? 13.677 112.870 64.121 1.00 15.77 185 LEU D CA 1
ATOM 9247 C C . LEU D 1 199 ? 13.932 112.407 65.533 1.00 13.65 185 LEU D C 1
ATOM 9248 O O . LEU D 1 199 ? 14.211 111.225 65.765 1.00 17.59 185 LEU D O 1
ATOM 9253 N N . THR D 1 200 ? 13.851 113.337 66.476 1.00 14.55 186 THR D N 1
ATOM 9254 C CA . THR D 1 200 ? 14.027 113.027 67.880 1.00 16.28 186 THR D CA 1
ATOM 9255 C C . THR D 1 200 ? 12.673 113.081 68.561 1.00 17.16 186 THR D C 1
ATOM 9256 O O . THR D 1 200 ? 11.979 114.085 68.490 1.00 19.96 186 THR D O 1
ATOM 9260 N N . THR D 1 201 ? 12.298 111.969 69.201 1.00 18.46 187 THR D N 1
ATOM 9261 C CA . THR D 1 201 ? 11.026 111.889 69.916 1.00 17.25 187 THR D CA 1
ATOM 9262 C C . THR D 1 201 ? 11.174 112.277 71.383 1.00 23.26 187 THR D C 1
ATOM 9263 O O . THR D 1 201 ? 12.262 112.197 71.948 1.00 20.80 187 THR D O 1
ATOM 9267 N N . VAL D 1 202 ? 10.070 112.691 71.998 1.00 21.03 188 VAL D N 1
ATOM 9268 C CA . VAL D 1 202 ? 10.066 112.992 73.421 1.00 24.91 188 VAL D CA 1
ATOM 9269 C C . VAL D 1 202 ? 10.477 111.730 74.182 1.00 29.62 188 VAL D C 1
ATOM 9270 O O . VAL D 1 202 ? 10.020 110.630 73.865 1.00 30.30 188 VAL D O 1
ATOM 9274 N N . GLY D 1 203 ? 11.379 111.892 75.142 1.00 25.36 189 GLY D N 1
ATOM 9275 C CA . GLY D 1 203 ? 11.859 110.784 75.945 1.00 44.03 189 GLY D CA 1
ATOM 9276 C C . GLY D 1 203 ? 13.015 109.986 75.360 1.00 34.45 189 GLY D C 1
ATOM 9277 O O . GLY D 1 203 ? 13.530 109.093 76.023 1.00 33.60 189 GLY D O 1
ATOM 9278 N N . ALA D 1 204 ? 13.424 110.288 74.133 1.00 27.91 190 ALA D N 1
ATOM 9279 C CA . ALA D 1 204 ? 14.513 109.532 73.483 1.00 24.17 190 ALA D CA 1
ATOM 9280 C C . ALA D 1 204 ? 15.827 109.719 74.250 1.00 30.61 190 ALA D C 1
ATOM 9281 O O . ALA D 1 204 ? 16.136 110.830 74.685 1.00 31.57 190 ALA D O 1
ATOM 9283 N N . SER D 1 205 ? 16.588 108.645 74.463 1.00 27.83 191 SER D N 1
ATOM 9284 C CA . SER D 1 205 ? 17.873 108.800 75.150 1.00 24.30 191 SER D CA 1
ATOM 9285 C C . SER D 1 205 ? 18.906 109.097 74.068 1.00 44.71 191 SER D C 1
ATOM 9286 O O . SER D 1 205 ? 19.053 108.336 73.126 1.00 29.75 191 SER D O 1
ATOM 9289 N N . LYS D 1 206 ? 19.580 110.235 74.174 1.00 27.73 192 LYS D N 1
ATOM 9290 C CA . LYS D 1 206 ? 20.514 110.654 73.133 1.00 25.47 192 LYS D CA 1
ATOM 9291 C C . LYS D 1 206 ? 21.931 110.175 73.457 1.00 26.52 192 LYS D C 1
ATOM 9292 O O . LYS D 1 206 ? 22.194 109.669 74.540 1.00 34.73 192 LYS D O 1
ATOM 9298 N N . SER D 1 207 ? 22.835 110.315 72.494 1.00 21.51 193 SER D N 1
ATOM 9299 C CA . SER D 1 207 ? 24.241 110.086 72.772 1.00 23.12 193 SER D CA 1
ATOM 9300 C C . SER D 1 207 ? 25.019 111.189 72.071 1.00 22.23 193 SER D C 1
ATOM 9301 O O . SER D 1 207 ? 24.442 111.963 71.316 1.00 22.98 193 SER D O 1
ATOM 9304 N N . ASP D 1 208 ? 26.324 111.244 72.317 1.00 23.77 194 ASP D N 1
ATOM 9305 C CA . ASP D 1 208 ? 27.131 112.408 71.937 1.00 30.12 194 ASP D CA 1
ATOM 9306 C C . ASP D 1 208 ? 27.163 112.753 70.455 1.00 35.36 194 ASP D C 1
ATOM 9307 O O . ASP D 1 208 ? 27.314 113.927 70.078 1.00 24.46 194 ASP D O 1
ATOM 9312 N N . ALA D 1 209 ? 27.044 111.744 69.600 1.00 20.01 195 ALA D N 1
ATOM 9313 C CA . ALA D 1 209 ? 27.098 112.016 68.160 1.00 19.50 195 ALA D CA 1
ATOM 9314 C C . ALA D 1 209 ? 25.746 112.387 67.567 1.00 18.43 195 ALA D C 1
ATOM 9315 O O . ALA D 1 209 ? 25.639 112.609 66.365 1.00 16.21 195 ALA D O 1
ATOM 9317 N N . VAL D 1 210 ? 24.705 112.418 68.396 1.00 16.57 196 VAL D N 1
ATOM 9318 C CA . VAL D 1 210 ? 23.382 112.767 67.895 1.00 15.24 196 VAL D CA 1
ATOM 9319 C C . VAL D 1 210 ? 23.280 114.294 67.911 1.00 19.10 196 VAL D C 1
ATOM 9320 O O . VAL D 1 210 ? 23.287 114.911 68.981 1.00 18.63 196 VAL D O 1
ATOM 9324 N N . ARG D 1 211 ? 23.205 114.881 66.726 1.00 15.78 197 ARG D N 1
ATOM 9325 C CA . ARG D 1 211 ? 23.210 116.349 66.596 1.00 15.91 197 ARG D CA 1
ATOM 9326 C C . ARG D 1 211 ? 21.806 116.899 66.768 1.00 19.50 197 ARG D C 1
ATOM 9327 O O . ARG D 1 211 ? 20.848 116.324 66.254 1.00 17.27 197 ARG D O 1
ATOM 9335 N N . ASP D 1 212 ? 21.691 118.040 67.442 1.00 16.79 198 ASP D N 1
ATOM 9336 C CA . ASP D 1 212 ? 20.395 118.682 67.567 1.00 17.21 198 ASP D CA 1
ATOM 9337 C C . ASP D 1 212 ? 19.841 119.057 66.181 1.00 21.23 198 ASP D C 1
ATOM 9338 O O . ASP D 1 212 ? 20.574 119.532 65.305 1.00 16.93 198 ASP D O 1
ATOM 9343 N N . ILE D 1 213 ? 18.538 118.864 66.004 1.00 18.19 199 ILE D N 1
ATOM 9344 C CA . ILE D 1 213 ? 17.847 119.191 64.767 1.00 17.53 199 ILE D CA 1
ATOM 9345 C C . ILE D 1 213 ? 16.638 120.050 65.086 1.00 18.03 199 ILE D C 1
ATOM 9346 O O . ILE D 1 213 ? 16.231 120.137 66.252 1.00 20.65 199 ILE D O 1
ATOM 9351 N N . TYR D 1 214 ? 16.082 120.713 64.069 1.00 16.74 200 TYR D N 1
ATOM 9352 C CA . TYR D 1 214 ? 14.997 121.684 64.271 1.00 18.51 200 TYR D CA 1
ATOM 9353 C C . TYR D 1 214 ? 15.355 122.711 65.344 1.00 19.90 200 TYR D C 1
ATOM 9354 O O . TYR D 1 214 ? 14.535 123.050 66.194 1.00 21.43 200 TYR D O 1
ATOM 9363 N N . ILE D 1 215 ? 16.587 123.191 65.302 1.00 19.60 201 ILE D N 1
ATOM 9364 C CA . ILE D 1 215 ? 17.117 124.033 66.354 1.00 20.93 201 ILE D CA 1
ATOM 9365 C C . ILE D 1 215 ? 16.331 125.339 66.480 1.00 27.06 201 ILE D C 1
ATOM 9366 O O . ILE D 1 215 ? 16.072 125.991 65.480 1.00 29.24 201 ILE D O 1
ATOM 9371 N N . GLY D 1 216 ? 15.945 125.669 67.709 1.00 32.07 202 GLY D N 1
ATOM 9372 C CA . GLY D 1 216 ? 15.219 126.887 68.003 1.00 36.03 202 GLY D CA 1
ATOM 9373 C C . GLY D 1 216 ? 13.741 126.719 67.757 1.00 37.96 202 GLY D C 1
ATOM 9374 O O . GLY D 1 216 ? 12.966 127.628 68.005 1.00 41.91 202 GLY D O 1
ATOM 9375 N N . THR D 1 217 ? 13.339 125.544 67.279 1.00 35.60 203 THR D N 1
ATOM 9376 C CA . THR D 1 217 ? 11.963 125.382 66.831 1.00 37.79 203 THR D CA 1
ATOM 9377 C C . THR D 1 217 ? 11.227 124.248 67.524 1.00 37.23 203 THR D C 1
ATOM 9378 O O . THR D 1 217 ? 10.246 124.484 68.245 1.00 46.36 203 THR D O 1
ATOM 9382 N N . LEU D 1 218 ? 11.694 123.024 67.289 1.00 32.47 204 LEU D N 1
ATOM 9383 C CA . LEU D 1 218 ? 11.050 121.853 67.861 1.00 30.27 204 LEU D CA 1
ATOM 9384 C C . LEU D 1 218 ? 12.079 121.031 68.613 1.00 30.37 204 LEU D C 1
ATOM 9385 O O . LEU D 1 218 ? 12.961 120.413 67.997 1.00 31.26 204 LEU D O 1
ATOM 9390 N N . ASP D 1 219 ? 11.965 121.003 69.940 1.00 29.46 205 ASP D N 1
ATOM 9391 C CA . ASP D 1 219 ? 12.928 120.262 70.754 1.00 30.51 205 ASP D CA 1
ATOM 9392 C C . ASP D 1 219 ? 12.759 118.754 70.615 1.00 24.01 205 ASP D C 1
ATOM 9393 O O . ASP D 1 219 ? 13.737 118.007 70.637 1.00 33.15 205 ASP D O 1
ATOM 9395 N N . ALA D 1 220 ? 11.512 118.303 70.499 1.00 27.21 206 ALA D N 1
ATOM 9396 C CA . ALA D 1 220 ? 11.250 116.874 70.362 1.00 23.64 206 ALA D CA 1
ATOM 9397 C C . ALA D 1 220 ? 9.828 116.612 69.882 1.00 28.27 206 ALA D C 1
ATOM 9398 O O . ALA D 1 220 ? 8.932 117.419 70.104 1.00 30.23 206 ALA D O 1
ATOM 9400 N N . PHE D 1 221 ? 9.628 115.465 69.250 1.00 21.55 207 PHE D N 1
ATOM 9401 C CA . PHE D 1 221 ? 8.330 115.115 68.682 1.00 22.66 207 PHE D CA 1
ATOM 9402 C C . PHE D 1 221 ? 7.617 114.112 69.586 1.00 24.38 207 PHE D C 1
ATOM 9403 O O . PHE D 1 221 ? 8.174 113.066 69.900 1.00 24.34 207 PHE D O 1
ATOM 9411 N N . PRO D 1 222 ? 6.380 114.425 70.008 1.00 26.45 208 PRO D N 1
ATOM 9412 C CA . PRO D 1 222 ? 5.615 113.505 70.861 1.00 27.81 208 PRO D CA 1
ATOM 9413 C C . PRO D 1 222 ? 5.175 112.287 70.072 1.00 26.45 208 PRO D C 1
ATOM 9414 O O . PRO D 1 222 ? 4.468 112.419 69.080 1.00 32.69 208 PRO D O 1
ATOM 9418 N N . ALA D 1 223 ? 5.561 111.106 70.534 1.00 31.74 209 ALA D N 1
ATOM 9419 C CA . ALA D 1 223 ? 5.233 109.868 69.833 1.00 43.67 209 ALA D CA 1
ATOM 9420 C C . ALA D 1 223 ? 3.734 109.618 69.662 1.00 25.57 209 ALA D C 1
ATOM 9421 O O . ALA D 1 223 ? 3.324 108.917 68.724 1.00 27.51 209 ALA D O 1
ATOM 9423 N N . GLN D 1 224 ? 2.920 110.169 70.554 1.00 30.03 210 GLN D N 1
ATOM 9424 C CA . GLN D 1 224 ? 1.478 109.981 70.438 1.00 32.26 210 GLN D CA 1
ATOM 9425 C C . GLN D 1 224 ? 0.929 110.670 69.186 1.00 37.07 210 GLN D C 1
ATOM 9426 O O . GLN D 1 224 ? -0.191 110.392 68.775 1.00 36.36 210 GLN D O 1
ATOM 9432 N N . ASN D 1 225 ? 1.735 111.534 68.561 1.00 34.25 211 ASN D N 1
ATOM 9433 C CA . ASN D 1 225 ? 1.328 112.203 67.324 1.00 38.87 211 ASN D CA 1
ATOM 9434 C C . ASN D 1 225 ? 1.550 111.345 66.063 1.00 29.82 211 ASN D C 1
ATOM 9435 O O . ASN D 1 225 ? 1.081 111.685 64.980 1.00 35.79 211 ASN D O 1
ATOM 9440 N N . PHE D 1 226 ? 2.248 110.228 66.207 1.00 26.45 212 PHE D N 1
ATOM 9441 C CA . PHE D 1 226 ? 2.366 109.281 65.099 1.00 24.52 212 PHE D CA 1
ATOM 9442 C C . PHE D 1 226 ? 1.015 108.639 64.789 1.00 34.45 212 PHE D C 1
ATOM 9443 O O . PHE D 1 226 ? 0.180 108.484 65.682 1.00 29.69 212 PHE D O 1
ATOM 9451 N N . PRO D 1 227 ? 0.795 108.249 63.520 1.00 31.46 213 PRO D N 1
ATOM 9452 C CA . PRO D 1 227 ? -0.451 107.574 63.143 1.00 31.14 213 PRO D CA 1
ATOM 9453 C C . PRO D 1 227 ? -0.358 106.065 63.464 1.00 26.62 213 PRO D C 1
ATOM 9454 O O . PRO D 1 227 ? 0.728 105.582 63.782 1.00 23.62 213 PRO D O 1
ATOM 9458 N N . PRO D 1 228 ? -1.489 105.336 63.412 1.00 29.16 214 PRO D N 1
ATOM 9459 C CA . PRO D 1 228 ? -1.459 103.916 63.801 1.00 27.05 214 PRO D CA 1
ATOM 9460 C C . PRO D 1 228 ? -0.976 102.965 62.707 1.00 30.18 214 PRO D C 1
ATOM 9461 O O . PRO D 1 228 ? -1.686 102.023 62.336 1.00 32.20 214 PRO D O 1
ATOM 9465 N N . ALA D 1 229 ? 0.230 103.204 62.204 1.00 25.95 215 ALA D N 1
ATOM 9466 C CA . ALA D 1 229 ? 0.884 102.233 61.329 1.00 21.38 215 ALA D CA 1
ATOM 9467 C C . ALA D 1 229 ? 1.188 100.958 62.093 1.00 24.11 215 ALA D C 1
ATOM 9468 O O . ALA D 1 229 ? 1.278 100.957 63.327 1.00 22.83 215 ALA D O 1
ATOM 9470 N N . ASP D 1 230 ? 1.369 99.866 61.367 1.00 20.07 216 ASP D N 1
ATOM 9471 C CA . ASP D 1 230 ? 1.752 98.607 62.021 1.00 20.48 216 ASP D CA 1
ATOM 9472 C C . ASP D 1 230 ? 3.173 98.610 62.557 1.00 17.30 216 ASP D C 1
ATOM 9473 O O . ASP D 1 230 ? 3.483 97.904 63.522 1.00 22.44 216 ASP D O 1
ATOM 9478 N N . TYR D 1 231 ? 4.042 99.407 61.926 1.00 17.00 217 TYR D N 1
ATOM 9479 C CA . TYR D 1 231 ? 5.393 99.558 62.416 1.00 18.81 217 TYR D CA 1
ATOM 9480 C C . TYR D 1 231 ? 5.866 100.932 62.000 1.00 15.54 217 TYR D C 1
ATOM 9481 O O . TYR D 1 231 ? 5.524 101.402 60.917 1.00 18.03 217 TYR D O 1
ATOM 9490 N N . ILE D 1 232 ? 6.612 101.593 62.878 1.00 14.39 218 ILE D N 1
ATOM 9491 C CA . ILE D 1 232 ? 7.206 102.885 62.512 1.00 13.98 218 ILE D CA 1
ATOM 9492 C C . ILE D 1 232 ? 8.693 102.779 62.775 1.00 14.89 218 ILE D C 1
ATOM 9493 O O . ILE D 1 232 ? 9.117 102.612 63.923 1.00 18.09 218 ILE D O 1
ATOM 9498 N N . ALA D 1 233 ? 9.450 102.840 61.685 1.00 19.91 219 ALA D N 1
ATOM 9499 C CA . ALA D 1 233 ? 10.888 102.631 61.684 1.00 18.33 219 ALA D CA 1
ATOM 9500 C C . ALA D 1 233 ? 11.567 103.994 61.692 1.00 15.55 219 ALA D C 1
ATOM 9501 O O . ALA D 1 233 ? 11.616 104.653 60.669 1.00 18.04 219 ALA D O 1
ATOM 9503 N N . LEU D 1 234 ? 12.109 104.384 62.841 1.00 16.58 220 LEU D N 1
ATOM 9504 C CA . LEU D 1 234 ? 12.778 105.664 62.960 1.00 17.16 220 LEU D CA 1
ATOM 9505 C C . LEU D 1 234 ? 14.296 105.560 62.930 1.00 18.77 220 LEU D C 1
ATOM 9506 O O . LEU D 1 234 ? 14.878 104.493 63.201 1.00 15.77 220 LEU D O 1
ATOM 9511 N N . GLY D 1 235 ? 14.910 106.695 62.597 1.00 15.01 221 GLY D N 1
ATOM 9512 C CA . GLY D 1 235 ? 16.344 106.910 62.662 1.00 16.79 221 GLY D CA 1
ATOM 9513 C C . GLY D 1 235 ? 16.584 108.293 63.269 1.00 16.85 221 GLY D C 1
ATOM 9514 O O . GLY D 1 235 ? 15.619 109.046 63.522 1.00 15.53 221 GLY D O 1
ATOM 9515 N N . HIS D 1 236 ? 17.870 108.582 63.482 1.00 13.43 222 HIS D N 1
ATOM 9516 C CA . HIS D 1 236 ? 18.491 109.790 64.060 1.00 16.77 222 HIS D CA 1
ATOM 9517 C C . HIS D 1 236 ? 19.139 109.515 65.424 1.00 15.78 222 HIS D C 1
ATOM 9518 O O . HIS D 1 236 ? 20.230 110.020 65.721 1.00 15.52 222 HIS D O 1
ATOM 9525 N N A ILE D 1 237 ? 18.459 108.723 66.247 0.43 15.31 223 ILE D N 1
ATOM 9526 N N B ILE D 1 237 ? 18.444 108.744 66.258 0.57 13.63 223 ILE D N 1
ATOM 9527 C CA A ILE D 1 237 ? 18.966 108.384 67.573 0.43 15.20 223 ILE D CA 1
ATOM 9528 C CA B ILE D 1 237 ? 18.950 108.376 67.578 0.57 14.95 223 ILE D CA 1
ATOM 9529 C C A ILE D 1 237 ? 19.797 107.109 67.443 0.43 16.53 223 ILE D C 1
ATOM 9530 C C B ILE D 1 237 ? 19.806 107.115 67.429 0.57 16.53 223 ILE D C 1
ATOM 9531 O O A ILE D 1 237 ? 19.423 106.209 66.707 0.43 16.27 223 ILE D O 1
ATOM 9532 O O B ILE D 1 237 ? 19.451 106.227 66.671 0.57 17.87 223 ILE D O 1
ATOM 9541 N N . HIS D 1 238 ? 20.926 107.051 68.141 1.00 18.67 224 HIS D N 1
ATOM 9542 C CA . HIS D 1 238 ? 21.902 105.989 67.925 1.00 21.12 224 HIS D CA 1
ATOM 9543 C C . HIS D 1 238 ? 21.768 104.773 68.835 1.00 23.36 224 HIS D C 1
ATOM 9544 O O . HIS D 1 238 ? 22.452 103.782 68.620 1.00 25.87 224 HIS D O 1
ATOM 9551 N N . ARG D 1 239 ? 20.937 104.889 69.860 1.00 23.14 225 ARG D N 1
ATOM 9552 C CA . ARG D 1 239 ? 20.743 103.786 70.816 1.00 25.97 225 ARG D CA 1
ATOM 9553 C C . ARG D 1 239 ? 19.387 103.169 70.527 1.00 24.23 225 ARG D C 1
ATOM 9554 O O . ARG D 1 239 ? 18.387 103.882 70.486 1.00 21.80 225 ARG D O 1
ATOM 9562 N N . ALA D 1 240 ? 19.343 101.858 70.268 1.00 19.43 226 ALA D N 1
ATOM 9563 C CA . ALA D 1 240 ? 18.072 101.214 69.961 1.00 17.23 226 ALA D CA 1
ATOM 9564 C C . ALA D 1 240 ? 17.138 101.355 71.152 1.00 20.28 226 ALA D C 1
ATOM 9565 O O . ALA D 1 240 ? 17.557 101.187 72.292 1.00 23.65 226 ALA D O 1
ATOM 9567 N N . GLN D 1 241 ? 15.880 101.678 70.895 1.00 16.38 227 GLN D N 1
ATOM 9568 C CA . GLN D 1 241 ? 14.930 101.813 71.986 1.00 20.23 227 GLN D CA 1
ATOM 9569 C C . GLN D 1 241 ? 13.512 101.838 71.478 1.00 20.45 227 GLN D C 1
ATOM 9570 O O . GLN D 1 241 ? 13.240 102.176 70.319 1.00 19.93 227 GLN D O 1
ATOM 9576 N N . ILE D 1 242 ? 12.613 101.463 72.370 1.00 21.20 228 ILE D N 1
ATOM 9577 C CA . ILE D 1 242 ? 11.204 101.543 72.106 1.00 21.00 228 ILE D CA 1
ATOM 9578 C C . ILE D 1 242 ? 10.761 102.949 72.448 1.00 33.24 228 ILE D C 1
ATOM 9579 O O . ILE D 1 242 ? 11.232 103.536 73.422 1.00 25.67 228 ILE D O 1
ATOM 9584 N N . ILE D 1 243 ? 9.847 103.482 71.654 1.00 22.45 229 ILE D N 1
ATOM 9585 C CA . ILE D 1 243 ? 9.396 104.861 71.847 1.00 21.03 229 ILE D CA 1
ATOM 9586 C C . ILE D 1 243 ? 8.007 104.952 72.454 1.00 25.32 229 ILE D C 1
ATOM 9587 O O . ILE D 1 243 ? 7.070 104.325 71.982 1.00 28.07 229 ILE D O 1
ATOM 9592 N N . GLY D 1 244 ? 7.875 105.761 73.506 1.00 33.07 230 GLY D N 1
ATOM 9593 C CA . GLY D 1 244 ? 6.600 105.992 74.152 1.00 35.64 230 GLY D CA 1
ATOM 9594 C C . GLY D 1 244 ? 5.935 104.706 74.607 1.00 40.18 230 GLY D C 1
ATOM 9595 O O . GLY D 1 244 ? 4.715 104.610 74.616 1.00 30.70 230 GLY D O 1
ATOM 9596 N N . GLY D 1 245 ? 6.738 103.707 74.961 1.00 35.44 231 GLY D N 1
ATOM 9597 C CA . GLY D 1 245 ? 6.203 102.434 75.419 1.00 35.35 231 GLY D CA 1
ATOM 9598 C C . GLY D 1 245 ? 5.473 101.642 74.344 1.00 39.67 231 GLY D C 1
ATOM 9599 O O . GLY D 1 245 ? 4.790 100.657 74.639 1.00 38.08 231 GLY D O 1
ATOM 9600 N N . MET D 1 246 ? 5.622 102.063 73.089 1.00 34.68 232 MET D N 1
ATOM 9601 C CA . MET D 1 246 ? 4.960 101.395 71.976 1.00 28.20 232 MET D CA 1
ATOM 9602 C C . MET D 1 246 ? 5.926 100.447 71.263 1.00 29.92 232 MET D C 1
ATOM 9603 O O . MET D 1 246 ? 6.897 100.889 70.634 1.00 25.14 232 MET D O 1
ATOM 9608 N N . GLU D 1 247 ? 5.658 99.146 71.361 1.00 28.66 233 GLU D N 1
ATOM 9609 C CA . GLU D 1 247 ? 6.543 98.158 70.754 1.00 30.04 233 GLU D CA 1
ATOM 9610 C C . GLU D 1 247 ? 6.670 98.283 69.237 1.00 28.67 233 GLU D C 1
ATOM 9611 O O . GLU D 1 247 ? 7.610 97.747 68.651 1.00 28.33 233 GLU D O 1
ATOM 9617 N N . HIS D 1 248 ? 5.719 98.961 68.598 1.00 26.71 234 HIS D N 1
ATOM 9618 C CA . HIS D 1 248 ? 5.746 99.067 67.143 1.00 25.80 234 HIS D CA 1
ATOM 9619 C C . HIS D 1 248 ? 6.405 100.359 66.662 1.00 23.59 234 HIS D C 1
ATOM 9620 O O . HIS D 1 248 ? 6.465 100.598 65.464 1.00 22.94 234 HIS D O 1
ATOM 9627 N N . VAL D 1 249 ? 6.893 101.169 67.588 1.00 22.77 235 VAL D N 1
ATOM 9628 C CA . VAL D 1 249 ? 7.599 102.420 67.221 1.00 20.99 235 VAL D CA 1
ATOM 9629 C C . VAL D 1 249 ? 9.005 102.366 67.794 1.00 19.98 235 VAL D C 1
ATOM 9630 O O . VAL D 1 249 ? 9.179 102.389 69.017 1.00 21.19 235 VAL D O 1
ATOM 9634 N N . ARG D 1 250 ? 10.019 102.265 66.930 1.00 18.47 236 ARG D N 1
ATOM 9635 C CA . ARG D 1 250 ? 11.360 101.974 67.417 1.00 17.41 236 ARG D CA 1
ATOM 9636 C C . ARG D 1 250 ? 12.435 102.786 66.712 1.00 15.85 236 ARG D C 1
ATOM 9637 O O . ARG D 1 250 ? 12.317 103.037 65.521 1.00 17.63 236 ARG D O 1
ATOM 9645 N N . TYR D 1 251 ? 13.497 103.125 67.443 1.00 15.20 237 TYR D N 1
ATOM 9646 C CA . TYR D 1 251 ? 14.795 103.462 66.832 1.00 14.01 237 TYR D CA 1
ATOM 9647 C C . TYR D 1 251 ? 15.583 102.162 66.830 1.00 17.80 237 TYR D C 1
ATOM 9648 O O . TYR D 1 251 ? 15.584 101.450 67.827 1.00 17.13 237 TYR D O 1
ATOM 9657 N N . CYS D 1 252 ? 16.239 101.848 65.724 1.00 14.76 238 CYS D N 1
ATOM 9658 C CA . CYS D 1 252 ? 17.105 100.672 65.669 1.00 14.72 238 CYS D CA 1
ATOM 9659 C C . CYS D 1 252 ? 18.500 101.009 66.209 1.00 14.40 238 CYS D C 1
ATOM 9660 O O . CYS D 1 252 ? 19.292 100.114 66.525 1.00 16.82 238 CYS D O 1
ATOM 9663 N N . GLY D 1 253 ? 18.792 102.308 66.314 1.00 15.06 239 GLY D N 1
ATOM 9664 C CA . GLY D 1 253 ? 20.133 102.767 66.643 1.00 15.68 239 GLY D CA 1
ATOM 9665 C C . GLY D 1 253 ? 21.139 102.639 65.497 1.00 14.49 239 GLY D C 1
ATOM 9666 O O . GLY D 1 253 ? 20.830 102.074 64.444 1.00 18.61 239 GLY D O 1
ATOM 9667 N N . SER D 1 254 ? 22.354 103.133 65.717 1.00 17.43 240 SER D N 1
ATOM 9668 C CA . SER D 1 254 ? 23.408 103.034 64.698 1.00 14.41 240 SER D CA 1
ATOM 9669 C C . SER D 1 254 ? 24.009 101.635 64.727 1.00 12.72 240 SER D C 1
ATOM 9670 O O . SER D 1 254 ? 24.029 100.975 65.774 1.00 13.83 240 SER D O 1
ATOM 9673 N N . PRO D 1 255 ? 24.493 101.169 63.568 1.00 13.98 241 PRO D N 1
ATOM 9674 C CA . PRO D 1 255 ? 25.021 99.800 63.534 1.00 16.32 241 PRO D CA 1
ATOM 9675 C C . PRO D 1 255 ? 26.457 99.680 64.060 1.00 20.09 241 PRO D C 1
ATOM 9676 O O . PRO D 1 255 ? 26.876 98.585 64.431 1.00 18.25 241 PRO D O 1
ATOM 9680 N N . ILE D 1 256 ? 27.210 100.774 64.028 1.00 16.94 242 ILE D N 1
ATOM 9681 C CA . ILE D 1 256 ? 28.521 100.824 64.663 1.00 14.62 242 ILE D CA 1
ATOM 9682 C C . ILE D 1 256 ? 28.535 101.974 65.677 1.00 16.75 242 ILE D C 1
ATOM 9683 O O . ILE D 1 256 ? 27.690 102.870 65.615 1.00 20.69 242 ILE D O 1
ATOM 9688 N N . PRO D 1 257 ? 29.458 101.938 66.647 1.00 16.61 243 PRO D N 1
ATOM 9689 C CA . PRO D 1 257 ? 29.410 102.998 67.660 1.00 18.92 243 PRO D CA 1
ATOM 9690 C C . PRO D 1 257 ? 29.981 104.302 67.081 1.00 18.96 243 PRO D C 1
ATOM 9691 O O . PRO D 1 257 ? 31.096 104.297 66.555 1.00 21.49 243 PRO D O 1
ATOM 9695 N N . LEU D 1 258 ? 29.215 105.384 67.170 1.00 19.19 244 LEU D N 1
ATOM 9696 C CA . LEU D 1 258 ? 29.586 106.631 66.494 1.00 16.32 244 LEU D CA 1
ATOM 9697 C C . LEU D 1 258 ? 30.166 107.662 67.440 1.00 17.88 244 LEU D C 1
ATOM 9698 O O . LEU D 1 258 ? 30.604 108.744 67.023 1.00 17.79 244 LEU D O 1
ATOM 9703 N N . SER D 1 259 ? 30.117 107.353 68.730 1.00 17.29 245 SER D N 1
ATOM 9704 C CA . SER D 1 259 ? 30.754 108.190 69.735 1.00 16.99 245 SER D CA 1
ATOM 9705 C C . SER D 1 259 ? 31.245 107.302 70.867 1.00 23.31 245 SER D C 1
ATOM 9706 O O . SER D 1 259 ? 30.765 106.167 71.033 1.00 21.50 245 SER D O 1
ATOM 9709 N N . PHE D 1 260 ? 32.207 107.802 71.634 1.00 18.17 246 PHE D N 1
ATOM 9710 C CA . PHE D 1 260 ? 32.816 106.985 72.683 1.00 21.82 246 PHE D CA 1
ATOM 9711 C C . PHE D 1 260 ? 31.819 106.604 73.778 1.00 34.91 246 PHE D C 1
ATOM 9712 O O . PHE D 1 260 ? 31.988 105.579 74.447 1.00 28.09 246 PHE D O 1
ATOM 9720 N N . ASP D 1 261 ? 30.778 107.413 73.964 1.00 22.87 247 ASP D N 1
ATOM 9721 C CA . ASP D 1 261 ? 29.806 107.117 75.026 1.00 26.85 247 ASP D CA 1
ATOM 9722 C C . ASP D 1 261 ? 28.958 105.873 74.718 1.00 30.09 247 ASP D C 1
ATOM 9723 O O . ASP D 1 261 ? 28.250 105.357 75.586 1.00 30.79 247 ASP D O 1
ATOM 9728 N N . GLU D 1 262 ? 29.076 105.377 73.498 1.00 24.90 248 GLU D N 1
ATOM 9729 C CA . GLU D 1 262 ? 28.301 104.239 73.025 1.00 23.41 248 GLU D CA 1
ATOM 9730 C C . GLU D 1 262 ? 29.120 102.969 72.912 1.00 36.60 248 GLU D C 1
ATOM 9731 O O . GLU D 1 262 ? 28.593 101.934 72.528 1.00 31.88 248 GLU D O 1
ATOM 9737 N N . CYS D 1 263 ? 30.410 103.023 73.201 1.00 36.44 249 CYS D N 1
ATOM 9738 C CA . CYS D 1 263 ? 31.169 101.793 73.053 1.00 48.30 249 CYS D CA 1
ATOM 9739 C C . CYS D 1 263 ? 30.914 100.923 74.278 1.00 33.56 249 CYS D C 1
ATOM 9740 O O . CYS D 1 263 ? 30.740 101.424 75.394 1.00 44.18 249 CYS D O 1
ATOM 9743 N N . GLY D 1 264 ? 30.835 99.619 74.058 1.00 52.30 250 GLY D N 1
ATOM 9744 C CA . GLY D 1 264 ? 30.413 98.719 75.112 1.00 36.54 250 GLY D CA 1
ATOM 9745 C C . GLY D 1 264 ? 28.905 98.520 75.130 1.00 50.31 250 GLY D C 1
ATOM 9746 O O . GLY D 1 264 ? 28.421 97.575 75.735 1.00 45.00 250 GLY D O 1
ATOM 9747 N N . LYS D 1 265 ? 28.153 99.405 74.474 1.00 29.40 251 LYS D N 1
ATOM 9748 C CA . LYS D 1 265 ? 26.709 99.214 74.369 1.00 24.30 251 LYS D CA 1
ATOM 9749 C C . LYS D 1 265 ? 26.429 98.341 73.157 1.00 32.76 251 LYS D C 1
ATOM 9750 O O . LYS D 1 265 ? 27.224 98.278 72.226 1.00 36.20 251 LYS D O 1
ATOM 9756 N N . SER D 1 266 ? 25.289 97.673 73.160 1.00 24.42 252 SER D N 1
ATOM 9757 C CA . SER D 1 266 ? 25.000 96.769 72.056 1.00 31.64 252 SER D CA 1
ATOM 9758 C C . SER D 1 266 ? 24.527 97.534 70.833 1.00 21.79 252 SER D C 1
ATOM 9759 O O . SER D 1 266 ? 23.903 98.600 70.939 1.00 23.24 252 SER D O 1
ATOM 9762 N N A LYS D 1 267 ? 24.830 96.971 69.673 0.58 17.82 253 LYS D N 1
ATOM 9763 N N B LYS D 1 267 ? 24.885 97.007 69.667 0.42 25.58 253 LYS D N 1
ATOM 9764 C CA A LYS D 1 267 ? 24.523 97.585 68.393 0.58 18.99 253 LYS D CA 1
ATOM 9765 C CA B LYS D 1 267 ? 24.537 97.598 68.383 0.42 17.19 253 LYS D CA 1
ATOM 9766 C C A LYS D 1 267 ? 23.599 96.619 67.673 0.58 16.60 253 LYS D C 1
ATOM 9767 C C B LYS D 1 267 ? 23.591 96.623 67.697 0.42 20.38 253 LYS D C 1
ATOM 9768 O O A LYS D 1 267 ? 23.848 95.409 67.662 0.58 17.61 253 LYS D O 1
ATOM 9769 O O B LYS D 1 267 ? 23.822 95.410 67.725 0.42 16.39 253 LYS D O 1
ATOM 9780 N N . TYR D 1 268 ? 22.527 97.146 67.098 1.00 16.36 254 TYR D N 1
ATOM 9781 C CA . TYR D 1 268 ? 21.495 96.306 66.511 1.00 15.74 254 TYR D CA 1
ATOM 9782 C C . TYR D 1 268 ? 21.018 96.722 65.156 1.00 16.04 254 TYR D C 1
ATOM 9783 O O . TYR D 1 268 ? 21.124 97.886 64.776 1.00 15.73 254 TYR D O 1
ATOM 9792 N N A VAL D 1 269 ? 20.489 95.773 64.403 0.43 21.61 255 VAL D N 1
ATOM 9793 N N B VAL D 1 269 ? 20.490 95.734 64.429 0.57 12.41 255 VAL D N 1
ATOM 9794 C CA A VAL D 1 269 ? 19.477 96.132 63.432 0.43 11.47 255 VAL D CA 1
ATOM 9795 C CA B VAL D 1 269 ? 19.554 95.959 63.330 0.57 32.15 255 VAL D CA 1
ATOM 9796 C C A VAL D 1 269 ? 18.268 95.345 63.912 0.43 12.14 255 VAL D C 1
ATOM 9797 C C B VAL D 1 269 ? 18.285 95.169 63.671 0.57 25.18 255 VAL D C 1
ATOM 9798 O O A VAL D 1 269 ? 18.397 94.434 64.721 0.43 13.24 255 VAL D O 1
ATOM 9799 O O B VAL D 1 269 ? 18.398 94.039 64.130 0.57 18.18 255 VAL D O 1
ATOM 9806 N N . HIS D 1 270 ? 17.092 95.740 63.463 1.00 15.46 256 HIS D N 1
ATOM 9807 C CA . HIS D 1 270 ? 15.866 95.042 63.860 1.00 15.26 256 HIS D CA 1
ATOM 9808 C C . HIS D 1 270 ? 15.371 94.190 62.732 1.00 16.14 256 HIS D C 1
ATOM 9809 O O . HIS D 1 270 ? 15.243 94.658 61.602 1.00 17.78 256 HIS D O 1
ATOM 9816 N N . LEU D 1 271 ? 15.011 92.952 63.067 1.00 14.84 257 LEU D N 1
ATOM 9817 C CA . LEU D 1 271 ? 14.377 92.079 62.102 1.00 16.09 257 LEU D CA 1
ATOM 9818 C C . LEU D 1 271 ? 12.901 92.118 62.472 1.00 18.73 257 LEU D C 1
ATOM 9819 O O . LEU D 1 271 ? 12.507 91.691 63.572 1.00 16.27 257 LEU D O 1
ATOM 9824 N N . VAL D 1 272 ? 12.099 92.629 61.552 1.00 15.04 258 VAL D N 1
ATOM 9825 C CA . VAL D 1 272 ? 10.691 92.931 61.828 1.00 15.66 258 VAL D CA 1
ATOM 9826 C C . VAL D 1 272 ? 9.837 92.033 60.961 1.00 19.05 258 VAL D C 1
ATOM 9827 O O . VAL D 1 272 ? 9.952 92.045 59.731 1.00 18.55 258 VAL D O 1
ATOM 9831 N N . THR D 1 273 ? 9.002 91.210 61.595 1.00 17.97 259 THR D N 1
ATOM 9832 C CA . THR D 1 273 ? 8.228 90.234 60.855 1.00 16.64 259 THR D CA 1
ATOM 9833 C C . THR D 1 273 ? 6.743 90.557 60.997 1.00 20.76 259 THR D C 1
ATOM 9834 O O . THR D 1 273 ? 6.257 90.760 62.104 1.00 18.78 259 THR D O 1
ATOM 9838 N N . PHE D 1 274 ? 6.042 90.545 59.871 1.00 19.03 260 PHE D N 1
ATOM 9839 C CA . PHE D 1 274 ? 4.596 90.691 59.832 1.00 18.52 260 PHE D CA 1
ATOM 9840 C C . PHE D 1 274 ? 3.961 89.386 59.374 1.00 19.61 260 PHE D C 1
ATOM 9841 O O . PHE D 1 274 ? 4.436 88.708 58.446 1.00 20.36 260 PHE D O 1
ATOM 9849 N N . SER D 1 275 ? 2.861 89.036 60.018 1.00 21.52 261 SER D N 1
ATOM 9850 C CA . SER D 1 275 ? 2.151 87.816 59.703 1.00 23.23 261 SER D CA 1
ATOM 9851 C C . SER D 1 275 ? 0.703 88.158 59.403 1.00 24.19 261 SER D C 1
ATOM 9852 O O . SER D 1 275 ? 0.011 88.734 60.252 1.00 25.23 261 SER D O 1
ATOM 9855 N N . ASN D 1 276 ? 0.254 87.805 58.201 1.00 24.09 262 ASN D N 1
ATOM 9856 C CA . ASN D 1 276 ? -1.120 88.037 57.774 1.00 25.16 262 ASN D CA 1
ATOM 9857 C C . ASN D 1 276 ? -1.543 89.487 57.987 1.00 24.54 262 ASN D C 1
ATOM 9858 O O . ASN D 1 276 ? -2.641 89.778 58.461 1.00 26.17 262 ASN D O 1
ATOM 9863 N N . GLY D 1 277 ? -0.633 90.389 57.648 1.00 22.44 263 GLY D N 1
ATOM 9864 C CA . GLY D 1 277 ? -0.929 91.809 57.672 1.00 21.93 263 GLY D CA 1
ATOM 9865 C C . GLY D 1 277 ? -0.685 92.524 58.983 1.00 27.29 263 GLY D C 1
ATOM 9866 O O . GLY D 1 277 ? -0.910 93.724 59.063 1.00 30.67 263 GLY D O 1
ATOM 9867 N N . LYS D 1 278 ? -0.248 91.804 60.015 1.00 24.35 264 LYS D N 1
ATOM 9868 C CA . LYS D 1 278 ? -0.087 92.417 61.339 1.00 23.78 264 LYS D CA 1
ATOM 9869 C C . LYS D 1 278 ? 1.342 92.240 61.814 1.00 22.56 264 LYS D C 1
ATOM 9870 O O . LYS D 1 278 ? 1.982 91.251 61.461 1.00 22.28 264 LYS D O 1
ATOM 9876 N N . LEU D 1 279 ? 1.832 93.171 62.632 1.00 22.41 265 LEU D N 1
ATOM 9877 C CA . LEU D 1 279 ? 3.157 93.016 63.230 1.00 21.60 265 LEU D CA 1
ATOM 9878 C C . LEU D 1 279 ? 3.170 91.785 64.119 1.00 23.39 265 LEU D C 1
ATOM 9879 O O . LEU D 1 279 ? 2.297 91.628 64.986 1.00 25.70 265 LEU D O 1
ATOM 9884 N N . GLU D 1 280 ? 4.141 90.904 63.895 1.00 22.66 266 GLU D N 1
ATOM 9885 C CA . GLU D 1 280 ? 4.240 89.676 64.682 1.00 24.61 266 GLU D CA 1
ATOM 9886 C C . GLU D 1 280 ? 5.390 89.746 65.680 1.00 24.72 266 GLU D C 1
ATOM 9887 O O . GLU D 1 280 ? 5.226 89.368 66.844 1.00 27.26 266 GLU D O 1
ATOM 9893 N N . SER D 1 281 ? 6.553 90.207 65.222 1.00 22.56 267 SER D N 1
ATOM 9894 C CA . SER D 1 281 ? 7.714 90.329 66.103 1.00 25.18 267 SER D CA 1
ATOM 9895 C C . SER D 1 281 ? 8.736 91.350 65.658 1.00 20.33 267 SER D C 1
ATOM 9896 O O . SER D 1 281 ? 8.881 91.624 64.476 1.00 18.57 267 SER D O 1
ATOM 9899 N N . VAL D 1 282 ? 9.462 91.884 66.629 1.00 20.65 268 VAL D N 1
ATOM 9900 C CA . VAL D 1 282 ? 10.633 92.703 66.346 1.00 18.86 268 VAL D CA 1
ATOM 9901 C C . VAL D 1 282 ? 11.779 92.048 67.090 1.00 22.09 268 VAL D C 1
ATOM 9902 O O . VAL D 1 282 ? 11.730 91.895 68.311 1.00 23.34 268 VAL D O 1
ATOM 9906 N N . GLU D 1 283 ? 12.790 91.617 66.347 1.00 18.43 269 GLU D N 1
ATOM 9907 C CA . GLU D 1 283 ? 13.919 90.924 66.957 1.00 19.29 269 GLU D CA 1
ATOM 9908 C C . GLU D 1 283 ? 15.156 91.789 66.854 1.00 19.57 269 GLU D C 1
ATOM 9909 O O . GLU D 1 283 ? 15.359 92.460 65.854 1.00 21.03 269 GLU D O 1
ATOM 9915 N N . ASN D 1 284 ? 15.978 91.790 67.894 1.00 18.99 270 ASN D N 1
ATOM 9916 C CA . ASN D 1 284 ? 17.198 92.585 67.861 1.00 19.68 270 ASN D CA 1
ATOM 9917 C C . ASN D 1 284 ? 18.340 91.736 67.376 1.00 25.02 270 ASN D C 1
ATOM 9918 O O . ASN D 1 284 ? 18.723 90.804 68.051 1.00 25.98 270 ASN D O 1
ATOM 9923 N N . LEU D 1 285 ? 18.902 92.050 66.213 1.00 17.56 271 LEU D N 1
ATOM 9924 C CA . LEU D 1 285 ? 20.034 91.268 65.739 1.00 18.33 271 LEU D CA 1
ATOM 9925 C C . LEU D 1 285 ? 21.321 91.982 66.087 1.00 18.57 271 LEU D C 1
ATOM 9926 O O . LEU D 1 285 ? 21.515 93.112 65.665 1.00 18.65 271 LEU D O 1
ATOM 9931 N N . ASN D 1 286 ? 22.180 91.346 66.885 1.00 21.79 272 ASN D N 1
ATOM 9932 C CA . ASN D 1 286 ? 23.400 92.023 67.328 1.00 19.27 272 ASN D CA 1
ATOM 9933 C C . ASN D 1 286 ? 24.402 92.179 66.194 1.00 19.05 272 ASN D C 1
ATOM 9934 O O . ASN D 1 286 ? 24.740 91.202 65.535 1.00 20.93 272 ASN D O 1
ATOM 9939 N N . VAL D 1 287 ? 24.869 93.405 65.970 1.00 16.12 273 VAL D N 1
ATOM 9940 C CA . VAL D 1 287 ? 25.877 93.673 64.940 1.00 17.55 273 VAL D CA 1
ATOM 9941 C C . VAL D 1 287 ? 27.245 93.489 65.576 1.00 17.13 273 VAL D C 1
ATOM 9942 O O . VAL D 1 287 ? 27.571 94.138 66.564 1.00 22.48 273 VAL D O 1
ATOM 9946 N N . PRO D 1 288 ? 28.059 92.596 65.021 1.00 19.80 274 PRO D N 1
ATOM 9947 C CA . PRO D 1 288 ? 29.388 92.371 65.578 1.00 20.05 274 PRO D CA 1
ATOM 9948 C C . PRO D 1 288 ? 30.216 93.644 65.606 1.00 18.96 274 PRO D C 1
ATOM 9949 O O . PRO D 1 288 ? 30.143 94.436 64.678 1.00 20.18 274 PRO D O 1
ATOM 9953 N N . VAL D 1 289 ? 30.985 93.846 66.668 1.00 22.01 275 VAL D N 1
ATOM 9954 C CA . VAL D 1 289 ? 31.746 95.086 66.777 1.00 27.13 275 VAL D CA 1
ATOM 9955 C C . VAL D 1 289 ? 33.178 94.771 66.372 1.00 30.29 275 VAL D C 1
ATOM 9956 O O . VAL D 1 289 ? 33.820 93.942 66.986 1.00 29.67 275 VAL D O 1
ATOM 9960 N N . THR D 1 290 ? 33.667 95.417 65.318 1.00 20.76 276 THR D N 1
ATOM 9961 C CA . THR D 1 290 ? 34.948 95.025 64.733 1.00 23.41 276 THR D CA 1
ATOM 9962 C C . THR D 1 290 ? 36.143 95.919 65.078 1.00 28.02 276 THR D C 1
ATOM 9963 O O . THR D 1 290 ? 37.271 95.528 64.841 1.00 25.31 276 THR D O 1
ATOM 9967 N N . GLN D 1 291 ? 35.908 97.111 65.629 1.00 23.42 277 GLN D N 1
ATOM 9968 C CA . GLN D 1 291 ? 37.010 97.967 66.063 1.00 23.67 277 GLN D CA 1
ATOM 9969 C C . GLN D 1 291 ? 36.948 98.181 67.571 1.00 25.26 277 GLN D C 1
ATOM 9970 O O . GLN D 1 291 ? 36.023 98.823 68.069 1.00 25.89 277 GLN D O 1
ATOM 9976 N N . PRO D 1 292 ? 37.925 97.627 68.306 1.00 30.71 278 PRO D N 1
ATOM 9977 C CA . PRO D 1 292 ? 37.979 97.817 69.760 1.00 28.62 278 PRO D CA 1
ATOM 9978 C C . PRO D 1 292 ? 38.137 99.284 70.168 1.00 41.76 278 PRO D C 1
ATOM 9979 O O . PRO D 1 292 ? 38.950 100.032 69.612 1.00 31.23 278 PRO D O 1
ATOM 9983 N N A MET D 1 293 ? 37.334 99.685 71.141 0.39 30.10 279 MET D N 1
ATOM 9984 N N B MET D 1 293 ? 37.338 99.689 71.153 0.61 27.87 279 MET D N 1
ATOM 9985 C CA A MET D 1 293 ? 37.406 101.022 71.686 0.39 27.50 279 MET D CA 1
ATOM 9986 C CA B MET D 1 293 ? 37.307 101.063 71.646 0.61 33.19 279 MET D CA 1
ATOM 9987 C C A MET D 1 293 ? 37.264 100.934 73.185 0.39 43.17 279 MET D C 1
ATOM 9988 C C B MET D 1 293 ? 37.096 101.050 73.157 0.61 42.54 279 MET D C 1
ATOM 9989 O O A MET D 1 293 ? 36.699 99.973 73.708 0.39 29.98 279 MET D O 1
ATOM 9990 O O B MET D 1 293 ? 36.315 100.245 73.663 0.61 41.05 279 MET D O 1
ATOM 9999 N N . ALA D 1 294 ? 37.777 101.938 73.877 1.00 30.33 280 ALA D N 1
ATOM 10000 C CA . ALA D 1 294 ? 37.636 101.985 75.331 1.00 32.08 280 ALA D CA 1
ATOM 10001 C C . ALA D 1 294 ? 37.704 103.403 75.866 1.00 49.17 280 ALA D C 1
ATOM 10002 O O . ALA D 1 294 ? 38.405 104.250 75.319 1.00 36.05 280 ALA D O 1
ATOM 10004 N N . VAL D 1 295 ? 36.958 103.656 76.936 1.00 34.54 281 VAL D N 1
ATOM 10005 C CA . VAL D 1 295 ? 37.038 104.928 77.624 1.00 35.58 281 VAL D CA 1
ATOM 10006 C C . VAL D 1 295 ? 37.742 104.704 78.943 1.00 45.64 281 VAL D C 1
ATOM 10007 O O . VAL D 1 295 ? 37.353 103.830 79.718 1.00 51.97 281 VAL D O 1
ATOM 10011 N N . LEU D 1 296 ? 38.788 105.481 79.197 1.00 39.95 282 LEU D N 1
ATOM 10012 C CA . LEU D 1 296 ? 39.497 105.384 80.461 1.00 42.84 282 LEU D CA 1
ATOM 10013 C C . LEU D 1 296 ? 39.288 106.655 81.261 1.00 46.20 282 LEU D C 1
ATOM 10014 O O . LEU D 1 296 ? 39.606 107.750 80.795 1.00 46.29 282 LEU D O 1
ATOM 10019 N N . LYS D 1 297 ? 38.746 106.504 82.465 1.00 65.85 283 LYS D N 1
ATOM 10020 C CA . LYS D 1 297 ? 38.532 107.632 83.363 1.00 50.80 283 LYS D CA 1
ATOM 10021 C C . LYS D 1 297 ? 39.282 107.388 84.662 1.00 66.65 283 LYS D C 1
ATOM 10022 O O . LYS D 1 297 ? 39.521 106.237 85.040 1.00 55.89 283 LYS D O 1
ATOM 10028 N N . GLY D 1 298 ? 39.659 108.474 85.332 1.00 68.16 284 GLY D N 1
ATOM 10029 C CA . GLY D 1 298 ? 40.383 108.397 86.587 1.00 68.36 284 GLY D CA 1
ATOM 10030 C C . GLY D 1 298 ? 41.581 109.330 86.619 1.00 66.02 284 GLY D C 1
ATOM 10031 O O . GLY D 1 298 ? 41.781 110.127 85.699 1.00 67.94 284 GLY D O 1
ATOM 10032 N N . ASP D 1 299 ? 42.366 109.246 87.692 1.00 78.21 285 ASP D N 1
ATOM 10033 C CA . ASP D 1 299 ? 43.593 110.028 87.821 1.00 65.44 285 ASP D CA 1
ATOM 10034 C C . ASP D 1 299 ? 44.694 109.398 86.973 1.00 69.95 285 ASP D C 1
ATOM 10035 O O . ASP D 1 299 ? 44.536 108.280 86.480 1.00 74.11 285 ASP D O 1
ATOM 10037 N N . LEU D 1 300 ? 45.808 110.110 86.812 0.81 78.54 286 LEU D N 1
ATOM 10038 C CA . LEU D 1 300 ? 46.911 109.618 85.991 0.81 76.44 286 LEU D CA 1
ATOM 10039 C C . LEU D 1 300 ? 47.400 108.252 86.461 0.81 72.53 286 LEU D C 1
ATOM 10040 O O . LEU D 1 300 ? 47.789 107.411 85.652 0.81 81.12 286 LEU D O 1
ATOM 10045 N N . ALA D 1 301 ? 47.372 108.036 87.770 1.00 76.81 287 ALA D N 1
ATOM 10046 C CA . ALA D 1 301 ? 47.750 106.750 88.336 1.00 69.41 287 ALA D CA 1
ATOM 10047 C C . ALA D 1 301 ? 46.749 105.669 87.938 1.00 70.25 287 ALA D C 1
ATOM 10048 O O . ALA D 1 301 ? 47.135 104.556 87.581 1.00 74.15 287 ALA D O 1
ATOM 10050 N N . SER D 1 302 ? 45.462 106.005 87.998 1.00 67.64 288 SER D N 1
ATOM 10051 C CA . SER D 1 302 ? 44.403 105.060 87.663 1.00 63.31 288 SER D CA 1
ATOM 10052 C C . SER D 1 302 ? 44.420 104.749 86.176 1.00 59.68 288 SER D C 1
ATOM 10053 O O . SER D 1 302 ? 44.147 103.622 85.756 1.00 67.42 288 SER D O 1
ATOM 10056 N N . ILE D 1 303 ? 44.737 105.764 85.382 1.00 69.19 289 ILE D N 1
ATOM 10057 C CA . ILE D 1 303 ? 44.789 105.614 83.935 1.00 66.44 289 ILE D CA 1
ATOM 10058 C C . ILE D 1 303 ? 46.013 104.791 83.544 1.00 64.41 289 ILE D C 1
ATOM 10059 O O . ILE D 1 303 ? 45.924 103.901 82.699 1.00 60.32 289 ILE D O 1
ATOM 10064 N N . THR D 1 304 ? 47.141 105.075 84.188 1.00 67.11 290 THR D N 1
ATOM 10065 C CA . THR D 1 304 ? 48.354 104.281 84.015 1.00 71.30 290 THR D CA 1
ATOM 10066 C C . THR D 1 304 ? 48.069 102.817 84.331 1.00 68.46 290 THR D C 1
ATOM 10067 O O . THR D 1 304 ? 48.475 101.919 83.595 1.00 63.98 290 THR D O 1
ATOM 10071 N N . ALA D 1 305 ? 47.359 102.588 85.430 1.00 73.45 291 ALA D N 1
ATOM 10072 C CA . ALA D 1 305 ? 47.005 101.238 85.849 1.00 62.40 291 ALA D CA 1
ATOM 10073 C C . ALA D 1 305 ? 46.083 100.573 84.836 1.00 67.42 291 ALA D C 1
ATOM 10074 O O . ALA D 1 305 ? 46.281 99.413 84.475 1.00 65.45 291 ALA D O 1
ATOM 10076 N N . GLN D 1 306 ? 45.077 101.314 84.378 1.00 57.84 292 GLN D N 1
ATOM 10077 C CA . GLN D 1 306 ? 44.124 100.795 83.407 1.00 58.06 292 GLN D CA 1
ATOM 10078 C C . GLN D 1 306 ? 44.795 100.442 82.082 1.00 57.22 292 GLN D C 1
ATOM 10079 O O . GLN D 1 306 ? 44.384 99.504 81.395 1.00 59.75 292 GLN D O 1
ATOM 10085 N N . LEU D 1 307 ? 45.829 101.202 81.732 1.00 53.81 293 LEU D N 1
ATOM 10086 C CA . LEU D 1 307 ? 46.536 101.012 80.467 1.00 62.63 293 LEU D CA 1
ATOM 10087 C C . LEU D 1 307 ? 47.203 99.645 80.413 1.00 62.26 293 LEU D C 1
ATOM 10088 O O . LEU D 1 307 ? 47.278 99.026 79.355 1.00 52.47 293 LEU D O 1
ATOM 10093 N N . GLU D 1 308 ? 47.676 99.178 81.566 1.00 67.57 294 GLU D N 1
ATOM 10094 C CA . GLU D 1 308 ? 48.439 97.937 81.653 1.00 60.34 294 GLU D CA 1
ATOM 10095 C C . GLU D 1 308 ? 47.670 96.730 81.115 1.00 66.83 294 GLU D C 1
ATOM 10096 O O . GLU D 1 308 ? 48.269 95.727 80.732 1.00 70.31 294 GLU D O 1
ATOM 10098 N N . GLN D 1 309 ? 46.344 96.842 81.081 1.00 54.09 295 GLN D N 1
ATOM 10099 C CA . GLN D 1 309 ? 45.480 95.793 80.554 1.00 56.33 295 GLN D CA 1
ATOM 10100 C C . GLN D 1 309 ? 45.913 95.276 79.177 1.00 67.21 295 GLN D C 1
ATOM 10101 O O . GLN D 1 309 ? 45.734 94.101 78.861 1.00 72.57 295 GLN D O 1
ATOM 10107 N N . TRP D 1 310 ? 46.484 96.153 78.360 0.79 54.00 296 TRP D N 1
ATOM 10108 C CA . TRP D 1 310 ? 46.848 95.781 76.999 0.73 49.39 296 TRP D CA 1
ATOM 10109 C C . TRP D 1 310 ? 48.343 95.551 76.830 1.00 56.96 296 TRP D C 1
ATOM 10110 O O . TRP D 1 310 ? 48.912 95.914 75.808 0.87 59.82 296 TRP D O 1
ATOM 10121 N N . ARG D 1 311 ? 48.982 94.946 77.825 1.00 63.93 297 ARG D N 1
ATOM 10122 C CA . ARG D 1 311 ? 50.413 94.677 77.728 0.83 63.88 297 ARG D CA 1
ATOM 10123 C C . ARG D 1 311 ? 50.749 93.185 77.732 1.00 60.42 297 ARG D C 1
ATOM 10124 O O . ARG D 1 311 ? 50.926 92.584 78.790 1.00 95.34 297 ARG D O 1
ATOM 10132 N N . ASP D 1 312 ? 50.811 92.583 76.546 0.78 69.83 298 ASP D N 1
ATOM 10133 C CA . ASP D 1 312 ? 50.423 93.254 75.304 0.78 63.33 298 ASP D CA 1
ATOM 10134 C C . ASP D 1 312 ? 49.341 92.452 74.596 0.78 68.84 298 ASP D C 1
ATOM 10135 O O . ASP D 1 312 ? 48.829 92.875 73.550 0.78 62.25 298 ASP D O 1
ATOM 10137 N N . VAL D 1 313 ? 49.007 91.296 75.163 0.68 90.80 299 VAL D N 1
ATOM 10138 C CA . VAL D 1 313 ? 48.036 90.395 74.562 0.68 87.70 299 VAL D CA 1
ATOM 10139 C C . VAL D 1 313 ? 48.402 90.147 73.105 0.68 89.78 299 VAL D C 1
ATOM 10140 O O . VAL D 1 313 ? 49.490 89.659 72.801 0.68 101.75 299 VAL D O 1
ATOM 10142 N N . SER D 1 314 ? 47.486 90.492 72.209 0.70 79.39 300 SER D N 1
ATOM 10143 C CA . SER D 1 314 ? 47.733 90.384 70.777 0.97 69.35 300 SER D CA 1
ATOM 10144 C C . SER D 1 314 ? 47.175 91.609 70.062 0.91 60.50 300 SER D C 1
ATOM 10145 O O . SER D 1 314 ? 47.841 92.209 69.218 0.52 80.06 300 SER D O 1
ATOM 10148 N N . GLN D 1 315 ? 45.946 91.975 70.413 1.00 71.44 301 GLN D N 1
ATOM 10149 C CA . GLN D 1 315 ? 45.301 93.159 69.863 1.00 55.66 301 GLN D CA 1
ATOM 10150 C C . GLN D 1 315 ? 45.578 93.315 68.368 0.70 52.88 301 GLN D C 1
ATOM 10151 O O . GLN D 1 315 ? 46.325 94.208 67.968 1.00 64.82 301 GLN D O 1
ATOM 10157 N N . GLU D 1 316 ? 44.981 92.458 67.540 0.64 68.25 302 GLU D N 1
ATOM 10158 C CA . GLU D 1 316 ? 45.179 92.585 66.103 1.00 71.91 302 GLU D CA 1
ATOM 10159 C C . GLU D 1 316 ? 45.027 94.045 65.712 1.00 62.33 302 GLU D C 1
ATOM 10160 O O . GLU D 1 316 ? 46.002 94.703 65.353 0.24 60.22 302 GLU D O 1
ATOM 10162 N N . PRO D 1 317 ? 43.801 94.550 65.794 1.00 75.95 303 PRO D N 1
ATOM 10163 C CA . PRO D 1 317 ? 43.547 95.975 65.593 1.00 43.16 303 PRO D CA 1
ATOM 10164 C C . PRO D 1 317 ? 43.657 96.704 66.926 1.00 41.23 303 PRO D C 1
ATOM 10165 O O . PRO D 1 317 ? 42.945 96.367 67.863 1.00 48.68 303 PRO D O 1
ATOM 10169 N N . PRO D 1 318 ? 44.554 97.678 67.008 1.00 42.23 304 PRO D N 1
ATOM 10170 C CA . PRO D 1 318 ? 44.784 98.411 68.258 1.00 38.67 304 PRO D CA 1
ATOM 10171 C C . PRO D 1 318 ? 43.522 99.080 68.799 1.00 30.89 304 PRO D C 1
ATOM 10172 O O . PRO D 1 318 ? 42.664 99.495 68.029 1.00 34.88 304 PRO D O 1
ATOM 10176 N N . VAL D 1 319 ? 43.422 99.176 70.120 1.00 32.23 305 VAL D N 1
ATOM 10177 C CA . VAL D 1 319 ? 42.269 99.788 70.772 1.00 30.32 305 VAL D CA 1
ATOM 10178 C C . VAL D 1 319 ? 42.319 101.306 70.600 1.00 29.99 305 VAL D C 1
ATOM 10179 O O . VAL D 1 319 ? 43.355 101.930 70.846 1.00 37.52 305 VAL D O 1
ATOM 10183 N N . TRP D 1 320 ? 41.211 101.887 70.147 1.00 25.13 306 TRP D N 1
ATOM 10184 C CA . TRP D 1 320 ? 41.062 103.337 70.141 1.00 24.22 306 TRP D CA 1
ATOM 10185 C C . TRP D 1 320 ? 40.647 103.801 71.525 1.00 27.90 306 TRP D C 1
ATOM 10186 O O . TRP D 1 320 ? 39.702 103.257 72.101 1.00 26.85 306 TRP D O 1
ATOM 10197 N N . LEU D 1 321 ? 41.348 104.798 72.064 1.00 27.55 307 LEU D N 1
ATOM 10198 C CA . LEU D 1 321 ? 41.142 105.208 73.452 1.00 29.14 307 LEU D CA 1
ATOM 10199 C C . LEU D 1 321 ? 40.643 106.638 73.601 1.00 36.26 307 LEU D C 1
ATOM 10200 O O . LEU D 1 321 ? 41.107 107.546 72.913 1.00 29.75 307 LEU D O 1
ATOM 10205 N N . ASP D 1 322 ? 39.691 106.812 74.513 1.00 30.72 308 ASP D N 1
ATOM 10206 C CA . ASP D 1 322 ? 39.258 108.119 74.981 1.00 31.05 308 ASP D CA 1
ATOM 10207 C C . ASP D 1 322 ? 39.683 108.202 76.432 1.00 40.35 308 ASP D C 1
ATOM 10208 O O . ASP D 1 322 ? 39.250 107.401 77.263 1.00 37.16 308 ASP D O 1
ATOM 10213 N N . ILE D 1 323 ? 40.553 109.158 76.733 1.00 40.08 309 ILE D N 1
ATOM 10214 C CA . ILE D 1 323 ? 41.049 109.329 78.094 1.00 41.32 309 ILE D CA 1
ATOM 10215 C C . ILE D 1 323 ? 40.450 110.568 78.741 1.00 43.64 309 ILE D C 1
ATOM 10216 O O . ILE D 1 323 ? 40.673 111.694 78.291 1.00 51.67 309 ILE D O 1
ATOM 10221 N N . GLU D 1 324 ? 39.666 110.338 79.788 1.00 45.92 310 GLU D N 1
ATOM 10222 C CA . GLU D 1 324 ? 39.061 111.408 80.563 1.00 55.78 310 GLU D CA 1
ATOM 10223 C C . GLU D 1 324 ? 39.795 111.482 81.888 1.00 60.96 310 GLU D C 1
ATOM 10224 O O . GLU D 1 324 ? 39.464 110.770 82.836 1.00 68.77 310 GLU D O 1
ATOM 10226 N N . ILE D 1 325 ? 40.812 112.334 81.937 1.00 65.54 311 ILE D N 1
ATOM 10227 C CA . ILE D 1 325 ? 41.701 112.394 83.086 1.00 66.24 311 ILE D CA 1
ATOM 10228 C C . ILE D 1 325 ? 41.277 113.481 84.074 1.00 72.49 311 ILE D C 1
ATOM 10229 O O . ILE D 1 325 ? 40.967 114.607 83.685 1.00 80.59 311 ILE D O 1
ATOM 10234 N N . THR D 1 326 ? 41.250 113.128 85.352 0.91 69.91 312 THR D N 1
ATOM 10235 C CA . THR D 1 326 ? 40.890 114.086 86.387 0.91 83.95 312 THR D CA 1
ATOM 10236 C C . THR D 1 326 ? 42.119 114.612 87.137 0.91 80.29 312 THR D C 1
ATOM 10237 O O . THR D 1 326 ? 42.509 114.081 88.172 0.91 101.82 312 THR D O 1
ATOM 10241 N N . THR D 1 327 ? 42.738 115.649 86.583 0.70 80.58 313 THR D N 1
ATOM 10242 C CA . THR D 1 327 ? 43.866 116.316 87.232 0.70 94.75 313 THR D CA 1
ATOM 10243 C C . THR D 1 327 ? 44.000 117.755 86.731 0.70 96.94 313 THR D C 1
ATOM 10244 O O . THR D 1 327 ? 43.031 118.338 86.239 0.70 93.37 313 THR D O 1
ATOM 10246 N N . ASP D 1 328 ? 45.194 118.329 86.856 0.70 99.79 314 ASP D N 1
ATOM 10247 C CA . ASP D 1 328 ? 45.425 119.697 86.395 0.70 92.57 314 ASP D CA 1
ATOM 10248 C C . ASP D 1 328 ? 46.884 119.981 86.051 0.70 93.97 314 ASP D C 1
ATOM 10249 O O . ASP D 1 328 ? 47.578 120.664 86.805 0.70 107.52 314 ASP D O 1
ATOM 10251 N N . GLU D 1 329 ? 47.342 119.471 84.909 0.82 102.09 315 GLU D N 1
ATOM 10252 C CA . GLU D 1 329 ? 48.740 119.638 84.508 0.82 97.23 315 GLU D CA 1
ATOM 10253 C C . GLU D 1 329 ? 48.907 120.445 83.210 0.82 101.31 315 GLU D C 1
ATOM 10254 O O . GLU D 1 329 ? 49.934 120.338 82.544 0.82 103.18 315 GLU D O 1
ATOM 10256 N N . TYR D 1 330 ? 47.892 121.248 82.882 0.62 91.38 316 TYR D N 1
ATOM 10257 C CA . TYR D 1 330 ? 47.887 122.160 81.727 0.62 86.66 316 TYR D CA 1
ATOM 10258 C C . TYR D 1 330 ? 47.468 121.550 80.383 0.62 84.36 316 TYR D C 1
ATOM 10259 O O . TYR D 1 330 ? 47.614 122.187 79.336 0.62 90.14 316 T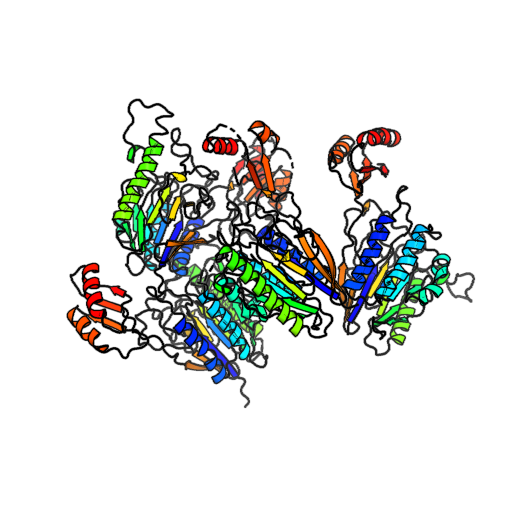YR D O 1
ATOM 10261 N N . LEU D 1 331 ? 46.940 120.329 80.430 0.65 85.52 317 LEU D N 1
ATOM 10262 C CA . LEU D 1 331 ? 46.580 119.581 79.228 0.65 74.54 317 LEU D CA 1
ATOM 10263 C C . LEU D 1 331 ? 47.816 119.160 78.444 0.65 72.77 317 LEU D C 1
ATOM 10264 O O . LEU D 1 331 ? 48.053 117.974 78.224 0.65 67.00 317 LEU D O 1
ATOM 10269 N N . HIS D 1 332 ? 48.600 120.145 78.025 0.95 84.35 318 HIS D N 1
ATOM 10270 C CA . HIS D 1 332 ? 49.832 119.895 77.285 0.99 86.32 318 HIS D CA 1
ATOM 10271 C C . HIS D 1 332 ? 50.672 118.804 77.941 0.76 87.10 318 HIS D C 1
ATOM 10272 O O . HIS D 1 332 ? 51.004 117.805 77.306 0.90 82.52 318 HIS D O 1
ATOM 10274 N N . ASP D 1 333 ? 51.000 118.995 79.215 0.87 88.39 319 ASP D N 1
ATOM 10275 C CA . ASP D 1 333 ? 51.817 118.031 79.943 0.75 88.82 319 ASP D CA 1
ATOM 10276 C C . ASP D 1 333 ? 51.152 116.660 80.017 0.79 83.45 319 ASP D C 1
ATOM 10277 O O . ASP D 1 333 ? 51.802 115.644 79.778 0.52 85.14 319 ASP D O 1
ATOM 10279 N N . ILE D 1 334 ? 49.861 116.639 80.344 0.85 87.79 320 ILE D N 1
ATOM 10280 C CA . ILE D 1 334 ? 49.105 115.390 80.416 0.85 76.70 320 ILE D CA 1
ATOM 10281 C C . ILE D 1 334 ? 49.197 114.631 79.100 0.85 78.16 320 ILE D C 1
ATOM 10282 O O . ILE D 1 334 ? 49.486 113.436 79.086 0.85 70.46 320 ILE D O 1
ATOM 10284 N N . GLN D 1 335 ? 48.966 115.340 77.998 0.76 75.34 321 GLN D N 1
ATOM 10285 C CA . GLN D 1 335 ? 49.048 114.747 76.667 0.76 72.99 321 GLN D CA 1
ATOM 10286 C C . GLN D 1 335 ? 50.434 114.160 76.406 0.76 82.23 321 GLN D C 1
ATOM 10287 O O . GLN D 1 335 ? 50.566 113.098 75.797 0.76 83.49 321 GLN D O 1
ATOM 10289 N N . ARG D 1 336 ? 51.465 114.852 76.879 0.82 77.29 322 ARG D N 1
ATOM 10290 C CA . ARG D 1 336 ? 52.835 114.384 76.713 0.82 88.62 322 ARG D CA 1
ATOM 10291 C C . ARG D 1 336 ? 53.088 113.141 77.557 0.82 77.94 322 ARG D C 1
ATOM 10292 O O . ARG D 1 336 ? 53.728 112.191 77.106 0.82 78.46 322 ARG D O 1
ATOM 10294 N N . LYS D 1 337 ? 52.580 113.157 78.785 1.00 79.76 323 LYS D N 1
ATOM 10295 C CA . LYS D 1 337 ? 52.764 112.039 79.701 1.00 84.36 323 LYS D CA 1
ATOM 10296 C C . LYS D 1 337 ? 51.996 110.816 79.217 1.00 81.64 323 LYS D C 1
ATOM 10297 O O . LYS D 1 337 ? 52.499 109.694 79.282 1.00 72.00 323 LYS D O 1
ATOM 10299 N N . ILE D 1 338 ? 50.779 111.046 78.730 1.00 75.28 324 ILE D N 1
ATOM 10300 C CA . ILE D 1 338 ? 49.944 109.979 78.190 1.00 75.48 324 ILE D CA 1
ATOM 10301 C C . ILE D 1 338 ? 50.604 109.327 76.976 1.00 77.19 324 ILE D C 1
ATOM 10302 O O . ILE D 1 338 ? 50.622 108.101 76.850 1.00 70.93 324 ILE D O 1
ATOM 10307 N N . GLN D 1 339 ? 51.153 110.155 76.092 1.00 79.54 325 GLN D N 1
ATOM 10308 C CA . GLN D 1 339 ? 51.870 109.666 74.919 1.00 80.08 325 GLN D CA 1
ATOM 10309 C C . GLN D 1 339 ? 53.016 108.740 75.320 1.00 85.80 325 GLN D C 1
ATOM 10310 O O . GLN D 1 339 ? 53.187 107.668 74.741 1.00 79.21 325 GLN D O 1
ATOM 10312 N N . ALA D 1 340 ? 53.788 109.155 76.322 1.00 83.28 326 ALA D N 1
ATOM 10313 C CA . ALA D 1 340 ? 54.915 108.367 76.814 1.00 87.79 326 ALA D CA 1
ATOM 10314 C C . ALA D 1 340 ? 54.472 106.989 77.295 1.00 84.54 326 ALA D C 1
ATOM 10315 O O . ALA D 1 340 ? 55.163 105.990 77.084 1.00 87.63 326 ALA D O 1
ATOM 10317 N N . LEU D 1 341 ? 53.309 106.946 77.937 1.00 70.81 327 LEU D N 1
ATOM 10318 C CA . LEU D 1 341 ? 52.760 105.707 78.468 1.00 73.39 327 LEU D CA 1
ATOM 10319 C C . LEU D 1 341 ? 52.310 104.755 77.360 1.00 83.60 327 LEU D C 1
ATOM 10320 O O . LEU D 1 341 ? 52.357 103.532 77.521 1.00 68.80 327 LEU D O 1
ATOM 10325 N N . THR D 1 342 ? 51.885 105.319 76.234 1.00 69.40 328 THR D N 1
ATOM 10326 C CA . THR D 1 342 ? 51.284 104.527 75.163 1.00 73.05 328 THR D CA 1
ATOM 10327 C C . THR D 1 342 ? 52.214 104.263 73.976 1.00 73.78 328 THR D C 1
ATOM 10328 O O . THR D 1 342 ? 51.823 103.594 73.019 1.00 68.40 328 THR D O 1
ATOM 10332 N N . GLU D 1 343 ? 53.440 104.779 74.045 1.00 74.26 329 GLU D N 1
ATOM 10333 C CA . GLU D 1 343 ? 54.425 104.604 72.977 1.00 73.79 329 GLU D CA 1
ATOM 10334 C C . GLU D 1 343 ? 54.674 103.136 72.634 0.85 82.97 329 GLU D C 1
ATOM 10335 O O . GLU D 1 343 ? 55.152 102.821 71.546 0.63 91.33 329 GLU D O 1
ATOM 10341 N N . SER D 1 344 ? 54.346 102.244 73.564 1.00 78.88 330 SER D N 1
ATOM 10342 C CA . SER D 1 344 ? 54.741 100.844 73.455 1.00 76.50 330 SER D CA 1
ATOM 10343 C C . SER D 1 344 ? 53.566 99.875 73.523 1.00 76.14 330 SER D C 1
ATOM 10344 O O . SER D 1 344 ? 53.759 98.659 73.533 1.00 72.15 330 SER D O 1
ATOM 10347 N N . LEU D 1 345 ? 52.352 100.411 73.572 1.00 73.83 331 LEU D N 1
ATOM 10348 C CA . LEU D 1 345 ? 51.160 99.583 73.709 1.00 61.71 331 LEU D CA 1
ATOM 10349 C C . LEU D 1 345 ? 50.370 99.506 72.402 1.00 62.88 331 LEU D C 1
ATOM 10350 O O . LEU D 1 345 ? 50.470 100.400 71.559 1.00 54.36 331 LEU D O 1
ATOM 10355 N N . PRO D 1 346 ? 49.594 98.423 72.223 1.00 55.70 332 PRO D N 1
ATOM 10356 C CA . PRO D 1 346 ? 48.708 98.262 71.063 1.00 55.28 332 PRO D CA 1
ATOM 10357 C C . PRO D 1 346 ? 47.444 99.117 71.178 1.00 44.57 332 PRO D C 1
ATOM 10358 O O . PRO D 1 346 ? 46.328 98.616 71.052 1.00 44.64 332 PRO D O 1
ATOM 10362 N N . VAL D 1 347 ? 47.629 100.407 71.427 1.00 45.49 333 VAL D N 1
ATOM 10363 C CA . VAL D 1 347 ? 46.511 101.310 71.616 1.00 42.79 333 VAL D CA 1
ATOM 10364 C C . VAL D 1 347 ? 46.737 102.578 70.809 1.00 32.06 333 VAL D C 1
ATOM 10365 O O . VAL D 1 347 ? 47.868 102.909 70.450 1.00 44.78 333 VAL D O 1
ATOM 10369 N N . GLU D 1 348 ? 45.652 103.284 70.519 1.00 32.47 334 GLU D N 1
ATOM 10370 C CA . GLU D 1 348 ? 45.754 104.558 69.839 1.00 35.80 334 GLU D CA 1
ATOM 10371 C C . GLU D 1 348 ? 44.897 105.574 70.577 1.00 37.38 334 GLU D C 1
ATOM 10372 O O . GLU D 1 348 ? 43.682 105.406 70.691 1.00 32.71 334 GLU D O 1
ATOM 10378 N N . VAL D 1 349 ? 45.525 106.625 71.095 1.00 38.28 335 VAL D N 1
ATOM 10379 C CA . VAL D 1 349 ? 44.778 107.625 71.847 1.00 28.62 335 VAL D CA 1
ATOM 10380 C C . VAL D 1 349 ? 44.157 108.647 70.908 1.00 31.17 335 VAL D C 1
ATOM 10381 O O . VAL D 1 349 ? 44.861 109.409 70.240 1.00 36.22 335 VAL D O 1
ATOM 10385 N N A LEU D 1 350 ? 42.827 108.662 70.875 0.36 37.63 336 LEU D N 1
ATOM 10386 N N B LEU D 1 350 ? 42.832 108.665 70.846 0.64 28.35 336 LEU D N 1
ATOM 10387 C CA A LEU D 1 350 ? 42.075 109.517 69.961 0.36 33.30 336 LEU D CA 1
ATOM 10388 C CA B LEU D 1 350 ? 42.145 109.592 69.954 0.64 26.11 336 LEU D CA 1
ATOM 10389 C C A LEU D 1 350 ? 41.626 110.833 70.587 0.36 37.60 336 LEU D C 1
ATOM 10390 C C B LEU D 1 350 ? 41.824 110.921 70.612 0.64 24.82 336 LEU D C 1
ATOM 10391 O O A LEU D 1 350 ? 41.308 111.785 69.872 0.36 24.73 336 LEU D O 1
ATOM 10392 O O B LEU D 1 350 ? 41.785 111.960 69.955 0.64 46.46 336 LEU D O 1
ATOM 10401 N N . LEU D 1 351 ? 41.584 110.877 71.915 1.00 29.89 337 LEU D N 1
ATOM 10402 C CA . LEU D 1 351 ? 41.067 112.032 72.621 1.00 30.00 337 LEU D CA 1
ATOM 10403 C C . LEU D 1 351 ? 41.523 112.033 74.075 1.00 49.42 337 LEU D C 1
ATOM 10404 O O . LEU D 1 351 ? 41.483 111.001 74.742 1.00 35.94 337 LEU D O 1
ATOM 10409 N N . VAL D 1 352 ? 41.958 113.197 74.554 1.00 48.62 338 VAL D N 1
ATOM 10410 C CA . VAL D 1 352 ? 42.293 113.395 75.964 1.00 47.53 338 VAL D CA 1
ATOM 10411 C C . VAL D 1 352 ? 41.565 114.616 76.535 1.00 45.20 338 VAL D C 1
ATOM 10412 O O . VAL D 1 352 ? 41.912 115.757 76.225 1.00 68.25 338 VAL D O 1
ATOM 10416 N N . ARG D 1 353 ? 40.556 114.373 77.366 1.00 61.09 339 ARG D N 1
ATOM 10417 C CA . ARG D 1 353 ? 39.812 115.452 78.010 1.00 52.93 339 ARG D CA 1
ATOM 10418 C C . ARG D 1 353 ? 40.160 115.544 79.491 1.00 60.82 339 ARG D C 1
ATOM 10419 O O . ARG D 1 353 ? 40.679 114.593 80.072 1.00 68.21 339 ARG D O 1
ATOM 10427 N N . ARG D 1 354 ? 39.863 116.691 80.100 0.93 57.74 340 ARG D N 1
ATOM 10428 C CA . ARG D 1 354 ? 40.080 116.876 81.530 0.86 71.23 340 ARG D CA 1
ATOM 10429 C C . ARG D 1 354 ? 38.754 116.964 82.283 0.95 74.64 340 ARG D C 1
ATOM 10430 O O . ARG D 1 354 ? 37.851 116.151 82.073 1.00 72.25 340 ARG D O 1
#

Secondary structure (DSSP, 8-state):
----EEEEEEE----BT-EETTEE-HHHHHHHHHHHHHHHHHTT-SEEEEES-SBSSSS--HHHHHHHHHHHHHHTTTT-EEEEE--SSS-HHHHHTTHHHHGGGTEEEE-STTPPPEEEEPTTSSEEEEEE------HHHH-SSS--SSHHHHHHHHHHHHHHHHHHHHHHHHHHHTT----EEEEEES-BTTPPP-TT----STTT-S-B-GGGS---SEEEEES-SS-EEETTEEEEEE---SS--SGGGTTS--EEEEEEEETTEEEEEEEEEPPP-S-EEEEEE-HHHHHHHHGGGTT---SSPEEEEEEE--SS-HHHHHHHHHHHHTTSSEEEEEEE-/-EEEEEEE----BT--BTTB--HHHHHHHHHHHHHHHHHTT-SEEEEES--BSSSS--HHHHHHHHHHHHHGGGGT-EEEEE--SSS-HHHHHTTHHHHGGGTEEEE-STTPPPEEEE-TTSSEEEEEE------HHHH---GGG--TT--PPPHHHHHHHHHHHHHHHHHHHHTTS---EEEEEES-BTTPPP-TT----STTT-S-B-GGGS---SEEEEES-SS-EEETTEEEEEE---SS--SGGGTTS--EEEEEEEETTEEEEEEEEEPP--S-EEEEEEEHHHHHHHHGGGSS---SSPEEEEEEEE-SS-HHHHHHHHHHHSTTSSEEEEEEE-/--EEEEEEE----BT-EETTEE-HHHHHHHHHHHHHHHHHTT-SEEEEES--BSSSS--HHHHHHHHHHHHHGGGGT-EEEEE--SSS-HHHHHTTHHHHGGGTEEEE-STTPPPEEEEPTTSSEEEEEE------HHHH-S---HHHHHHHHHHHHHHHHHHHHHHHHTTS---EEEEEES-BTT----TT----STTT-S-B-GGGS---SEEEEES-SS-EEETTEEEEEE---SS--SGGGTTS--EEEEEEEETTEEEEEEEEEPPP-S-EEEEES-HHHHHHHS----SPPEEEEE---SHHHHHHHHHHHSSS-S-EEEE-/----EEEEEEE----BT-EETTEE-HHHHHHHHHHHHHHHHHTT-SEEEEES-SBSSSS--HHHHHHHHHHHHHHTTTT-EEEEE--SSS-HHHHHTTHHHHGGGTEEEE-STTPPPEEEEPTTSSEEEEEE------HHHH----TT--HHHHHHHHHHHHHHHHHHHHHHHHHHHTTS---EEEEEES-BTTPPP-TT----STTT-S-B-GGGS---SEEEEES-SS-EEETTEEEEEE---SS--SGGGTTS--EEEEEEEETTEEEEEEEEEPPP-S-EEEEEE-HHHHHHHHGGGSSS--SSPEEEEEEE-S-STTHHHHHHHHHHHTTSSEEEEEEE-

Radius of gyration: 37.27 Å; Cα contacts (8 Å, |Δi|>4): 3193; chains: 4; bounding box: 96×98×106 Å

CATH classification: 3.60.21.10 (+1 more: 3.30.160.720)

Foldseek 3Di:
DAKAKEKFAEQQQQQDCFLNDHCLVVLLLLLVVVLVVCQVVVHQEYEYAANLHQAQDHDPSRVVSVVVSLVSSLVRLHAYEYEHAPRYDLVSQVVCQVVSVVSNYHYHYEPDDAWDFRAGSVRHGAAIEARHHEYDCCRQQPPNLLQVRSQVSVLVSLVVRVVRSCVVCDPPQHFYEYEYEFAAPPDDADPVQDDPCVPRYRHHHCVSHPPGLAYRYERGAAWDDHPPDPRYIYQHHQADPDQVCPVPWHFMWIWMDDRNHTDDIDTDTRDYQAAEDEQEEEPVSRLVVQDDHDQAYEYAYRYPPPVVVVVVVVVVSDDPGSHHYSHD/DKAKEWFAEQQQQQDCDLVDHCLVVLLLLLVVVLVVCQVVLHAEYEYAANLHQAQDHDPSRVVSVVVSLVSNLVRLHAYEYEHEPRYDLVSQVVCQVVSVVSNYHYHYEPDDAWDFRAGSVRHGAAIEDEEHEYDCVRQWDQPVPDDDPDDIDQSQVSVLVSQVVRVVRSCVVCPPPQHFYEYEYEFAAPPDDADPPQDDPCVPRDRHHHPVSHDPGLAYRYERGAAWDDDPPDQRYIDQHHQADPDQRCPPPWHFMWIWMADRNHTDDIDTDTRDHDAAEHEFEEEPVRSLVVLCVFDVVDDPPAYEYAYEHDDPDAVVVVVVVVVVSNPPGSHDYSYHHD/DDKAKAKEWFAEQQQQQDCALNDHCLVVLLQLLVVVLVVCQVVLHAEYEYAANLHNAQDHDPSSVVSVVVSLVVCLVVLHAYEAEHEPRHDLVSQVVCQVVSVVSNYHYHYAPDDAWAFRAGSVGHGAATELREHEYDQVRFAPPDADPDLVVLQVRSLVRVLVSQVVRVVRSCVVCPPPLHFYEYEYEFAAPPADADDSQDQPPPSHYRHHHCVSHDPGLAYRYERGAAWDDHPPDQRYIYQHHQEDRDQVCPPPWHFMWIWMAISNHTDDIDTDTRDYDAAEDEAEEAPVRSLVVQCVQPPHPDPQQYEYAYEHDDPDDQVVVVVVVCVSCVPGSHDYSYYYD/DDKAKAKEWFAEQQQQQDQALNDHCLVVLLLLLVVVLVVCQVVLHAEYEYAANLHNAQDHDPSSVVSVVVSLVVCLVRLHAYEYEHEPRHDLCSQVVCQVVSVVSRYHYHYEPDDAWDFRAGSVGHGAAIEAEEHEYDQVRFFPDDDPADLVRQLVRSLCRVLVSQVVRVVRSCVVCPPPLHFYEYEYEFAAPPADADDSQDQPPPSHYRHHHPVSHDPGLAYRYERGAAWDDHPPDPRYIYQHHQADRDQVCPVPWHFMWIWMDISNHTDDTDTDTRDYDAAEDEAEEAPVSSLVVQCVPVPPCCVQAYEYAYEHPDDDPVVVSVVVVCVSPVPYSHHYSYYHD